Protein 2FF4 (pdb70)

Secondary structure (DSSP, 8-state):
---EEEE-SSS-EEEETTEE----SHHHHHHHHHHHHTTTSEEEHHHHHHHHHTT---TTHHHHHHHHHHHHHHHHGGGTS-HHHHEEE-SSEEEE---GGGBHHHHHHHHHHHHHHHHHTT-HHHHHHHHHHHHTT--SSTTGGGTTSTTHHHHHHHHHHHHHHHHHHHHHHHHHTT-HHHHHHHHHHHHHHSTT-HHHHHHHHHHHHTTT-HHHHHHHHHHHHHHHHHHHS----HHHHHHHHHHHTT----HHHHHHHHHHHHHHHHHHHB-TTSSBPPPEEEETTT--EEE--SSEEEEESSTTSSEE---TTS-TT-EEEEE-SS-EEEEE-S-SS--EETTEE-SSEEEEPTT-EEEETTEEEEEE-SPP---/---EEEE-SSS-EEEETTEE----SHHHHHHHHHHHHTTTS-EEHHHHHHHHHTT---TTHHHHHHHHHHHHHHHHGGGTS-HHHHEEEETTEEEE---GGGBHHHHHHHHHHHHHHHHHTT-HHHHHHHHHHHHHT--SSTTGGGTTSTTHHHHHHHHHHHHHHHHHHHHHHHHHTT-HHHHHHHHHHHHHHSTT-HHHHHHHHHHHHHTT-HHHHHHHHHHHHHHHHHHHS-PPPHHHHHHHHHHHTT----HHHHHHHHHHHHHHHHHHHB-TTSSBPPPEEEETTT--EEE--SSEEEEESSTTSSEE---TTS-SS-EEEEE-SS-EEEEE-S-SS--EETTEE-SS-EE--TT-EEEETTEEEEEE-/-------/-----

Solvent-accessible surface area: 33836 Å² total

Sequence (764 aa):
EKRLDFGLLGPLQMTIDGTPVPSGTPKQRAVLAMLVINRNRPVGVDALITALWEEWPPSGARASIHSYVSNLRKLLGGAGIDPRVVLAAAPPGYRLSIPDNTCDLGRFVAEKTAGVHAAAAGRFEQASRHLSAALREWRGPVLDDLRDFQFVEPFATALVEDKVLAHTAKAEAEIACGRASAVIAELEALTFEHPYREPLWTQLITAYYLSDRQSDALGAYRRVKTTLADDLGIDPGPTLRALNERILRQQPLDAKKSAKTTAAGTVTVLDQRTMASGQQAVAYLHDIASGRGYPLQAAATRIGRLHDNDIVLDSANVSRHHAVIVDTGTNYVINDLRSSNGVHVQHERIRSAVTLNDGDHIRICDHEFTFQISAGTHGEKRLDFGLLGPLQMTIDGTPVPSGTPKQRAVLAMLVINRNRPVGVDALITALWEEWPPSGARASIHSYVSNLRKLLGGAGIDPRVVLAAAPPGYRLSIPDNTCDLGRFVAEKTAGVHAAAAGRFEQASRHLSAALREWRGPVLDDLRDFQFVEPFATALVEDKVLAHTAKAEAEIACGRASAVIAELEALTFEHPYREPLWTQLITAYYLSDRQSDALGAYRRVKTTLADDLGIDPGPTLRALNERILRQQPLDAKKSAKTTAAGTVTVLDQRTMASGQQAVAYLHDIASGRGYPLQAAATRIGRLHDNDIVLDSANVSRHHAVIVDTGTNYVINDLRSSNGVHVQHERIRSAVTLNDGDHIRICDHEFTFQISLEVEADEVEAD

Organism: Mycobacterium tuberculosis (strain ATCC 25618 / H37Rv) (NCBI:txid83332)

B-factor: mean 22.32, std 4.48, range [10.58, 51.9]

Structure (mmCIF, N/CA/C/O backbone):
data_2FF4
#
_entry.id   2FF4
#
_cell.length_a   162.390
_cell.length_b   82.040
_cell.length_c   81.080
_cell.angle_alpha   90.00
_cell.angle_beta   115.37
_cell.angle_gamma   90.00
#
_symmetry.space_group_name_H-M   'C 1 2 1'
#
loop_
_entity.id
_entity.type
_entity.pdbx_description
1 polymer 'Probable regulatory protein embR'
2 polymer 'DNA repair protein RAD9'
3 water water
#
loop_
_atom_site.group_PDB
_atom_site.id
_atom_site.type_symbol
_atom_site.label_atom_id
_atom_site.label_alt_id
_atom_site.label_comp_id
_atom_site.label_asym_id
_atom_site.label_entity_id
_atom_site.label_seq_id
_atom_site.pdbx_PDB_ins_code
_atom_site.Cartn_x
_atom_site.Cartn_y
_atom_site.Cartn_z
_atom_site.occupancy
_atom_site.B_iso_or_equiv
_atom_site.auth_seq_id
_atom_site.auth_comp_id
_atom_site.auth_asym_id
_atom_site.auth_atom_id
_atom_site.pdbx_PDB_model_num
ATOM 1 N N . GLU A 1 8 ? -17.944 -13.108 22.566 1.00 32.30 8 GLU A N 1
ATOM 2 C CA . GLU A 1 8 ? -16.561 -13.520 22.950 1.00 32.44 8 GLU A CA 1
ATOM 3 C C . GLU A 1 8 ? -15.481 -12.775 22.153 1.00 31.66 8 GLU A C 1
ATOM 4 O O . GLU A 1 8 ? -14.442 -12.405 22.706 1.00 31.76 8 GLU A O 1
ATOM 10 N N . LYS A 1 9 ? -15.730 -12.563 20.861 1.00 30.83 9 LYS A N 1
ATOM 11 C CA . LYS A 1 9 ? -14.799 -11.846 19.982 1.00 29.82 9 LYS A CA 1
ATOM 12 C C . LYS A 1 9 ? -15.516 -10.713 19.236 1.00 29.09 9 LYS A C 1
ATOM 13 O O . LYS A 1 9 ? -16.710 -10.804 18.954 1.00 28.73 9 LYS A O 1
ATOM 19 N N . ARG A 1 10 ? -14.783 -9.645 18.928 1.00 28.17 10 ARG A N 1
ATOM 20 C CA . ARG A 1 10 ? -15.358 -8.465 18.295 1.00 27.35 10 ARG A CA 1
ATOM 21 C C . ARG A 1 10 ? -15.850 -8.805 16.893 1.00 26.32 10 ARG A C 1
ATOM 22 O O . ARG A 1 10 ? -15.105 -9.364 16.092 1.00 26.27 10 ARG A O 1
ATOM 30 N N . LEU A 1 11 ? -17.112 -8.482 16.619 1.00 25.20 11 LEU A N 1
ATOM 31 C CA . LEU A 1 11 ? -17.689 -8.636 15.287 1.00 24.16 11 LEU A CA 1
ATOM 32 C C . LEU A 1 11 ? -17.868 -7.252 14.674 1.00 23.28 11 LEU A C 1
ATOM 33 O O . LEU A 1 11 ? -18.463 -6.371 15.296 1.00 22.98 11 LEU A O 1
ATOM 38 N N . ASP A 1 12 ? -17.364 -7.076 13.455 1.00 22.28 12 ASP A N 1
ATOM 39 C CA . ASP A 1 12 ? -17.413 -5.789 12.760 1.00 21.93 12 ASP A CA 1
ATOM 40 C C . ASP A 1 12 ? -17.695 -5.980 11.264 1.00 21.09 12 ASP A C 1
ATOM 41 O O . ASP A 1 12 ? -17.320 -6.996 10.682 1.00 20.77 12 ASP A O 1
ATOM 46 N N . PHE A 1 13 ? -18.358 -4.997 10.658 1.00 20.44 13 PHE A N 1
ATOM 47 C CA . PHE A 1 13 ? -18.749 -5.057 9.241 1.00 20.08 13 PHE A CA 1
ATOM 48 C C . PHE A 1 13 ? -18.424 -3.756 8.509 1.00 20.13 13 PHE A C 1
ATOM 49 O O . PHE A 1 13 ? -18.456 -2.670 9.105 1.00 19.76 13 PHE A O 1
ATOM 57 N N . GLY A 1 14 ? -18.122 -3.871 7.214 1.00 19.94 14 GLY A N 1
ATOM 58 C CA . GLY A 1 14 ? -17.746 -2.718 6.406 1.00 19.45 14 GLY A CA 1
ATOM 59 C C . GLY A 1 14 ? -18.439 -2.656 5.055 1.00 19.36 14 GLY A C 1
ATOM 60 O O . GLY A 1 14 ? -18.422 -3.629 4.301 1.00 19.25 14 GLY A O 1
ATOM 61 N N . LEU A 1 15 ? -19.039 -1.501 4.762 1.00 19.04 15 LEU A N 1
ATOM 62 C CA . LEU A 1 15 ? -19.749 -1.244 3.494 1.00 18.81 15 LEU A CA 1
ATOM 63 C C . LEU A 1 15 ? -19.066 -0.167 2.647 1.00 18.77 15 LEU A C 1
ATOM 64 O O . LEU A 1 15 ? -19.299 -0.082 1.435 1.00 17.98 15 LEU A O 1
ATOM 69 N N . LEU A 1 16 ? -18.250 0.667 3.299 1.00 18.50 16 LEU A N 1
ATOM 70 C CA . LEU A 1 16 ? -17.616 1.823 2.652 1.00 18.93 16 LEU A CA 1
ATOM 71 C C . LEU A 1 16 ? -16.286 1.415 2.034 1.00 19.04 16 LEU A C 1
ATOM 72 O O . LEU A 1 16 ? -15.215 1.870 2.440 1.00 19.56 16 LEU A O 1
ATOM 77 N N . GLY A 1 17 ? -16.386 0.547 1.034 1.00 19.22 17 GLY A N 1
ATOM 78 C CA . GLY A 1 17 ? -15.243 -0.088 0.410 1.00 19.35 17 GLY A CA 1
ATOM 79 C C . GLY A 1 17 ? -15.691 -1.500 0.095 1.00 19.52 17 GLY A C 1
ATOM 80 O O . GLY A 1 17 ? -16.891 -1.797 0.177 1.00 19.26 17 GLY A O 1
ATOM 81 N N . PRO A 1 18 ? -14.742 -2.385 -0.258 1.00 19.54 18 PRO A N 1
ATOM 82 C CA . PRO A 1 18 ? -15.131 -3.784 -0.457 1.00 19.89 18 PRO A CA 1
ATOM 83 C C . PRO A 1 18 ? -15.806 -4.324 0.801 1.00 19.86 18 PRO A C 1
ATOM 84 O O . PRO A 1 18 ? -15.422 -3.951 1.920 1.00 20.24 18 PRO A O 1
ATOM 88 N N . LEU A 1 19 ? -16.808 -5.176 0.620 1.00 19.97 19 LEU A N 1
ATOM 89 C CA . LEU A 1 19 ? -17.533 -5.761 1.750 1.00 20.14 19 LEU A CA 1
ATOM 90 C C . LEU A 1 19 ? -16.561 -6.415 2.728 1.00 20.46 19 LEU A C 1
ATOM 91 O O . LEU A 1 19 ? -15.686 -7.171 2.321 1.00 20.15 19 LEU A O 1
ATOM 96 N N . GLN A 1 20 ? -16.714 -6.098 4.011 1.00 21.10 20 GLN A N 1
ATOM 97 C CA . GLN A 1 20 ? -15.852 -6.656 5.046 1.00 22.12 20 GLN A CA 1
ATOM 98 C C . GLN A 1 20 ? -16.646 -7.229 6.199 1.00 22.26 20 GLN A C 1
ATOM 99 O O . GLN A 1 20 ? -17.593 -6.612 6.685 1.00 22.22 20 GLN A O 1
ATOM 105 N N . MET A 1 21 ? -16.263 -8.438 6.595 1.00 22.70 21 MET A N 1
ATOM 106 C CA . MET A 1 21 ? -16.645 -9.023 7.865 1.00 23.59 21 MET A CA 1
ATOM 107 C C . MET A 1 21 ? -15.349 -9.325 8.604 1.00 23.30 21 MET A C 1
ATOM 108 O O . MET A 1 21 ? -14.496 -10.063 8.096 1.00 23.16 21 MET A O 1
ATOM 113 N N . THR A 1 22 ? -15.187 -8.744 9.788 1.00 23.30 22 THR A N 1
ATOM 114 C CA . THR A 1 22 ? -13.967 -8.961 10.568 1.00 23.42 22 THR A CA 1
ATOM 115 C C . THR A 1 22 ? -14.280 -9.485 11.970 1.00 23.26 22 THR A C 1
ATOM 116 O O . THR A 1 22 ? -15.256 -9.071 12.597 1.00 23.16 22 THR A O 1
ATOM 120 N N . ILE A 1 23 ? -13.459 -10.420 12.436 1.00 23.46 23 ILE A N 1
ATOM 121 C CA . ILE A 1 23 ? -13.591 -10.994 13.777 1.00 23.73 23 ILE A CA 1
ATOM 122 C C . ILE A 1 23 ? -12.270 -10.784 14.509 1.00 24.21 23 ILE A C 1
ATOM 123 O O . ILE A 1 23 ? -11.222 -11.255 14.055 1.00 24.01 23 ILE A O 1
ATOM 128 N N . ASP A 1 24 ? -12.329 -10.061 15.628 1.00 24.58 24 ASP A N 1
ATOM 129 C CA . ASP A 1 24 ? -11.130 -9.595 16.338 1.00 25.45 24 ASP A CA 1
ATOM 130 C C . ASP A 1 24 ? -10.130 -8.845 15.449 1.00 25.76 24 ASP A C 1
ATOM 131 O O . ASP A 1 24 ? -8.914 -8.952 15.636 1.00 26.25 24 ASP A O 1
ATOM 136 N N . GLY A 1 25 ? -10.655 -8.088 14.491 1.00 25.99 25 GLY A N 1
ATOM 137 C CA . GLY A 1 25 ? -9.838 -7.281 13.591 1.00 26.20 25 GLY A CA 1
ATOM 138 C C . GLY A 1 25 ? -9.294 -8.006 12.373 1.00 26.15 25 GLY A C 1
ATOM 139 O O . GLY A 1 25 ? -8.669 -7.386 11.506 1.00 26.85 25 GLY A O 1
ATOM 140 N N . THR A 1 26 ? -9.521 -9.314 12.304 1.00 25.63 26 THR A N 1
ATOM 141 C CA . THR A 1 26 ? -9.051 -10.118 11.180 1.00 25.18 26 THR A CA 1
ATOM 142 C C . THR A 1 26 ? -10.177 -10.322 10.165 1.00 24.83 26 THR A C 1
ATOM 143 O O . THR A 1 26 ? -11.245 -10.836 10.521 1.00 24.12 26 THR A O 1
ATOM 147 N N . PRO A 1 27 ? -9.956 -9.891 8.903 1.00 24.62 27 PRO A N 1
ATOM 148 C CA . PRO A 1 27 ? -10.951 -10.139 7.852 1.00 24.44 27 PRO A CA 1
ATOM 149 C C . PRO A 1 27 ? -11.273 -11.626 7.677 1.00 24.29 27 PRO A C 1
ATOM 150 O O . PRO A 1 27 ? -10.372 -12.476 7.694 1.00 24.28 27 PRO A O 1
ATOM 154 N N . VAL A 1 28 ? -12.562 -11.920 7.549 1.00 23.87 28 VAL A N 1
ATOM 155 C CA . VAL A 1 28 ? -13.060 -13.264 7.260 1.00 23.64 28 VAL A CA 1
ATOM 156 C C . VAL A 1 28 ? -13.709 -13.232 5.869 1.00 23.45 28 VAL A C 1
ATOM 157 O O . VAL A 1 28 ? -14.678 -12.492 5.658 1.00 23.41 28 VAL A O 1
ATOM 161 N N . PRO A 1 29 ? -13.160 -14.004 4.907 1.00 23.22 29 PRO A N 1
ATOM 162 C CA . PRO A 1 29 ? -13.790 -14.102 3.578 1.00 23.04 29 PRO A CA 1
ATOM 163 C C . PRO A 1 29 ? -15.232 -14.597 3.707 1.00 22.39 29 PRO A C 1
ATOM 164 O O . PRO A 1 29 ? -15.482 -15.612 4.364 1.00 22.26 29 PRO A O 1
ATOM 168 N N . SER A 1 30 ? -16.166 -13.873 3.099 1.00 21.88 30 SER A N 1
ATOM 169 C CA . SER A 1 30 ? -17.595 -14.107 3.338 1.00 21.22 30 SER A CA 1
ATOM 170 C C . SER A 1 30 ? -18.328 -14.920 2.256 1.00 20.72 30 SER A C 1
ATOM 171 O O . SER A 1 30 ? -19.551 -15.045 2.298 1.00 20.41 30 SER A O 1
ATOM 174 N N . GLY A 1 31 ? -17.589 -15.479 1.301 1.00 19.92 31 GLY A N 1
ATOM 175 C CA . GLY A 1 31 ? -18.176 -16.423 0.348 1.00 19.95 31 GLY A CA 1
ATOM 176 C C . GLY A 1 31 ? -18.118 -16.005 -1.108 1.00 19.62 31 GLY A C 1
ATOM 177 O O . GLY A 1 31 ? -17.375 -15.093 -1.470 1.00 19.72 31 GLY A O 1
ATOM 178 N N . THR A 1 32 ? -18.888 -16.706 -1.937 1.00 19.59 32 THR A N 1
ATOM 179 C CA . THR A 1 32 ? -19.054 -16.388 -3.360 1.00 19.61 32 THR A CA 1
ATOM 180 C C . THR A 1 32 ? -19.831 -15.074 -3.498 1.00 19.28 32 THR A C 1
ATOM 181 O O . THR A 1 32 ? -20.437 -14.623 -2.525 1.00 19.91 32 THR A O 1
ATOM 185 N N . PRO A 1 33 ? -19.801 -14.437 -4.691 1.00 18.93 33 PRO A N 1
ATOM 186 C CA . PRO A 1 33 ? -20.502 -13.152 -4.841 1.00 18.31 33 PRO A CA 1
ATOM 187 C C . PRO A 1 33 ? -21.969 -13.154 -4.413 1.00 18.02 33 PRO A C 1
ATOM 188 O O . PRO A 1 33 ? -22.402 -12.192 -3.789 1.00 17.96 33 PRO A O 1
ATOM 192 N N . LYS A 1 34 ? -22.720 -14.217 -4.713 1.00 17.68 34 LYS A N 1
ATOM 193 C CA . LYS A 1 34 ? -24.131 -14.255 -4.315 1.00 17.42 34 LYS A CA 1
ATOM 194 C C . LYS A 1 34 ? -24.273 -14.273 -2.796 1.00 17.15 34 LYS A C 1
ATOM 195 O O . LYS A 1 34 ? -25.134 -13.591 -2.251 1.00 16.91 34 LYS A O 1
ATOM 201 N N . GLN A 1 35 ? -23.424 -15.053 -2.124 1.00 16.86 35 GLN A N 1
ATOM 202 C CA . GLN A 1 35 ? -23.430 -15.105 -0.663 1.00 16.83 35 GLN A CA 1
ATOM 203 C C . GLN A 1 35 ? -23.042 -13.757 -0.044 1.00 16.70 35 GLN A C 1
ATOM 204 O O . GLN A 1 35 ? -23.652 -13.324 0.932 1.00 16.55 35 GLN A O 1
ATOM 210 N N . ARG A 1 36 ? -22.022 -13.109 -0.608 1.00 16.49 36 ARG A N 1
ATOM 211 C CA . ARG A 1 36 ? -21.611 -11.780 -0.159 1.00 16.83 36 ARG A CA 1
ATOM 212 C C . ARG A 1 36 ? -22.712 -10.732 -0.363 1.00 17.01 36 ARG A C 1
ATOM 213 O O . ARG A 1 36 ? -22.904 -9.853 0.483 1.00 17.18 36 ARG A O 1
ATOM 221 N N . ALA A 1 37 ? -23.434 -10.825 -1.480 1.00 16.87 37 ALA A N 1
ATOM 222 C CA . ALA A 1 37 ? -24.578 -9.943 -1.714 1.00 16.83 37 ALA A CA 1
ATOM 223 C C . ALA A 1 37 ? -25.665 -10.111 -0.635 1.00 16.56 37 ALA A C 1
ATOM 224 O O . ALA A 1 37 ? -26.273 -9.128 -0.210 1.00 16.77 37 ALA A O 1
ATOM 226 N N . VAL A 1 38 ? -25.884 -11.343 -0.172 1.00 16.42 38 VAL A N 1
ATOM 227 C CA . VAL A 1 38 ? -26.813 -11.591 0.945 1.00 16.13 38 VAL A CA 1
ATOM 228 C C . VAL A 1 38 ? -26.347 -10.835 2.184 1.00 15.97 38 VAL A C 1
ATOM 229 O O . VAL A 1 38 ? -27.130 -10.100 2.797 1.00 15.91 38 VAL A O 1
ATOM 233 N N . LEU A 1 39 ? -25.073 -11.004 2.534 1.00 15.69 39 LEU A N 1
ATOM 234 C CA . LEU A 1 39 ? -24.491 -10.308 3.680 1.00 16.09 39 LEU A CA 1
ATOM 235 C C . LEU A 1 39 ? -24.604 -8.789 3.548 1.00 16.36 39 LEU A C 1
ATOM 236 O O . LEU A 1 39 ? -25.040 -8.115 4.496 1.00 16.10 39 LEU A O 1
ATOM 241 N N . ALA A 1 40 ? -24.239 -8.259 2.375 1.00 16.37 40 ALA A N 1
ATOM 242 C CA . ALA A 1 40 ? -24.347 -6.821 2.115 1.00 16.32 40 ALA A CA 1
ATOM 243 C C . ALA A 1 40 ? -25.776 -6.319 2.349 1.00 16.40 40 ALA A C 1
ATOM 244 O O . ALA A 1 40 ? -25.975 -5.322 3.037 1.00 16.49 40 ALA A O 1
ATOM 246 N N . MET A 1 41 ? -26.763 -7.028 1.795 1.00 16.42 41 MET A N 1
ATOM 247 C CA . MET A 1 41 ? -28.173 -6.663 1.958 1.00 16.27 41 MET A CA 1
ATOM 248 C C . MET A 1 41 ? -28.591 -6.639 3.427 1.00 16.14 41 MET A C 1
ATOM 249 O O . MET A 1 41 ? -29.316 -5.744 3.861 1.00 16.00 41 MET A O 1
ATOM 254 N N . LEU A 1 42 ? -28.108 -7.616 4.189 1.00 16.10 42 LEU A N 1
ATOM 255 C CA . LEU A 1 42 ? -28.413 -7.706 5.615 1.00 16.28 42 LEU A CA 1
ATOM 256 C C . LEU A 1 42 ? -27.762 -6.602 6.438 1.00 16.46 42 LEU A C 1
ATOM 257 O O . LEU A 1 42 ? -28.375 -6.099 7.378 1.00 16.25 42 LEU A O 1
ATOM 262 N N . VAL A 1 43 ? -26.526 -6.239 6.088 1.00 16.39 43 VAL A N 1
ATOM 263 C CA . VAL A 1 43 ? -25.805 -5.151 6.765 1.00 16.26 43 VAL A CA 1
ATOM 264 C C . VAL A 1 43 ? -26.408 -3.780 6.414 1.00 16.50 43 VAL A C 1
ATOM 265 O O . VAL A 1 43 ? -26.560 -2.916 7.281 1.00 16.40 43 VAL A O 1
ATOM 269 N N . ILE A 1 44 ? -26.773 -3.603 5.146 1.00 16.54 44 ILE A N 1
ATOM 270 C CA . ILE A 1 44 ? -27.455 -2.390 4.682 1.00 17.15 44 ILE A CA 1
ATOM 271 C C . ILE A 1 44 ? -28.757 -2.170 5.469 1.00 17.29 44 ILE A C 1
ATOM 272 O O . ILE A 1 44 ? -29.098 -1.039 5.854 1.00 17.46 44 ILE A O 1
ATOM 277 N N . ASN A 1 45 ? -29.459 -3.270 5.724 1.00 17.18 45 ASN A N 1
ATOM 278 C CA . ASN A 1 45 ? -30.731 -3.259 6.422 1.00 17.52 45 ASN A CA 1
ATOM 279 C C . ASN A 1 45 ? -30.599 -3.748 7.861 1.00 17.43 45 ASN A C 1
ATOM 280 O O . ASN A 1 45 ? -31.539 -4.330 8.423 1.00 17.34 45 ASN A O 1
ATOM 285 N N . ARG A 1 46 ? -29.437 -3.494 8.459 1.00 17.22 46 ARG A N 1
ATOM 286 C CA . ARG A 1 46 ? -29.146 -3.963 9.814 1.00 17.56 46 ARG A CA 1
ATOM 287 C C . ARG A 1 46 ? -30.288 -3.631 10.780 1.00 17.92 46 ARG A C 1
ATOM 288 O O . ARG A 1 46 ? -30.878 -2.540 10.718 1.00 16.90 46 ARG A O 1
ATOM 296 N N . ASN A 1 47 ? -30.616 -4.611 11.623 1.00 18.43 47 ASN A N 1
ATOM 297 C CA . ASN A 1 47 ? -31.697 -4.516 12.616 1.00 19.43 47 ASN A CA 1
ATOM 298 C C . ASN A 1 47 ? -33.115 -4.430 12.024 1.00 19.94 47 ASN A C 1
ATOM 299 O O . ASN A 1 47 ? -34.081 -4.133 12.736 1.00 19.95 47 ASN A O 1
ATOM 304 N N . ARG A 1 48 ? -33.226 -4.710 10.726 1.00 20.49 48 ARG A N 1
ATOM 305 C CA . ARG A 1 48 ? -34.521 -4.838 10.051 1.00 21.34 48 ARG A CA 1
ATOM 306 C C . ARG A 1 48 ? -34.576 -6.152 9.281 1.00 20.88 48 ARG A C 1
ATOM 307 O O . ARG A 1 48 ? -33.546 -6.602 8.775 1.00 21.13 48 ARG A O 1
ATOM 315 N N . PRO A 1 49 ? -35.773 -6.777 9.194 1.00 20.87 49 PRO A N 1
ATOM 316 C CA . PRO A 1 49 ? -35.916 -7.984 8.380 1.00 20.52 49 PRO A CA 1
ATOM 317 C C . PRO A 1 49 ? -35.788 -7.676 6.891 1.00 20.33 49 PRO A C 1
ATOM 318 O O . PRO A 1 49 ? -36.268 -6.635 6.430 1.00 20.17 49 PRO A O 1
ATOM 322 N N . VAL A 1 50 ? -35.098 -8.560 6.171 1.00 19.96 50 VAL A N 1
ATOM 323 C CA . VAL A 1 50 ? -35.020 -8.518 4.714 1.00 19.74 50 VAL A CA 1
ATOM 324 C C . VAL A 1 50 ? -35.707 -9.776 4.195 1.00 19.63 50 VAL A C 1
ATOM 325 O O . VAL A 1 50 ? -35.303 -10.890 4.527 1.00 19.52 50 VAL A O 1
ATOM 329 N N . GLY A 1 51 ? -36.752 -9.588 3.394 1.00 19.96 51 GLY A N 1
ATOM 330 C CA . GLY A 1 51 ? -37.513 -10.700 2.839 1.00 19.80 51 GLY A CA 1
ATOM 331 C C . GLY A 1 51 ? -36.709 -11.541 1.867 1.00 19.66 51 GLY A C 1
ATOM 332 O O . GLY A 1 51 ? -35.803 -11.033 1.189 1.00 19.41 51 GLY A O 1
ATOM 333 N N . VAL A 1 52 ? -37.045 -12.829 1.801 1.00 19.66 52 VAL A N 1
ATOM 334 C CA . VAL A 1 52 ? -36.442 -13.749 0.827 1.00 19.67 52 VAL A CA 1
ATOM 335 C C . VAL A 1 52 ? -36.654 -13.272 -0.620 1.00 19.54 52 VAL A C 1
ATOM 336 O O . VAL A 1 52 ? -35.742 -13.369 -1.440 1.00 18.74 52 VAL A O 1
ATOM 340 N N . ASP A 1 53 ? -37.840 -12.744 -0.923 1.00 19.64 53 ASP A N 1
ATOM 341 C CA . ASP A 1 53 ? -38.112 -12.204 -2.259 1.00 20.22 53 ASP A CA 1
ATOM 342 C C . ASP A 1 53 ? -37.171 -11.040 -2.601 1.00 19.78 53 ASP A C 1
ATOM 343 O O . ASP A 1 53 ? -36.689 -10.945 -3.728 1.00 19.65 53 ASP A O 1
ATOM 348 N N . ALA A 1 54 ? -36.915 -10.167 -1.623 1.00 19.81 54 ALA A N 1
ATOM 349 C CA . ALA A 1 54 ? -35.976 -9.046 -1.787 1.00 19.44 54 ALA A CA 1
ATOM 350 C C . ALA A 1 54 ? -34.542 -9.520 -2.021 1.00 19.41 54 ALA A C 1
ATOM 351 O O . ALA A 1 54 ? -33.805 -8.929 -2.811 1.00 19.45 54 ALA A O 1
ATOM 353 N N . LEU A 1 55 ? -34.146 -10.582 -1.327 1.00 18.85 55 LEU A N 1
ATOM 354 C CA . LEU A 1 55 ? -32.811 -11.152 -1.507 1.00 18.81 55 LEU A CA 1
ATOM 355 C C . LEU A 1 55 ? -32.648 -11.735 -2.910 1.00 18.38 55 LEU A C 1
ATOM 356 O O . LEU A 1 55 ? -31.637 -11.495 -3.568 1.00 18.55 55 LEU A O 1
ATOM 361 N N . ILE A 1 56 ? -33.656 -12.473 -3.367 1.00 18.21 56 ILE A N 1
ATOM 362 C CA . ILE A 1 56 ? -33.644 -13.092 -4.699 1.00 18.11 56 ILE A CA 1
ATOM 363 C C . ILE A 1 56 ? -33.484 -12.035 -5.812 1.00 17.86 56 ILE A C 1
ATOM 364 O O . ILE A 1 56 ? -32.646 -12.186 -6.706 1.00 17.37 56 ILE A O 1
ATOM 369 N N . THR A 1 57 ? -34.276 -10.963 -5.729 1.00 17.64 57 THR A N 1
ATOM 370 C CA . THR A 1 57 ? -34.192 -9.844 -6.679 1.00 17.62 57 THR A CA 1
ATOM 371 C C . THR A 1 57 ? -32.806 -9.192 -6.677 1.00 17.61 57 THR A C 1
ATOM 372 O O . THR A 1 57 ? -32.237 -8.941 -7.742 1.00 17.97 57 THR A O 1
ATOM 376 N N . ALA A 1 58 ? -32.262 -8.935 -5.490 1.00 17.42 58 ALA A N 1
ATOM 377 C CA . ALA A 1 58 ? -30.928 -8.332 -5.367 1.00 17.39 58 ALA A CA 1
ATOM 378 C C . ALA A 1 58 ? -29.819 -9.205 -5.977 1.00 17.63 58 ALA A C 1
ATOM 379 O O . ALA A 1 58 ? -28.915 -8.686 -6.637 1.00 17.23 58 ALA A O 1
ATOM 381 N N . LEU A 1 59 ? -29.897 -10.524 -5.769 1.00 17.88 59 LEU A N 1
ATOM 382 C CA . LEU A 1 59 ? -28.853 -11.437 -6.248 1.00 18.53 59 LEU A CA 1
ATOM 383 C C . LEU A 1 59 ? -28.947 -11.763 -7.735 1.00 19.13 59 LEU A C 1
ATOM 384 O O . LEU A 1 59 ? -27.929 -11.837 -8.421 1.00 19.04 59 LEU A O 1
ATOM 389 N N . TRP A 1 60 ? -30.162 -12.001 -8.221 1.00 20.11 60 TRP A N 1
ATOM 390 C CA . TRP A 1 60 ? -30.338 -12.528 -9.575 1.00 21.39 60 TRP A CA 1
ATOM 391 C C . TRP A 1 60 ? -31.175 -11.627 -10.481 1.00 22.96 60 TRP A C 1
ATOM 392 O O . TRP A 1 60 ? -31.499 -12.012 -11.613 1.00 23.10 60 TRP A O 1
ATOM 403 N N . GLU A 1 61 ? -31.490 -10.426 -9.991 1.00 24.89 61 GLU A N 1
ATOM 404 C CA . GLU A 1 61 ? -32.468 -9.535 -10.624 1.00 27.10 61 GLU A CA 1
ATOM 405 C C . GLU A 1 61 ? -33.443 -10.259 -11.546 1.00 27.84 61 GLU A C 1
ATOM 406 O O . GLU A 1 61 ? -34.456 -10.793 -11.086 1.00 27.76 61 GLU A O 1
ATOM 412 N N . GLU A 1 62 ? -33.093 -10.321 -12.829 1.00 28.87 62 GLU A N 1
ATOM 413 C CA . GLU A 1 62 ? -34.006 -10.772 -13.873 1.00 29.96 62 GLU A CA 1
ATOM 414 C C . GLU A 1 62 ? -34.076 -12.300 -14.094 1.00 29.57 62 GLU A C 1
ATOM 415 O O . GLU A 1 62 ? -35.048 -12.795 -14.673 1.00 29.90 62 GLU A O 1
ATOM 421 N N . TRP A 1 63 ? -33.067 -13.038 -13.628 1.00 29.07 63 TRP A N 1
ATOM 422 C CA . TRP A 1 63 ? -32.951 -14.470 -13.938 1.00 28.37 63 TRP A CA 1
ATOM 423 C C . TRP A 1 63 ? -32.562 -15.368 -12.751 1.00 26.71 63 TRP A C 1
ATOM 424 O O . TRP A 1 63 ? -31.469 -15.940 -12.750 1.00 26.39 63 TRP A O 1
ATOM 435 N N . PRO A 1 64 ? -33.451 -15.520 -11.747 1.00 25.36 64 PRO A N 1
ATOM 436 C CA . PRO A 1 64 ? -33.084 -16.443 -10.667 1.00 24.17 64 PRO A CA 1
ATOM 437 C C . PRO A 1 64 ? -33.107 -17.905 -11.122 1.00 23.07 64 PRO A C 1
ATOM 438 O O . PRO A 1 64 ? -33.954 -18.273 -11.943 1.00 22.57 64 PRO A O 1
ATOM 442 N N . PRO A 1 65 ? -32.171 -18.734 -10.613 1.00 22.27 65 PRO A N 1
ATOM 443 C CA . PRO A 1 65 ? -32.218 -20.162 -10.945 1.00 21.67 65 PRO A CA 1
ATOM 444 C C . PRO A 1 65 ? -33.406 -20.813 -10.242 1.00 21.16 65 PRO A C 1
ATOM 445 O O . PRO A 1 65 ? -33.944 -20.242 -9.296 1.00 21.00 65 PRO A O 1
ATOM 449 N N . 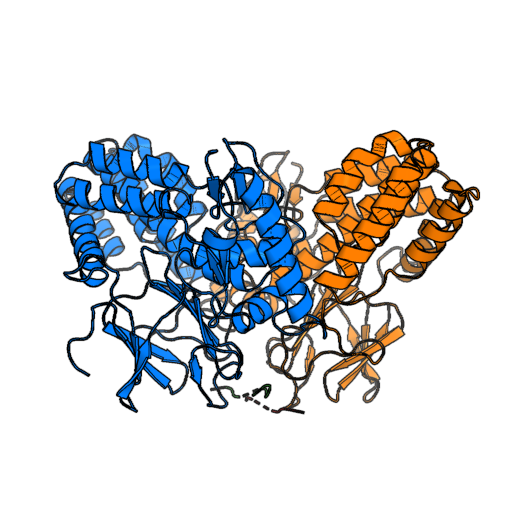SER A 1 66 ? -33.825 -21.983 -10.712 1.00 20.82 66 SER A N 1
ATOM 450 C CA . SER A 1 66 ? -35.005 -22.641 -10.161 1.00 20.48 66 SER A CA 1
ATOM 451 C C . SER A 1 66 ? -34.846 -23.045 -8.684 1.00 19.61 66 SER A C 1
ATOM 452 O O . SER A 1 66 ? -35.838 -23.140 -7.972 1.00 19.85 66 SER A O 1
ATOM 455 N N . GLY A 1 67 ? -33.605 -23.251 -8.233 1.00 18.84 67 GLY A N 1
ATOM 456 C CA . GLY A 1 67 ? -33.309 -23.522 -6.820 1.00 18.24 67 GLY A CA 1
ATOM 457 C C . GLY A 1 67 ? -32.814 -22.326 -6.013 1.00 17.89 67 GLY A C 1
ATOM 458 O O . GLY A 1 67 ? -32.061 -22.496 -5.052 1.00 18.02 67 GLY A O 1
ATOM 459 N N . ALA A 1 68 ? -33.245 -21.122 -6.391 1.00 17.35 68 ALA A N 1
ATOM 460 C CA . ALA A 1 68 ? -32.817 -19.876 -5.734 1.00 17.02 68 ALA A CA 1
ATOM 461 C C . ALA A 1 68 ? -33.050 -19.872 -4.217 1.00 16.79 68 ALA A C 1
ATOM 462 O O . ALA A 1 68 ? -32.189 -19.429 -3.456 1.00 16.50 68 ALA A O 1
ATOM 464 N N . ARG A 1 69 ? -34.211 -20.367 -3.790 1.00 16.86 69 ARG A N 1
ATOM 465 C CA . ARG A 1 69 ? -34.551 -20.411 -2.362 1.00 17.03 69 ARG A CA 1
ATOM 466 C C . ARG A 1 69 ? -33.685 -21.372 -1.555 1.00 16.79 69 ARG A C 1
ATOM 467 O O . ARG A 1 69 ? -33.275 -21.042 -0.437 1.00 16.68 69 ARG A O 1
ATOM 475 N N . ALA A 1 70 ? -33.397 -22.548 -2.116 1.00 16.37 70 ALA A N 1
ATOM 476 C CA . ALA A 1 70 ? -32.441 -23.477 -1.496 1.00 16.41 70 ALA A CA 1
ATOM 477 C C . ALA A 1 70 ? -31.056 -22.831 -1.350 1.00 16.40 70 ALA A C 1
ATOM 478 O O . ALA A 1 70 ? -30.396 -22.979 -0.321 1.00 16.00 70 ALA A O 1
ATOM 480 N N . SER A 1 71 ? -30.639 -22.093 -2.377 1.00 16.63 71 SER A N 1
ATOM 481 C CA . SER A 1 71 ? -29.378 -21.350 -2.340 1.00 16.43 71 SER A CA 1
ATOM 482 C C . SER A 1 71 ? -29.349 -20.309 -1.215 1.00 16.54 71 SER A C 1
ATOM 483 O O . SER A 1 71 ? -28.354 -20.217 -0.494 1.00 16.11 71 SER A O 1
ATOM 486 N N . ILE A 1 72 ? -30.441 -19.551 -1.056 1.00 16.41 72 ILE A N 1
ATOM 487 C CA . ILE A 1 72 ? -30.562 -18.565 0.029 1.00 16.90 72 ILE A CA 1
ATOM 488 C C . ILE A 1 72 ? -30.406 -19.236 1.398 1.00 16.60 72 ILE A C 1
ATOM 489 O O . ILE A 1 72 ? -29.637 -18.760 2.233 1.00 16.52 72 ILE A O 1
ATOM 494 N N . HIS A 1 73 ? -31.123 -20.345 1.614 1.00 16.98 73 HIS A N 1
ATOM 495 C CA . HIS A 1 73 ? -30.974 -21.141 2.846 1.00 17.13 73 HIS A CA 1
ATOM 496 C C . HIS A 1 73 ? -29.518 -21.574 3.094 1.00 17.31 73 HIS A C 1
ATOM 497 O O . HIS A 1 73 ? -29.036 -21.510 4.227 1.00 17.06 73 HIS A O 1
ATOM 504 N N . SER A 1 74 ? -28.833 -22.015 2.034 1.00 17.60 74 SER A N 1
ATOM 505 C CA . SER A 1 74 ? -27.415 -22.387 2.109 1.00 17.87 74 SER A CA 1
ATOM 506 C C . SER A 1 74 ? -26.516 -21.195 2.458 1.00 17.69 74 SER A C 1
ATOM 507 O O . SER A 1 74 ? -25.616 -21.320 3.287 1.00 17.52 74 SER A O 1
ATOM 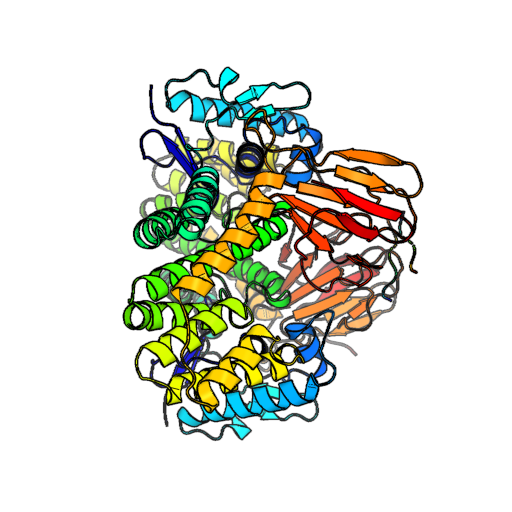510 N N . TYR A 1 75 ? -26.770 -20.045 1.828 1.00 17.49 75 TYR A N 1
ATOM 511 C CA . TYR A 1 75 ? -26.005 -18.822 2.115 1.00 16.83 75 TYR A CA 1
ATOM 512 C C . TYR A 1 75 ? -26.154 -18.384 3.571 1.00 16.59 75 TYR A C 1
ATOM 513 O O . TYR A 1 75 ? -25.173 -18.006 4.206 1.00 16.47 75 TYR A O 1
ATOM 522 N N . VAL A 1 76 ? -27.377 -18.454 4.095 1.00 16.52 76 VAL A N 1
ATOM 523 C CA . VAL A 1 76 ? -27.655 -18.125 5.500 1.00 16.27 76 VAL A CA 1
ATOM 524 C C . VAL A 1 76 ? -26.937 -19.069 6.465 1.00 16.35 76 VAL A C 1
ATOM 525 O O . VAL A 1 76 ? -26.340 -18.626 7.454 1.00 16.03 76 VAL A O 1
ATOM 529 N N . SER A 1 77 ? -27.005 -20.364 6.169 1.00 16.47 77 SER A N 1
ATOM 530 C CA . SER A 1 77 ? -26.304 -21.395 6.940 1.00 16.90 77 SER A CA 1
ATOM 531 C C . SER A 1 77 ? -24.790 -21.171 6.932 1.00 16.93 77 SER A C 1
ATOM 532 O O . SER A 1 77 ? -24.144 -21.232 7.985 1.00 16.99 77 SER A O 1
ATOM 535 N N . ASN A 1 78 ? -24.239 -20.906 5.747 1.00 17.00 78 ASN A N 1
ATOM 536 C CA . ASN A 1 78 ? -22.811 -20.599 5.589 1.00 17.17 78 ASN A CA 1
ATOM 537 C C . ASN A 1 78 ? -22.382 -19.367 6.385 1.00 17.13 78 ASN A C 1
ATOM 538 O O . ASN A 1 78 ? -21.364 -19.388 7.087 1.00 16.68 78 ASN A O 1
ATOM 543 N N . LEU A 1 79 ? -23.162 -18.297 6.259 1.00 17.01 79 LEU A N 1
ATOM 544 C CA . LEU A 1 79 ? -22.873 -17.041 6.940 1.00 17.24 79 LEU A CA 1
ATOM 545 C C . LEU A 1 79 ? -22.956 -17.193 8.460 1.00 17.54 79 LEU A C 1
ATOM 546 O O . LEU A 1 79 ? -22.163 -16.598 9.187 1.00 17.43 79 LEU A O 1
ATOM 551 N N . ARG A 1 80 ? -23.901 -18.011 8.923 1.00 17.99 80 ARG A N 1
ATOM 552 C CA . ARG A 1 80 ? -24.034 -18.322 10.345 1.00 18.28 80 ARG A CA 1
ATOM 553 C C . ARG A 1 80 ? -22.803 -19.049 10.899 1.00 18.81 80 ARG A C 1
ATOM 554 O O . ARG A 1 80 ? -22.361 -18.754 12.010 1.00 18.53 80 ARG A O 1
ATOM 562 N N . LYS A 1 81 ? -22.247 -19.975 10.116 1.00 19.75 81 LYS A N 1
ATOM 563 C CA . LYS A 1 81 ? -21.014 -20.685 10.495 1.00 20.75 81 LYS A CA 1
ATOM 564 C C . LYS A 1 81 ? -19.843 -19.717 10.671 1.00 20.85 81 LYS A C 1
ATOM 565 O O . LYS A 1 81 ? -19.047 -19.849 11.609 1.00 20.54 81 LYS A O 1
ATOM 571 N N . LEU A 1 82 ? -19.745 -18.756 9.755 1.00 21.20 82 LEU A N 1
ATOM 572 C CA . LEU A 1 82 ? -18.735 -17.708 9.823 1.00 21.29 82 LEU A CA 1
ATOM 573 C C . LEU A 1 82 ? -18.932 -16.829 11.053 1.00 21.61 82 LEU A C 1
ATOM 574 O O . LEU A 1 82 ? -17.975 -16.578 11.789 1.00 21.28 82 LEU A O 1
ATOM 579 N N . LEU A 1 83 ? -20.175 -16.398 11.291 1.00 21.94 83 LEU A N 1
ATOM 580 C CA . LEU A 1 83 ? -20.507 -15.575 12.462 1.00 22.33 83 LEU A CA 1
ATOM 581 C C . LEU A 1 83 ? -20.253 -16.296 13.784 1.00 22.84 83 LEU A C 1
ATOM 582 O O . LEU A 1 83 ? -19.887 -15.661 14.774 1.00 22.89 83 LEU A O 1
ATOM 587 N N . GLY A 1 84 ? -20.452 -17.616 13.789 1.00 22.75 84 GLY A N 1
ATOM 588 C CA . GLY A 1 84 ? -20.184 -18.456 14.956 1.00 23.62 84 GLY A CA 1
ATOM 589 C C . GLY A 1 84 ? -18.742 -18.415 15.439 1.00 23.73 84 GLY A C 1
ATOM 590 O O . GLY A 1 84 ? -18.459 -18.754 16.588 1.00 24.07 84 GLY A O 1
ATOM 591 N N . GLY A 1 85 ? -17.837 -17.992 14.559 1.00 23.97 85 GLY A N 1
ATOM 592 C CA . GLY A 1 85 ? -16.428 -17.797 14.899 1.00 23.92 85 GLY A CA 1
ATOM 593 C C . GLY A 1 85 ? -16.163 -16.677 15.893 1.00 24.13 85 GLY A C 1
ATOM 594 O O . GLY A 1 85 ? -15.102 -16.649 16.524 1.00 23.90 85 GLY A O 1
ATOM 595 N N . ALA A 1 86 ? -17.120 -15.760 16.037 1.00 24.09 86 ALA A N 1
ATOM 596 C CA . ALA A 1 86 ? -17.036 -14.681 17.028 1.00 24.40 86 ALA A CA 1
ATOM 597 C C . ALA A 1 86 ? -17.574 -15.097 18.407 1.00 24.51 86 ALA A C 1
ATOM 598 O O . ALA A 1 86 ? -17.661 -14.276 19.324 1.00 24.73 86 ALA A O 1
ATOM 600 N N . GLY A 1 87 ? -17.940 -16.371 18.542 1.00 24.70 87 GLY A N 1
ATOM 601 C CA . GLY A 1 87 ? -18.343 -16.944 19.825 1.00 24.98 87 GLY A CA 1
ATOM 602 C C . GLY A 1 87 ? -19.737 -16.586 20.309 1.00 25.24 87 GLY A C 1
ATOM 603 O O . GLY A 1 87 ? -20.049 -16.756 21.494 1.00 25.57 87 GLY A O 1
ATOM 604 N N . ILE A 1 88 ? -20.576 -16.098 19.398 1.00 25.14 88 ILE A N 1
ATOM 605 C CA . ILE A 1 88 ? -21.964 -15.744 19.714 1.00 25.14 88 ILE A CA 1
ATOM 606 C C . ILE A 1 88 ? -22.939 -16.798 19.166 1.00 25.01 88 ILE A C 1
ATOM 607 O O . ILE A 1 88 ? -22.511 -17.757 18.517 1.00 25.06 88 ILE A O 1
ATOM 612 N N . ASP A 1 89 ? -24.234 -16.637 19.448 1.00 24.70 89 ASP A N 1
ATOM 613 C CA . ASP A 1 89 ? -25.258 -17.513 18.875 1.00 24.54 89 ASP A CA 1
ATOM 614 C C . ASP A 1 89 ? -25.653 -16.953 17.509 1.00 23.98 89 ASP A C 1
ATOM 615 O O . ASP A 1 89 ? -26.311 -15.914 17.434 1.00 23.77 89 ASP A O 1
ATOM 620 N N . PRO A 1 90 ? -25.245 -17.643 16.425 1.00 23.59 90 PRO A N 1
ATOM 621 C CA . PRO A 1 90 ? -25.495 -17.204 15.050 1.00 23.54 90 PRO A CA 1
ATOM 622 C C . PRO A 1 90 ? -26.984 -17.115 14.709 1.00 23.09 90 PRO A C 1
ATOM 623 O O . PRO A 1 90 ? -27.373 -16.299 13.871 1.00 22.79 90 PRO A O 1
ATOM 627 N N . ARG A 1 91 ? -27.798 -17.954 15.353 1.00 22.97 91 ARG A N 1
ATOM 628 C CA . ARG A 1 91 ? -29.250 -17.940 15.163 1.00 22.96 91 ARG A CA 1
ATOM 629 C C . ARG A 1 91 ? -29.910 -16.721 15.822 1.00 22.70 91 ARG A C 1
ATOM 630 O O . ARG A 1 91 ? -31.012 -16.328 15.439 1.00 22.54 91 ARG A O 1
ATOM 638 N N . VAL A 1 92 ? -29.237 -16.137 16.815 1.00 22.02 92 VAL A N 1
ATOM 639 C CA . VAL A 1 92 ? -29.676 -14.874 17.411 1.00 21.67 92 VAL A CA 1
ATOM 640 C C . VAL A 1 92 ? -29.209 -13.674 16.573 1.00 21.17 92 VAL A C 1
ATOM 641 O O . VAL A 1 92 ? -30.005 -12.775 16.275 1.00 21.40 92 VAL A O 1
ATOM 645 N N . VAL A 1 93 ? -27.928 -13.675 16.196 1.00 20.58 93 VAL A N 1
ATOM 646 C CA . VAL A 1 93 ? -27.318 -12.578 15.436 1.00 20.25 93 VAL A CA 1
ATOM 647 C C . VAL A 1 93 ? -27.886 -12.456 14.016 1.00 20.24 93 VAL A C 1
ATOM 648 O O . VAL A 1 93 ? -28.182 -11.353 13.551 1.00 19.58 93 VAL A O 1
ATOM 652 N N . LEU A 1 94 ? -28.021 -13.591 13.336 1.00 20.27 94 LEU A N 1
ATOM 653 C CA . LEU A 1 94 ? -28.675 -13.640 12.032 1.00 20.42 94 LEU A CA 1
ATOM 654 C C . LEU A 1 94 ? -29.920 -14.511 12.204 1.00 20.68 94 LEU A C 1
ATOM 655 O O . LEU A 1 94 ? -29.887 -15.732 12.013 1.00 20.25 94 LEU A O 1
ATOM 660 N N . ALA A 1 95 ? -31.010 -13.861 12.603 1.00 20.97 95 ALA A N 1
ATOM 661 C CA . ALA A 1 95 ? -32.236 -14.558 12.979 1.00 21.85 95 ALA A CA 1
ATOM 662 C C . ALA A 1 95 ? -33.180 -14.705 11.802 1.00 22.60 95 ALA A C 1
ATOM 663 O O . ALA A 1 95 ? -33.241 -13.838 10.925 1.00 22.18 95 ALA A O 1
ATOM 665 N N . ALA A 1 96 ? -33.906 -15.819 11.799 1.00 23.69 96 ALA A N 1
ATOM 666 C CA . ALA A 1 96 ? -34.867 -16.110 10.761 1.00 25.48 96 ALA A CA 1
ATOM 667 C C . ALA A 1 96 ? -36.215 -15.563 11.183 1.00 26.86 96 ALA A C 1
ATOM 668 O O . ALA A 1 96 ? -36.828 -16.054 12.134 1.00 27.27 96 ALA A O 1
ATOM 670 N N . ALA A 1 97 ? -36.645 -14.513 10.492 1.00 28.27 97 ALA A N 1
ATOM 671 C CA . ALA A 1 97 ? -38.015 -14.046 10.585 1.00 29.49 97 ALA A CA 1
ATOM 672 C C . ALA A 1 97 ? -38.895 -14.868 9.622 1.00 30.21 97 ALA A C 1
ATOM 673 O O . ALA A 1 97 ? -38.446 -15.253 8.535 1.00 30.62 97 ALA A O 1
ATOM 675 N N . PRO A 1 98 ? -40.132 -15.195 10.038 1.00 30.58 98 PRO A N 1
ATOM 676 C CA . PRO A 1 98 ? -41.147 -15.488 9.022 1.00 30.88 98 PRO A CA 1
ATOM 677 C C . PRO A 1 98 ? -41.217 -14.434 7.880 1.00 30.95 98 PRO A C 1
ATOM 678 O O . PRO A 1 98 ? -41.370 -14.830 6.718 1.00 31.35 98 PRO A O 1
ATOM 682 N N . PRO A 1 99 ? -41.119 -13.111 8.195 1.00 30.83 99 PRO A N 1
ATOM 683 C CA . PRO A 1 99 ? -40.829 -12.101 7.156 1.00 30.42 99 PRO A CA 1
ATOM 684 C C . PRO A 1 99 ? -39.609 -12.396 6.255 1.00 29.97 99 PRO A C 1
ATOM 685 O O . PRO A 1 99 ? -39.745 -12.433 5.027 1.00 30.61 99 PRO A O 1
ATOM 689 N N . GLY A 1 100 ? -38.435 -12.591 6.851 1.00 28.60 100 GLY A N 1
ATOM 690 C CA . GLY A 1 100 ? -37.228 -12.913 6.089 1.00 26.63 100 GLY A CA 1
ATOM 691 C C . GLY A 1 100 ? -36.075 -13.215 7.018 1.00 25.32 100 GLY A C 1
ATOM 692 O O . GLY A 1 100 ? -36.165 -14.112 7.855 1.00 25.53 100 GLY A O 1
ATOM 693 N N . TYR A 1 101 ? -34.988 -12.466 6.873 1.00 23.78 101 TYR A N 1
ATOM 694 C CA . TYR A 1 101 ? -33.849 -12.602 7.772 1.00 22.56 101 TYR A CA 1
ATOM 695 C C . TYR A 1 101 ? -33.410 -11.247 8.318 1.00 21.94 101 TYR A C 1
ATOM 696 O O . TYR A 1 101 ? -33.526 -10.236 7.634 1.00 21.57 101 TYR A O 1
ATOM 705 N N . ARG A 1 102 ? -32.917 -11.235 9.554 1.00 21.70 102 ARG A N 1
ATOM 706 C CA . ARG A 1 102 ? -32.508 -9.990 10.212 1.00 21.51 102 ARG A CA 1
ATOM 707 C C . ARG A 1 102 ? -31.147 -10.131 10.880 1.00 20.89 102 ARG A C 1
ATOM 708 O O . ARG A 1 102 ? -30.945 -11.009 11.726 1.00 20.00 102 ARG A O 1
ATOM 716 N N . LEU A 1 103 ? -30.219 -9.261 10.488 1.00 20.85 103 LEU A N 1
ATOM 717 C CA . LEU A 1 103 ? -28.931 -9.180 11.143 1.00 20.87 103 LEU A CA 1
ATOM 718 C C . LEU A 1 103 ? -29.023 -8.165 12.278 1.00 21.16 103 LEU A C 1
ATOM 719 O O . LEU A 1 103 ? -29.228 -6.978 12.035 1.00 20.98 103 LEU A O 1
ATOM 724 N N . SER A 1 104 ? -28.911 -8.649 13.512 1.00 21.57 104 SER A N 1
ATOM 725 C CA . SER A 1 104 ? -28.963 -7.785 14.693 1.00 22.17 104 SER A CA 1
ATOM 726 C C . SER A 1 104 ? -27.556 -7.456 15.172 1.00 22.14 104 SER A C 1
ATOM 727 O O . SER A 1 104 ? -26.890 -8.280 15.819 1.00 21.87 104 SER A O 1
ATOM 730 N N . ILE A 1 105 ? -27.115 -6.246 14.825 1.00 22.05 105 ILE A N 1
ATOM 731 C CA . ILE A 1 105 ? -25.803 -5.724 15.209 1.00 21.83 105 ILE A CA 1
ATOM 732 C C . ILE A 1 105 ? -25.934 -4.256 15.657 1.00 22.00 105 ILE A C 1
ATOM 733 O O . ILE A 1 105 ? -26.728 -3.498 15.090 1.00 21.90 105 ILE A O 1
ATOM 738 N N . PRO A 1 106 ? -25.166 -3.849 16.685 1.00 22.01 106 PRO A N 1
ATOM 739 C CA . PRO A 1 106 ? -25.129 -2.421 17.021 1.00 22.06 106 PRO A CA 1
ATOM 740 C C . PRO A 1 106 ? -24.657 -1.580 15.830 1.00 22.23 106 PRO A C 1
ATOM 741 O O . PRO A 1 106 ? -23.804 -2.024 15.063 1.00 21.90 106 PRO A O 1
ATOM 745 N N . ASP A 1 107 ? -25.230 -0.387 15.677 1.00 22.63 107 ASP A N 1
ATOM 746 C CA . ASP A 1 107 ? -24.857 0.539 14.597 1.00 23.34 107 ASP A CA 1
ATOM 747 C C . ASP A 1 107 ? -23.368 0.846 14.523 1.00 22.70 107 ASP A C 1
ATOM 748 O O . ASP A 1 107 ? -22.791 0.877 13.436 1.00 22.77 107 ASP A O 1
ATOM 753 N N . ASN A 1 108 ? -22.748 1.045 15.681 1.00 22.29 108 ASN A N 1
ATOM 754 C CA . ASN A 1 108 ? -21.335 1.414 15.739 1.00 21.86 108 ASN A CA 1
ATOM 755 C C . ASN A 1 108 ? -20.374 0.265 15.408 1.00 21.15 108 ASN A C 1
ATOM 756 O O . ASN A 1 108 ? -19.152 0.445 15.448 1.00 20.81 108 ASN A O 1
ATOM 761 N N . THR A 1 109 ? -20.923 -0.914 15.103 1.00 20.35 109 THR A N 1
ATOM 762 C CA . THR A 1 109 ? -20.102 -2.053 14.658 1.00 20.18 109 THR A CA 1
ATOM 763 C C . THR A 1 109 ? -20.100 -2.181 13.125 1.00 20.44 109 THR A C 1
ATOM 764 O O . THR A 1 109 ? -19.658 -3.192 12.569 1.00 20.20 109 THR A O 1
ATOM 768 N N . CYS A 1 110 ? -20.583 -1.126 12.465 1.00 21.15 110 CYS A N 1
ATOM 769 C CA . CYS A 1 110 ? -20.637 -1.008 11.009 1.00 21.04 110 CYS A CA 1
ATOM 770 C C . CYS A 1 110 ? -19.893 0.281 10.633 1.00 19.97 110 CYS A C 1
ATOM 771 O O . CYS A 1 110 ? -20.074 1.299 11.297 1.00 19.90 110 CYS A O 1
ATOM 774 N N . ASP A 1 111 ? -19.049 0.255 9.600 1.00 19.36 111 ASP A N 1
ATOM 775 C CA . ASP A 1 111 ? -18.341 1.491 9.217 1.00 18.60 111 ASP A CA 1
ATOM 776 C C . ASP A 1 111 ? -19.288 2.643 8.850 1.00 18.38 111 ASP A C 1
ATOM 777 O O . ASP A 1 111 ? -19.053 3.785 9.251 1.00 18.45 111 ASP A O 1
ATOM 782 N N . LEU A 1 112 ? -20.365 2.336 8.125 1.00 17.69 112 LEU A N 1
ATOM 783 C CA . LEU A 1 112 ? -21.393 3.342 7.812 1.00 17.58 112 LEU A CA 1
ATOM 784 C C . LEU A 1 112 ? -22.084 3.887 9.066 1.00 17.23 112 LEU A C 1
ATOM 785 O O . LEU A 1 112 ? -22.334 5.093 9.164 1.00 16.97 112 LEU A O 1
ATOM 790 N N . GLY A 1 113 ? -22.390 2.997 10.011 1.00 17.15 113 GLY A N 1
ATOM 791 C CA . GLY A 1 113 ? -22.948 3.393 11.311 1.00 16.86 113 GLY A CA 1
ATOM 792 C C . GLY A 1 113 ? -22.079 4.392 12.061 1.00 16.67 113 GLY A C 1
ATOM 793 O O . GLY A 1 113 ? -22.590 5.355 12.642 1.00 16.64 113 GLY A O 1
ATOM 794 N N . ARG A 1 114 ? -20.767 4.160 12.051 1.00 16.12 114 ARG A N 1
ATOM 795 C CA . ARG A 1 114 ? -19.806 5.103 12.636 1.00 16.43 114 ARG A CA 1
ATOM 796 C C . ARG A 1 114 ? -19.729 6.425 11.848 1.00 16.37 114 ARG A C 1
ATOM 797 O O . ARG A 1 114 ? -19.635 7.501 12.448 1.00 15.86 114 ARG A O 1
ATOM 805 N N . PHE A 1 115 ? -19.765 6.336 10.516 1.00 16.82 115 PHE A N 1
ATOM 806 C CA . PHE A 1 115 ? -19.801 7.529 9.662 1.00 17.56 115 PHE A CA 1
ATOM 807 C C . PHE A 1 115 ? -21.001 8.405 10.027 1.00 17.56 115 PHE A C 1
ATOM 808 O O . PHE A 1 115 ? -20.861 9.609 10.232 1.00 17.88 115 PHE A O 1
ATOM 816 N N . VAL A 1 116 ? -22.174 7.783 10.117 1.00 17.65 116 VAL A N 1
ATOM 817 C CA . VAL A 1 116 ? -23.409 8.482 10.479 1.00 17.61 116 VAL A CA 1
ATOM 818 C C . VAL A 1 116 ? -23.278 9.161 11.853 1.00 17.82 116 VAL A C 1
ATOM 819 O O . VAL A 1 116 ? -23.607 10.345 11.996 1.00 18.16 116 VAL A O 1
ATOM 823 N N . ALA A 1 117 ? -22.772 8.423 12.841 1.00 17.66 117 ALA A N 1
ATOM 824 C CA . ALA A 1 117 ? -22.661 8.930 14.218 1.00 17.73 117 ALA A CA 1
ATOM 825 C C . ALA A 1 117 ? -21.714 10.123 14.341 1.00 17.88 117 ALA A C 1
ATOM 826 O O . ALA A 1 117 ? -22.018 11.095 15.037 1.00 17.44 117 ALA A O 1
ATOM 828 N N . GLU A 1 118 ? -20.569 10.037 13.667 1.00 17.98 118 GLU A N 1
ATOM 829 C CA . GLU A 1 118 ? -19.566 11.100 13.700 1.00 18.44 118 GLU A CA 1
ATOM 830 C C . GLU A 1 118 ? -20.025 12.354 12.955 1.00 18.22 118 GLU A C 1
ATOM 831 O O . GLU A 1 118 ? -19.872 13.459 13.456 1.00 18.32 118 GLU A O 1
ATOM 837 N N . LYS A 1 119 ? -20.598 12.176 11.765 1.00 18.47 119 LYS A N 1
ATOM 838 C CA . LYS A 1 119 ? -21.175 13.293 11.018 1.00 18.69 119 LYS A CA 1
ATOM 839 C C . LYS A 1 119 ? -22.197 14.054 11.869 1.00 18.40 119 LYS A C 1
ATOM 840 O O . LYS A 1 119 ? -22.153 15.273 11.950 1.00 18.11 119 LYS A O 1
ATOM 846 N N . THR A 1 120 ? -23.111 13.312 12.488 1.00 18.43 120 THR A N 1
ATOM 847 C CA . THR A 1 120 ? -24.144 13.864 13.376 1.00 18.86 120 THR A CA 1
ATOM 848 C C . THR A 1 120 ? -23.555 14.658 14.553 1.00 18.61 120 THR A C 1
ATOM 849 O O . THR A 1 120 ? -23.979 15.786 14.818 1.00 18.34 120 THR A O 1
ATOM 853 N N . ALA A 1 121 ? -22.572 14.072 15.237 1.00 18.58 121 ALA A N 1
ATOM 854 C CA . ALA A 1 121 ? -21.853 14.761 16.312 1.00 18.33 121 ALA A CA 1
ATOM 855 C C . ALA A 1 121 ? -21.194 16.056 15.820 1.00 18.24 121 ALA A C 1
ATOM 856 O O . ALA A 1 121 ? -21.222 17.077 16.512 1.00 18.20 121 ALA A O 1
ATOM 858 N N . GLY A 1 122 ? -20.627 16.015 14.612 1.00 18.56 122 GLY A N 1
ATOM 859 C CA . GLY A 1 122 ? -20.043 17.197 13.980 1.00 18.22 122 GLY A CA 1
ATOM 860 C C . GLY A 1 122 ? -21.054 18.294 13.693 1.00 18.55 122 GLY A C 1
ATOM 861 O O . GLY A 1 122 ? -20.738 19.477 13.820 1.00 18.30 122 GLY A O 1
ATOM 862 N N . VAL A 1 123 ? -22.268 17.900 13.304 1.00 18.79 123 VAL A N 1
ATOM 863 C CA . VAL A 1 123 ? -23.378 18.848 13.103 1.00 19.31 123 VAL A CA 1
ATOM 864 C C . VAL A 1 123 ? -23.741 19.613 14.385 1.00 19.15 123 VAL A C 1
ATOM 865 O O . VAL A 1 123 ? -23.795 20.848 14.378 1.00 19.22 123 VAL A O 1
ATOM 869 N N . HIS A 1 124 ? -23.973 18.886 15.479 1.00 19.22 124 HIS A N 1
ATOM 870 C CA . HIS A 1 124 ? -24.337 19.509 16.759 1.00 19.50 124 HIS A CA 1
ATOM 871 C C . HIS A 1 124 ? -23.238 20.418 17.304 1.00 19.39 124 HIS A C 1
ATOM 872 O O . HIS A 1 124 ? -23.527 21.477 17.855 1.00 19.50 124 HIS A O 1
ATOM 879 N N . ALA A 1 125 ? -21.985 20.009 17.117 1.00 19.48 125 ALA A N 1
ATOM 880 C CA . ALA A 1 125 ? -20.832 20.808 17.527 1.00 19.45 125 ALA A CA 1
ATOM 881 C C . ALA A 1 125 ? -20.754 22.140 16.774 1.00 19.34 125 ALA A C 1
ATOM 882 O O . ALA A 1 125 ? -20.596 23.193 17.395 1.00 19.45 125 ALA A O 1
ATOM 884 N N . ALA A 1 126 ? -20.883 22.093 15.448 1.00 19.21 126 ALA A N 1
ATOM 885 C CA . ALA A 1 126 ? -20.842 23.300 14.614 1.00 19.22 126 ALA A CA 1
ATOM 886 C C . ALA A 1 126 ? -22.011 24.250 14.925 1.00 19.28 126 ALA A C 1
ATOM 887 O O . ALA A 1 126 ? -21.840 25.472 14.978 1.00 18.96 126 ALA A O 1
ATOM 889 N N . ALA A 1 127 ? -23.193 23.674 15.138 1.00 19.41 127 ALA A N 1
ATOM 890 C CA . ALA A 1 127 ? -24.383 24.442 15.511 1.00 19.71 127 ALA A CA 1
ATOM 891 C C . ALA A 1 127 ? -24.181 25.217 16.814 1.00 19.77 127 ALA A C 1
ATOM 892 O O . ALA A 1 127 ? -24.799 26.264 17.024 1.00 19.98 127 ALA A O 1
ATOM 894 N N . ALA A 1 128 ? -23.305 24.703 17.677 1.00 19.69 128 ALA A N 1
ATOM 895 C CA . ALA A 1 128 ? -22.988 25.339 18.955 1.00 19.84 128 ALA A CA 1
ATOM 896 C C . ALA A 1 128 ? -21.756 26.249 18.891 1.00 19.92 128 ALA A C 1
ATOM 897 O O . ALA A 1 128 ? -21.346 26.813 19.908 1.00 20.02 128 ALA A O 1
ATOM 899 N N . GLY A 1 129 ? -21.178 26.394 17.698 1.00 19.73 129 GLY A N 1
ATOM 900 C CA . GLY A 1 129 ? -19.988 27.228 17.502 1.00 19.66 129 GLY A CA 1
ATOM 901 C C . GLY A 1 129 ? -18.702 26.540 17.924 1.00 19.77 129 GLY A C 1
ATOM 902 O O . GLY A 1 129 ? -17.661 27.188 18.068 1.00 19.62 129 GLY A O 1
ATOM 903 N N . ARG A 1 130 ? -18.776 25.225 18.132 1.00 19.90 130 ARG A N 1
ATOM 904 C CA . ARG A 1 130 ? -17.613 24.429 18.531 1.00 20.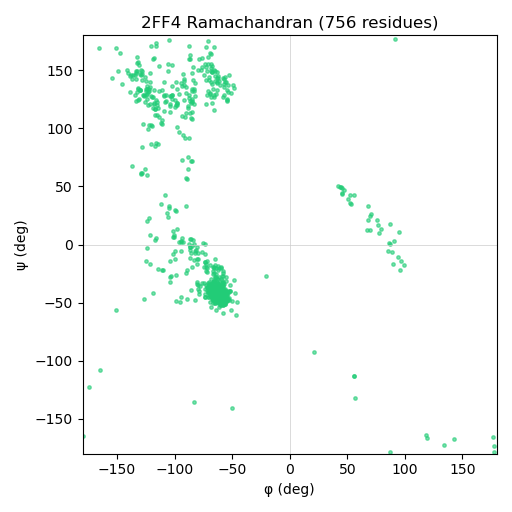56 130 ARG A CA 1
ATOM 905 C C . ARG A 1 130 ? -16.942 23.845 17.288 1.00 20.35 130 ARG A C 1
ATOM 906 O O . ARG A 1 130 ? -17.023 22.638 17.023 1.00 20.03 130 ARG A O 1
ATOM 914 N N . PHE A 1 131 ? -16.276 24.718 16.532 1.00 20.24 131 PHE A N 1
ATOM 915 C CA . PHE A 1 131 ? -15.768 24.367 15.200 1.00 20.07 131 PHE A CA 1
ATOM 916 C C . PHE A 1 131 ? -14.568 23.426 15.214 1.00 20.14 131 PHE A C 1
ATOM 917 O O . PHE A 1 131 ? -14.439 22.587 14.325 1.00 20.14 131 PHE A O 1
ATOM 925 N N . GLU A 1 132 ? -13.692 23.570 16.209 1.00 19.95 132 GLU A N 1
ATOM 926 C CA . GLU A 1 132 ? -12.554 22.662 16.353 1.00 20.02 132 GLU A CA 1
ATOM 927 C C . GLU A 1 132 ? -13.029 21.225 16.556 1.00 19.84 132 GLU A C 1
ATOM 928 O O . GLU A 1 132 ? -12.504 20.298 15.938 1.00 19.57 132 GLU A O 1
ATOM 934 N N . GLN A 1 133 ? -14.032 21.056 17.415 1.00 19.70 133 GLN A N 1
ATOM 935 C CA . GLN A 1 133 ? -14.610 19.743 17.684 1.00 19.86 133 GLN A CA 1
ATOM 936 C C . GLN A 1 133 ? -15.400 19.190 16.488 1.00 19.16 133 GLN A C 1
ATOM 937 O O . GLN A 1 133 ? -15.297 18.006 16.172 1.00 18.62 133 GLN A O 1
ATOM 943 N N . ALA A 1 134 ? -16.173 20.056 15.831 1.00 19.09 134 ALA A N 1
ATOM 944 C CA . ALA A 1 134 ? -16.883 19.701 14.594 1.00 18.68 134 ALA A CA 1
ATOM 945 C C . ALA A 1 134 ? -15.918 19.136 13.551 1.00 18.51 134 ALA A C 1
ATOM 946 O O . ALA A 1 134 ? -16.189 18.100 12.937 1.00 18.34 134 ALA A O 1
ATOM 948 N N . SER A 1 135 ? -14.785 19.814 13.369 1.00 18.51 135 SER A N 1
ATOM 949 C CA . SER A 1 135 ? -13.762 19.369 12.419 1.00 18.37 135 SER A CA 1
ATOM 950 C C . SER A 1 135 ? -13.178 18.007 12.791 1.00 18.24 135 SER A C 1
ATOM 951 O O . SER A 1 135 ? -12.942 17.177 11.915 1.00 17.86 135 SER A O 1
ATOM 954 N N . ARG A 1 136 ? -12.954 17.785 14.088 1.00 18.37 136 ARG A N 1
ATOM 955 C CA . ARG A 1 136 ? -12.476 16.489 14.595 1.00 18.68 136 ARG A CA 1
ATOM 956 C C . ARG A 1 136 ? -13.460 15.335 14.335 1.00 18.13 136 ARG A C 1
ATOM 957 O O . ARG A 1 136 ? -13.047 14.253 13.916 1.00 18.13 136 ARG A O 1
ATOM 965 N N . HIS A 1 137 ? -14.753 15.567 14.575 1.00 17.88 137 HIS A N 1
ATOM 966 C CA . HIS A 1 137 ? -15.780 14.557 14.305 1.00 17.63 137 HIS A CA 1
ATOM 967 C C . HIS A 1 137 ? -15.853 14.233 12.810 1.00 17.77 137 HIS A C 1
ATOM 968 O O . HIS A 1 137 ? -16.025 13.073 12.422 1.00 18.06 137 HIS A O 1
ATOM 975 N N . LEU A 1 138 ? -15.730 15.264 11.983 1.00 17.73 138 LEU A N 1
ATOM 976 C CA . LEU A 1 138 ? -15.795 15.111 10.524 1.00 17.92 138 LEU A CA 1
ATOM 977 C C . LEU A 1 138 ? -14.583 14.367 9.950 1.00 17.81 138 LEU A C 1
ATOM 978 O O . LEU A 1 138 ? -14.731 13.566 9.029 1.00 17.70 138 LEU A O 1
ATOM 983 N N . SER A 1 139 ? -13.399 14.623 10.505 1.00 17.87 139 SER A N 1
ATOM 984 C CA . SER A 1 139 ? -12.212 13.827 10.188 1.00 18.15 139 SER A CA 1
ATOM 985 C C . SER A 1 139 ? -12.429 12.342 10.503 1.00 18.28 139 SER A C 1
ATOM 986 O O . SER A 1 139 ? -12.053 11.472 9.713 1.00 18.23 139 SER A O 1
ATOM 989 N N . ALA A 1 140 ? -13.051 12.074 11.651 1.00 18.39 140 ALA A N 1
ATOM 990 C CA . ALA A 1 140 ? -13.351 10.718 12.105 1.00 18.36 140 ALA A CA 1
ATOM 991 C C . ALA A 1 140 ? -14.321 10.017 11.165 1.00 18.37 140 ALA A C 1
ATOM 992 O O . ALA A 1 140 ? -14.124 8.846 10.832 1.00 18.77 140 ALA A O 1
ATOM 994 N N . ALA A 1 141 ? -15.367 10.733 10.746 1.00 18.38 141 ALA A N 1
ATOM 995 C CA . ALA A 1 141 ? -16.329 10.227 9.760 1.00 18.25 141 ALA A CA 1
ATOM 996 C C . ALA A 1 141 ? -15.658 9.827 8.442 1.00 18.28 141 ALA A C 1
ATOM 997 O O . ALA A 1 141 ? -15.848 8.718 7.951 1.00 18.05 141 ALA A O 1
ATOM 999 N N . LEU A 1 142 ? -14.861 10.735 7.886 1.00 18.47 142 LEU A N 1
ATOM 1000 C CA . LEU A 1 142 ? -14.212 10.514 6.594 1.00 18.65 142 LEU A CA 1
ATOM 1001 C C . LEU A 1 142 ? -13.190 9.372 6.625 1.00 18.94 142 LEU A C 1
ATOM 1002 O O . LEU A 1 142 ? -12.960 8.714 5.608 1.00 18.53 142 LEU A O 1
ATOM 1007 N N . ARG A 1 143 ? -12.603 9.132 7.799 1.00 19.25 143 ARG A N 1
ATOM 1008 C CA . ARG A 1 143 ? -11.681 8.008 8.015 1.00 20.09 143 ARG A CA 1
ATOM 1009 C C . ARG A 1 143 ? -12.334 6.631 7.859 1.00 19.75 143 ARG A C 1
ATOM 1010 O O . ARG A 1 143 ? -11.638 5.636 7.637 1.00 19.55 143 ARG A O 1
ATOM 1018 N N . GLU A 1 144 ? -13.662 6.573 7.974 1.00 19.69 144 GLU A N 1
ATOM 1019 C CA . GLU A 1 144 ? -14.392 5.308 7.848 1.00 19.77 144 GLU A CA 1
ATOM 1020 C C . GLU A 1 144 ? -14.474 4.797 6.403 1.00 20.09 144 GLU A C 1
ATOM 1021 O O . GLU A 1 144 ? -14.813 3.631 6.167 1.00 20.23 144 GLU A O 1
ATOM 1027 N N . TRP A 1 145 ? -14.172 5.672 5.445 1.00 20.50 145 TRP A N 1
ATOM 1028 C CA . TRP A 1 145 ? -14.195 5.327 4.025 1.00 20.91 145 TRP A CA 1
ATOM 1029 C C . TRP A 1 145 ? -12.887 4.680 3.574 1.00 21.28 145 TRP A C 1
ATOM 1030 O O . TRP A 1 145 ? -11.813 5.266 3.715 1.00 22.09 145 TRP A O 1
ATOM 1041 N N . ARG A 1 146 ? -12.988 3.474 3.027 1.00 21.40 146 ARG A N 1
ATOM 1042 C CA . ARG A 1 146 ? -11.822 2.693 2.610 1.00 21.87 146 ARG A CA 1
ATOM 1043 C C . ARG A 1 146 ? -11.626 2.702 1.092 1.00 22.17 146 ARG A C 1
ATOM 1044 O O . ARG A 1 146 ? -10.499 2.630 0.585 1.00 22.61 146 ARG A O 1
ATOM 1052 N N . GLY A 1 147 ? -12.735 2.777 0.372 1.00 22.15 147 GLY A N 1
ATOM 1053 C CA . GLY A 1 147 ? -12.724 2.697 -1.082 1.00 21.96 147 GLY A CA 1
ATOM 1054 C C . GLY A 1 147 ? -14.134 2.814 -1.609 1.00 21.50 147 GLY A C 1
ATOM 1055 O O . GLY A 1 147 ? -15.032 3.237 -0.872 1.00 21.77 147 GLY A O 1
ATOM 1056 N N . PRO A 1 148 ? -14.346 2.443 -2.890 1.00 21.18 148 PRO A N 1
ATOM 1057 C CA . PRO A 1 148 ? -15.686 2.504 -3.476 1.00 20.59 148 PRO A CA 1
ATOM 1058 C C . PRO A 1 148 ? -16.671 1.614 -2.722 1.00 19.98 148 PRO A C 1
ATOM 1059 O O . PRO A 1 148 ? -16.329 0.489 -2.361 1.00 19.36 148 PRO A O 1
ATOM 1063 N N . VAL A 1 149 ? -17.876 2.130 -2.487 1.00 19.54 149 VAL A N 1
ATOM 1064 C CA . VAL A 1 149 ? -18.916 1.401 -1.758 1.00 19.33 149 VAL A CA 1
ATOM 1065 C C . VAL A 1 149 ? -19.178 0.031 -2.395 1.00 19.10 149 VAL A C 1
ATOM 1066 O O . VAL A 1 149 ? -19.445 -0.057 -3.600 1.00 19.13 149 VAL A O 1
ATOM 1070 N N . LEU A 1 150 ? -19.075 -1.020 -1.579 1.00 18.91 150 LEU A N 1
ATOM 1071 C CA . LEU A 1 150 ? -19.260 -2.415 -2.015 1.00 19.01 150 LEU A CA 1
ATOM 1072 C C . LEU A 1 150 ? -18.529 -2.700 -3.337 1.00 19.31 150 LEU A C 1
ATOM 1073 O O . LEU A 1 150 ? -19.091 -3.258 -4.282 1.00 18.42 150 LEU A O 1
ATOM 1078 N N . ASP A 1 151 ? -17.259 -2.301 -3.368 1.00 19.87 151 ASP A N 1
ATOM 1079 C CA . ASP A 1 151 ? -16.408 -2.374 -4.558 1.00 20.88 151 ASP A CA 1
ATOM 1080 C C . ASP A 1 151 ? -16.393 -3.767 -5.196 1.00 20.65 151 ASP A C 1
ATOM 1081 O O . ASP A 1 151 ? -16.436 -3.889 -6.419 1.00 20.82 151 ASP A O 1
ATOM 1086 N N . ASP A 1 152 ? -16.366 -4.805 -4.363 1.00 20.13 152 ASP A N 1
ATOM 1087 C CA . ASP A 1 152 ? -16.290 -6.195 -4.831 1.00 20.12 152 ASP A CA 1
ATOM 1088 C C . ASP A 1 152 ? -17.621 -6.734 -5.380 1.00 19.70 152 ASP A C 1
ATOM 1089 O O . ASP A 1 152 ? -17.675 -7.839 -5.923 1.00 19.86 152 ASP A O 1
ATOM 1094 N N . LEU A 1 153 ? -18.685 -5.947 -5.246 1.00 19.23 153 LEU A N 1
ATOM 1095 C CA . LEU A 1 153 ? -20.007 -6.353 -5.711 1.00 18.81 153 LEU A CA 1
ATOM 1096 C C . LEU A 1 153 ? -20.571 -5.358 -6.733 1.00 18.97 153 LEU A C 1
ATOM 1097 O O . LEU A 1 153 ? -21.778 -5.286 -6.930 1.00 18.73 153 LEU A O 1
ATOM 1102 N N . ARG A 1 154 ? -19.684 -4.605 -7.386 1.00 19.23 154 ARG A N 1
ATOM 1103 C CA . ARG A 1 154 ? -20.084 -3.553 -8.333 1.00 19.97 154 ARG A CA 1
ATOM 1104 C C . ARG A 1 154 ? -20.913 -4.063 -9.520 1.00 19.87 154 ARG A C 1
ATOM 1105 O O . ARG A 1 154 ? -21.629 -3.291 -10.166 1.00 20.41 154 ARG A O 1
ATOM 1113 N N . ASP A 1 155 ? -20.835 -5.365 -9.784 1.00 20.14 155 ASP A N 1
ATOM 1114 C CA . ASP A 1 155 ? -21.610 -5.976 -10.862 1.00 20.27 155 ASP A CA 1
ATOM 1115 C C . ASP A 1 155 ? -23.056 -6.318 -10.460 1.00 19.51 155 ASP A C 1
ATOM 1116 O O . ASP A 1 155 ? -23.818 -6.832 -11.277 1.00 19.29 155 ASP A O 1
ATOM 1121 N N . PHE A 1 156 ? -23.424 -6.025 -9.211 1.00 18.88 156 PHE A N 1
ATOM 1122 C CA . PHE A 1 156 ? -24.809 -6.181 -8.743 1.00 18.35 156 PHE A CA 1
ATOM 1123 C C . PHE A 1 156 ? -25.511 -4.833 -8.848 1.00 18.40 156 PHE A C 1
ATOM 1124 O O . PHE A 1 156 ? -24.990 -3.819 -8.361 1.00 18.31 156 PHE A O 1
ATOM 1132 N N . GLN A 1 157 ? -26.689 -4.822 -9.468 1.00 18.09 157 GLN A N 1
ATOM 1133 C CA . GLN A 1 157 ? -27.414 -3.568 -9.715 1.00 18.48 157 GLN A CA 1
ATOM 1134 C C . GLN A 1 157 ? -27.769 -2.808 -8.425 1.00 18.31 157 GLN A C 1
ATOM 1135 O O . GLN A 1 157 ? -27.699 -1.572 -8.402 1.00 17.91 157 GLN A O 1
ATOM 1141 N N . PHE A 1 158 ? -28.148 -3.529 -7.367 1.00 18.16 158 PHE A N 1
ATOM 1142 C CA . PHE A 1 158 ? -28.563 -2.877 -6.105 1.00 18.46 158 PHE A CA 1
ATOM 1143 C C . PHE A 1 158 ? -27.469 -1.979 -5.516 1.00 18.43 158 PHE A C 1
ATOM 1144 O O . PHE A 1 158 ? -27.765 -1.010 -4.815 1.00 18.45 158 PHE A O 1
ATOM 1152 N N . VAL A 1 159 ? -26.211 -2.297 -5.823 1.00 17.95 159 VAL A N 1
ATOM 1153 C CA . VAL A 1 159 ? -25.063 -1.521 -5.329 1.00 18.16 159 VAL A CA 1
ATOM 1154 C C . VAL A 1 159 ? -25.065 -0.093 -5.885 1.00 18.62 159 VAL A C 1
ATOM 1155 O O . VAL A 1 159 ? -24.722 0.848 -5.177 1.00 18.71 159 VAL A O 1
ATOM 1159 N N . GLU A 1 160 ? -25.491 0.059 -7.136 1.00 19.20 160 GLU A N 1
ATOM 1160 C CA . GLU A 1 160 ? -25.408 1.342 -7.850 1.00 20.38 160 GLU A CA 1
ATOM 1161 C C . GLU A 1 160 ? -26.131 2.529 -7.183 1.00 19.79 160 GLU A C 1
ATOM 1162 O O . GLU A 1 160 ? -25.482 3.538 -6.888 1.00 19.95 160 GLU A O 1
ATOM 1168 N N . PRO A 1 161 ? -27.461 2.425 -6.952 1.00 19.88 161 PRO A N 1
ATOM 1169 C CA . PRO A 1 161 ? -28.136 3.560 -6.306 1.00 19.98 161 PRO A CA 1
ATOM 1170 C C . PRO A 1 161 ? -27.685 3.801 -4.860 1.00 19.97 161 PRO A C 1
ATOM 1171 O O . PRO A 1 161 ? -27.664 4.951 -4.416 1.00 20.07 161 PRO A O 1
ATOM 1175 N N . PHE A 1 162 ? -27.318 2.733 -4.153 1.00 19.24 162 PHE A N 1
ATOM 1176 C CA . PHE A 1 162 ? -26.829 2.826 -2.778 1.00 19.22 162 PHE A CA 1
ATOM 1177 C C . PHE A 1 162 ? -25.494 3.566 -2.729 1.00 18.93 162 PHE A C 1
ATOM 1178 O O . PHE A 1 162 ? -25.331 4.494 -1.938 1.00 18.68 162 PHE A O 1
ATOM 1186 N N . ALA A 1 163 ? -24.557 3.169 -3.595 1.00 18.96 163 ALA A N 1
ATOM 1187 C CA . ALA A 1 163 ? -23.245 3.819 -3.681 1.00 19.00 163 ALA A CA 1
ATOM 1188 C C . ALA A 1 163 ? -23.376 5.291 -4.078 1.00 19.52 163 ALA A C 1
ATOM 1189 O O . ALA A 1 163 ? -22.705 6.154 -3.504 1.00 19.18 163 ALA A O 1
ATOM 1191 N N . THR A 1 164 ? -24.244 5.558 -5.055 1.00 19.42 164 THR A N 1
ATOM 1192 C CA . THR A 1 164 ? -24.526 6.913 -5.540 1.00 20.29 164 THR A CA 1
ATOM 1193 C C . THR A 1 164 ? -25.124 7.804 -4.444 1.00 20.81 164 THR A C 1
ATOM 1194 O O . THR A 1 164 ? -24.709 8.958 -4.283 1.00 20.97 164 THR A O 1
ATOM 1198 N N . ALA A 1 165 ? -26.068 7.257 -3.676 1.00 21.36 165 ALA A N 1
ATOM 1199 C CA . ALA A 1 165 ? -26.659 7.960 -2.536 1.00 22.02 165 ALA A CA 1
ATOM 1200 C C . ALA A 1 165 ? -25.620 8.333 -1.486 1.00 22.67 165 ALA A C 1
ATOM 1201 O O . ALA A 1 165 ? -25.642 9.443 -0.963 1.00 23.38 165 ALA A O 1
ATOM 1203 N N . LEU A 1 166 ? -24.712 7.407 -1.181 1.00 23.02 166 LEU A N 1
ATOM 1204 C CA . LEU A 1 166 ? -23.674 7.641 -0.174 1.00 23.59 166 LEU A CA 1
ATOM 1205 C C . LEU A 1 166 ? -22.646 8.712 -0.555 1.00 24.21 166 LEU A C 1
ATOM 1206 O O . LEU A 1 166 ? -22.018 9.300 0.329 1.00 24.25 166 LEU A O 1
ATOM 1211 N N . VAL A 1 167 ? -22.491 8.984 -1.855 1.00 24.99 167 VAL A N 1
ATOM 1212 C CA . VAL A 1 167 ? -21.680 10.128 -2.312 1.00 25.61 167 VAL A CA 1
ATOM 1213 C C . VAL A 1 167 ? -22.306 11.471 -1.919 1.00 25.70 167 VAL A C 1
ATOM 1214 O O . VAL A 1 167 ? -21.578 12.423 -1.629 1.00 26.31 167 VAL A O 1
ATOM 1218 N N . GLU A 1 168 ? -23.639 11.564 -1.901 1.00 25.67 168 GLU A N 1
ATOM 1219 C CA . GLU A 1 168 ? -24.295 12.766 -1.374 1.00 25.52 168 GLU A CA 1
ATOM 1220 C C . GLU A 1 168 ? -23.764 13.049 0.028 1.00 25.31 168 GLU A C 1
ATOM 1221 O O . GLU A 1 168 ? -23.378 14.179 0.339 1.00 25.26 168 GLU A O 1
ATOM 1227 N N . ASP A 1 169 ? -23.735 12.003 0.852 1.00 24.41 169 ASP A N 1
ATOM 1228 C CA . ASP A 1 169 ? -23.302 12.099 2.238 1.00 23.87 169 ASP A CA 1
ATOM 1229 C C . ASP A 1 169 ? -21.816 12.419 2.382 1.00 23.11 169 ASP A C 1
ATOM 1230 O O . ASP A 1 169 ? -21.447 13.269 3.199 1.00 22.88 169 ASP A O 1
ATOM 1235 N N . LYS A 1 170 ? -20.971 11.763 1.590 1.00 22.23 170 LYS A N 1
ATOM 1236 C CA . LYS A 1 170 ? -19.529 12.021 1.659 1.00 22.12 170 LYS A CA 1
ATOM 1237 C C . LYS A 1 170 ? -19.203 13.467 1.272 1.00 22.17 170 LYS A C 1
ATOM 1238 O O . LYS A 1 170 ? -18.436 14.139 1.962 1.00 21.50 170 LYS A O 1
ATOM 1244 N N . VAL A 1 171 ? -19.803 13.937 0.180 1.00 22.35 171 VAL A N 1
ATOM 1245 C CA . VAL A 1 171 ? -19.639 15.323 -0.276 1.00 22.77 171 VAL A CA 1
ATOM 1246 C C . VAL A 1 171 ? -20.066 16.318 0.802 1.00 22.64 171 VAL A C 1
ATOM 1247 O O . VAL A 1 171 ? -19.343 17.278 1.069 1.00 22.91 171 VAL A O 1
ATOM 1251 N N . LEU A 1 172 ? -21.219 16.070 1.429 1.00 22.55 172 LEU A N 1
ATOM 1252 C CA . LEU A 1 172 ? -21.698 16.894 2.545 1.00 22.51 172 LEU A CA 1
ATOM 1253 C C . LEU A 1 172 ? -20.707 16.950 3.709 1.00 21.94 172 LEU A C 1
ATOM 1254 O O . LEU A 1 172 ? -20.535 18.000 4.326 1.00 21.73 172 LEU A O 1
ATOM 1259 N N . ALA A 1 173 ? -20.069 15.817 4.001 1.00 21.52 173 ALA A N 1
ATOM 1260 C CA . ALA A 1 173 ? -19.088 15.732 5.090 1.00 20.71 173 ALA A CA 1
ATOM 1261 C C . ALA A 1 173 ? -17.806 16.502 4.744 1.00 20.31 173 ALA A C 1
ATOM 1262 O O . ALA A 1 173 ? -17.269 17.219 5.585 1.00 19.39 173 ALA A O 1
ATOM 1264 N N . HIS A 1 174 ? -17.327 16.342 3.508 1.00 20.08 174 HIS A N 1
ATOM 1265 C CA . HIS A 1 174 ? -16.208 17.142 2.989 1.00 20.01 174 HIS A CA 1
ATOM 1266 C C . HIS A 1 174 ? -16.482 18.644 3.086 1.00 20.04 174 HIS A C 1
ATOM 1267 O O . HIS A 1 174 ? -15.606 19.421 3.485 1.00 20.06 174 HIS A O 1
ATOM 1274 N N . THR A 1 175 ? -17.695 19.046 2.704 1.00 19.89 175 THR A N 1
ATOM 1275 C CA . THR A 1 175 ? -18.097 20.456 2.723 1.00 20.08 175 THR A CA 1
ATOM 1276 C C . THR A 1 175 ? -18.170 21.011 4.154 1.00 19.83 175 THR A C 1
ATOM 1277 O O . THR A 1 175 ? -17.638 22.090 4.429 1.00 19.63 175 THR A O 1
ATOM 1281 N N . ALA A 1 176 ? -18.814 20.268 5.057 1.00 19.67 176 ALA A N 1
ATOM 1282 C CA . ALA A 1 176 ? -18.890 20.657 6.469 1.00 19.66 176 ALA A CA 1
ATOM 1283 C C . ALA A 1 176 ? -17.512 20.719 7.132 1.00 19.44 176 ALA A C 1
ATOM 1284 O O . ALA A 1 176 ? -17.286 21.545 8.010 1.00 19.08 176 ALA A O 1
ATOM 1286 N N . LYS A 1 177 ? -16.602 19.838 6.715 1.00 19.52 177 LYS A N 1
ATOM 1287 C CA . LYS A 1 177 ? -15.218 19.851 7.213 1.00 19.62 177 LYS A CA 1
ATOM 1288 C C . LYS A 1 177 ? -14.486 21.120 6.748 1.00 19.40 177 LYS A C 1
ATOM 1289 O O . LYS A 1 177 ? -13.815 21.779 7.548 1.00 19.17 177 LYS A O 1
ATOM 1295 N N . ALA A 1 178 ? -14.635 21.459 5.463 1.00 19.07 178 ALA A N 1
ATOM 1296 C CA . ALA A 1 178 ? -14.077 22.703 4.910 1.00 18.95 178 ALA A CA 1
ATOM 1297 C C . ALA A 1 178 ? -14.613 23.943 5.633 1.00 18.71 178 ALA A C 1
ATOM 1298 O O . ALA A 1 178 ? -13.845 24.831 5.997 1.00 18.80 178 ALA A O 1
ATOM 1300 N N . GLU A 1 179 ? -15.927 23.985 5.854 1.00 18.49 179 GLU A N 1
ATOM 1301 C CA . GLU A 1 179 ? -16.559 25.063 6.618 1.00 18.71 179 GLU A CA 1
ATOM 1302 C C . GLU A 1 179 ? -15.972 25.240 8.022 1.00 18.20 179 GLU A C 1
ATOM 1303 O O . GLU A 1 179 ? -15.716 26.367 8.454 1.00 17.95 179 GLU A O 1
ATOM 1309 N N . ALA A 1 180 ? -15.783 24.127 8.728 1.00 17.95 180 ALA A N 1
ATOM 1310 C CA . ALA A 1 180 ? -15.243 24.140 10.090 1.00 17.85 180 ALA A CA 1
ATOM 1311 C C . ALA A 1 180 ? -13.810 24.656 10.094 1.00 17.95 180 ALA A C 1
ATOM 1312 O O . ALA A 1 180 ? -13.465 25.537 10.877 1.00 17.90 180 ALA A O 1
ATOM 1314 N N . GLU A 1 181 ? -12.985 24.108 9.206 1.00 18.19 181 GLU A N 1
ATOM 1315 C CA . GLU A 1 181 ? -11.593 24.543 9.064 1.00 18.20 181 GLU A CA 1
ATOM 1316 C C . GLU A 1 181 ? -11.486 26.034 8.740 1.00 18.13 181 GLU A C 1
ATOM 1317 O O . GLU A 1 181 ? -10.692 26.749 9.357 1.00 18.20 181 GLU A O 1
ATOM 1323 N N . ILE A 1 182 ? -12.302 26.496 7.793 1.00 18.35 182 ILE A N 1
ATOM 1324 C CA . ILE A 1 182 ? -12.368 27.925 7.439 1.00 18.63 182 ILE A CA 1
ATOM 1325 C C . ILE A 1 182 ? -12.829 28.771 8.636 1.00 18.76 182 ILE A C 1
ATOM 1326 O O . ILE A 1 182 ? -12.241 29.827 8.921 1.00 18.79 182 ILE A O 1
ATOM 1331 N N . ALA A 1 183 ? -13.845 28.293 9.357 1.00 18.83 183 ALA A N 1
ATOM 1332 C CA . ALA A 1 183 ? -14.298 28.960 10.589 1.00 19.38 183 ALA A CA 1
ATOM 1333 C C . ALA A 1 183 ? -13.219 29.033 11.685 1.00 19.76 183 ALA A C 1
ATOM 1334 O O . ALA A 1 183 ? -13.235 29.951 12.511 1.00 20.04 183 ALA A O 1
ATOM 1336 N N . CYS A 1 184 ? -12.290 28.075 11.686 1.00 20.07 184 CYS A N 1
ATOM 1337 C CA . CYS A 1 184 ? -11.186 28.053 12.655 1.00 20.43 184 CYS A CA 1
ATOM 1338 C C . CYS A 1 184 ? -9.974 28.880 12.221 1.00 20.72 184 CYS A C 1
ATOM 1339 O O . CYS A 1 184 ? -8.984 28.955 12.947 1.00 20.70 184 CYS A O 1
ATOM 1342 N N . GLY A 1 185 ? -10.038 29.477 11.034 1.00 20.91 185 GLY A N 1
ATOM 1343 C CA . GLY A 1 185 ? -8.945 30.314 10.543 1.00 21.40 185 GLY A CA 1
ATOM 1344 C C . GLY A 1 185 ? -7.929 29.624 9.647 1.00 21.56 185 GLY A C 1
ATOM 1345 O O . GLY A 1 185 ? -6.888 30.203 9.337 1.00 21.67 185 GLY A O 1
ATOM 1346 N N . ARG A 1 186 ? -8.236 28.404 9.210 1.00 21.62 186 ARG A N 1
ATOM 1347 C CA . ARG A 1 186 ? -7.313 27.617 8.380 1.00 22.11 186 ARG A CA 1
ATOM 1348 C C . ARG A 1 186 ? -7.755 27.484 6.922 1.00 21.88 186 ARG A C 1
ATOM 1349 O O . ARG A 1 186 ? -7.661 26.402 6.341 1.00 21.88 186 ARG A O 1
ATOM 1357 N N . ALA A 1 187 ? -8.226 28.586 6.344 1.00 22.09 187 ALA A N 1
ATOM 1358 C CA . ALA A 1 187 ? -8.619 28.639 4.936 1.00 22.24 187 ALA A CA 1
ATOM 1359 C C . ALA A 1 187 ? -7.496 28.212 3.978 1.00 22.51 187 ALA A C 1
ATOM 1360 O O . ALA A 1 187 ? -7.743 27.466 3.029 1.00 22.45 187 ALA A O 1
ATOM 1362 N N . SER A 1 188 ? -6.272 28.671 4.240 1.00 22.90 188 SER A N 1
ATOM 1363 C CA . SER A 1 188 ? -5.121 28.392 3.369 1.00 23.20 188 SER A CA 1
ATOM 1364 C C . SER A 1 188 ? -4.745 26.913 3.337 1.00 23.24 188 SER A C 1
ATOM 1365 O O . SER A 1 188 ? -4.268 26.403 2.315 1.00 23.25 188 SER A O 1
ATOM 1368 N N . ALA A 1 189 ? -4.976 26.229 4.454 1.00 23.21 189 ALA A N 1
ATOM 1369 C CA . ALA A 1 189 ? -4.620 24.825 4.588 1.00 22.97 189 ALA A CA 1
ATOM 1370 C C . ALA A 1 189 ? -5.624 23.861 3.947 1.00 22.77 189 ALA A C 1
ATOM 1371 O O . ALA A 1 189 ? -5.313 22.681 3.786 1.00 22.92 189 ALA A O 1
ATOM 1373 N N . VAL A 1 190 ? -6.812 24.350 3.578 1.00 22.44 190 VAL A N 1
ATOM 1374 C CA . VAL A 1 190 ? -7.809 23.496 2.892 1.00 21.93 190 VAL A CA 1
ATOM 1375 C C . VAL A 1 190 ? -7.913 23.683 1.369 1.00 21.74 190 VAL A C 1
ATOM 1376 O O . VAL A 1 190 ? -8.600 22.910 0.695 1.00 21.42 190 VAL A O 1
ATOM 1380 N N . ILE A 1 191 ? -7.236 24.701 0.838 1.00 21.67 191 ILE A N 1
ATOM 1381 C CA . ILE A 1 191 ? -7.297 25.022 -0.596 1.00 21.53 191 ILE A CA 1
ATOM 1382 C C . ILE A 1 191 ? -6.929 23.820 -1.476 1.00 21.76 191 ILE A C 1
ATOM 1383 O O . ILE A 1 191 ? -7.654 23.493 -2.420 1.00 21.60 191 ILE A O 1
ATOM 1388 N N . ALA A 1 192 ? -5.823 23.154 -1.143 1.00 21.88 192 ALA A N 1
ATOM 1389 C CA . ALA A 1 192 ? -5.321 22.034 -1.941 1.00 21.96 192 ALA A CA 1
ATOM 1390 C C . ALA A 1 192 ? -6.314 20.873 -2.045 1.00 21.89 192 ALA A C 1
ATOM 1391 O O . ALA A 1 192 ? -6.556 20.370 -3.142 1.00 21.72 192 ALA A O 1
ATOM 1393 N N . GLU A 1 193 ? -6.896 20.470 -0.914 1.00 21.83 193 GLU A N 1
ATOM 1394 C CA . GLU A 1 193 ? -7.879 19.382 -0.881 1.00 22.05 193 GLU A CA 1
ATOM 1395 C C . GLU A 1 193 ? -9.173 19.735 -1.627 1.00 21.55 193 GLU A C 1
ATOM 1396 O O . GLU A 1 193 ? -9.761 18.885 -2.303 1.00 20.42 193 GLU A O 1
ATOM 1402 N N . LEU A 1 194 ? -9.600 20.987 -1.486 1.00 21.03 194 LEU A N 1
ATOM 1403 C CA . LEU A 1 194 ? -10.745 21.527 -2.213 1.00 21.66 194 LEU A CA 1
ATOM 1404 C C . LEU A 1 194 ? -10.488 21.556 -3.726 1.00 21.75 194 LEU A C 1
ATOM 1405 O O . LEU A 1 194 ? -11.375 21.229 -4.508 1.00 21.69 194 LEU A O 1
ATOM 1410 N N . GLU A 1 195 ? -9.276 21.942 -4.130 1.00 22.28 195 GLU A N 1
ATOM 1411 C CA . GLU A 1 195 ? -8.871 21.885 -5.538 1.00 22.95 195 GLU A CA 1
ATOM 1412 C C . GLU A 1 195 ? -8.974 20.452 -6.087 1.00 22.68 195 GLU A C 1
ATOM 1413 O O . GLU A 1 195 ? -9.514 20.238 -7.174 1.00 22.59 195 GLU A O 1
ATOM 1419 N N . ALA A 1 196 ? -8.474 19.482 -5.322 1.00 22.60 196 ALA A N 1
ATOM 1420 C CA . ALA A 1 196 ? -8.618 18.058 -5.661 1.00 22.45 196 ALA A CA 1
ATOM 1421 C C . ALA A 1 196 ? -10.082 17.625 -5.718 1.00 22.50 196 ALA A C 1
ATOM 1422 O O . ALA A 1 196 ? -10.490 16.924 -6.647 1.00 22.42 196 ALA A O 1
ATOM 1424 N N . LEU A 1 197 ? -10.866 18.053 -4.730 1.00 22.48 197 LEU A N 1
ATOM 1425 C CA . LEU A 1 197 ? -12.280 17.678 -4.639 1.00 22.78 197 LEU A CA 1
ATOM 1426 C C . LEU A 1 197 ? -13.165 18.269 -5.747 1.00 23.36 197 LEU A C 1
ATOM 1427 O O . LEU A 1 197 ? -14.084 17.596 -6.218 1.00 22.96 197 LEU A O 1
ATOM 1432 N N . THR A 1 198 ? -12.886 19.510 -6.160 1.00 23.76 198 THR A N 1
ATOM 1433 C CA . THR A 1 198 ? -13.656 20.161 -7.233 1.00 24.30 198 THR A CA 1
ATOM 1434 C C . THR A 1 198 ? -13.354 19.555 -8.607 1.00 24.76 198 THR A C 1
ATOM 1435 O O . THR A 1 198 ? -14.175 19.641 -9.519 1.00 24.74 198 THR A O 1
ATOM 1439 N N . PHE A 1 199 ? -12.182 18.942 -8.753 1.00 25.30 199 PHE A N 1
ATOM 1440 C CA . PHE A 1 199 ? -11.875 18.188 -9.965 1.00 25.84 199 PHE A CA 1
ATOM 1441 C C . PHE A 1 199 ? -12.639 16.860 -10.010 1.00 26.04 199 PHE A C 1
ATOM 1442 O O . PHE A 1 199 ? -13.196 16.492 -11.051 1.00 26.22 199 PHE A O 1
ATOM 1450 N N . GLU A 1 200 ? -12.655 16.150 -8.882 1.00 25.92 200 GLU A N 1
ATOM 1451 C CA . GLU A 1 200 ? -13.367 14.877 -8.742 1.00 26.16 200 GLU A CA 1
ATOM 1452 C C . GLU A 1 200 ? -14.892 15.065 -8.748 1.00 25.65 200 GLU A C 1
ATOM 1453 O O . GLU A 1 200 ? -15.631 14.212 -9.259 1.00 25.78 200 GLU A O 1
ATOM 1459 N N . HIS A 1 201 ? -15.346 16.189 -8.192 1.00 24.61 201 HIS A N 1
ATOM 1460 C CA . HIS A 1 201 ? -16.765 16.537 -8.123 1.00 24.08 201 HIS A CA 1
ATOM 1461 C C . HIS A 1 201 ? -17.049 17.928 -8.736 1.00 23.48 201 HIS A C 1
ATOM 1462 O O . HIS A 1 201 ? -17.486 18.838 -8.026 1.00 23.28 201 HIS A O 1
ATOM 1469 N N . PRO A 1 202 ? -16.831 18.091 -10.060 1.00 22.91 202 PRO A N 1
ATOM 1470 C CA . PRO A 1 202 ? -16.865 19.419 -10.702 1.00 22.69 202 PRO A CA 1
ATOM 1471 C C . PRO A 1 202 ? -18.218 20.137 -10.714 1.00 22.17 202 PRO A C 1
ATOM 1472 O O . PRO A 1 202 ? -18.256 21.357 -10.912 1.00 22.54 202 PRO A O 1
ATOM 1476 N N . TYR A 1 203 ? -19.306 19.395 -10.516 1.00 21.51 203 TYR A N 1
ATOM 1477 C CA . TYR A 1 203 ? -20.657 19.967 -10.580 1.00 21.36 203 TYR A CA 1
ATOM 1478 C C . TYR A 1 203 ? -21.262 20.231 -9.200 1.00 21.18 203 TYR A C 1
ATOM 1479 O O . TYR A 1 203 ? -22.431 20.623 -9.094 1.00 21.46 203 TYR A O 1
ATOM 1488 N N . ARG A 1 204 ? -20.458 20.040 -8.152 1.00 21.03 204 ARG A N 1
ATOM 1489 C CA . ARG A 1 204 ? -20.913 20.215 -6.779 1.00 20.80 204 ARG A CA 1
ATOM 1490 C C . ARG A 1 204 ? -20.674 21.648 -6.318 1.00 20.33 204 ARG A C 1
ATOM 1491 O O . ARG A 1 204 ? -19.615 21.974 -5.796 1.00 20.03 204 ARG A O 1
ATOM 1499 N N . GLU A 1 205 ? -21.683 22.493 -6.507 1.00 20.22 205 GLU A N 1
ATOM 1500 C CA . GLU A 1 205 ? -21.584 23.916 -6.173 1.00 20.47 205 GLU A CA 1
ATOM 1501 C C . GLU A 1 205 ? -21.164 24.213 -4.716 1.00 20.11 205 GLU A C 1
ATOM 1502 O O . GLU A 1 205 ? -20.363 25.116 -4.503 1.00 20.05 205 GLU A O 1
ATOM 1508 N N . PRO A 1 206 ? -21.695 23.461 -3.716 1.00 20.06 206 PRO A N 1
ATOM 1509 C CA . PRO A 1 206 ? -21.228 23.683 -2.333 1.00 19.79 206 PRO A CA 1
ATOM 1510 C C . PRO A 1 206 ? -19.720 23.500 -2.108 1.00 19.70 206 PRO A C 1
ATOM 1511 O O . PRO A 1 206 ? -19.149 24.176 -1.252 1.00 19.68 206 PRO A O 1
ATOM 1515 N N . LEU A 1 207 ? -19.087 22.601 -2.858 1.00 19.57 207 LEU A N 1
ATOM 1516 C CA . LEU A 1 207 ? -17.633 22.456 -2.801 1.00 19.61 207 LEU A CA 1
ATOM 1517 C C . LEU A 1 207 ? -16.926 23.679 -3.398 1.00 19.39 207 LEU A C 1
ATOM 1518 O O . LEU A 1 207 ? -15.960 24.183 -2.826 1.00 19.40 207 LEU A O 1
ATOM 1523 N N . TRP A 1 208 ? -17.427 24.160 -4.535 1.00 19.05 208 TRP A N 1
ATOM 1524 C CA . TRP A 1 208 ? -16.908 25.377 -5.155 1.00 18.73 208 TRP A CA 1
ATOM 1525 C C . TRP A 1 208 ? -17.076 26.591 -4.243 1.00 18.11 208 TRP A C 1
ATOM 1526 O O . TRP A 1 208 ? -16.183 27.424 -4.160 1.00 17.85 208 TRP A O 1
ATOM 1537 N N . THR A 1 209 ? -18.225 26.682 -3.572 1.00 17.33 209 THR A N 1
ATOM 1538 C CA . THR A 1 209 ? -18.490 27.748 -2.607 1.00 17.10 209 THR A CA 1
ATOM 1539 C C . THR A 1 209 ? -17.394 27.807 -1.534 1.00 16.97 209 THR A C 1
ATOM 1540 O O . THR A 1 209 ? -16.906 28.882 -1.196 1.00 16.79 209 THR A O 1
ATOM 1544 N N . GLN A 1 210 ? -16.996 26.645 -1.022 1.00 16.98 210 GLN A N 1
ATOM 1545 C CA . GLN A 1 210 ? -15.959 26.581 0.004 1.00 17.24 210 GLN A CA 1
ATOM 1546 C C . GLN A 1 210 ? -14.560 26.897 -0.532 1.00 17.15 210 GLN A C 1
ATOM 1547 O O . GLN A 1 210 ? -13.776 27.529 0.166 1.00 17.51 210 GLN A O 1
ATOM 1553 N N . LEU A 1 211 ? -14.254 26.468 -1.757 1.00 17.14 211 LEU A N 1
ATOM 1554 C CA . LEU A 1 211 ? -12.959 26.779 -2.382 1.00 17.21 211 LEU A CA 1
ATOM 1555 C C . LEU A 1 211 ? -12.810 28.279 -2.653 1.00 17.20 211 LEU A C 1
ATOM 1556 O O . LEU A 1 211 ? -11.793 28.878 -2.316 1.00 17.50 211 LEU A O 1
ATOM 1561 N N . ILE A 1 212 ? -13.836 28.874 -3.253 1.00 17.57 212 ILE A N 1
ATOM 1562 C CA . ILE A 1 212 ? -13.850 30.308 -3.533 1.00 18.03 212 ILE A CA 1
ATOM 1563 C C . ILE A 1 212 ? -13.693 31.110 -2.233 1.00 18.31 212 ILE A C 1
ATOM 1564 O O . ILE A 1 212 ? -12.896 32.061 -2.175 1.00 18.04 212 ILE A O 1
ATOM 1569 N N . THR A 1 213 ? -14.434 30.703 -1.198 1.00 18.47 213 THR A N 1
ATOM 1570 C CA . THR A 1 213 ? -14.325 31.294 0.143 1.00 18.97 213 THR A CA 1
ATOM 1571 C C . THR A 1 213 ? -12.900 31.199 0.702 1.00 19.10 213 THR A C 1
ATOM 1572 O O . THR A 1 213 ? -12.365 32.187 1.207 1.00 19.34 213 THR A O 1
ATOM 1576 N N . ALA A 1 214 ? -12.296 30.016 0.589 1.00 19.65 214 ALA A N 1
ATOM 1577 C CA . ALA A 1 214 ? -10.936 29.762 1.077 1.00 19.91 214 ALA A CA 1
ATOM 1578 C C . ALA A 1 214 ? -9.861 30.622 0.393 1.00 20.25 214 ALA A C 1
ATOM 1579 O O . ALA A 1 214 ? -8.949 31.118 1.062 1.00 20.24 214 ALA A O 1
ATOM 1581 N N . TYR A 1 215 ? -9.962 30.794 -0.928 1.00 20.58 215 TYR A N 1
ATOM 1582 C CA . TYR A 1 215 ? -9.064 31.704 -1.657 1.00 21.00 215 TYR A CA 1
ATOM 1583 C C . TYR A 1 215 ? -9.193 33.135 -1.138 1.00 21.22 215 TYR A C 1
ATOM 1584 O O . TYR A 1 215 ? -8.194 33.792 -0.845 1.00 21.46 215 TYR A O 1
ATOM 1593 N N . TYR A 1 216 ? -10.436 33.605 -1.046 1.00 21.53 216 TYR A N 1
ATOM 1594 C CA . TYR A 1 216 ? -10.746 34.976 -0.659 1.00 21.82 216 TYR A CA 1
ATOM 1595 C C . TYR A 1 216 ? -10.242 35.322 0.746 1.00 22.44 216 TYR A C 1
ATOM 1596 O O . TYR A 1 216 ? -9.724 36.429 0.975 1.00 22.19 216 TYR A O 1
ATOM 1605 N N . LEU A 1 217 ? -10.374 34.371 1.671 1.00 22.69 217 LEU A N 1
ATOM 1606 C CA . LEU A 1 217 ? -9.923 34.568 3.051 1.00 23.50 217 LEU A CA 1
ATOM 1607 C C . LEU A 1 217 ? -8.437 34.252 3.244 1.00 23.77 217 LEU A C 1
ATOM 1608 O O . LEU A 1 217 ? -7.899 34.402 4.344 1.00 24.11 217 LEU A O 1
ATOM 1613 N N . SER A 1 218 ? -7.780 33.821 2.170 1.00 24.01 218 SER A N 1
ATOM 1614 C CA . SER A 1 218 ? -6.333 33.614 2.171 1.00 24.26 218 SER A CA 1
ATOM 1615 C C . SER A 1 218 ? -5.612 34.702 1.369 1.00 24.56 218 SER A C 1
ATOM 1616 O O . SER A 1 218 ? -4.529 34.457 0.825 1.00 24.70 218 SER A O 1
ATOM 1619 N N . ASP A 1 219 ? -6.228 35.886 1.299 1.00 24.82 219 ASP A N 1
ATOM 1620 C CA . ASP A 1 219 ? -5.706 37.041 0.550 1.00 25.35 219 ASP A CA 1
ATOM 1621 C C . ASP A 1 219 ? -5.374 36.675 -0.907 1.00 25.14 219 ASP A C 1
ATOM 1622 O O . ASP A 1 219 ? -4.330 37.058 -1.445 1.00 25.36 219 ASP A O 1
ATOM 1627 N N . ARG A 1 220 ? -6.267 35.908 -1.531 1.00 24.71 220 ARG A N 1
ATOM 1628 C CA . ARG A 1 220 ? -6.115 35.523 -2.936 1.00 24.18 220 ARG A CA 1
ATOM 1629 C C . ARG A 1 220 ? -7.409 35.826 -3.693 1.00 23.74 220 ARG A C 1
ATOM 1630 O O . ARG A 1 220 ? -8.050 34.918 -4.238 1.00 23.31 220 ARG A O 1
ATOM 1638 N N . GLN A 1 221 ? -7.788 37.106 -3.710 1.00 22.95 221 GLN A N 1
ATOM 1639 C CA . GLN A 1 221 ? -9.046 37.550 -4.321 1.00 22.80 221 GLN A CA 1
ATOM 1640 C C . GLN A 1 221 ? -9.160 37.188 -5.800 1.00 22.31 221 GLN A C 1
ATOM 1641 O O . GLN A 1 221 ? -10.214 36.731 -6.252 1.00 22.13 221 GLN A O 1
ATOM 1647 N N . SER A 1 222 ? -8.085 37.412 -6.550 1.00 21.78 222 SER A N 1
ATOM 1648 C CA . SER A 1 222 ? -8.087 37.145 -7.984 1.00 21.70 222 SER A CA 1
ATOM 1649 C C . SER A 1 222 ? -8.291 35.660 -8.298 1.00 21.42 222 SER A C 1
ATOM 1650 O O . SER A 1 222 ? -8.957 35.316 -9.280 1.00 21.37 222 SER A O 1
ATOM 1653 N N . ASP A 1 223 ? -7.719 34.794 -7.461 1.00 20.97 223 ASP A N 1
ATOM 1654 C CA . ASP A 1 223 ? -7.923 33.345 -7.570 1.00 20.88 223 ASP A CA 1
ATOM 1655 C C . ASP A 1 223 ? -9.369 32.950 -7.263 1.00 20.32 223 ASP A C 1
ATOM 1656 O O . ASP A 1 223 ? -9.917 32.048 -7.903 1.00 20.72 223 ASP A O 1
ATOM 1661 N N . ALA A 1 224 ? -9.976 33.619 -6.282 1.00 19.43 224 ALA A N 1
ATOM 1662 C CA . ALA A 1 224 ? -11.374 33.380 -5.940 1.00 19.08 224 ALA A CA 1
ATOM 1663 C C . ALA A 1 224 ? -12.276 33.706 -7.129 1.00 18.77 224 ALA A C 1
ATOM 1664 O O . ALA A 1 224 ? -13.115 32.893 -7.511 1.00 18.34 224 ALA A O 1
ATOM 1666 N N . LEU A 1 225 ? -12.077 34.885 -7.715 1.00 18.33 225 LEU A N 1
ATOM 1667 C CA . LEU A 1 225 ? -12.832 35.315 -8.891 1.00 18.32 225 LEU A CA 1
ATOM 1668 C C . LEU A 1 225 ? -12.603 34.388 -10.082 1.00 18.38 225 LEU A C 1
ATOM 1669 O O . LEU A 1 225 ? -13.538 34.091 -10.827 1.00 18.50 225 LEU A O 1
ATOM 1674 N N . GLY A 1 226 ? -11.365 33.926 -10.241 1.00 18.26 226 GLY A N 1
ATOM 1675 C CA . GLY A 1 226 ? -11.006 32.991 -11.304 1.00 18.60 226 GLY A CA 1
ATOM 1676 C C . GLY A 1 226 ? -11.674 31.638 -11.132 1.00 18.84 226 GLY A C 1
ATOM 1677 O O . GLY A 1 226 ? -12.072 31.002 -12.109 1.00 18.98 226 GLY A O 1
ATOM 1678 N N . ALA A 1 227 ? -11.807 31.204 -9.883 1.00 18.94 227 ALA A N 1
ATOM 1679 C CA . ALA A 1 227 ? -12.488 29.952 -9.572 1.00 19.09 227 ALA A CA 1
ATOM 1680 C C . ALA A 1 227 ? -13.991 30.031 -9.872 1.00 19.18 227 ALA A C 1
ATOM 1681 O O . ALA A 1 227 ? -14.567 29.062 -10.380 1.00 18.95 227 ALA A O 1
ATOM 1683 N N . TYR A 1 228 ? -14.619 31.176 -9.575 1.00 18.99 228 TYR A N 1
ATOM 1684 C CA . TYR A 1 228 ? -16.031 31.380 -9.921 1.00 19.09 228 TYR A CA 1
ATOM 1685 C C . TYR A 1 228 ? -16.240 31.338 -11.441 1.00 19.55 228 TYR A C 1
ATOM 1686 O O . TYR A 1 228 ? -17.199 30.723 -11.918 1.00 19.15 228 TYR A O 1
ATOM 1695 N N . ARG A 1 229 ? -15.348 31.997 -12.185 1.00 19.83 229 ARG A N 1
ATOM 1696 C CA . ARG A 1 229 ? -15.392 31.993 -13.654 1.00 20.82 229 ARG A CA 1
ATOM 1697 C C . ARG A 1 229 ? -15.248 30.563 -14.199 1.00 20.67 229 ARG A C 1
ATOM 1698 O O . ARG A 1 229 ? -15.904 30.194 -15.178 1.00 20.45 229 ARG A O 1
ATOM 1706 N N . ARG A 1 230 ? -14.400 29.770 -13.547 1.00 20.92 230 ARG A N 1
ATOM 1707 C CA . ARG A 1 230 ? -14.182 28.371 -13.910 1.00 21.56 230 ARG A CA 1
ATOM 1708 C C . ARG A 1 230 ? -15.418 27.488 -13.727 1.00 21.30 230 ARG A C 1
ATOM 1709 O O . ARG A 1 230 ? -15.787 26.757 -14.649 1.00 21.47 230 ARG A O 1
ATOM 1717 N N . VAL A 1 231 ? -16.051 27.555 -12.555 1.00 20.75 231 VAL A N 1
ATOM 1718 C CA . VAL A 1 231 ? -17.287 26.799 -12.311 1.00 20.22 231 VAL A CA 1
ATOM 1719 C C . VAL A 1 231 ? -18.442 27.327 -13.189 1.00 20.18 231 VAL A C 1
ATOM 1720 O O . VAL A 1 231 ? -19.257 26.542 -13.677 1.00 19.62 231 VAL A O 1
ATOM 1724 N N . LYS A 1 232 ? -18.487 28.643 -13.412 1.00 19.49 232 LYS A N 1
ATOM 1725 C CA . LYS A 1 232 ? -19.474 29.220 -14.323 1.00 19.83 232 LYS A CA 1
ATOM 1726 C C . LYS A 1 232 ? -19.379 28.593 -15.725 1.00 19.60 232 LYS A C 1
ATOM 1727 O O . LYS A 1 232 ? -20.384 28.135 -16.273 1.00 19.82 232 LYS A O 1
ATOM 1733 N N . THR A 1 233 ? -18.172 28.561 -16.283 1.00 19.24 233 THR A N 1
ATOM 1734 C CA . THR A 1 233 ? -17.927 27.938 -17.586 1.00 19.11 233 THR A CA 1
ATOM 1735 C C . THR A 1 233 ? -18.285 26.439 -17.598 1.00 19.00 233 THR A C 1
ATOM 1736 O O . THR A 1 233 ? -18.943 25.964 -18.525 1.00 18.92 233 THR A O 1
ATOM 1740 N N . THR A 1 234 ? -17.870 25.719 -16.557 1.00 18.87 234 THR A N 1
ATOM 1741 C CA . THR A 1 234 ? -18.157 24.287 -16.408 1.00 19.10 234 THR A CA 1
ATOM 1742 C C . THR A 1 234 ? -19.662 24.000 -16.423 1.00 19.08 234 THR A C 1
ATOM 1743 O O . THR A 1 234 ? -20.134 23.163 -17.205 1.00 18.83 234 THR A O 1
ATOM 1747 N N . LEU A 1 235 ? -20.407 24.707 -15.575 1.00 18.63 235 LEU A N 1
ATOM 1748 C CA . LEU A 1 235 ? -21.856 24.519 -15.476 1.00 18.63 235 LEU A CA 1
ATOM 1749 C C . LEU A 1 235 ? -22.587 24.895 -16.766 1.00 18.65 235 LEU A C 1
ATOM 1750 O O . LEU A 1 235 ? -23.526 24.204 -17.171 1.00 18.46 235 LEU A O 1
ATOM 1755 N N . ALA A 1 236 ? -22.147 25.986 -17.401 1.00 18.63 236 ALA A N 1
ATOM 1756 C CA . ALA A 1 236 ? -22.701 26.437 -18.679 1.00 18.92 236 ALA A CA 1
ATOM 1757 C C . ALA A 1 236 ? -22.461 25.426 -19.799 1.00 19.09 236 ALA A C 1
ATOM 1758 O O . ALA A 1 236 ? -23.417 24.964 -20.433 1.00 19.09 236 ALA A O 1
ATOM 1760 N N . ASP A 1 237 ? -21.194 25.080 -20.034 1.00 18.89 237 ASP A N 1
ATOM 1761 C CA . ASP A 1 237 ? -20.826 24.166 -21.125 1.00 18.99 237 ASP A CA 1
ATOM 1762 C C . ASP A 1 237 ? -21.337 22.740 -20.914 1.00 18.74 237 ASP A C 1
ATOM 1763 O O . ASP A 1 237 ? -21.924 22.150 -21.825 1.00 18.27 237 ASP A O 1
ATOM 1768 N N . ASP A 1 238 ? -21.126 22.201 -19.711 1.00 18.54 238 ASP A N 1
ATOM 1769 C CA . ASP A 1 238 ? -21.392 20.785 -19.434 1.00 18.68 238 ASP A CA 1
ATOM 1770 C C . ASP A 1 238 ? -22.859 20.460 -19.159 1.00 18.90 238 ASP A C 1
ATOM 1771 O O . ASP A 1 238 ? -23.327 19.373 -19.508 1.00 18.42 238 ASP A O 1
ATOM 1776 N N . LEU A 1 239 ? -23.567 21.394 -18.525 1.00 19.13 239 LEU A N 1
ATOM 1777 C CA . LEU A 1 239 ? -24.927 21.139 -18.040 1.00 19.92 239 LEU A CA 1
ATOM 1778 C C . LEU A 1 239 ? -25.963 22.143 -18.550 1.00 20.30 239 LEU A C 1
ATOM 1779 O O . LEU A 1 239 ? -27.170 21.909 -18.444 1.00 20.48 239 LEU A O 1
ATOM 1784 N N . GLY A 1 240 ? -25.492 23.257 -19.101 1.00 20.80 240 GLY A N 1
ATOM 1785 C CA . GLY A 1 240 ? -26.369 24.299 -19.633 1.00 21.19 240 GLY A CA 1
ATOM 1786 C C . GLY A 1 240 ? -27.141 25.082 -18.583 1.00 21.54 240 GLY A C 1
ATOM 1787 O O . GLY A 1 240 ? -28.225 25.610 -18.870 1.00 21.54 240 GLY A O 1
ATOM 1788 N N . ILE A 1 241 ? -26.588 25.154 -17.371 1.00 21.40 241 ILE A N 1
ATOM 1789 C CA . ILE A 1 241 ? -27.199 25.908 -16.270 1.00 21.42 241 ILE A CA 1
ATOM 1790 C C . ILE A 1 241 ? -26.286 27.039 -15.785 1.00 21.56 241 ILE A C 1
ATOM 1791 O O . ILE A 1 241 ? -25.073 27.026 -16.041 1.00 21.17 241 ILE A O 1
ATOM 1796 N N . ASP A 1 242 ? -26.890 28.017 -15.109 1.00 21.74 242 ASP A N 1
ATOM 1797 C CA . ASP A 1 242 ? -26.160 29.083 -14.433 1.00 22.13 242 ASP A CA 1
ATOM 1798 C C . ASP A 1 242 ? -25.803 28.626 -13.022 1.00 21.88 242 ASP A C 1
ATOM 1799 O O . ASP A 1 242 ? -26.447 27.714 -12.487 1.00 22.00 242 ASP A O 1
ATOM 1804 N N . PRO A 1 243 ? -24.792 29.267 -12.401 1.00 21.63 243 PRO A N 1
ATOM 1805 C CA . PRO A 1 243 ? -24.529 28.991 -10.988 1.00 21.49 243 PRO A CA 1
ATOM 1806 C C . PRO A 1 243 ? -25.733 29.409 -10.143 1.00 21.48 243 PRO A C 1
ATOM 1807 O O . PRO A 1 243 ? -26.455 30.352 -10.509 1.00 21.25 243 PRO A O 1
ATOM 1811 N N . GLY A 1 244 ? -25.957 28.699 -9.039 1.00 21.15 244 GLY A N 1
ATOM 1812 C CA . GLY A 1 244 ? -27.061 28.993 -8.134 1.00 20.77 244 GLY A CA 1
ATOM 1813 C C . GLY A 1 244 ? -26.864 30.284 -7.353 1.00 20.58 244 GLY A C 1
ATOM 1814 O O . GLY A 1 244 ? -25.808 30.916 -7.454 1.00 19.88 244 GLY A O 1
ATOM 1815 N N . PRO A 1 245 ? -27.881 30.681 -6.562 1.00 20.41 245 PRO A N 1
ATOM 1816 C CA . PRO A 1 245 ? -27.847 31.950 -5.836 1.00 20.41 245 PRO A CA 1
ATOM 1817 C C . PRO A 1 245 ? -26.737 32.060 -4.788 1.00 19.94 245 PRO A C 1
ATOM 1818 O O . PRO A 1 245 ? -26.225 33.150 -4.565 1.00 19.90 245 PRO A O 1
ATOM 1822 N N . THR A 1 246 ? -26.367 30.947 -4.162 1.00 20.12 246 THR A N 1
ATOM 1823 C CA . THR A 1 246 ? -25.281 30.940 -3.174 1.00 19.90 246 THR A CA 1
ATOM 1824 C C . THR A 1 246 ? -23.950 31.358 -3.814 1.00 19.67 246 THR A C 1
ATOM 1825 O O . THR A 1 246 ? -23.259 32.246 -3.296 1.00 19.41 246 THR A O 1
ATOM 1829 N N . LEU A 1 247 ? -23.607 30.731 -4.940 1.00 19.49 247 LEU A N 1
ATOM 1830 C CA . LEU A 1 247 ? -22.401 31.097 -5.700 1.00 19.40 247 LEU A CA 1
ATOM 1831 C C . LEU A 1 247 ? -22.455 32.531 -6.232 1.00 19.51 247 LEU A C 1
ATOM 1832 O O . LEU A 1 247 ? -21.481 33.272 -6.117 1.00 19.16 247 LEU A O 1
ATOM 1837 N N . ARG A 1 248 ? -23.590 32.917 -6.813 1.00 19.92 248 ARG A N 1
ATOM 1838 C CA . ARG A 1 248 ? -23.740 34.267 -7.366 1.00 20.70 248 ARG A CA 1
ATOM 1839 C C . ARG A 1 248 ? -23.597 35.357 -6.297 1.00 20.29 248 ARG A C 1
ATOM 1840 O O . ARG A 1 248 ? -22.982 36.392 -6.547 1.00 20.43 248 ARG A O 1
ATOM 1848 N N . ALA A 1 249 ? -24.138 35.111 -5.105 1.00 19.91 249 ALA A N 1
ATOM 1849 C CA . ALA A 1 249 ? -24.063 36.086 -4.014 1.00 19.70 249 ALA A CA 1
ATOM 1850 C C . ALA A 1 249 ? -22.637 36.226 -3.483 1.00 19.65 249 ALA A C 1
ATOM 1851 O O . ALA A 1 249 ? -22.198 37.334 -3.140 1.00 19.57 249 ALA A O 1
ATOM 1853 N N . LEU A 1 250 ? -21.914 35.107 -3.445 1.00 19.25 250 LEU A N 1
ATOM 1854 C CA . LEU A 1 250 ? -20.514 35.082 -3.023 1.00 19.29 250 LEU A CA 1
ATOM 1855 C C . LEU A 1 250 ? -19.652 35.882 -3.998 1.00 19.01 250 LEU A C 1
ATOM 1856 O O . LEU A 1 250 ? -18.840 36.710 -3.586 1.00 18.91 250 LEU A O 1
ATOM 1861 N N . ASN A 1 251 ? -19.833 35.615 -5.291 1.00 18.56 251 ASN A N 1
ATOM 1862 C CA . ASN A 1 251 ? -19.156 36.358 -6.349 1.00 18.87 251 ASN A CA 1
ATOM 1863 C C . ASN A 1 251 ? -19.359 37.877 -6.210 1.00 18.93 251 ASN A C 1
ATOM 1864 O O . ASN A 1 251 ? -18.398 38.640 -6.305 1.00 18.61 251 ASN A O 1
ATOM 1869 N N . GLU A 1 252 ? -20.601 38.295 -5.955 1.00 19.29 252 GLU A N 1
ATOM 1870 C CA . GLU A 1 252 ? -20.935 39.720 -5.827 1.00 19.82 252 GLU A CA 1
ATOM 1871 C C . GLU A 1 252 ? -20.259 40.404 -4.634 1.00 19.46 252 GLU A C 1
ATOM 1872 O O . GLU A 1 252 ? -19.880 41.577 -4.732 1.00 19.54 252 GLU A O 1
ATOM 1878 N N . ARG A 1 253 ? -20.123 39.679 -3.521 1.00 19.29 253 ARG A N 1
ATOM 1879 C CA . ARG A 1 253 ? -19.394 40.166 -2.340 1.00 19.17 253 ARG A CA 1
ATOM 1880 C C . ARG A 1 253 ? -17.904 40.350 -2.628 1.00 19.14 253 ARG A C 1
ATOM 1881 O O . ARG A 1 253 ? -17.310 41.356 -2.246 1.00 18.91 253 ARG A O 1
ATOM 1889 N N . ILE A 1 254 ? -17.306 39.370 -3.300 1.00 19.29 254 ILE A N 1
ATOM 1890 C CA . ILE A 1 254 ? -15.880 39.419 -3.638 1.00 19.42 254 ILE A CA 1
ATOM 1891 C C . ILE A 1 254 ? -15.553 40.550 -4.621 1.00 19.68 254 ILE A C 1
ATOM 1892 O O . ILE A 1 254 ? -14.551 41.253 -4.447 1.00 19.31 254 ILE A O 1
ATOM 1897 N N . LEU A 1 255 ? -16.413 40.741 -5.623 1.00 19.90 255 LEU A N 1
ATOM 1898 C CA . LEU A 1 255 ? -16.268 41.851 -6.578 1.00 20.49 255 LEU A CA 1
ATOM 1899 C C . LEU A 1 255 ? -16.260 43.222 -5.891 1.00 21.08 255 LEU A C 1
ATOM 1900 O O . LEU A 1 255 ? -15.578 44.153 -6.345 1.00 20.97 255 LEU A O 1
ATOM 1905 N N . ARG A 1 256 ? -17.011 43.327 -4.794 1.00 21.83 256 ARG A N 1
ATOM 1906 C CA . ARG A 1 256 ? -17.114 44.560 -4.007 1.00 22.80 256 ARG A CA 1
ATOM 1907 C C . ARG A 1 256 ? -16.105 44.642 -2.847 1.00 22.56 256 ARG A C 1
ATOM 1908 O O . ARG A 1 256 ? -16.101 45.619 -2.088 1.00 22.68 256 ARG A O 1
ATOM 1916 N N . GLN A 1 257 ? -15.248 43.629 -2.724 1.00 22.64 257 GLN A N 1
ATOM 1917 C CA . GLN A 1 257 ? -14.301 43.498 -1.598 1.00 22.71 257 GLN A CA 1
ATOM 1918 C C . GLN A 1 257 ? -14.995 43.576 -0.226 1.00 22.68 257 GLN A C 1
ATOM 1919 O O . GLN A 1 257 ? -14.438 44.096 0.744 1.00 22.43 257 GLN A O 1
ATOM 1925 N N . GLN A 1 258 ? -16.216 43.046 -0.169 1.00 22.56 258 GLN A N 1
ATOM 1926 C CA . GLN A 1 258 ? -16.999 42.977 1.062 1.00 22.81 258 GLN A CA 1
ATOM 1927 C C . GLN A 1 258 ? -16.498 41.840 1.954 1.00 22.74 258 GLN A C 1
ATOM 1928 O O . GLN A 1 258 ? -15.970 40.845 1.449 1.00 22.83 258 GLN A O 1
ATOM 1934 N N . PRO A 1 259 ? -16.642 41.992 3.286 1.00 22.83 259 PRO A N 1
ATOM 1935 C CA . PRO A 1 259 ? -16.212 40.935 4.205 1.00 22.61 259 PRO A CA 1
ATOM 1936 C C . PRO A 1 259 ? -17.121 39.701 4.196 1.00 22.45 259 PRO A C 1
ATOM 1937 O O . PRO A 1 259 ? -18.305 39.797 3.878 1.00 22.28 259 PRO A O 1
ATOM 1941 N N . LEU A 1 260 ? -16.540 38.552 4.524 1.00 22.29 260 LEU A N 1
ATOM 1942 C CA . LEU A 1 260 ? -17.297 37.317 4.744 1.00 22.29 260 LEU A CA 1
ATOM 1943 C C . LEU A 1 260 ? -17.354 37.018 6.244 1.00 22.21 260 LEU A C 1
ATOM 1944 O O . LEU A 1 260 ? -16.496 37.477 7.004 1.00 22.49 260 LEU A O 1
ATOM 1949 N N . ASP A 1 261 ? -18.378 36.278 6.669 1.00 21.85 261 ASP A N 1
ATOM 1950 C CA . ASP A 1 261 ? -18.495 35.827 8.059 1.00 21.40 261 ASP A CA 1
ATOM 1951 C C . ASP A 1 261 ? -18.532 34.299 8.049 1.00 20.89 261 ASP A C 1
ATOM 1952 O O . ASP A 1 261 ? -19.604 33.688 8.016 1.00 20.76 261 ASP A O 1
ATOM 1957 N N . ALA A 1 262 ? -17.343 33.699 8.057 1.00 20.40 262 ALA A N 1
ATOM 1958 C CA . ALA A 1 262 ? -17.175 32.251 7.945 1.00 20.17 262 ALA A CA 1
ATOM 1959 C C . ALA A 1 262 ? -17.720 31.484 9.150 1.00 19.95 262 ALA A C 1
ATOM 1960 O O . ALA A 1 262 ? -18.191 30.353 9.005 1.00 19.44 262 ALA A O 1
ATOM 1962 N N . LYS A 1 263 ? -17.644 32.095 10.332 1.00 19.61 263 LYS A N 1
ATOM 1963 C CA . LYS A 1 263 ? -18.155 31.468 11.549 1.00 19.84 263 LYS A CA 1
ATOM 1964 C C . LYS A 1 263 ? -19.677 31.429 11.526 1.00 19.88 263 LYS A C 1
ATOM 1965 O O . LYS A 1 263 ? -20.278 30.399 11.832 1.00 19.77 263 LYS A O 1
ATOM 1971 N N . LYS A 1 264 ? -20.292 32.549 11.147 1.00 19.80 264 LYS A N 1
ATOM 1972 C CA . LYS A 1 264 ? -21.746 32.630 11.021 1.00 20.29 264 LYS A CA 1
ATOM 1973 C C . LYS A 1 264 ? -22.258 31.632 9.985 1.00 20.03 264 LYS A C 1
ATOM 1974 O O . LYS A 1 264 ? -23.254 30.956 10.223 1.00 20.04 264 LYS A O 1
ATOM 1980 N N . SER A 1 265 ? -21.565 31.558 8.845 1.00 19.81 265 SER A N 1
ATOM 1981 C CA . SER A 1 265 ? -21.890 30.630 7.758 1.00 19.80 265 SER A CA 1
ATOM 1982 C C . SER A 1 265 ? -21.902 29.171 8.220 1.00 19.58 265 SER A C 1
ATOM 1983 O O . SER A 1 265 ? -22.865 28.444 7.955 1.00 19.28 265 SER A O 1
ATOM 1986 N N . ALA A 1 266 ? -20.838 28.758 8.913 1.00 19.38 266 ALA A N 1
ATOM 1987 C CA . ALA A 1 266 ? -20.707 27.386 9.398 1.00 19.97 266 ALA A CA 1
ATOM 1988 C C . ALA A 1 266 ? -21.775 27.025 10.436 1.00 20.46 266 ALA A C 1
ATOM 1989 O O . ALA A 1 266 ? -22.286 25.907 10.425 1.00 20.50 266 ALA A O 1
ATOM 1991 N N . LYS A 1 267 ? -22.109 27.977 11.311 1.00 20.99 267 LYS A N 1
ATOM 1992 C CA . LYS A 1 267 ? -23.203 27.824 12.287 1.00 21.70 267 LYS A CA 1
ATOM 1993 C C . LYS A 1 267 ? -24.577 27.693 11.626 1.00 21.82 267 LYS A C 1
ATOM 1994 O O . LYS A 1 267 ? -25.390 26.853 12.025 1.00 22.00 267 LYS A O 1
ATOM 2000 N N . THR A 1 268 ? -24.827 28.541 10.627 1.00 21.71 268 THR A N 1
ATOM 2001 C CA . THR A 1 268 ? -26.087 28.559 9.886 1.00 21.71 268 THR A CA 1
ATOM 2002 C C . THR A 1 268 ? -26.328 27.256 9.119 1.00 21.60 268 THR A C 1
ATOM 2003 O O . THR A 1 268 ? -27.448 26.741 9.114 1.00 21.57 268 THR A O 1
ATOM 2007 N N . THR A 1 269 ? -25.282 26.729 8.479 1.00 20.98 269 THR A N 1
ATOM 2008 C CA . THR A 1 269 ? -25.378 25.455 7.760 1.00 21.09 269 THR A CA 1
ATOM 2009 C C . THR A 1 269 ? -25.744 24.315 8.710 1.00 20.83 269 THR A C 1
ATOM 2010 O O . THR A 1 269 ? -26.625 23.499 8.410 1.00 20.62 269 THR A O 1
ATOM 2014 N N . ALA A 1 270 ? -25.062 24.271 9.852 1.00 20.38 270 ALA A N 1
ATOM 2015 C CA . ALA A 1 270 ? -25.270 23.226 10.846 1.00 20.51 270 ALA A CA 1
ATOM 2016 C C . ALA A 1 270 ? -26.675 23.266 11.447 1.00 20.63 270 ALA A C 1
ATOM 2017 O O . ALA A 1 270 ? -27.291 22.219 11.648 1.00 20.15 270 ALA A O 1
ATOM 2019 N N . ALA A 1 271 ? -27.167 24.475 11.724 1.00 20.98 271 ALA A N 1
ATOM 2020 C CA . ALA A 1 271 ? -28.517 24.683 12.249 1.00 21.42 271 ALA A CA 1
ATOM 2021 C C . ALA A 1 271 ? -29.579 24.127 11.302 1.00 21.86 271 ALA A C 1
ATOM 2022 O O . ALA A 1 271 ? -30.559 23.524 11.741 1.00 22.12 271 ALA A O 1
ATOM 2024 N N . GLY A 1 272 ? -29.377 24.336 10.004 1.00 22.11 272 GLY A N 1
ATOM 2025 C CA . GLY A 1 272 ? -30.248 23.766 8.983 1.00 22.38 272 GLY A CA 1
ATOM 2026 C C . GLY A 1 272 ? -30.241 22.247 9.015 1.00 22.59 272 GLY A C 1
ATOM 2027 O O . GLY A 1 272 ? -31.293 21.618 8.910 1.00 22.78 272 GLY A O 1
ATOM 2028 N N . THR A 1 273 ? -29.057 21.660 9.173 1.00 22.67 273 THR A N 1
ATOM 2029 C CA . THR A 1 273 ? -28.922 20.199 9.228 1.00 22.76 273 THR A CA 1
ATOM 2030 C C . THR A 1 273 ? -29.544 19.606 10.502 1.00 22.93 273 THR A C 1
ATOM 2031 O O . THR A 1 273 ? -30.079 18.496 10.474 1.00 22.67 273 THR A O 1
ATOM 2035 N N . VAL A 1 274 ? -29.473 20.344 11.610 1.00 22.75 274 VAL A N 1
ATOM 2036 C CA . VAL A 1 274 ? -30.117 19.924 12.857 1.00 23.04 274 VAL A CA 1
ATOM 2037 C C . VAL A 1 274 ? -31.632 19.795 12.667 1.00 23.35 274 VAL A C 1
ATOM 2038 O O . VAL A 1 274 ? -32.254 18.881 13.211 1.00 22.75 274 VAL A O 1
ATOM 2042 N N . THR A 1 275 ? -32.210 20.701 11.879 1.00 23.83 275 THR A N 1
ATOM 2043 C CA . THR A 1 275 ? -33.638 20.647 11.553 1.00 24.89 275 THR A CA 1
ATOM 2044 C C . THR A 1 275 ? -34.003 19.334 10.832 1.00 25.23 275 THR A C 1
ATOM 2045 O O . THR A 1 275 ? -35.009 18.701 11.164 1.00 25.56 275 THR A O 1
ATOM 2049 N N . VAL A 1 276 ? -33.158 18.927 9.884 1.00 25.55 276 VAL A N 1
ATOM 2050 C CA . VAL A 1 276 ? -33.306 17.667 9.151 1.00 25.94 276 VAL A CA 1
ATOM 2051 C C . VAL A 1 276 ? -33.195 16.472 10.099 1.00 26.29 276 VAL A C 1
ATOM 2052 O O . VAL A 1 276 ? -33.997 15.531 10.021 1.00 26.27 276 VAL A O 1
ATOM 2056 N N . LEU A 1 277 ? -32.202 16.519 10.989 1.00 26.31 277 LEU A N 1
ATOM 2057 C CA . LEU A 1 277 ? -32.003 15.477 11.995 1.00 26.71 277 LEU A CA 1
ATOM 2058 C C . LEU A 1 277 ? -33.226 15.346 12.899 1.00 27.00 277 LEU A C 1
ATOM 2059 O O . LEU A 1 277 ? -33.629 14.235 13.251 1.00 26.87 277 LEU A O 1
ATOM 2064 N N . ASP A 1 278 ? -33.809 16.491 13.252 1.00 27.42 278 ASP A N 1
ATOM 2065 C CA . ASP A 1 278 ? -35.003 16.545 14.086 1.00 28.04 278 ASP A CA 1
ATOM 2066 C C . ASP A 1 278 ? -36.211 15.889 13.429 1.00 28.14 278 ASP A C 1
ATOM 2067 O O . ASP A 1 278 ? -36.917 15.124 14.078 1.00 28.11 278 ASP A O 1
ATOM 2072 N N . GLN A 1 279 ? -36.442 16.172 12.148 1.00 28.46 279 GLN A N 1
ATOM 2073 C CA . GLN A 1 279 ? -37.628 15.640 11.470 1.00 29.13 279 GLN A CA 1
ATOM 2074 C C . GLN A 1 279 ? -37.542 14.135 11.179 1.00 29.24 279 GLN A C 1
ATOM 2075 O O . GLN A 1 279 ? -38.569 13.482 10.986 1.00 29.04 279 GLN A O 1
ATOM 2081 N N . ARG A 1 280 ? -36.323 13.595 11.185 1.00 29.39 280 ARG A N 1
ATOM 2082 C CA . ARG A 1 280 ? -36.088 12.153 11.063 1.00 29.92 280 ARG A CA 1
ATOM 2083 C C . ARG A 1 280 ? -36.292 11.414 12.392 1.00 30.86 280 ARG A C 1
ATOM 2084 O O . ARG A 1 280 ? -36.435 10.190 12.411 1.00 30.59 280 ARG A O 1
ATOM 2092 N N . THR A 1 281 ? -36.295 12.157 13.497 1.00 32.02 281 THR A N 1
ATOM 2093 C CA . THR A 1 281 ? -36.361 11.555 14.832 1.00 33.45 281 THR A CA 1
ATOM 2094 C C . THR A 1 281 ? -37.682 11.827 15.547 1.00 34.01 281 THR A C 1
ATOM 2095 O O . THR A 1 281 ? -38.163 12.963 15.586 1.00 34.24 281 THR A O 1
ATOM 2099 N N . MET A 1 282 ? -38.254 10.774 16.121 1.00 34.83 282 MET A N 1
ATOM 2100 C CA . MET A 1 282 ? -39.476 10.892 16.913 1.00 35.84 282 MET A CA 1
ATOM 2101 C C . MET A 1 282 ? -39.159 11.215 18.376 1.00 35.85 282 MET A C 1
ATOM 2102 O O . MET A 1 282 ? -37.993 11.182 18.788 1.00 36.08 282 MET A O 1
ATOM 2107 N N . ALA A 1 283 ? -40.194 11.538 19.152 1.00 36.09 283 ALA A N 1
ATOM 2108 C CA . ALA A 1 283 ? -40.037 11.821 20.583 1.00 36.16 283 ALA A CA 1
ATOM 2109 C C . ALA A 1 283 ? -39.445 10.621 21.335 1.00 36.11 283 ALA A C 1
ATOM 2110 O O . ALA A 1 283 ? -38.734 10.790 22.333 1.00 36.10 283 ALA A O 1
ATOM 2112 N N . SER A 1 284 ? -39.737 9.420 20.831 1.00 36.01 284 SER A N 1
ATOM 2113 C CA . SER A 1 284 ? -39.208 8.169 21.376 1.00 35.87 284 SER A CA 1
ATOM 2114 C C . SER A 1 284 ? -37.714 7.953 21.102 1.00 35.57 284 SER A C 1
ATOM 2115 O O . SER A 1 284 ? -37.065 7.157 21.784 1.00 35.83 284 SER A O 1
ATOM 2118 N N . GLY A 1 285 ? -37.174 8.648 20.104 1.00 35.14 285 GLY A N 1
ATOM 2119 C CA . GLY A 1 285 ? -35.781 8.465 19.705 1.00 34.35 285 GLY A CA 1
ATOM 2120 C C . GLY A 1 285 ? -35.630 7.560 18.492 1.00 33.89 285 GLY A C 1
ATOM 2121 O O . GLY A 1 285 ? -34.578 7.549 17.843 1.00 34.02 285 GLY A O 1
ATOM 2122 N N . GLN A 1 286 ? -36.677 6.796 18.192 1.00 33.09 286 GLN A N 1
ATOM 2123 C CA . GLN A 1 286 ? -36.717 5.965 16.991 1.00 32.33 286 GLN A CA 1
ATOM 2124 C C . GLN A 1 286 ? -36.886 6.824 15.729 1.00 31.74 286 GLN A C 1
ATOM 2125 O O . GLN A 1 286 ? -37.491 7.903 15.782 1.00 31.67 286 GLN A O 1
ATOM 2127 N N . GLN A 1 287 ? -36.333 6.346 14.609 1.00 30.84 287 GLN A N 1
ATOM 2128 C CA . GLN A 1 287 ? -36.461 7.020 13.313 1.00 29.85 287 GLN A CA 1
ATOM 2129 C C . GLN A 1 287 ? -37.925 7.067 12.893 1.00 28.79 287 GLN A C 1
ATOM 2130 O O . GLN A 1 287 ? -38.638 6.064 12.992 1.00 28.83 287 GLN A O 1
ATOM 2136 N N . ALA A 1 288 ? -38.372 8.244 12.454 1.00 27.48 288 ALA A N 1
ATOM 2137 C CA . ALA A 1 288 ? -39.701 8.393 11.878 1.00 26.16 288 ALA A CA 1
ATOM 2138 C C . ALA A 1 288 ? -39.750 7.640 10.552 1.00 25.32 288 ALA A C 1
ATOM 2139 O O . ALA A 1 288 ? -38.736 7.512 9.856 1.00 25.20 288 ALA A O 1
ATOM 2141 N N . VAL A 1 289 ? -40.923 7.122 10.208 1.00 24.11 289 VAL A N 1
ATOM 2142 C CA . VAL A 1 289 ? -41.077 6.432 8.934 1.00 23.09 289 VAL A CA 1
ATOM 2143 C C . VAL A 1 289 ? -41.457 7.456 7.872 1.00 22.46 289 VAL A C 1
ATOM 2144 O O . VAL A 1 289 ? -42.497 8.117 7.970 1.00 22.46 289 VAL A O 1
ATOM 2148 N N . ALA A 1 290 ? -40.583 7.606 6.880 1.00 21.79 290 ALA A N 1
ATOM 2149 C CA . ALA A 1 290 ? -40.845 8.483 5.749 1.00 21.03 290 ALA A CA 1
ATOM 2150 C C . ALA A 1 290 ? -41.871 7.844 4.819 1.00 20.73 290 ALA A C 1
ATOM 2151 O O . ALA A 1 290 ? -41.904 6.623 4.662 1.00 20.59 290 ALA A O 1
ATOM 2153 N N . TYR A 1 291 ? -42.708 8.684 4.216 1.00 20.76 291 TYR A N 1
ATOM 2154 C CA . TYR A 1 291 ? -43.810 8.245 3.366 1.00 20.70 291 TYR A CA 1
ATOM 2155 C C . TYR A 1 291 ? -43.806 8.965 2.023 1.00 20.34 291 TYR A C 1
ATOM 2156 O O . TYR A 1 291 ? -43.431 10.135 1.941 1.00 20.44 291 TYR A O 1
ATOM 2165 N N . LEU A 1 292 ? -44.213 8.252 0.975 1.00 19.96 292 LEU A N 1
ATOM 2166 C CA . LEU A 1 292 ? -44.642 8.881 -0.268 1.00 19.42 292 LEU A CA 1
ATOM 2167 C C . LEU A 1 292 ? -46.160 8.899 -0.259 1.00 18.98 292 LEU A C 1
ATOM 2168 O O . LEU A 1 292 ? -46.793 7.847 -0.212 1.00 18.38 292 LEU A O 1
ATOM 2173 N N . HIS A 1 293 ? -46.743 10.091 -0.289 1.00 18.71 293 HIS A N 1
ATOM 2174 C CA . HIS A 1 293 ? -48.200 10.225 -0.320 1.00 18.69 293 HIS A CA 1
ATOM 2175 C C . HIS A 1 293 ? -48.648 10.585 -1.723 1.00 18.51 293 HIS A C 1
ATOM 2176 O O . HIS A 1 293 ? -48.232 11.606 -2.256 1.00 18.70 293 HIS A O 1
ATOM 2183 N N . ASP A 1 294 ? -49.493 9.746 -2.318 1.00 18.20 294 ASP A N 1
ATOM 2184 C CA . ASP A 1 294 ? -50.039 10.015 -3.645 1.00 18.06 294 ASP A CA 1
ATOM 2185 C C . ASP A 1 294 ? -51.064 11.142 -3.538 1.00 17.88 294 ASP A C 1
ATOM 2186 O O . ASP A 1 294 ? -52.042 11.016 -2.810 1.00 17.67 294 ASP A O 1
ATOM 2191 N N . ILE A 1 295 ? -50.830 12.234 -4.264 1.00 17.78 295 ILE A N 1
ATOM 2192 C CA . ILE A 1 295 ? -51.690 13.426 -4.199 1.00 17.94 295 ILE A CA 1
ATOM 2193 C C . ILE A 1 295 ? -53.090 13.154 -4.756 1.00 18.58 295 ILE A C 1
ATOM 2194 O O . ILE A 1 295 ? -54.088 13.631 -4.208 1.00 18.55 295 ILE A O 1
ATOM 2199 N N . ALA A 1 296 ? -53.160 12.371 -5.830 1.00 19.21 296 ALA A N 1
ATOM 2200 C CA . ALA A 1 296 ? -54.432 12.078 -6.488 1.00 20.07 296 ALA A CA 1
ATOM 2201 C C . ALA A 1 296 ? -55.338 11.135 -5.688 1.00 20.57 296 ALA A C 1
ATOM 2202 O O . ALA A 1 296 ? -56.552 11.337 -5.647 1.00 20.91 296 ALA A O 1
ATOM 2204 N N . SER A 1 297 ? -54.753 10.119 -5.054 1.00 21.28 297 SER A N 1
ATOM 2205 C CA . SER A 1 297 ? -55.537 9.082 -4.361 1.00 21.86 297 SER A CA 1
ATOM 2206 C C . SER A 1 297 ? -55.572 9.201 -2.831 1.00 22.12 297 SER A C 1
ATOM 2207 O O . SER A 1 297 ? -56.534 8.759 -2.189 1.00 22.45 297 SER A O 1
ATOM 2210 N N . GLY A 1 298 ? -54.530 9.798 -2.258 1.00 22.25 298 GLY A N 1
ATOM 2211 C CA . GLY A 1 298 ? -54.369 9.862 -0.808 1.00 22.25 298 GLY A CA 1
ATOM 2212 C C . GLY A 1 298 ? -53.667 8.646 -0.226 1.00 22.51 298 GLY A C 1
ATOM 2213 O O . GLY A 1 298 ? -53.475 8.563 0.987 1.00 22.50 298 GLY A O 1
ATOM 2214 N N . ARG A 1 299 ? -53.279 7.705 -1.087 1.00 22.47 299 ARG A N 1
ATOM 2215 C CA . ARG A 1 299 ? -52.583 6.494 -0.651 1.00 22.68 299 ARG A CA 1
ATOM 2216 C C . ARG A 1 299 ? -51.169 6.793 -0.150 1.00 22.48 299 ARG A C 1
ATOM 2217 O O . ARG A 1 299 ? -50.394 7.481 -0.820 1.00 22.43 299 ARG A O 1
ATOM 2225 N N . GLY A 1 300 ? -50.849 6.265 1.031 1.00 22.25 300 GLY A N 1
ATOM 2226 C CA . GLY A 1 300 ? -49.533 6.434 1.637 1.00 21.80 300 GLY A CA 1
ATOM 2227 C C . GLY A 1 300 ? -48.657 5.202 1.513 1.00 21.86 300 GLY A C 1
ATOM 2228 O O . GLY A 1 300 ? -49.067 4.095 1.863 1.00 21.78 300 GLY A O 1
ATOM 2229 N N . TYR A 1 301 ? -47.444 5.402 1.001 1.00 21.57 301 TYR A N 1
ATOM 2230 C CA . TYR A 1 301 ? -46.467 4.335 0.855 1.00 21.53 301 TYR A CA 1
ATOM 2231 C C . TYR A 1 301 ? -45.313 4.562 1.825 1.00 21.97 301 TYR A C 1
ATOM 2232 O O . TYR A 1 301 ? -44.496 5.457 1.604 1.00 22.01 301 TYR A O 1
ATOM 2241 N N . PRO A 1 302 ? -45.230 3.751 2.899 1.00 22.66 302 PRO A N 1
ATOM 2242 C CA . PRO A 1 302 ? -44.089 3.883 3.807 1.00 23.12 302 PRO A CA 1
ATOM 2243 C C . PRO A 1 302 ? -42.787 3.395 3.171 1.00 23.69 302 PRO A C 1
ATOM 2244 O O . PRO A 1 302 ? -42.793 2.407 2.430 1.00 23.97 302 PRO A O 1
ATOM 2248 N N . LEU A 1 303 ? -41.690 4.098 3.444 1.00 24.38 303 LEU A N 1
ATOM 2249 C CA . LEU A 1 303 ? -40.361 3.630 3.070 1.00 25.49 303 LEU A CA 1
ATOM 2250 C C . LEU A 1 303 ? -39.880 2.698 4.174 1.00 26.25 303 LEU A C 1
ATOM 2251 O O . LEU A 1 303 ? -39.657 3.128 5.309 1.00 26.78 303 LEU A O 1
ATOM 2256 N N . GLN A 1 304 ? -39.719 1.420 3.855 1.00 27.09 304 GLN A N 1
ATOM 2257 C CA . GLN A 1 304 ? -39.517 0.430 4.920 1.00 27.80 304 GLN A CA 1
ATOM 2258 C C . GLN A 1 304 ? -38.117 -0.184 4.976 1.00 27.92 304 GLN A C 1
ATOM 2259 O O . GLN A 1 304 ? -37.690 -0.681 6.023 1.00 28.59 304 GLN A O 1
ATOM 2265 N N . ALA A 1 305 ? -37.409 -0.133 3.856 1.00 27.33 305 ALA A N 1
ATOM 2266 C CA . ALA A 1 305 ? -36.049 -0.645 3.779 1.00 26.51 305 ALA A CA 1
ATOM 2267 C C . ALA A 1 305 ? -35.138 0.493 3.371 1.00 26.01 305 ALA A C 1
ATOM 2268 O O . ALA A 1 305 ? -35.614 1.570 2.985 1.00 26.33 305 ALA A O 1
ATOM 2270 N N . ALA A 1 306 ? -33.833 0.244 3.445 1.00 25.03 306 ALA A N 1
ATOM 2271 C CA . ALA A 1 306 ? -32.827 1.176 2.961 1.00 23.70 306 ALA A CA 1
ATOM 2272 C C . ALA A 1 306 ? -33.115 1.612 1.527 1.00 23.10 306 ALA A C 1
ATOM 2273 O O . ALA A 1 306 ? -32.932 2.775 1.188 1.00 23.02 306 ALA A O 1
ATOM 2275 N N . ALA A 1 307 ? -33.565 0.674 0.694 1.00 22.18 307 ALA A N 1
ATOM 2276 C CA . ALA A 1 307 ? -33.908 0.971 -0.697 1.00 21.37 307 ALA A CA 1
ATOM 2277 C C . ALA A 1 307 ? -35.371 0.689 -1.007 1.00 20.68 307 ALA A C 1
ATOM 2278 O O . ALA A 1 307 ? -35.884 -0.410 -0.736 1.00 20.60 307 ALA A O 1
ATOM 2280 N N . THR A 1 308 ? -36.044 1.692 -1.565 1.00 19.90 308 THR A N 1
ATOM 2281 C CA . THR A 1 308 ? -37.418 1.543 -2.008 1.00 19.40 308 THR A CA 1
ATOM 2282 C C . THR A 1 308 ? -37.466 1.656 -3.526 1.00 19.22 308 THR A C 1
ATOM 2283 O O . THR A 1 308 ? -37.264 2.732 -4.094 1.00 19.22 308 THR A O 1
ATOM 2287 N N . ARG A 1 309 ? -37.744 0.527 -4.163 1.00 18.60 309 ARG A N 1
ATOM 2288 C CA . ARG A 1 309 ? -37.730 0.419 -5.612 1.00 18.59 309 ARG A CA 1
ATOM 2289 C C . ARG A 1 309 ? -39.105 0.742 -6.184 1.00 18.14 309 ARG A C 1
ATOM 2290 O O . ARG A 1 309 ? -40.124 0.228 -5.710 1.00 18.51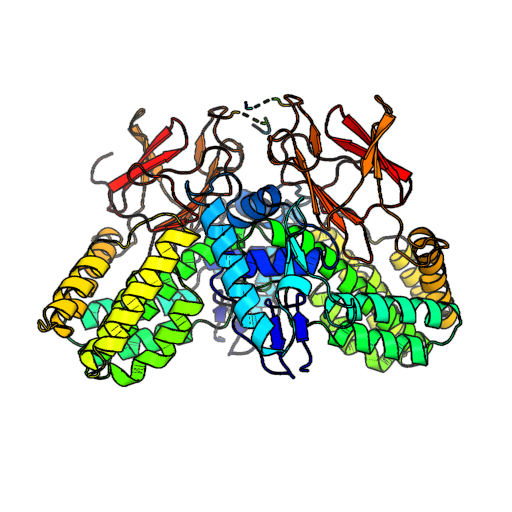 309 ARG A O 1
ATOM 2298 N N . ILE A 1 310 ? -39.126 1.621 -7.183 1.00 18.08 310 ILE A N 1
ATOM 2299 C CA . ILE A 1 310 ? -40.370 2.098 -7.790 1.00 17.91 310 ILE A CA 1
ATOM 2300 C C . ILE A 1 310 ? -40.375 1.828 -9.297 1.00 18.25 310 ILE A C 1
ATOM 2301 O O . ILE A 1 310 ? -39.416 2.152 -9.997 1.00 17.99 310 ILE A O 1
ATOM 2306 N N . GLY A 1 311 ? -41.461 1.251 -9.795 1.00 18.87 311 GLY A N 1
ATOM 2307 C CA . GLY A 1 311 ? -41.599 1.013 -11.233 1.00 20.03 311 GLY A CA 1
ATOM 2308 C C . GLY A 1 311 ? -42.874 0.294 -11.612 1.00 20.48 311 GLY A C 1
ATOM 2309 O O . GLY A 1 311 ? -43.741 0.067 -10.767 1.00 20.74 311 GLY A O 1
ATOM 2310 N N . ARG A 1 312 ? -42.982 -0.075 -12.887 1.00 21.30 312 ARG A N 1
ATOM 2311 C CA . ARG A 1 312 ? -44.163 -0.773 -13.393 1.00 21.85 312 ARG A CA 1
ATOM 2312 C C . ARG A 1 312 ? -44.183 -2.274 -13.075 1.00 22.40 312 ARG A C 1
ATOM 2313 O O . ARG A 1 312 ? -45.257 -2.835 -12.833 1.00 22.74 312 ARG A O 1
ATOM 2321 N N . LEU A 1 313 ? -43.014 -2.917 -13.072 1.00 22.89 313 LEU A N 1
ATOM 2322 C CA . LEU A 1 313 ? -42.921 -4.354 -12.767 1.00 23.52 313 LEU A CA 1
ATOM 2323 C C . LEU A 1 313 ? -43.382 -4.721 -11.349 1.00 23.77 313 LEU A C 1
ATOM 2324 O O . LEU A 1 313 ? -43.155 -3.977 -10.388 1.00 23.15 313 LEU A O 1
ATOM 2329 N N . HIS A 1 314 ? -44.026 -5.883 -11.247 1.00 24.23 314 HIS A N 1
ATOM 2330 C CA . HIS A 1 314 ? -44.613 -6.402 -10.006 1.00 24.56 314 HIS A CA 1
ATOM 2331 C C . HIS A 1 314 ? -43.622 -6.565 -8.840 1.00 24.35 314 HIS A C 1
ATOM 2332 O O . HIS A 1 314 ? -44.031 -6.566 -7.679 1.00 24.15 314 HIS A O 1
ATOM 2339 N N . ASP A 1 315 ? -42.335 -6.726 -9.150 1.00 24.17 315 ASP A N 1
ATOM 2340 C CA . ASP A 1 315 ? -41.316 -6.977 -8.123 1.00 24.46 315 ASP A CA 1
ATOM 2341 C C . ASP A 1 315 ? -40.873 -5.704 -7.395 1.00 24.20 315 ASP A C 1
ATOM 2342 O O . ASP A 1 315 ? -40.108 -5.772 -6.430 1.00 24.52 315 ASP A O 1
ATOM 2347 N N . ASN A 1 316 ? -41.341 -4.550 -7.868 1.00 23.73 316 ASN A N 1
ATOM 2348 C CA . ASN A 1 316 ? -41.074 -3.275 -7.209 1.00 23.17 316 ASN A CA 1
ATOM 2349 C C . ASN A 1 316 ? -41.792 -3.167 -5.862 1.00 23.31 316 ASN A C 1
ATOM 2350 O O . ASN A 1 316 ? -42.854 -3.769 -5.654 1.00 23.32 316 ASN A O 1
ATOM 2355 N N . ASP A 1 317 ? -41.208 -2.391 -4.952 1.00 23.41 317 ASP A N 1
ATOM 2356 C CA . ASP A 1 317 ? -41.832 -2.069 -3.670 1.00 23.21 317 ASP A CA 1
ATOM 2357 C C . ASP A 1 317 ? -43.052 -1.169 -3.865 1.00 22.90 317 ASP A C 1
ATOM 2358 O O . ASP A 1 317 ? -44.095 -1.356 -3.224 1.00 23.07 317 ASP A O 1
ATOM 2363 N N . ILE A 1 318 ? -42.915 -0.189 -4.751 1.00 22.20 318 ILE A N 1
ATOM 2364 C CA . ILE A 1 318 ? -44.030 0.671 -5.121 1.00 21.81 318 ILE A CA 1
ATOM 2365 C C . ILE A 1 318 ? -44.309 0.455 -6.602 1.00 21.78 318 ILE A C 1
ATOM 2366 O O . ILE A 1 318 ? -43.499 0.817 -7.456 1.00 21.71 318 ILE A O 1
ATOM 2371 N N . VAL A 1 319 ? -45.452 -0.160 -6.896 1.00 21.83 319 VAL A N 1
ATOM 2372 C CA . VAL A 1 319 ? -45.798 -0.504 -8.271 1.00 22.17 319 VAL A CA 1
ATOM 2373 C C . VAL A 1 319 ? -46.739 0.542 -8.867 1.00 22.34 319 VAL A C 1
ATOM 2374 O O . VAL A 1 319 ? -47.818 0.798 -8.329 1.00 22.57 319 VAL A O 1
ATOM 2378 N N . LEU A 1 320 ? -46.309 1.143 -9.976 1.00 22.76 320 LEU A N 1
ATOM 2379 C CA . LEU A 1 320 ? -47.106 2.118 -10.718 1.00 23.12 320 LEU A CA 1
ATOM 2380 C C . LEU A 1 320 ? -47.445 1.564 -12.112 1.00 23.67 320 LEU A C 1
ATOM 2381 O O . LEU A 1 320 ? -46.565 1.409 -12.959 1.00 23.63 320 LEU A O 1
ATOM 2386 N N . ASP A 1 321 ? -48.730 1.276 -12.329 1.00 24.64 321 ASP A N 1
ATOM 2387 C CA . ASP A 1 321 ? -49.230 0.487 -13.473 1.00 25.42 321 ASP A CA 1
ATOM 2388 C C . ASP A 1 321 ? -49.153 1.126 -14.862 1.00 25.57 321 ASP A C 1
ATOM 2389 O O . ASP A 1 321 ? -49.259 0.425 -15.879 1.00 26.02 321 ASP A O 1
ATOM 2394 N N . SER A 1 322 ? -48.994 2.443 -14.904 1.00 25.39 322 SER A N 1
ATOM 2395 C CA . SER A 1 322 ? -49.051 3.201 -16.148 1.00 25.28 322 SER A CA 1
ATOM 2396 C C . SER A 1 322 ? -48.049 2.724 -17.198 1.00 24.79 322 SER A C 1
ATOM 2397 O O . SER A 1 322 ? -46.916 2.361 -16.872 1.00 24.42 322 SER A O 1
ATOM 2400 N N . ALA A 1 323 ? -48.489 2.738 -18.456 1.00 24.29 323 ALA A N 1
ATOM 2401 C CA . ALA A 1 323 ? -47.689 2.263 -19.588 1.00 23.78 323 ALA A CA 1
ATOM 2402 C C . ALA A 1 323 ? -46.388 3.045 -19.776 1.00 23.33 323 ALA A C 1
ATOM 2403 O O . ALA A 1 323 ? -45.373 2.477 -20.192 1.00 23.47 323 ALA A O 1
ATOM 2405 N N . ASN A 1 324 ? -46.417 4.336 -19.448 1.00 22.69 324 ASN A N 1
ATOM 2406 C CA . ASN A 1 324 ? -45.259 5.215 -19.633 1.00 22.20 324 ASN A CA 1
ATOM 2407 C C . ASN A 1 324 ? -44.210 5.149 -18.517 1.00 21.63 324 ASN A C 1
ATOM 2408 O O . ASN A 1 324 ? -43.129 5.731 -18.639 1.00 21.46 324 ASN A O 1
ATOM 2413 N N . VAL A 1 325 ? -44.529 4.434 -17.442 1.00 21.30 325 VAL A N 1
ATOM 2414 C CA . VAL A 1 325 ? -43.581 4.222 -16.341 1.00 20.99 325 VAL A CA 1
ATOM 2415 C C . VAL A 1 325 ? -42.654 3.054 -16.701 1.00 21.01 325 VAL A C 1
ATOM 2416 O O . VAL A 1 325 ? -43.117 2.013 -17.172 1.00 20.97 325 VAL A O 1
ATOM 2420 N N . SER A 1 326 ? -41.349 3.234 -16.491 1.00 21.16 326 SER A N 1
ATOM 2421 C CA . SER A 1 326 ? -40.369 2.191 -16.791 1.00 21.11 326 SER A CA 1
ATOM 2422 C C . SER A 1 326 ? -40.520 0.990 -15.855 1.00 21.15 326 SER A C 1
ATOM 2423 O O . SER A 1 326 ? -40.926 1.147 -14.699 1.00 20.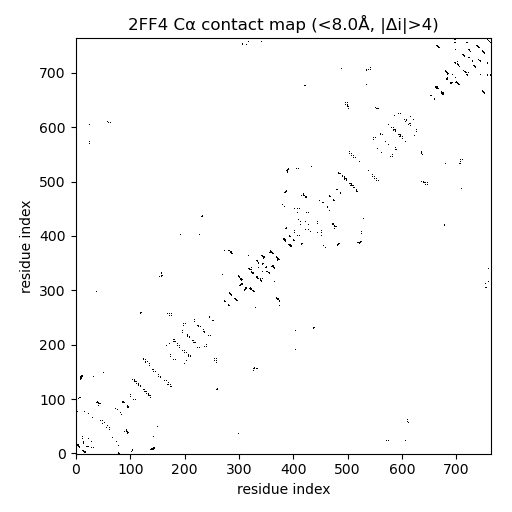84 326 SER A O 1
ATOM 2426 N N . ARG A 1 327 ? -40.204 -0.203 -16.367 1.00 21.16 327 ARG A N 1
ATOM 2427 C CA . ARG A 1 327 ? -40.250 -1.446 -15.581 1.00 21.45 327 ARG A CA 1
ATOM 2428 C C . ARG A 1 327 ? -39.608 -1.288 -14.203 1.00 20.84 327 ARG A C 1
ATOM 2429 O O . ARG A 1 327 ? -40.188 -1.680 -13.189 1.00 20.76 327 ARG A O 1
ATOM 2437 N N . HIS A 1 328 ? -38.403 -0.725 -14.189 1.00 20.60 328 HIS A N 1
ATOM 2438 C CA . HIS A 1 328 ? -37.748 -0.273 -12.972 1.00 20.26 328 HIS A CA 1
ATOM 2439 C C . HIS A 1 328 ? -37.338 1.172 -13.214 1.00 20.08 328 HIS A C 1
ATOM 2440 O O . HIS A 1 328 ? -36.378 1.451 -13.938 1.00 19.64 328 HIS A O 1
ATOM 2447 N N . HIS A 1 329 ? -38.104 2.085 -12.624 1.00 19.66 329 HIS A N 1
ATOM 2448 C CA . HIS A 1 329 ? -38.022 3.510 -12.937 1.00 19.05 329 HIS A CA 1
ATOM 2449 C C . HIS A 1 329 ? -37.112 4.288 -11.983 1.00 18.84 329 HIS A C 1
ATOM 2450 O O . HIS A 1 329 ? -36.244 5.054 -12.424 1.00 18.95 329 HIS A O 1
ATOM 2457 N N . ALA A 1 330 ? -37.308 4.104 -10.679 1.00 18.42 330 ALA A N 1
ATOM 2458 C CA . ALA A 1 330 ? -36.559 4.866 -9.684 1.00 18.18 330 ALA A CA 1
ATOM 2459 C C . ALA A 1 330 ? -36.287 4.077 -8.399 1.00 18.23 330 ALA A C 1
ATOM 2460 O O . ALA A 1 330 ? -36.880 3.023 -8.177 1.00 18.22 330 ALA A O 1
ATOM 2462 N N . VAL A 1 331 ? -35.356 4.579 -7.584 1.00 18.34 331 VAL A N 1
ATOM 2463 C CA . VAL A 1 331 ? -35.092 4.039 -6.244 1.00 18.49 331 VAL A CA 1
ATOM 2464 C C . VAL A 1 331 ? -34.864 5.198 -5.279 1.00 18.32 331 VAL A C 1
ATOM 2465 O O . VAL A 1 331 ? -34.083 6.111 -5.568 1.00 18.27 331 VAL A O 1
ATOM 2469 N N . ILE A 1 332 ? -35.551 5.161 -4.138 1.00 18.38 332 ILE A N 1
ATOM 2470 C CA . ILE A 1 332 ? -35.235 6.063 -3.034 1.00 18.00 332 ILE A CA 1
ATOM 2471 C C . ILE A 1 332 ? -34.397 5.307 -2.003 1.00 18.21 332 ILE A C 1
ATOM 2472 O O . ILE A 1 332 ? -34.799 4.243 -1.519 1.00 18.40 332 ILE A O 1
ATOM 2477 N N . VAL A 1 333 ? -33.226 5.859 -1.694 1.00 18.36 333 VAL A N 1
ATOM 2478 C CA . VAL A 1 333 ? -32.291 5.260 -0.738 1.00 18.43 333 VAL A CA 1
ATOM 2479 C C . VAL A 1 333 ? -32.228 6.084 0.547 1.00 18.88 333 VAL A C 1
ATOM 2480 O O . VAL A 1 333 ? -32.025 7.300 0.507 1.00 18.63 333 VAL A O 1
ATOM 2484 N N . ASP A 1 334 ? -32.417 5.399 1.672 1.00 19.34 334 ASP A N 1
ATOM 2485 C CA . ASP A 1 334 ? -32.177 5.947 3.007 1.00 19.62 334 ASP A CA 1
ATOM 2486 C C . ASP A 1 334 ? -30.740 5.582 3.418 1.00 19.74 334 ASP A C 1
ATOM 2487 O O . ASP A 1 334 ? -30.418 4.409 3.654 1.00 19.37 334 ASP A O 1
ATOM 2492 N N . THR A 1 335 ? -29.881 6.598 3.482 1.00 19.82 335 THR A N 1
ATOM 2493 C CA . THR A 1 335 ? -28.460 6.408 3.784 1.00 20.40 335 THR A CA 1
ATOM 2494 C C . THR A 1 335 ? -28.190 6.368 5.283 1.00 20.86 335 THR A C 1
ATOM 2495 O O . THR A 1 335 ? -27.064 6.084 5.710 1.00 21.23 335 THR A O 1
ATOM 2499 N N . GLY A 1 336 ? -29.223 6.654 6.072 1.00 20.83 336 GLY A N 1
ATOM 2500 C CA . GLY A 1 336 ? -29.079 6.843 7.519 1.00 21.57 336 GLY A CA 1
ATOM 2501 C C . GLY A 1 336 ? -28.904 8.313 7.869 1.00 21.74 336 GLY A C 1
ATOM 2502 O O . GLY A 1 336 ? -28.962 8.686 9.045 1.00 22.06 336 GLY A O 1
ATOM 2503 N N . THR A 1 337 ? -28.693 9.137 6.840 1.00 21.99 337 THR A N 1
ATOM 2504 C CA . THR A 1 337 ? -28.495 10.586 6.974 1.00 22.45 337 THR A CA 1
ATOM 2505 C C . THR A 1 337 ? -29.474 11.358 6.081 1.00 22.10 337 THR A C 1
ATOM 2506 O O . THR A 1 337 ? -30.106 12.318 6.526 1.00 22.45 337 THR A O 1
ATOM 2510 N N . ASN A 1 338 ? -29.589 10.930 4.826 1.00 21.74 338 ASN A N 1
ATOM 2511 C CA . ASN A 1 338 ? -30.503 11.538 3.861 1.00 21.49 338 ASN A CA 1
ATOM 2512 C C . ASN A 1 338 ? -31.317 10.499 3.117 1.00 21.13 338 ASN A C 1
ATOM 2513 O O . ASN A 1 338 ? -30.964 9.313 3.089 1.00 20.73 338 ASN A O 1
ATOM 2518 N N . TYR A 1 339 ? -32.410 10.954 2.518 1.00 20.46 339 TYR A N 1
ATOM 2519 C CA . TYR A 1 339 ? -33.107 10.177 1.513 1.00 20.27 339 TYR A CA 1
ATOM 2520 C C . TYR A 1 339 ? -32.740 10.741 0.151 1.00 19.98 339 TYR A C 1
ATOM 2521 O O . TYR A 1 339 ? -32.876 11.943 -0.099 1.00 19.74 339 TYR A O 1
ATOM 2530 N N . VAL A 1 340 ? -32.248 9.883 -0.728 1.00 19.47 340 VAL A N 1
ATOM 2531 C CA . VAL A 1 340 ? -31.920 10.346 -2.068 1.00 19.38 340 VAL A CA 1
ATOM 2532 C C . VAL A 1 340 ? -32.612 9.533 -3.151 1.00 19.45 340 VAL A C 1
ATOM 2533 O O . VAL A 1 340 ? -32.615 8.299 -3.115 1.00 18.95 340 VAL A O 1
ATOM 2537 N N . ILE A 1 341 ? -33.224 10.237 -4.097 1.00 19.48 341 ILE A N 1
ATOM 2538 C CA . ILE A 1 341 ? -33.911 9.574 -5.195 1.00 20.09 341 ILE A CA 1
ATOM 2539 C C . ILE A 1 341 ? -32.997 9.412 -6.402 1.00 20.62 341 ILE A C 1
ATOM 2540 O O . ILE A 1 341 ? -32.273 10.344 -6.773 1.00 20.64 341 ILE A O 1
ATOM 2545 N N . ASN A 1 342 ? -33.045 8.222 -6.998 1.00 21.10 342 ASN A N 1
ATOM 2546 C CA . ASN A 1 342 ? -32.214 7.863 -8.140 1.00 21.83 342 ASN A CA 1
ATOM 2547 C C . ASN A 1 342 ? -33.063 7.494 -9.340 1.00 21.32 342 ASN A C 1
ATOM 2548 O O . ASN A 1 342 ? -33.966 6.667 -9.242 1.00 20.83 342 ASN A O 1
ATOM 2553 N N . ASP A 1 343 ? -32.773 8.136 -10.466 1.00 21.17 343 ASP A N 1
ATOM 2554 C CA . ASP A 1 343 ? -33.416 7.823 -11.732 1.00 21.48 343 ASP A CA 1
ATOM 2555 C C . ASP A 1 343 ? -32.648 6.674 -12.384 1.00 21.57 343 ASP A C 1
ATOM 2556 O O . ASP A 1 343 ? -31.437 6.777 -12.613 1.00 21.74 343 ASP A O 1
ATOM 2561 N N . LEU A 1 344 ? -33.342 5.574 -12.660 1.00 21.57 344 LEU A N 1
ATOM 2562 C CA . LEU A 1 344 ? -32.686 4.389 -13.227 1.00 21.90 344 LEU A CA 1
ATOM 2563 C C . LEU A 1 344 ? -32.672 4.436 -14.758 1.00 22.06 344 LEU A C 1
ATOM 2564 O O . LEU A 1 344 ? -33.149 3.513 -15.417 1.00 21.93 344 LEU A O 1
ATOM 2569 N N . ARG A 1 345 ? -32.109 5.516 -15.306 1.00 22.85 345 ARG A N 1
ATOM 2570 C CA . ARG A 1 345 ? -32.094 5.783 -16.758 1.00 23.88 345 ARG A CA 1
ATOM 2571 C C . ARG A 1 345 ? -33.451 5.490 -17.395 1.00 23.99 345 ARG A C 1
ATOM 2572 O O . ARG A 1 345 ? -33.540 4.788 -18.409 1.00 24.22 345 ARG A O 1
ATOM 2580 N N . SER A 1 346 ? -34.507 6.027 -16.790 1.00 24.26 346 SER A N 1
ATOM 2581 C CA . SER A 1 346 ? -35.863 5.787 -17.261 1.00 24.25 346 SER A CA 1
ATOM 2582 C C . SER A 1 346 ? -36.129 6.563 -18.549 1.00 24.52 346 SER A C 1
ATOM 2583 O O . SER A 1 346 ? -35.479 7.579 -18.831 1.00 24.46 346 SER A O 1
ATOM 2586 N N . SER A 1 347 ? -37.085 6.066 -19.323 1.00 24.77 347 SER A N 1
ATOM 2587 C CA . SER A 1 347 ? -37.483 6.693 -20.575 1.00 25.11 347 SER A CA 1
ATOM 2588 C C . SER A 1 347 ? -37.948 8.133 -20.362 1.00 25.44 347 SER A C 1
ATOM 2589 O O . SER A 1 347 ? -37.547 9.042 -21.097 1.00 25.59 347 SER A O 1
ATOM 2592 N N . ASN A 1 348 ? -38.768 8.343 -19.335 1.00 25.32 348 ASN A N 1
ATOM 2593 C CA . ASN A 1 348 ? -39.424 9.637 -19.154 1.00 25.20 348 ASN A CA 1
ATOM 2594 C C . ASN A 1 348 ? -38.836 10.525 -18.064 1.00 24.53 348 ASN A C 1
ATOM 2595 O O . ASN A 1 348 ? -39.115 11.727 -18.021 1.00 24.69 348 ASN A O 1
ATOM 2600 N N . GLY A 1 349 ? -38.005 9.939 -17.207 1.00 23.62 349 GLY A N 1
ATOM 2601 C CA . GLY A 1 349 ? -37.283 10.698 -16.193 1.00 22.59 349 GLY A CA 1
ATOM 2602 C C . GLY A 1 349 ? -38.009 10.798 -14.863 1.00 21.84 349 GLY A C 1
ATOM 2603 O O . GLY A 1 349 ? -39.125 10.304 -14.705 1.00 21.43 349 GLY A O 1
ATOM 2604 N N . VAL A 1 350 ? -37.350 11.430 -13.902 1.00 21.52 350 VAL A N 1
ATOM 2605 C CA . VAL A 1 350 ? -37.927 11.671 -12.581 1.00 21.09 350 VAL A CA 1
ATOM 2606 C C . VAL A 1 350 ? -37.870 13.170 -12.305 1.00 20.79 350 VAL A C 1
ATOM 2607 O O . VAL A 1 350 ? -36.840 13.812 -12.536 1.00 20.58 350 VAL A O 1
ATOM 2611 N N . HIS A 1 351 ? -38.979 13.719 -11.816 1.00 20.35 351 HIS A N 1
ATOM 2612 C CA . HIS A 1 351 ? -39.087 15.159 -11.585 1.00 20.23 351 HIS A CA 1
ATOM 2613 C C . HIS A 1 351 ? -39.298 15.491 -10.112 1.00 19.74 351 HIS A C 1
ATOM 2614 O O . HIS A 1 351 ? -40.302 15.098 -9.514 1.00 19.65 351 HIS A O 1
ATOM 2621 N N . VAL A 1 352 ? -38.331 16.199 -9.538 1.00 19.20 352 VAL A N 1
ATOM 2622 C CA . VAL A 1 352 ? -38.400 16.630 -8.145 1.00 18.97 352 VAL A CA 1
ATOM 2623 C C . VAL A 1 352 ? -38.503 18.156 -8.089 1.00 19.16 352 VAL A C 1
ATOM 2624 O O . VAL A 1 352 ? -37.753 18.870 -8.770 1.00 18.72 352 VAL A O 1
ATOM 2628 N N . GLN A 1 353 ? -39.455 18.643 -7.294 1.00 19.26 353 GLN A N 1
ATOM 2629 C CA . GLN A 1 353 ? -39.742 20.076 -7.190 1.00 19.91 353 GLN A CA 1
ATOM 2630 C C . GLN A 1 353 ? -39.930 20.715 -8.571 1.00 20.45 353 GLN A C 1
ATOM 2631 O O . GLN A 1 353 ? -39.471 21.839 -8.826 1.00 20.33 353 GLN A O 1
ATOM 2637 N N . HIS A 1 354 ? -40.604 19.964 -9.448 1.00 20.99 354 HIS A N 1
ATOM 2638 C CA . HIS A 1 354 ? -41.035 20.408 -10.779 1.00 22.01 354 HIS A CA 1
ATOM 2639 C C . HIS A 1 354 ? -39.898 20.610 -11.786 1.00 23.02 354 HIS A C 1
ATOM 2640 O O . HIS A 1 354 ? -40.037 21.373 -12.741 1.00 23.02 354 HIS A O 1
ATOM 2647 N N . GLU A 1 355 ? -38.777 19.931 -11.566 1.00 24.06 355 GLU A N 1
ATOM 2648 C CA . GLU A 1 355 ? -37.721 19.884 -12.576 1.00 25.73 355 GLU A CA 1
ATOM 2649 C C . GLU A 1 355 ? -37.072 18.505 -12.690 1.00 25.43 355 GLU A C 1
ATOM 2650 O O . GLU A 1 355 ? -36.983 17.767 -11.706 1.00 25.18 355 GLU A O 1
ATOM 2656 N N . ARG A 1 356 ? -36.657 18.172 -13.913 1.00 25.68 356 ARG A N 1
ATOM 2657 C CA . ARG A 1 356 ? -36.035 16.894 -14.247 1.00 26.01 356 ARG A CA 1
ATOM 2658 C C . ARG A 1 356 ? -34.697 16.777 -13.541 1.00 26.12 356 ARG A C 1
ATOM 2659 O O . ARG A 1 356 ? -33.863 17.683 -13.621 1.00 25.86 356 ARG A O 1
ATOM 2667 N N . ILE A 1 357 ? -34.501 15.664 -12.837 1.00 26.16 357 ILE A N 1
ATOM 2668 C CA . ILE A 1 357 ? -33.254 15.430 -12.110 1.00 26.21 357 ILE A CA 1
ATOM 2669 C C . ILE A 1 357 ? -32.213 14.836 -13.055 1.00 27.04 357 ILE A C 1
ATOM 2670 O O . ILE A 1 357 ? -32.561 14.107 -13.985 1.00 26.42 357 ILE A O 1
ATOM 2675 N N . ARG A 1 358 ? -30.944 15.165 -12.824 1.00 28.42 358 ARG A N 1
ATOM 2676 C CA . ARG A 1 358 ? -29.867 14.723 -13.718 1.00 30.08 358 ARG A CA 1
ATOM 2677 C C . ARG A 1 358 ? -29.415 13.285 -13.482 1.00 30.29 358 ARG A C 1
ATOM 2678 O O . ARG A 1 358 ? -29.115 12.558 -14.437 1.00 31.23 358 ARG A O 1
ATOM 2686 N N . SER A 1 359 ? -29.356 12.878 -12.220 1.00 30.39 359 SER A N 1
ATOM 2687 C CA . SER A 1 359 ? -28.997 11.503 -11.865 1.00 30.36 359 SER A CA 1
ATOM 2688 C C . SER A 1 359 ? -29.664 11.098 -10.559 1.00 29.38 359 SER A C 1
ATOM 2689 O O . SER A 1 359 ? -30.377 10.083 -10.475 1.00 29.06 359 SER A O 1
ATOM 2692 N N . ALA A 1 360 ? -29.394 11.908 -9.541 1.00 28.07 360 ALA A N 1
ATOM 2693 C CA . ALA A 1 360 ? -29.829 11.663 -8.180 1.00 26.87 360 ALA A CA 1
ATOM 2694 C C . ALA A 1 360 ? -29.926 13.003 -7.475 1.00 26.20 360 ALA A C 1
ATOM 2695 O O . ALA A 1 360 ? -29.115 13.906 -7.721 1.00 25.89 360 ALA A O 1
ATOM 2697 N N . VAL A 1 361 ? -30.923 13.144 -6.609 1.00 24.92 361 VAL A N 1
ATOM 2698 C CA . VAL A 1 361 ? -31.002 14.324 -5.758 1.00 23.73 361 VAL A CA 1
ATOM 2699 C C . VAL A 1 361 ? -31.410 13.942 -4.347 1.00 23.00 361 VAL A C 1
ATOM 2700 O O . VAL A 1 361 ? -32.177 12.994 -4.138 1.00 22.55 361 VAL A O 1
ATOM 2704 N N . THR A 1 362 ? -30.865 14.673 -3.384 1.00 21.89 362 THR A N 1
ATOM 2705 C CA . THR A 1 362 ? -31.263 14.525 -1.998 1.00 21.55 362 THR A CA 1
ATOM 2706 C C . THR A 1 362 ? -32.670 15.101 -1.826 1.00 20.72 362 THR A C 1
ATOM 2707 O O . THR A 1 362 ? -32.965 16.205 -2.309 1.00 20.66 362 THR A O 1
ATOM 2711 N N . LEU A 1 363 ? -33.539 14.332 -1.172 1.00 19.79 363 LEU A N 1
ATOM 2712 C CA . LEU A 1 363 ? -34.924 14.744 -0.971 1.00 19.22 363 LEU A CA 1
ATOM 2713 C C . LEU A 1 363 ? -35.077 15.525 0.328 1.00 19.08 363 LEU A C 1
ATOM 2714 O O . LEU A 1 363 ? -34.521 15.144 1.365 1.00 18.50 363 LEU A O 1
ATOM 2719 N N . ASN A 1 364 ? -35.820 16.627 0.252 1.00 18.81 364 ASN A N 1
ATOM 2720 C CA . ASN A 1 364 ? -36.174 17.413 1.423 1.00 19.00 364 ASN A CA 1
ATOM 2721 C C . ASN A 1 364 ? -37.615 17.131 1.842 1.00 18.47 364 ASN A C 1
ATOM 2722 O O . ASN A 1 364 ? -38.434 16.710 1.020 1.00 18.46 364 ASN A O 1
ATOM 2727 N N . ASP A 1 365 ? -37.908 17.336 3.126 1.00 17.81 365 ASP A N 1
ATOM 2728 C CA . ASP A 1 365 ? -39.255 17.143 3.675 1.00 17.41 365 ASP A CA 1
ATOM 2729 C C . ASP A 1 365 ? -40.286 17.965 2.900 1.00 16.98 365 ASP A C 1
ATOM 2730 O O . ASP A 1 365 ? -40.140 19.182 2.764 1.00 16.63 365 ASP A O 1
ATOM 2735 N N . GLY A 1 366 ? -41.309 17.289 2.377 1.00 16.46 366 GLY A N 1
ATOM 2736 C CA . GLY A 1 366 ? -42.404 17.948 1.665 1.00 16.17 366 GLY A CA 1
ATOM 2737 C C . GLY A 1 366 ? -42.214 18.096 0.161 1.00 16.09 366 GLY A C 1
ATOM 2738 O O . GLY A 1 366 ? -43.060 18.684 -0.519 1.00 15.35 366 GLY A O 1
ATOM 2739 N N . ASP A 1 367 ? -41.104 17.566 -0.355 1.00 16.01 367 ASP A N 1
ATOM 2740 C CA . ASP A 1 367 ? -40.798 17.625 -1.792 1.00 16.05 367 ASP A CA 1
ATOM 2741 C C . ASP A 1 367 ? -41.879 16.997 -2.665 1.00 15.79 367 ASP A C 1
ATOM 2742 O O . ASP A 1 367 ? -42.409 15.921 -2.355 1.00 15.67 367 ASP A O 1
ATOM 2747 N N . HIS A 1 368 ? -42.170 17.670 -3.771 1.00 15.47 368 HIS A N 1
ATOM 2748 C CA . HIS A 1 368 ? -43.068 17.166 -4.797 1.00 15.97 368 HIS A CA 1
ATOM 2749 C C . HIS A 1 368 ? -42.272 16.231 -5.690 1.00 16.11 368 HIS A C 1
ATOM 2750 O O . HIS A 1 368 ? -41.180 16.581 -6.158 1.00 16.64 368 HIS A O 1
ATOM 2757 N N . ILE A 1 369 ? -42.796 15.026 -5.887 1.00 16.48 369 ILE A N 1
ATOM 2758 C CA . ILE A 1 369 ? -42.143 14.032 -6.729 1.00 16.59 369 ILE A CA 1
ATOM 2759 C C . ILE A 1 369 ? -43.111 13.577 -7.808 1.00 16.88 369 ILE A C 1
ATOM 2760 O O . ILE A 1 369 ? -44.259 13.206 -7.522 1.00 16.53 369 ILE A O 1
ATOM 2765 N N . ARG A 1 370 ? -42.643 13.617 -9.053 1.00 16.99 370 ARG A N 1
ATOM 2766 C CA . ARG A 1 370 ? -43.458 13.208 -10.182 1.00 17.47 370 ARG A CA 1
ATOM 2767 C C . ARG A 1 370 ? -42.769 12.110 -10.991 1.00 17.67 370 ARG A C 1
ATOM 2768 O O . ARG A 1 370 ? -41.621 12.261 -11.419 1.00 16.87 370 ARG A O 1
ATOM 2776 N N . ILE A 1 371 ? -43.487 11.005 -11.168 1.00 18.06 371 ILE A N 1
ATOM 2777 C CA . ILE A 1 371 ? -43.083 9.933 -12.067 1.00 19.11 371 ILE A CA 1
ATOM 2778 C C . ILE A 1 371 ? -44.189 9.788 -13.112 1.00 19.70 371 ILE A C 1
ATOM 2779 O O . ILE A 1 371 ? -45.259 9.219 -12.843 1.00 19.32 371 ILE A O 1
ATOM 2784 N N . CYS A 1 372 ? -43.914 10.342 -14.294 1.00 20.29 372 CYS A N 1
ATOM 2785 C CA . CYS A 1 372 ? -44.885 10.452 -15.383 1.00 21.55 372 CYS A CA 1
ATOM 2786 C C . CYS A 1 372 ? -46.136 11.190 -14.906 1.00 21.78 372 CYS A C 1
ATOM 2787 O O . CYS A 1 372 ? -46.061 12.375 -14.571 1.00 21.95 372 CYS A O 1
ATOM 2790 N N . ASP A 1 373 ? -47.269 10.497 -14.844 1.00 22.13 373 ASP A N 1
ATOM 2791 C CA . ASP A 1 373 ? -48.517 11.128 -14.406 1.00 22.42 373 ASP A CA 1
ATOM 2792 C C . ASP A 1 373 ? -48.785 10.942 -12.904 1.00 22.09 373 ASP A C 1
ATOM 2793 O O . ASP A 1 373 ? -49.737 11.509 -12.363 1.00 22.39 373 ASP A O 1
ATOM 2798 N N . HIS A 1 374 ? -47.940 10.153 -12.245 1.00 21.27 374 HIS A N 1
ATOM 2799 C CA . HIS A 1 374 ? -48.039 9.919 -10.800 1.00 20.87 374 HIS A CA 1
ATOM 2800 C C . HIS A 1 374 ? -47.326 11.019 -10.013 1.00 20.09 374 HIS A C 1
ATOM 2801 O O . HIS A 1 374 ? -46.137 11.269 -10.220 1.00 19.65 374 HIS A O 1
ATOM 2808 N N . GLU A 1 375 ? -48.062 11.677 -9.121 1.00 19.46 375 GLU A N 1
ATOM 2809 C CA . GLU A 1 375 ? -47.511 12.774 -8.313 1.00 19.06 375 GLU A CA 1
ATOM 2810 C C . GLU A 1 375 ? -47.647 12.499 -6.813 1.00 18.25 375 GLU A C 1
ATOM 2811 O O . GLU A 1 375 ? -48.711 12.084 -6.341 1.00 18.21 375 GLU A O 1
ATOM 2817 N N . PHE A 1 376 ? -46.565 12.741 -6.077 1.00 17.67 376 PHE A N 1
ATOM 2818 C CA . PHE A 1 376 ? -46.475 12.411 -4.651 1.00 17.09 376 PHE A CA 1
ATOM 2819 C C . PHE A 1 376 ? -45.932 13.579 -3.824 1.00 16.79 376 PHE A C 1
ATOM 2820 O O . PHE A 1 376 ? -45.228 14.444 -4.349 1.00 16.44 376 PHE A O 1
ATOM 2828 N N . THR A 1 377 ? -46.248 13.578 -2.528 1.00 16.46 377 THR A N 1
ATOM 2829 C CA . THR A 1 377 ? -45.504 14.372 -1.551 1.00 16.31 377 THR A CA 1
ATOM 2830 C C . THR A 1 377 ? -44.607 13.418 -0.782 1.00 16.31 377 THR A C 1
ATOM 2831 O O . THR A 1 377 ? -45.072 12.405 -0.260 1.00 15.77 377 THR A O 1
ATOM 2835 N N . PHE A 1 378 ? -43.321 13.741 -0.723 1.00 16.80 378 PHE A N 1
ATOM 2836 C CA . PHE A 1 378 ? -42.397 13.007 0.118 1.00 17.59 378 PHE A CA 1
ATOM 2837 C C . PHE A 1 378 ? -42.390 13.636 1.504 1.00 18.14 378 PHE A C 1
ATOM 2838 O O . PHE A 1 378 ? -42.065 14.815 1.656 1.00 18.30 378 PHE A O 1
ATOM 2846 N N . GLN A 1 379 ? -42.761 12.860 2.516 1.00 18.77 379 GLN A N 1
ATOM 2847 C CA . GLN A 1 379 ? -42.771 13.380 3.873 1.00 19.61 379 GLN A CA 1
ATOM 2848 C C . GLN A 1 379 ? -41.771 12.643 4.742 1.00 20.32 379 GLN A C 1
ATOM 2849 O O . GLN A 1 379 ? -41.809 11.420 4.842 1.00 20.31 379 GLN A O 1
ATOM 2855 N N . ILE A 1 380 ? -40.868 13.405 5.351 1.00 21.12 380 ILE A N 1
ATOM 2856 C CA . ILE A 1 380 ? -39.853 12.851 6.235 1.00 22.20 380 ILE A CA 1
ATOM 2857 C C . ILE A 1 380 ? -40.399 12.801 7.657 1.00 22.70 380 ILE A C 1
ATOM 2858 O O . ILE A 1 380 ? -40.281 11.778 8.331 1.00 22.94 380 ILE A O 1
ATOM 2863 N N . SER A 1 381 ? -41.004 13.906 8.097 1.00 23.25 381 SER A N 1
ATOM 2864 C CA . SER A 1 381 ? -41.535 14.026 9.457 1.00 23.98 381 SER A CA 1
ATOM 2865 C C . SER A 1 381 ? -42.680 13.051 9.702 1.00 24.06 381 SER A C 1
ATOM 2866 O O . SER A 1 381 ? -43.511 12.826 8.821 1.00 24.10 381 SER A O 1
ATOM 2869 N N . ALA A 1 382 ? -42.705 12.475 10.902 1.00 24.10 382 ALA A N 1
ATOM 2870 C CA . ALA A 1 382 ? -43.726 11.501 11.298 1.00 24.29 382 ALA A CA 1
ATOM 2871 C C . ALA A 1 382 ? -45.147 12.031 11.093 1.00 24.31 382 ALA A C 1
ATOM 2872 O O . ALA A 1 382 ? -45.436 13.191 11.402 1.00 24.47 382 ALA A O 1
ATOM 2874 N N . GLY A 1 383 ? -46.020 11.178 10.558 1.00 24.31 383 GLY A N 1
ATOM 2875 C CA . GLY A 1 383 ? -47.435 11.519 10.373 1.00 24.51 383 GLY A CA 1
ATOM 2876 C C . GLY A 1 383 ? -48.156 11.741 11.695 1.00 24.54 383 GLY A C 1
ATOM 2877 O O . GLY A 1 383 ? -47.796 11.138 12.711 1.00 24.61 383 GLY A O 1
ATOM 2878 N N . THR A 1 384 ? -49.166 12.611 11.685 1.00 24.60 384 THR A N 1
ATOM 2879 C CA . THR A 1 384 ? -49.946 12.920 12.895 1.00 24.69 384 THR A CA 1
ATOM 2880 C C . THR A 1 384 ? -51.429 12.526 12.792 1.00 24.96 384 THR A C 1
ATOM 2881 O O . THR A 1 384 ? -52.223 12.798 13.702 1.00 24.68 384 THR A O 1
ATOM 2885 N N . HIS A 1 385 ? -51.800 11.887 11.685 1.00 25.01 385 HIS A N 1
ATOM 2886 C CA . HIS A 1 385 ? -53.176 11.429 11.485 1.00 25.08 385 HIS A CA 1
ATOM 2887 C C . HIS A 1 385 ? -53.203 10.163 10.627 1.00 25.44 385 HIS A C 1
ATOM 2888 O O . HIS A 1 385 ? -52.333 9.971 9.773 1.00 25.25 385 HIS A O 1
ATOM 2895 N N . GLY A 1 386 ? -54.202 9.314 10.873 1.00 25.92 386 GLY A N 1
ATOM 2896 C CA . GLY A 1 386 ? -54.389 8.042 10.164 1.00 26.54 386 GLY A CA 1
ATOM 2897 C C . GLY A 1 386 ? -55.669 7.351 10.632 1.00 26.95 386 GLY A C 1
ATOM 2898 O O . GLY A 1 386 ? -56.768 7.644 10.148 1.00 27.44 386 GLY A O 1
ATOM 2899 N N . GLU B 1 8 ? 7.730 15.862 -31.361 1.00 33.30 8 GLU B N 1
ATOM 2900 C CA . GLU B 1 8 ? 8.787 16.332 -30.416 1.00 33.36 8 GLU B CA 1
ATOM 2901 C C . GLU B 1 8 ? 8.765 15.534 -29.112 1.00 32.53 8 GLU B C 1
ATOM 2902 O O . GLU B 1 8 ? 9.808 15.066 -28.646 1.00 32.70 8 GLU B O 1
ATOM 2908 N N . LYS B 1 9 ? 7.579 15.387 -28.527 1.00 31.67 9 LYS B N 1
ATOM 2909 C CA . LYS B 1 9 ? 7.426 14.665 -27.266 1.00 30.72 9 LYS B CA 1
ATOM 2910 C C . LYS B 1 9 ? 6.464 13.489 -27.422 1.00 29.98 9 LYS B C 1
ATOM 2911 O O . LYS B 1 9 ? 5.523 13.549 -28.217 1.00 29.85 9 LYS B O 1
ATOM 2917 N N . ARG B 1 10 ? 6.719 12.426 -26.664 1.00 28.87 10 ARG B N 1
ATOM 2918 C CA . ARG B 1 10 ? 5.906 11.213 -26.697 1.00 28.41 10 ARG B CA 1
ATOM 2919 C C . ARG B 1 10 ? 4.507 11.461 -26.120 1.00 27.23 10 ARG B C 1
ATOM 2920 O O . ARG B 1 10 ? 4.354 11.989 -25.019 1.00 27.04 10 ARG B O 1
ATOM 2928 N N . LEU B 1 11 ? 3.498 11.094 -26.902 1.00 26.15 11 LEU B N 1
ATOM 2929 C CA . LEU B 1 11 ? 2.103 11.223 -26.520 1.00 25.00 11 LEU B CA 1
ATOM 2930 C C . LEU B 1 11 ? 1.600 9.809 -26.271 1.00 24.18 11 LEU B C 1
ATOM 2931 O O . LEU B 1 11 ? 1.784 8.936 -27.119 1.00 24.24 11 LEU B O 1
ATOM 2936 N N . ASP B 1 12 ? 0.984 9.580 -25.115 1.00 23.17 12 ASP B N 1
ATOM 2937 C CA . ASP B 1 12 ? 0.422 8.266 -24.780 1.00 22.29 12 ASP B CA 1
ATOM 2938 C C . ASP B 1 12 ? -0.983 8.423 -24.198 1.00 21.61 12 ASP B C 1
ATOM 2939 O O . ASP B 1 12 ? -1.274 9.408 -23.507 1.00 20.76 12 ASP B O 1
ATOM 2944 N N . PHE B 1 13 ? -1.842 7.445 -24.488 1.00 20.88 13 PHE B N 1
ATOM 2945 C CA . PHE B 1 13 ? -3.235 7.445 -24.033 1.00 20.71 13 PHE B CA 1
ATOM 2946 C C . PHE B 1 13 ? -3.591 6.138 -23.340 1.00 20.87 13 PHE B C 1
ATOM 2947 O O . PHE B 1 13 ? -3.150 5.065 -23.766 1.00 21.36 13 PHE B O 1
ATOM 2955 N N . GLY B 1 14 ? -4.392 6.225 -22.278 1.00 20.73 14 GLY B N 1
ATOM 2956 C CA . GLY B 1 14 ? -4.726 5.056 -21.470 1.00 20.64 14 GLY B CA 1
ATOM 2957 C C . GLY B 1 14 ? -6.206 4.885 -21.195 1.00 20.50 14 GLY B C 1
ATOM 2958 O O . GLY B 1 14 ? -6.860 5.799 -20.683 1.00 20.70 14 GLY B O 1
ATOM 2959 N N . LEU B 1 15 ? -6.724 3.706 -21.535 1.00 20.31 15 LEU B N 1
ATOM 2960 C CA . LEU B 1 15 ? -8.124 3.342 -21.289 1.00 20.39 15 LEU B CA 1
ATOM 2961 C C . LEU B 1 15 ? -8.302 2.271 -20.198 1.00 20.08 15 LEU B C 1
ATOM 2962 O O . LEU B 1 15 ? -9.385 2.146 -19.616 1.00 19.52 15 LEU B O 1
ATOM 2967 N N . LEU B 1 16 ? -7.252 1.492 -19.942 1.00 19.71 16 LEU B N 1
ATOM 2968 C CA . LEU B 1 16 ? -7.342 0.358 -19.013 1.00 19.55 16 LEU B CA 1
ATOM 2969 C C . LEU B 1 16 ? -7.120 0.808 -17.570 1.00 19.79 16 LEU B C 1
ATOM 2970 O O . LEU B 1 16 ? -6.099 0.510 -16.960 1.00 19.77 16 LEU B O 1
ATOM 2975 N N . GLY B 1 17 ? -8.119 1.506 -17.035 1.00 19.68 17 GLY B N 1
ATOM 2976 C CA . GLY B 1 17 ? -7.988 2.258 -15.793 1.00 19.82 17 GLY B CA 1
ATOM 2977 C C . GLY B 1 17 ? -8.620 3.618 -16.035 1.00 20.15 17 GLY B C 1
ATOM 2978 O O . GLY B 1 17 ? -9.243 3.826 -17.087 1.00 20.06 17 GLY B O 1
ATOM 2979 N N . PRO B 1 18 ? -8.480 4.551 -15.074 1.00 20.36 18 PRO B N 1
ATOM 2980 C CA . PRO B 1 18 ? -8.947 5.916 -15.331 1.00 20.48 18 PRO B CA 1
ATOM 2981 C C . PRO B 1 18 ? -8.346 6.453 -16.626 1.00 20.67 18 PRO B C 1
ATOM 2982 O O . PRO B 1 18 ? -7.207 6.114 -16.967 1.00 20.61 18 PRO B O 1
ATOM 2986 N N . LEU B 1 19 ? -9.113 7.264 -17.351 1.00 20.55 19 LEU B N 1
ATOM 2987 C CA . LEU B 1 19 ? -8.616 7.850 -18.588 1.00 20.63 19 LEU B CA 1
ATOM 2988 C C . LEU B 1 19 ? -7.301 8.594 -18.329 1.00 20.93 19 LEU B C 1
ATOM 2989 O O . LEU B 1 19 ? -7.177 9.362 -17.366 1.00 19.86 19 LEU B O 1
ATOM 2994 N N . GLN B 1 20 ? -6.322 8.334 -19.186 1.00 21.46 20 GLN B N 1
ATOM 2995 C CA . GLN B 1 20 ? -5.005 8.936 -19.058 1.00 22.46 20 GLN B CA 1
ATOM 2996 C C . GLN B 1 20 ? -4.523 9.519 -20.368 1.00 22.49 20 GLN B C 1
ATOM 2997 O O . GLN B 1 20 ? -4.667 8.906 -21.424 1.00 22.50 20 GLN B O 1
ATOM 3003 N N . MET B 1 21 ? -3.980 10.726 -20.287 1.00 22.69 21 MET B N 1
ATOM 3004 C CA . MET B 1 21 ? -3.176 11.292 -21.356 1.00 23.30 21 MET B CA 1
ATOM 3005 C C . MET B 1 21 ? -1.845 11.694 -20.739 1.00 22.44 21 MET B C 1
ATOM 3006 O O . MET B 1 21 ? -1.811 12.462 -19.779 1.00 22.02 21 MET B O 1
ATOM 3011 N N . THR B 1 22 ? -0.752 11.161 -21.273 1.00 22.37 22 THR B N 1
ATOM 3012 C CA . THR B 1 22 ? 0.575 11.519 -20.770 1.00 22.30 22 THR B CA 1
ATOM 3013 C C . THR B 1 22 ? 1.448 12.112 -21.867 1.00 22.19 22 THR B C 1
ATOM 3014 O O . THR B 1 22 ? 1.427 11.655 -23.013 1.00 21.82 22 THR B O 1
ATOM 3018 N N . ILE B 1 23 ? 2.203 13.145 -21.507 1.00 22.09 23 ILE B N 1
ATOM 3019 C CA . ILE B 1 23 ? 3.169 13.746 -22.419 1.00 22.54 23 ILE B CA 1
ATOM 3020 C C . ILE B 1 23 ? 4.552 13.574 -21.813 1.00 22.70 23 ILE B C 1
ATOM 3021 O O . ILE B 1 23 ? 4.804 14.029 -20.695 1.00 22.43 23 ILE B O 1
ATOM 3026 N N . ASP B 1 24 ? 5.429 12.907 -22.562 1.00 23.31 24 ASP B N 1
ATOM 3027 C CA . ASP B 1 24 ? 6.743 12.467 -22.079 1.00 23.90 24 ASP B CA 1
ATOM 3028 C C . ASP B 1 24 ? 6.706 11.806 -20.695 1.00 23.89 24 ASP B C 1
ATOM 3029 O O . ASP B 1 24 ? 7.555 12.078 -19.840 1.00 24.10 24 ASP B O 1
ATOM 3034 N N . GLY B 1 25 ? 5.718 10.940 -20.492 1.00 23.60 25 GLY B N 1
ATOM 3035 C CA . GLY B 1 25 ? 5.566 10.207 -19.235 1.00 23.50 25 GLY B CA 1
ATOM 3036 C C . GLY B 1 25 ? 4.730 10.889 -18.167 1.00 23.01 25 GLY B C 1
ATOM 3037 O O . GLY B 1 25 ? 4.299 10.236 -17.221 1.00 23.55 25 GLY B O 1
ATOM 3038 N N . THR B 1 26 ? 4.501 12.194 -18.314 1.00 22.62 26 THR B N 1
ATOM 3039 C CA . THR B 1 26 ? 3.774 12.988 -17.315 1.00 22.00 26 THR B CA 1
ATOM 3040 C C . THR B 1 26 ? 2.266 13.056 -17.604 1.00 21.96 26 THR B C 1
ATOM 3041 O O . THR B 1 26 ? 1.871 13.484 -18.694 1.00 21.46 26 THR B O 1
ATOM 3045 N N . PRO B 1 27 ? 1.422 12.659 -16.626 1.00 21.80 27 PRO B N 1
ATOM 3046 C CA . PRO B 1 27 ? -0.034 12.767 -16.825 1.00 21.88 27 PRO B CA 1
ATOM 3047 C C . PRO B 1 27 ? -0.504 14.216 -17.001 1.00 21.81 27 PRO B C 1
ATOM 3048 O O . PRO B 1 27 ? -0.002 15.128 -16.338 1.00 21.30 27 PRO B O 1
ATOM 3052 N N . VAL B 1 28 ? -1.450 14.411 -17.914 1.00 21.81 28 VAL B N 1
ATOM 3053 C CA . VAL B 1 28 ? -2.026 15.721 -18.188 1.00 21.87 28 VAL B CA 1
ATOM 3054 C C . VAL B 1 28 ? -3.518 15.618 -17.870 1.00 21.96 28 VAL B C 1
ATOM 3055 O O . VAL B 1 28 ? -4.210 14.806 -18.479 1.00 22.14 28 VAL B O 1
ATOM 3059 N N . PRO B 1 29 ? -4.010 16.402 -16.887 1.00 21.78 29 PRO B N 1
ATOM 3060 C CA . PRO B 1 29 ? -5.454 16.431 -16.618 1.00 21.70 29 PRO B CA 1
ATOM 3061 C C . PRO B 1 29 ? -6.224 16.855 -17.874 1.00 21.28 29 PRO B C 1
ATOM 3062 O O . PRO B 1 29 ? -5.908 17.883 -18.472 1.00 21.10 29 PRO B O 1
ATOM 3066 N N . SER B 1 30 ? -7.206 16.050 -18.272 1.00 21.01 30 SER B N 1
ATOM 3067 C CA . SER B 1 30 ? -7.822 16.184 -19.597 1.00 20.53 30 SER B CA 1
ATOM 3068 C C . SER B 1 30 ? -9.176 16.917 -19.615 1.00 20.15 30 SER B C 1
ATOM 3069 O O . SER B 1 30 ? -9.844 16.979 -20.657 1.00 19.95 30 SER B O 1
ATOM 3072 N N . GLY B 1 31 ? -9.572 17.465 -18.467 1.00 19.54 31 GLY B N 1
ATOM 3073 C CA . GLY B 1 31 ? -10.738 18.349 -18.394 1.00 19.15 31 GLY B CA 1
ATOM 3074 C C . GLY B 1 31 ? -11.855 17.849 -17.501 1.00 18.91 31 GLY B C 1
ATOM 3075 O O . GLY B 1 31 ? -11.656 16.956 -16.674 1.00 18.76 31 GLY B O 1
ATOM 3076 N N . THR B 1 32 ? -13.038 18.434 -17.673 1.00 18.65 32 THR B N 1
ATOM 3077 C CA . THR B 1 32 ? -14.231 18.004 -16.939 1.00 18.85 32 THR B CA 1
ATOM 3078 C C . THR B 1 32 ? -14.709 16.651 -17.492 1.00 18.43 32 THR B C 1
ATOM 3079 O O . THR B 1 32 ? -14.210 16.198 -18.523 1.00 18.76 32 THR B O 1
ATOM 3083 N N . PRO B 1 33 ? -15.665 15.989 -16.806 1.00 18.43 33 PRO B N 1
ATOM 3084 C CA . PRO B 1 33 ? -16.149 14.692 -17.283 1.00 17.77 33 PRO B CA 1
ATOM 3085 C C . PRO B 1 33 ? -16.653 14.660 -18.736 1.00 17.82 33 PRO B C 1
ATOM 3086 O O . PRO B 1 33 ? -16.385 13.683 -19.445 1.00 17.32 33 PRO B O 1
ATOM 3090 N N . LYS B 1 34 ? -17.366 15.700 -19.174 1.00 17.32 34 LYS B N 1
ATOM 3091 C CA . LYS B 1 34 ? -17.875 15.734 -20.547 1.00 17.11 34 LYS B CA 1
ATOM 3092 C C . LYS B 1 34 ? -16.726 15.801 -21.557 1.00 17.12 34 LYS B C 1
ATOM 3093 O O . LYS B 1 34 ? -16.777 15.143 -22.593 1.00 16.84 34 LYS B O 1
ATOM 3099 N N . GLN B 1 35 ? -15.691 16.576 -21.234 1.00 17.01 35 GLN B N 1
ATOM 3100 C CA . GLN B 1 35 ? -14.519 16.725 -22.106 1.00 17.03 35 GLN B CA 1
ATOM 3101 C C . GLN B 1 35 ? -13.673 15.446 -22.120 1.00 17.29 35 GLN B C 1
ATOM 3102 O O . GLN B 1 35 ? -13.178 15.033 -23.177 1.00 17.44 35 GLN B O 1
ATOM 3108 N N . ARG B 1 36 ? -13.515 14.830 -20.947 1.00 17.55 36 ARG B N 1
ATOM 3109 C CA . ARG B 1 36 ? -12.869 13.526 -20.831 1.00 18.22 36 ARG B CA 1
ATOM 3110 C C . ARG B 1 36 ? -13.597 12.446 -21.628 1.00 17.80 36 ARG B C 1
ATOM 3111 O O . ARG B 1 36 ? -12.956 11.605 -22.252 1.00 17.86 36 ARG B O 1
ATOM 3119 N N . ALA B 1 37 ? -14.933 12.478 -21.616 1.00 17.96 37 ALA B N 1
ATOM 3120 C CA . ALA B 1 37 ? -15.728 11.509 -22.374 1.00 17.71 37 ALA B CA 1
ATOM 3121 C C . ALA B 1 37 ? -15.526 11.656 -23.885 1.00 17.59 37 ALA B C 1
ATOM 3122 O O . ALA B 1 37 ? -15.491 10.655 -24.609 1.00 17.63 37 ALA B O 1
ATOM 3124 N N . VAL B 1 38 ? -15.370 12.898 -24.355 1.00 17.26 38 VAL B N 1
ATOM 3125 C CA . VAL B 1 38 ? -15.004 13.156 -25.756 1.00 16.96 38 VAL B CA 1
ATOM 3126 C C . VAL B 1 38 ? -13.651 12.513 -26.087 1.00 17.01 38 VAL B C 1
ATOM 3127 O O . VAL B 1 38 ? -13.526 11.788 -27.087 1.00 16.05 38 VAL B O 1
ATOM 3131 N N . LEU B 1 39 ? -12.649 12.766 -25.246 1.00 16.89 39 LEU B N 1
ATOM 3132 C CA . LEU B 1 39 ? -11.331 12.171 -25.454 1.00 17.54 39 LEU B CA 1
ATOM 3133 C C . LEU B 1 39 ? -11.417 10.639 -25.433 1.00 17.48 39 LEU B C 1
ATOM 3134 O O . LEU B 1 39 ? -10.854 9.981 -26.310 1.00 17.52 39 LEU B O 1
ATOM 3139 N N . ALA B 1 40 ? -12.131 10.091 -24.448 1.00 17.59 40 ALA B N 1
ATOM 3140 C CA . ALA B 1 40 ? -12.332 8.639 -24.343 1.00 17.33 40 ALA B CA 1
ATOM 3141 C C . ALA B 1 40 ? -12.934 8.066 -25.626 1.00 17.15 40 ALA B C 1
ATOM 3142 O O . ALA B 1 40 ? -12.432 7.076 -26.150 1.00 17.03 40 ALA B O 1
ATOM 3144 N N . MET B 1 41 ? -13.998 8.698 -26.128 1.00 17.12 41 MET B N 1
ATOM 3145 C CA . MET B 1 41 ? -14.637 8.276 -27.382 1.00 17.40 41 MET B CA 1
ATOM 3146 C C . MET B 1 41 ? -13.671 8.273 -28.566 1.00 17.02 41 MET B C 1
ATOM 3147 O O . MET B 1 41 ? -13.689 7.350 -29.377 1.00 17.17 41 MET B O 1
ATOM 3152 N N . LEU B 1 42 ? -12.834 9.304 -28.659 1.00 17.26 42 LEU B N 1
ATOM 3153 C CA . LEU B 1 42 ? -11.845 9.400 -29.747 1.00 17.10 42 LEU B CA 1
ATOM 3154 C C . LEU B 1 42 ? -10.708 8.378 -29.635 1.00 16.95 42 LEU B C 1
ATOM 3155 O O . LEU B 1 42 ? -10.210 7.903 -30.659 1.00 17.05 42 LEU B O 1
ATOM 3160 N N . VAL B 1 43 ? -10.292 8.050 -28.410 1.00 17.07 43 VAL B N 1
ATOM 3161 C CA . VAL B 1 43 ? -9.213 7.057 -28.196 1.00 17.23 43 VAL B CA 1
ATOM 3162 C C . VAL B 1 43 ? -9.715 5.634 -28.471 1.00 17.52 43 VAL B C 1
ATOM 3163 O O . VAL B 1 43 ? -9.018 4.832 -29.098 1.00 17.40 43 VAL B O 1
ATOM 3167 N N . ILE B 1 44 ? -10.926 5.345 -27.996 1.00 17.76 44 ILE B N 1
ATOM 3168 C CA . ILE B 1 44 ? -11.647 4.090 -28.276 1.00 18.22 44 ILE B CA 1
ATOM 3169 C C . ILE B 1 44 ? -11.787 3.843 -29.785 1.00 18.30 44 ILE B C 1
ATOM 3170 O O . ILE B 1 44 ? -11.632 2.711 -30.268 1.00 18.19 44 ILE B O 1
ATOM 3175 N N . ASN B 1 45 ? -12.076 4.918 -30.510 1.00 18.07 45 ASN B N 1
ATOM 3176 C CA . ASN B 1 45 ? -12.248 4.879 -31.952 1.00 18.64 45 ASN B CA 1
ATOM 3177 C C . ASN B 1 45 ? -11.049 5.469 -32.691 1.00 18.57 45 ASN B C 1
ATOM 3178 O O . ASN B 1 45 ? -11.202 6.058 -33.766 1.00 19.11 45 ASN B O 1
ATOM 3183 N N . ARG B 1 46 ? -9.860 5.296 -32.114 1.00 18.41 46 ARG B N 1
ATOM 3184 C CA . ARG B 1 46 ? -8.616 5.832 -32.693 1.00 18.42 46 ARG B CA 1
ATOM 3185 C C . ARG B 1 46 ? -8.481 5.505 -34.185 1.00 18.67 46 ARG B C 1
ATOM 3186 O O . ARG B 1 46 ? -8.765 4.380 -34.613 1.00 18.49 46 ARG B O 1
ATOM 3194 N N . ASN B 1 47 ? -8.089 6.515 -34.964 1.00 18.90 47 ASN B N 1
ATOM 3195 C CA . ASN B 1 47 ? -7.903 6.394 -36.423 1.00 19.44 47 ASN B CA 1
ATOM 3196 C C . ASN B 1 47 ? -9.195 6.209 -37.226 1.00 20.04 47 ASN B C 1
ATOM 3197 O O . ASN B 1 47 ? -9.155 5.858 -38.410 1.00 20.35 47 ASN B O 1
ATOM 3202 N N . ARG B 1 48 ? -10.334 6.438 -36.574 1.00 20.61 48 ARG B N 1
ATOM 3203 C CA . ARG B 1 48 ? -11.642 6.471 -37.237 1.00 21.41 48 ARG B CA 1
ATOM 3204 C C . ARG B 1 48 ? -12.390 7.747 -36.842 1.00 20.75 48 ARG B C 1
ATOM 3205 O O . ARG B 1 48 ? -12.192 8.259 -35.734 1.00 20.72 48 ARG B O 1
ATOM 3213 N N . PRO B 1 49 ? -13.250 8.264 -37.744 1.00 20.41 49 PRO B N 1
ATOM 3214 C CA . PRO B 1 49 ? -14.057 9.434 -37.398 1.00 20.30 49 PRO B CA 1
ATOM 3215 C C . PRO B 1 49 ? -15.172 9.076 -36.418 1.00 19.98 49 PRO B C 1
ATOM 3216 O O . PRO B 1 49 ? -15.747 7.981 -36.494 1.00 20.05 49 PRO B O 1
ATOM 3220 N N . VAL B 1 50 ? -15.417 9.979 -35.473 1.00 19.84 50 VAL B N 1
ATOM 3221 C CA . VAL B 1 50 ? -16.555 9.897 -34.561 1.00 19.00 50 VAL B CA 1
ATOM 3222 C C . VAL B 1 50 ? -17.400 11.136 -34.837 1.00 18.80 50 VAL B C 1
ATOM 3223 O O . VAL B 1 50 ? -16.915 12.260 -34.716 1.00 18.57 50 VAL B O 1
ATOM 3227 N N . GLY B 1 51 ? -18.657 10.930 -35.223 1.00 19.02 51 GLY B N 1
ATOM 3228 C CA . GLY B 1 51 ? -19.547 12.042 -35.543 1.00 18.76 51 GLY B CA 1
ATOM 3229 C C . GLY B 1 51 ? -19.923 12.891 -34.338 1.00 18.92 51 GLY B C 1
ATOM 3230 O O . GLY B 1 51 ? -19.887 12.421 -33.197 1.00 18.34 51 GLY B O 1
ATOM 3231 N N . VAL B 1 52 ? -20.278 14.147 -34.595 1.00 18.94 52 VAL B N 1
ATOM 3232 C CA . VAL B 1 52 ? -20.754 15.046 -33.542 1.00 19.44 52 VAL B CA 1
ATOM 3233 C C . VAL B 1 52 ? -21.976 14.454 -32.830 1.00 19.56 52 VAL B C 1
ATOM 3234 O O . VAL B 1 52 ? -22.066 14.498 -31.603 1.00 19.04 52 VAL B O 1
ATOM 3238 N N . ASP B 1 53 ? -22.899 13.880 -33.600 1.00 19.82 53 ASP B N 1
ATOM 3239 C CA . ASP B 1 53 ? -24.108 13.297 -33.021 1.00 20.32 53 ASP B CA 1
ATOM 3240 C C . ASP B 1 53 ? -23.814 12.126 -32.080 1.00 19.84 53 ASP B C 1
ATOM 3241 O O . ASP B 1 53 ? -24.463 11.994 -31.041 1.00 19.60 53 ASP B O 1
ATOM 3246 N N . ALA B 1 54 ? -22.828 11.297 -32.435 1.00 19.61 54 ALA B N 1
ATOM 3247 C CA . ALA B 1 54 ? -22.393 10.197 -31.570 1.00 19.21 54 ALA B CA 1
ATOM 3248 C C . ALA B 1 54 ? -21.766 10.728 -30.279 1.00 19.03 54 ALA B C 1
ATOM 3249 O O . ALA B 1 54 ? -22.029 10.200 -29.195 1.00 18.99 54 ALA B O 1
ATOM 3251 N N . LEU B 1 55 ? -20.958 11.782 -30.398 1.00 18.75 55 LEU B N 1
ATOM 3252 C CA . LEU B 1 55 ? -20.375 12.445 -29.227 1.00 18.40 55 LEU B CA 1
ATOM 3253 C C . LEU B 1 55 ? -21.449 13.040 -28.318 1.00 18.28 55 LEU B C 1
ATOM 3254 O O . LEU B 1 55 ? -21.361 12.924 -27.095 1.00 18.26 55 LEU B O 1
ATOM 3259 N N . ILE B 1 56 ? -22.459 13.667 -28.914 1.00 18.01 56 ILE B N 1
ATOM 3260 C CA . ILE B 1 56 ? -23.559 14.245 -28.144 1.00 18.24 56 ILE B CA 1
ATOM 3261 C C . ILE B 1 56 ? -24.303 13.158 -27.365 1.00 18.13 56 ILE B C 1
ATOM 3262 O O . ILE B 1 56 ? -24.605 13.335 -26.179 1.00 18.06 56 ILE B O 1
ATOM 3267 N N . THR B 1 57 ? -24.578 12.036 -28.033 1.00 18.00 57 THR B N 1
ATOM 3268 C CA . THR B 1 57 ? -25.221 10.882 -27.394 1.00 17.87 57 THR B CA 1
ATOM 3269 C C . THR B 1 57 ? -24.379 10.309 -26.250 1.00 17.76 57 THR B C 1
ATOM 3270 O O . THR B 1 57 ? -24.899 10.054 -25.161 1.00 17.45 57 THR B O 1
ATOM 3274 N N . ALA B 1 58 ? -23.084 10.109 -26.501 1.00 17.53 58 ALA B N 1
ATOM 3275 C CA . ALA B 1 58 ? -22.167 9.584 -25.485 1.00 17.84 58 ALA B CA 1
ATOM 3276 C C . ALA B 1 58 ? -22.119 10.448 -24.220 1.00 17.93 58 ALA B C 1
ATOM 3277 O O . ALA B 1 58 ? -22.035 9.924 -23.111 1.00 18.23 58 ALA B O 1
ATOM 3279 N N . LEU B 1 59 ? -22.197 11.766 -24.389 1.00 17.98 59 LEU B N 1
ATOM 3280 C CA . LEU B 1 59 ? -22.030 12.696 -23.260 1.00 18.45 59 LEU B CA 1
ATOM 3281 C C . LEU B 1 59 ? -23.312 12.958 -22.484 1.00 18.66 59 LEU B C 1
ATOM 3282 O O . LEU B 1 59 ? -23.285 13.060 -21.261 1.00 18.32 59 LEU B O 1
ATOM 3287 N N . TRP B 1 60 ? -24.433 13.070 -23.196 1.00 19.43 60 TRP B N 1
ATOM 3288 C CA . TRP B 1 60 ? -25.679 13.514 -22.571 1.00 19.84 60 TRP B CA 1
ATOM 3289 C C . TRP B 1 60 ? -26.853 12.564 -22.733 1.00 20.85 60 TRP B C 1
ATOM 3290 O O . TRP B 1 60 ? -27.937 12.820 -22.199 1.00 20.73 60 TRP B O 1
ATOM 3301 N N . GLU B 1 61 ? -26.635 11.476 -23.465 1.00 21.92 61 GLU B N 1
ATOM 3302 C CA . GLU B 1 61 ? -27.693 10.499 -23.733 1.00 23.61 61 GLU B CA 1
ATOM 3303 C C . GLU B 1 61 ? -28.895 11.234 -24.415 1.00 23.86 61 GLU B C 1
ATOM 3304 O O . GLU B 1 61 ? -28.654 12.006 -25.353 1.00 23.85 61 GLU B O 1
ATOM 3310 N N . GLU B 1 62 ? -30.147 11.058 -23.992 1.00 24.56 62 GLU B N 1
ATOM 3311 C CA . GLU B 1 62 ? -31.243 11.746 -24.719 1.00 25.36 62 GLU B CA 1
ATOM 3312 C C . GLU B 1 62 ? -31.523 13.182 -24.263 1.00 25.40 62 GLU B C 1
ATOM 3313 O O . GLU B 1 62 ? -32.455 13.818 -24.762 1.00 25.52 62 GLU B O 1
ATOM 3319 N N . TRP B 1 63 ? -30.707 13.695 -23.345 1.00 25.29 63 TRP B N 1
ATOM 3320 C CA . TRP B 1 63 ? -30.955 15.000 -22.726 1.00 25.22 63 TRP B CA 1
ATOM 3321 C C . TRP B 1 63 ? -29.798 15.998 -22.867 1.00 24.37 63 TRP B C 1
ATOM 3322 O O . TRP B 1 63 ? -29.267 16.469 -21.855 1.00 24.35 63 TRP B O 1
ATOM 3333 N N . PRO B 1 64 ? -29.402 16.338 -24.111 1.00 23.65 64 PRO B N 1
ATOM 3334 C CA . PRO B 1 64 ? -28.330 17.327 -24.203 1.00 22.89 64 PRO B CA 1
ATOM 3335 C C . PRO B 1 64 ? -28.857 18.727 -23.910 1.00 22.40 64 PRO B C 1
ATOM 3336 O O . PRO B 1 64 ? -30.043 18.983 -24.126 1.00 22.37 64 PRO B O 1
ATOM 3340 N N . PRO B 1 65 ? -27.991 19.629 -23.413 1.00 22.00 65 PRO B N 1
ATOM 3341 C CA . PRO B 1 65 ? -28.386 21.033 -23.304 1.00 21.84 65 PRO B CA 1
ATOM 3342 C C . PRO B 1 65 ? -28.524 21.668 -24.694 1.00 21.61 65 PRO B C 1
ATOM 3343 O O . PRO B 1 65 ? -28.062 21.095 -25.687 1.00 21.56 65 PRO B O 1
ATOM 3347 N N . SER B 1 66 ? -29.164 22.832 -24.769 1.00 21.36 66 SER B N 1
ATOM 3348 C CA . SER B 1 66 ? -29.408 23.479 -26.064 1.00 21.11 66 SER B CA 1
ATOM 3349 C C . SER B 1 66 ? -28.128 23.904 -26.794 1.00 20.63 66 SER B C 1
ATOM 3350 O O . SER B 1 66 ? -28.105 23.959 -28.028 1.00 20.72 66 SER B O 1
ATOM 3353 N N . GLY B 1 67 ? -27.070 24.195 -26.038 1.00 20.00 67 GLY B N 1
ATOM 3354 C CA . GLY B 1 67 ? -25.786 24.587 -26.627 1.00 19.10 67 GLY B CA 1
ATOM 3355 C C . GLY B 1 67 ? -24.753 23.473 -26.721 1.00 18.38 67 GLY B C 1
ATOM 3356 O O . GLY B 1 67 ? -23.551 23.738 -26.698 1.00 18.65 67 GLY B O 1
ATOM 3357 N N . ALA B 1 68 ? -25.223 22.231 -26.840 1.00 17.70 68 ALA B N 1
ATOM 3358 C CA . ALA B 1 68 ? -24.355 21.054 -26.882 1.00 17.07 68 ALA B CA 1
ATOM 3359 C C . ALA B 1 68 ? -23.325 21.067 -28.018 1.00 16.64 68 ALA B C 1
ATOM 3360 O O . ALA B 1 68 ? -22.185 20.671 -27.816 1.00 16.20 68 ALA B O 1
ATOM 3362 N N . ARG B 1 69 ? -23.722 21.521 -29.206 1.00 16.76 69 ARG B N 1
ATOM 3363 C CA . ARG B 1 69 ? -22.788 21.582 -30.338 1.00 16.64 69 ARG B CA 1
ATOM 3364 C C . ARG B 1 69 ? -21.638 22.562 -30.106 1.00 16.39 69 ARG B C 1
ATOM 3365 O O . ARG B 1 69 ? -20.492 22.267 -30.459 1.00 16.32 69 ARG B O 1
ATOM 3373 N N . ALA B 1 70 ? -21.945 23.710 -29.500 1.00 15.98 70 ALA B N 1
ATOM 3374 C CA . ALA B 1 70 ? -20.930 24.686 -29.100 1.00 15.97 70 ALA B CA 1
ATOM 3375 C C . ALA B 1 70 ? -20.010 24.118 -28.024 1.00 16.03 70 ALA B C 1
ATOM 3376 O O . ALA B 1 70 ? -18.808 24.395 -28.021 1.00 15.94 70 ALA B O 1
ATOM 3378 N N . SER B 1 71 ? -20.585 23.326 -27.120 1.00 16.00 71 SER B N 1
ATOM 3379 C CA . SER B 1 71 ? -19.824 22.652 -26.067 1.00 16.15 71 SER B CA 1
ATOM 3380 C C . SER B 1 71 ? -18.801 21.682 -26.661 1.00 16.14 71 SER B C 1
ATOM 3381 O O . SER B 1 71 ? -17.640 21.688 -26.257 1.00 16.35 71 SER B O 1
ATOM 3384 N N . ILE B 1 72 ? -19.228 20.881 -27.640 1.00 16.14 72 ILE B N 1
ATOM 3385 C CA . ILE B 1 72 ? -18.326 19.954 -28.345 1.00 16.11 72 ILE B CA 1
ATOM 3386 C C . ILE B 1 72 ? -17.142 20.705 -28.959 1.00 16.07 72 ILE B C 1
ATOM 3387 O O . ILE B 1 72 ? -15.994 20.294 -28.790 1.00 15.12 72 ILE B O 1
ATOM 3392 N N . HIS B 1 73 ? -17.430 21.811 -29.653 1.00 16.17 73 HIS B N 1
ATOM 3393 C CA . HIS B 1 73 ? -16.387 22.650 -30.245 1.00 16.38 73 HIS B CA 1
ATOM 3394 C C . HIS B 1 73 ? -15.369 23.118 -29.188 1.00 16.65 73 HIS B C 1
ATOM 3395 O O . HIS B 1 73 ? -14.160 23.099 -29.442 1.00 16.60 73 HIS B O 1
ATOM 3402 N N . SER B 1 74 ? -15.861 23.517 -28.011 1.00 16.80 74 SER B N 1
ATOM 3403 C CA . SER B 1 74 ? -14.995 23.924 -26.886 1.00 17.31 74 SER B CA 1
ATOM 3404 C C . SER B 1 74 ? -14.124 22.778 -26.377 1.00 17.25 74 SER B C 1
ATOM 3405 O O . SER B 1 74 ? -12.942 22.977 -26.089 1.00 17.04 74 SER B O 1
ATOM 3408 N N . TYR B 1 75 ? -14.716 21.589 -26.255 1.00 16.92 75 TYR B N 1
ATOM 3409 C CA . TYR B 1 75 ? -13.975 20.403 -25.808 1.00 17.08 75 TYR B CA 1
ATOM 3410 C C . TYR B 1 75 ? -12.841 20.062 -26.769 1.00 17.15 75 TYR B C 1
ATOM 3411 O O . TYR B 1 75 ? -11.722 19.784 -26.344 1.00 16.80 75 TYR B O 1
ATOM 3420 N N . VAL B 1 76 ? -13.136 20.097 -28.064 1.00 17.01 76 VAL B N 1
ATOM 3421 C CA . VAL B 1 76 ? -12.120 19.838 -29.086 1.00 17.25 76 VAL B CA 1
ATOM 3422 C C . VAL B 1 76 ? -11.000 20.889 -29.043 1.00 17.09 76 VAL B C 1
ATOM 3423 O O . VAL B 1 76 ? -9.816 20.540 -29.096 1.00 17.20 76 VAL B O 1
ATOM 3427 N N . SER B 1 77 ? -11.376 22.164 -28.921 1.00 17.01 77 SER B N 1
ATOM 3428 C CA . SER B 1 77 ? -10.407 23.257 -28.815 1.00 16.90 77 SER B CA 1
ATOM 3429 C C . SER B 1 77 ? -9.506 23.087 -27.584 1.00 16.98 77 SER B C 1
ATOM 3430 O O . SER B 1 77 ? -8.290 23.259 -27.677 1.00 16.14 77 SER B O 1
ATOM 3433 N N . ASN B 1 78 ? -10.115 22.744 -26.445 1.00 16.98 78 ASN B N 1
ATOM 3434 C CA . ASN B 1 78 ? -9.378 22.517 -25.198 1.00 17.10 78 ASN B CA 1
ATOM 3435 C C . ASN B 1 78 ? -8.431 21.326 -25.306 1.00 17.04 78 ASN B C 1
ATOM 3436 O O . ASN B 1 78 ? -7.263 21.416 -24.923 1.00 16.62 78 ASN B O 1
ATOM 3441 N N . LEU B 1 79 ? -8.950 20.213 -25.827 1.00 17.20 79 LEU B N 1
ATOM 3442 C CA . LEU B 1 79 ? -8.150 19.000 -26.041 1.00 17.24 79 LEU B CA 1
ATOM 3443 C C . LEU B 1 79 ? -6.969 19.252 -26.981 1.00 17.51 79 LEU B C 1
ATOM 3444 O O . LEU B 1 79 ? -5.867 18.781 -26.727 1.00 17.94 79 LEU B O 1
ATOM 3449 N N . ARG B 1 80 ? -7.191 20.013 -28.049 1.00 17.79 80 ARG B N 1
ATOM 3450 C CA . ARG B 1 80 ? -6.093 20.399 -28.942 1.00 18.12 80 ARG B CA 1
ATOM 3451 C C . ARG B 1 80 ? -4.988 21.196 -28.236 1.00 18.69 80 ARG B C 1
ATOM 3452 O O . ARG B 1 80 ? -3.804 20.995 -28.510 1.00 18.48 80 ARG B O 1
ATOM 3460 N N . LYS B 1 81 ? -5.372 22.085 -27.321 1.00 19.18 81 LYS B N 1
ATOM 3461 C CA . LYS B 1 81 ? -4.390 22.890 -26.586 1.00 19.89 81 LYS B CA 1
ATOM 3462 C C . LYS B 1 81 ? -3.497 22.022 -25.695 1.00 19.97 81 LYS B C 1
ATOM 3463 O O . LYS B 1 81 ? -2.296 22.283 -25.555 1.00 19.31 81 LYS B O 1
ATOM 3469 N N . LEU B 1 82 ? -4.090 20.990 -25.099 1.00 19.89 82 LEU B N 1
ATOM 3470 C CA . LEU B 1 82 ? -3.336 20.018 -24.318 1.00 20.26 82 LEU B CA 1
ATOM 3471 C C . LEU B 1 82 ? -2.398 19.202 -25.211 1.00 20.66 82 LEU B C 1
ATOM 3472 O O . LEU B 1 82 ? -1.228 19.006 -24.867 1.00 20.66 82 LEU B O 1
ATOM 3477 N N . LEU B 1 83 ? -2.899 18.760 -26.366 1.00 20.99 83 LEU B N 1
ATOM 3478 C CA . LEU B 1 83 ? -2.090 17.985 -27.317 1.00 21.38 83 LEU B CA 1
ATOM 3479 C C . LEU B 1 83 ? -0.918 18.781 -27.884 1.00 21.88 83 LEU B C 1
ATOM 3480 O O . LEU B 1 83 ? 0.142 18.214 -28.171 1.00 21.89 83 LEU B O 1
ATOM 3485 N N . GLY B 1 84 ? -1.111 20.093 -28.041 1.00 22.27 84 GLY B N 1
ATOM 3486 C CA . GLY B 1 84 ? -0.051 21.003 -28.475 1.00 22.79 84 GLY B CA 1
ATOM 3487 C C . GLY B 1 84 ? 1.196 20.959 -27.611 1.00 23.31 84 GLY B C 1
ATOM 3488 O O . GLY B 1 84 ? 2.301 21.230 -28.092 1.00 23.22 84 GLY B O 1
ATOM 3489 N N . GLY B 1 85 ? 1.020 20.610 -26.337 1.00 23.46 85 GLY B N 1
ATOM 3490 C CA . GLY B 1 85 ? 2.131 20.453 -25.398 1.00 24.08 85 GLY B CA 1
ATOM 3491 C C . GLY B 1 85 ? 3.152 19.379 -25.757 1.00 24.47 85 GLY B C 1
ATOM 3492 O O . GLY B 1 85 ? 4.281 19.404 -25.257 1.00 24.42 85 GLY B O 1
ATOM 3493 N N . ALA B 1 86 ? 2.757 18.437 -26.617 1.00 24.46 86 ALA B N 1
ATOM 3494 C CA . ALA B 1 86 ? 3.657 17.392 -27.121 1.00 24.72 86 ALA B CA 1
ATOM 3495 C C . ALA B 1 86 ? 4.493 17.844 -28.329 1.00 24.87 86 ALA B C 1
ATOM 3496 O O . ALA B 1 86 ? 5.239 17.051 -28.906 1.00 25.31 86 ALA B O 1
ATOM 3498 N N . GLY B 1 87 ? 4.362 19.114 -28.706 1.00 25.24 87 GLY B N 1
ATOM 3499 C CA . GLY B 1 87 ? 5.108 19.680 -29.827 1.00 25.23 87 GLY B CA 1
ATOM 3500 C C . GLY B 1 87 ? 4.702 19.134 -31.186 1.00 25.37 87 GLY B C 1
ATOM 3501 O O . GLY B 1 87 ? 5.537 19.002 -32.084 1.00 25.32 87 GLY B O 1
ATOM 3502 N N . ILE B 1 88 ? 3.419 18.809 -31.329 1.00 25.13 88 ILE B N 1
ATOM 3503 C CA . ILE B 1 88 ? 2.853 18.357 -32.602 1.00 25.11 88 ILE B CA 1
ATOM 3504 C C . ILE B 1 88 ? 1.803 19.347 -33.104 1.00 24.82 88 ILE B C 1
ATOM 3505 O O . ILE B 1 88 ? 1.460 20.297 -32.395 1.00 24.87 88 ILE B O 1
ATOM 3510 N N . ASP B 1 89 ? 1.306 19.127 -34.323 1.00 24.36 89 ASP B N 1
ATOM 3511 C CA . ASP B 1 89 ? 0.188 19.898 -34.860 1.00 23.91 89 ASP B CA 1
ATOM 3512 C C . ASP B 1 89 ? -1.113 19.254 -34.378 1.00 23.53 89 ASP B C 1
ATOM 3513 O O . ASP B 1 89 ? -1.477 18.175 -34.847 1.00 23.44 89 ASP B O 1
ATOM 3518 N N . PRO B 1 90 ? -1.821 19.918 -33.443 1.00 23.15 90 PRO B N 1
ATOM 3519 C CA . PRO B 1 90 ? -3.039 19.343 -32.876 1.00 23.06 90 PRO B CA 1
ATOM 3520 C C . PRO B 1 90 ? -4.170 19.203 -33.899 1.00 22.93 90 PRO B C 1
ATOM 3521 O O . PRO B 1 90 ? -5.045 18.356 -33.726 1.00 22.94 90 PRO B O 1
ATOM 3525 N N . ARG B 1 91 ? -4.139 20.017 -34.954 1.00 22.89 91 ARG B N 1
ATOM 3526 C CA . ARG B 1 91 ? -5.137 19.960 -36.026 1.00 23.23 91 ARG B CA 1
ATOM 3527 C C . ARG B 1 91 ? -4.962 18.724 -36.916 1.00 22.71 91 ARG B C 1
ATOM 3528 O O . ARG B 1 91 ? -5.863 18.362 -37.673 1.00 22.70 91 ARG B O 1
ATOM 3536 N N . VAL B 1 92 ? -3.788 18.101 -36.827 1.00 22.54 92 VAL B N 1
ATOM 3537 C CA . VAL B 1 92 ? -3.477 16.855 -37.530 1.00 22.09 92 VAL B CA 1
ATOM 3538 C C . VAL B 1 92 ? -3.745 15.650 -36.611 1.00 21.60 92 VAL B C 1
ATOM 3539 O O . VAL B 1 92 ? -4.352 14.664 -37.031 1.00 21.34 92 VAL B O 1
ATOM 3543 N N . VAL B 1 93 ? -3.301 15.748 -35.358 1.00 21.24 93 VAL B N 1
ATOM 3544 C CA . VAL B 1 93 ? -3.487 14.683 -34.369 1.00 20.80 93 VAL B CA 1
ATOM 3545 C C . VAL B 1 93 ? -4.968 14.532 -33.982 1.00 20.75 93 VAL B C 1
ATOM 3546 O O . VAL B 1 93 ? -5.484 13.415 -33.902 1.00 20.44 93 VAL B O 1
ATOM 3550 N N . LEU B 1 94 ? -5.642 15.656 -33.753 1.00 20.81 94 LEU B N 1
ATOM 3551 C CA . LEU B 1 94 ? -7.092 15.657 -33.549 1.00 20.70 94 LEU B CA 1
ATOM 3552 C C . LEU B 1 94 ? -7.732 16.418 -34.713 1.00 20.96 94 LEU B C 1
ATOM 3553 O O . LEU B 1 94 ? -7.955 17.637 -34.651 1.00 20.13 94 LEU B O 1
ATOM 3558 N N . ALA B 1 95 ? -7.994 15.678 -35.785 1.00 21.08 95 ALA B N 1
ATOM 3559 C CA . ALA B 1 95 ? -8.405 16.277 -37.041 1.00 22.11 95 ALA B CA 1
ATOM 3560 C C . ALA B 1 95 ? -9.909 16.368 -37.154 1.00 22.74 95 ALA B C 1
ATOM 3561 O O . ALA B 1 95 ? -10.633 15.472 -36.717 1.00 22.70 95 ALA B O 1
ATOM 3563 N N . ALA B 1 96 ? -10.373 17.466 -37.740 1.00 23.95 96 ALA B N 1
ATOM 3564 C CA . ALA B 1 96 ? -11.747 17.548 -38.184 1.00 25.22 96 ALA B CA 1
ATOM 3565 C C . ALA B 1 96 ? -11.877 16.559 -39.332 1.00 26.26 96 ALA B C 1
ATOM 3566 O O . ALA B 1 96 ? -11.128 16.619 -40.315 1.00 26.52 96 ALA B O 1
ATOM 3568 N N . ALA B 1 97 ? -12.794 15.616 -39.176 1.00 27.33 97 ALA B N 1
ATOM 3569 C CA . ALA B 1 97 ? -13.095 14.660 -40.222 1.00 28.46 97 ALA B CA 1
ATOM 3570 C C . ALA B 1 97 ? -14.602 14.697 -40.402 1.00 28.99 97 ALA B C 1
ATOM 3571 O O . ALA B 1 97 ? -15.291 13.882 -39.786 1.00 29.28 97 ALA B O 1
ATOM 3573 N N . PRO B 1 98 ? -15.105 15.666 -41.220 1.00 29.49 98 PRO B N 1
ATOM 3574 C CA . PRO B 1 98 ? -16.482 16.085 -41.535 1.00 29.53 98 PRO B CA 1
ATOM 3575 C C . PRO B 1 98 ? -17.652 15.116 -41.290 1.00 29.65 98 PRO B C 1
ATOM 3576 O O . PRO B 1 98 ? -18.781 15.584 -41.133 1.00 30.20 98 PRO B O 1
ATOM 3580 N N . PRO B 1 99 ? -17.420 13.788 -41.321 1.00 29.36 99 PRO B N 1
ATOM 3581 C CA . PRO B 1 99 ? -18.224 12.976 -40.399 1.00 28.95 99 PRO B CA 1
ATOM 3582 C C . PRO B 1 99 ? -18.249 13.588 -38.976 1.00 28.45 99 PRO B C 1
ATOM 3583 O O . PRO B 1 99 ? -19.317 13.953 -38.467 1.00 29.02 99 PRO B O 1
ATOM 3587 N N . GLY B 1 100 ? -17.074 13.719 -38.361 1.00 27.31 100 GLY B N 1
ATOM 3588 C CA . GLY B 1 100 ? -16.928 14.378 -37.063 1.00 25.55 100 GLY B CA 1
ATOM 3589 C C . GLY B 1 100 ? -15.472 14.710 -36.790 1.00 24.38 100 GLY B C 1
ATOM 3590 O O . GLY B 1 100 ? -14.907 15.613 -37.420 1.00 24.07 100 GLY B O 1
ATOM 3591 N N . TYR B 1 101 ? -14.870 13.970 -35.858 1.00 22.91 101 TYR B N 1
ATOM 3592 C CA . TYR B 1 101 ? -13.467 14.154 -35.472 1.00 21.87 101 TYR B CA 1
ATOM 3593 C C . TYR B 1 101 ? -12.721 12.826 -35.404 1.00 21.56 101 TYR B C 1
ATOM 3594 O O . TYR B 1 101 ? -13.301 11.798 -35.060 1.00 21.25 101 TYR B O 1
ATOM 3603 N N . ARG B 1 102 ? -11.431 12.866 -35.723 1.00 21.39 102 ARG B N 1
ATOM 3604 C CA . ARG B 1 102 ? -10.597 11.667 -35.718 1.00 21.40 102 ARG B CA 1
ATOM 3605 C C . ARG B 1 102 ? -9.294 11.919 -34.976 1.00 20.69 102 ARG B C 1
ATOM 3606 O O . ARG B 1 102 ? -8.548 12.845 -35.309 1.00 20.63 102 ARG B O 1
ATOM 3614 N N . LEU B 1 103 ? -9.028 11.088 -33.976 1.00 20.21 103 LEU B N 1
ATOM 3615 C CA . LEU B 1 103 ? -7.735 11.078 -33.312 1.00 19.78 103 LEU B CA 1
ATOM 3616 C C . LEU B 1 103 ? -6.794 10.143 -34.081 1.00 20.18 103 LEU B C 1
ATOM 3617 O O . LEU B 1 103 ? -7.017 8.931 -34.137 1.00 20.26 103 LEU B O 1
ATOM 3622 N N . SER B 1 104 ? -5.765 10.723 -34.698 1.00 20.49 104 SER B N 1
ATOM 3623 C CA . SER B 1 104 ? -4.795 9.961 -35.493 1.00 21.01 104 SER B CA 1
ATOM 3624 C C . SER B 1 104 ? -3.561 9.629 -34.672 1.00 20.91 104 SER B C 1
ATOM 3625 O O . SER B 1 104 ? -2.659 10.453 -34.536 1.00 20.99 104 SER B O 1
ATOM 3628 N N . ILE B 1 105 ? -3.541 8.423 -34.108 1.00 21.07 105 ILE B N 1
ATOM 3629 C CA . ILE B 1 105 ? -2.428 7.970 -33.275 1.00 20.93 105 ILE B CA 1
ATOM 3630 C C . ILE B 1 105 ? -2.037 6.528 -33.623 1.00 21.06 105 ILE B C 1
ATOM 3631 O O . ILE B 1 105 ? -2.903 5.728 -33.987 1.00 21.51 105 ILE B O 1
ATOM 3636 N N . PRO B 1 106 ? -0.732 6.192 -33.527 1.00 20.87 106 PRO B N 1
ATOM 3637 C CA . PRO B 1 106 ? -0.335 4.783 -33.683 1.00 20.88 106 PRO B CA 1
ATOM 3638 C C . PRO B 1 106 ? -0.954 3.925 -32.580 1.00 20.81 106 PRO B C 1
ATOM 3639 O O . PRO B 1 106 ? -1.083 4.394 -31.441 1.00 20.49 106 PRO B O 1
ATOM 3643 N N . ASP B 1 107 ? -1.348 2.690 -32.906 1.00 20.75 107 ASP B N 1
ATOM 3644 C CA . ASP B 1 107 ? -1.971 1.804 -31.906 1.00 21.19 107 ASP B CA 1
ATOM 3645 C C . ASP B 1 107 ? -1.082 1.580 -30.687 1.00 21.00 107 ASP B C 1
ATOM 3646 O O . ASP B 1 107 ? -1.584 1.439 -29.566 1.00 21.03 107 ASP B O 1
ATOM 3651 N N . ASN B 1 108 ? 0.232 1.549 -30.908 1.00 20.88 108 ASN B N 1
ATOM 3652 C CA . ASN B 1 108 ? 1.174 1.281 -29.822 1.00 21.07 108 ASN B CA 1
ATOM 3653 C C . ASN B 1 108 ? 1.385 2.456 -28.859 1.00 20.73 108 ASN B C 1
ATOM 3654 O O . ASN B 1 108 ? 2.178 2.358 -27.921 1.00 20.95 108 ASN B O 1
ATOM 3659 N N . THR B 1 109 ? 0.672 3.558 -29.099 1.00 20.21 109 THR B N 1
ATOM 3660 C CA . THR B 1 109 ? 0.661 4.708 -28.184 1.00 20.10 109 THR B CA 1
ATOM 3661 C C . THR B 1 109 ? -0.608 4.718 -27.320 1.00 20.37 109 THR B C 1
ATOM 3662 O O . THR B 1 109 ? -0.914 5.706 -26.652 1.00 20.48 109 THR B O 1
ATOM 3666 N N . CYS B 1 110 ? -1.336 3.604 -27.349 1.00 20.88 110 CYS B N 1
ATOM 3667 C CA . CYS B 1 110 ? -2.545 3.404 -26.563 1.00 20.46 110 CYS B CA 1
ATOM 3668 C C . CYS B 1 110 ? -2.334 2.126 -25.744 1.00 19.81 110 CYS B C 1
ATOM 3669 O O . CYS B 1 110 ? -1.866 1.120 -26.289 1.00 19.58 110 CYS B O 1
ATOM 3672 N N . ASP B 1 111 ? -2.652 2.157 -24.446 1.00 19.05 111 ASP B N 1
ATOM 3673 C CA . ASP B 1 111 ? -2.471 0.958 -23.614 1.00 18.48 111 ASP B CA 1
ATOM 3674 C C . ASP B 1 111 ? -3.271 -0.238 -24.139 1.00 17.99 111 ASP B C 1
ATOM 3675 O O . ASP B 1 111 ? -2.761 -1.355 -24.163 1.00 17.66 111 ASP B O 1
ATOM 3680 N N . LEU B 1 112 ? -4.505 0.007 -24.583 1.00 17.92 112 LEU B N 1
ATOM 3681 C CA . LEU B 1 112 ? -5.326 -1.041 -25.200 1.00 18.09 112 LEU B CA 1
ATOM 3682 C C . LEU B 1 112 ? -4.697 -1.595 -26.488 1.00 18.11 112 LEU B C 1
ATOM 3683 O O . LEU B 1 112 ? -4.696 -2.809 -26.716 1.00 18.26 112 LEU B O 1
ATOM 3688 N N . GLY B 1 113 ? -4.178 -0.701 -27.326 1.00 18.34 113 GLY B N 1
ATOM 3689 C CA . GLY B 1 113 ? -3.446 -1.092 -28.528 1.00 17.98 113 GLY B CA 1
ATOM 3690 C C . GLY B 1 113 ? -2.264 -2.011 -28.245 1.00 18.00 113 GLY B C 1
ATOM 3691 O O . GLY B 1 113 ? -2.015 -2.964 -28.992 1.00 17.46 113 GLY B O 1
ATOM 3692 N N . ARG B 1 114 ? -1.530 -1.726 -27.168 1.00 17.79 114 ARG B N 1
ATOM 3693 C CA . ARG B 1 114 ? -0.417 -2.582 -26.755 1.00 17.70 114 ARG B CA 1
ATOM 3694 C C . ARG B 1 114 ? -0.896 -3.919 -26.181 1.00 17.75 114 ARG B C 1
ATOM 3695 O O . ARG B 1 114 ? -0.274 -4.957 -26.425 1.00 17.55 114 ARG B O 1
ATOM 3703 N N . PHE B 1 115 ? -2.004 -3.892 -25.437 1.00 17.49 115 PHE B N 1
ATOM 3704 C CA . PHE B 1 115 ? -2.618 -5.116 -24.907 1.00 17.70 115 PHE B CA 1
ATOM 3705 C C . PHE B 1 115 ? -3.010 -6.077 -26.034 1.00 17.43 115 PHE B C 1
ATOM 3706 O O . PHE B 1 115 ? -2.674 -7.263 -25.990 1.00 16.96 115 PHE B O 1
ATOM 3714 N N . VAL B 1 116 ? -3.702 -5.553 -27.046 1.00 17.40 116 VAL B N 1
ATOM 3715 C CA . VAL B 1 116 ? -4.129 -6.356 -28.199 1.00 17.47 116 VAL B CA 1
ATOM 3716 C C . VAL B 1 116 ? -2.925 -6.937 -28.956 1.00 18.11 116 VAL B C 1
ATOM 3717 O O . VAL B 1 116 ? -2.890 -8.136 -29.252 1.00 18.16 116 VAL B O 1
ATOM 3721 N N . ALA B 1 117 ? -1.938 -6.091 -29.238 1.00 18.36 117 ALA B N 1
ATOM 3722 C CA . ALA B 1 117 ? -0.730 -6.510 -29.959 1.00 18.74 117 ALA B CA 1
ATOM 3723 C C . ALA B 1 117 ? 0.050 -7.592 -29.217 1.00 19.02 117 ALA B C 1
ATOM 3724 O O . ALA B 1 117 ? 0.467 -8.588 -29.821 1.00 19.30 117 ALA B O 1
ATOM 3726 N N . GLU B 1 118 ? 0.241 -7.404 -27.912 1.00 19.21 118 GLU B N 1
ATOM 3727 C CA . GLU B 1 118 ? 0.999 -8.365 -27.107 1.00 19.28 118 GLU B CA 1
ATOM 3728 C C . GLU B 1 118 ? 0.253 -9.696 -26.929 1.00 19.27 118 GLU B C 1
ATOM 3729 O O . GLU B 1 118 ? 0.855 -10.762 -27.045 1.00 19.07 118 GLU B O 1
ATOM 3735 N N . LYS B 1 119 ? -1.052 -9.624 -26.665 1.00 19.23 119 LYS B N 1
ATOM 3736 C CA . LYS B 1 119 ? -1.895 -10.815 -26.586 1.00 19.16 119 LYS B CA 1
ATOM 3737 C C . LYS B 1 119 ? -1.871 -11.603 -27.900 1.00 18.91 119 LYS B C 1
ATOM 3738 O O . LYS B 1 119 ? -1.774 -12.832 -27.888 1.00 18.97 119 LYS B O 1
ATOM 3744 N N . THR B 1 120 ? -1.958 -10.887 -29.020 1.00 18.51 120 THR B N 1
ATOM 3745 C CA . THR B 1 120 ? -1.869 -11.484 -30.358 1.00 18.71 120 THR B CA 1
ATOM 3746 C C . THR B 1 120 ? -0.533 -12.199 -30.603 1.00 18.62 120 THR B C 1
ATOM 3747 O O . THR B 1 120 ? -0.519 -13.363 -31.022 1.00 19.13 120 THR B O 1
ATOM 3751 N N . ALA B 1 121 ? 0.578 -11.514 -30.323 1.00 18.39 121 ALA B N 1
ATOM 3752 C CA . ALA B 1 121 ? 1.914 -12.114 -30.447 1.00 18.19 121 ALA B CA 1
ATOM 3753 C C . ALA B 1 121 ? 2.075 -13.356 -29.558 1.00 18.13 121 ALA B C 1
ATOM 3754 O O . ALA B 1 121 ? 2.724 -14.323 -29.955 1.00 17.93 121 ALA B O 1
ATOM 3756 N N . GLY B 1 122 ? 1.485 -13.312 -28.362 1.00 17.88 122 GLY B N 1
ATOM 3757 C CA . GLY B 1 122 ? 1.464 -14.451 -27.438 1.00 17.93 122 GLY B CA 1
ATOM 3758 C C . GLY B 1 122 ? 0.720 -15.659 -27.991 1.00 18.18 122 GLY B C 1
ATOM 3759 O O . GLY B 1 122 ? 1.130 -16.801 -27.760 1.00 17.97 122 GLY B O 1
ATOM 3760 N N . VAL B 1 123 ? -0.377 -15.408 -28.711 1.00 18.28 123 VAL B N 1
ATOM 3761 C CA . VAL B 1 123 ? -1.148 -16.476 -29.365 1.00 18.96 123 VAL B CA 1
ATOM 3762 C C . VAL B 1 123 ? -0.282 -17.204 -30.402 1.00 19.05 123 VAL B C 1
ATOM 3763 O O . VAL B 1 123 ? -0.143 -18.430 -30.353 1.00 19.31 123 VAL B O 1
ATOM 3767 N N . HIS B 1 124 ? 0.311 -16.440 -31.317 1.00 19.31 124 HIS B N 1
ATOM 3768 C CA . HIS B 1 124 ? 1.166 -16.998 -32.364 1.00 19.51 124 HIS B CA 1
ATOM 3769 C C . HIS B 1 124 ? 2.380 -17.760 -31.823 1.00 19.29 124 HIS B C 1
ATOM 3770 O O . HIS B 1 124 ? 2.781 -18.767 -32.402 1.00 19.13 124 HIS B O 1
ATOM 3777 N N . ALA B 1 125 ? 2.947 -17.281 -30.715 1.00 19.26 125 ALA B N 1
ATOM 3778 C CA . ALA B 1 125 ? 4.085 -17.937 -30.067 1.00 19.04 125 ALA B CA 1
ATOM 3779 C C . ALA B 1 125 ? 3.689 -19.283 -29.461 1.00 19.05 125 ALA B C 1
ATOM 3780 O O . ALA B 1 125 ? 4.375 -20.281 -29.669 1.00 18.89 125 ALA B O 1
ATOM 3782 N N . ALA B 1 126 ? 2.574 -19.302 -28.728 1.00 18.95 126 ALA B N 1
ATOM 3783 C CA . ALA B 1 126 ? 2.068 -20.523 -28.089 1.00 19.21 126 ALA B CA 1
ATOM 3784 C C . ALA B 1 126 ? 1.655 -21.591 -29.108 1.00 19.38 126 ALA B C 1
ATOM 3785 O O . ALA B 1 126 ? 1.839 -22.788 -28.872 1.00 19.45 126 ALA B O 1
ATOM 3787 N N . ALA B 1 127 ? 1.099 -21.148 -30.235 1.00 19.53 127 ALA B N 1
ATOM 3788 C CA . ALA B 1 127 ? 0.731 -22.039 -31.340 1.00 19.81 127 ALA B CA 1
ATOM 3789 C C . ALA B 1 127 ? 1.954 -22.676 -32.009 1.00 19.94 127 ALA B C 1
ATOM 3790 O O . ALA B 1 127 ? 1.851 -23.748 -32.600 1.00 20.02 127 ALA B O 1
ATOM 3792 N N . ALA B 1 128 ? 3.104 -22.009 -31.914 1.00 20.01 128 ALA B N 1
ATOM 3793 C CA . ALA B 1 128 ? 4.354 -22.530 -32.459 1.00 19.94 128 ALA B CA 1
ATOM 3794 C C . ALA B 1 128 ? 5.170 -23.303 -31.417 1.00 20.10 128 ALA B C 1
ATOM 3795 O O . ALA B 1 128 ? 6.296 -23.731 -31.690 1.00 20.34 128 ALA B O 1
ATOM 3797 N N . GLY B 1 129 ? 4.598 -23.483 -30.229 1.00 20.26 129 GLY B N 1
ATOM 3798 C CA . GLY B 1 129 ? 5.260 -24.193 -29.133 1.00 20.33 129 GLY B CA 1
ATOM 3799 C C . GLY B 1 129 ? 6.309 -23.364 -28.411 1.00 20.65 129 GLY B C 1
ATOM 3800 O O . GLY B 1 129 ? 7.080 -23.891 -27.602 1.00 20.41 129 GLY B O 1
ATOM 3801 N N . ARG B 1 130 ? 6.346 -22.067 -28.713 1.00 20.63 130 ARG B N 1
ATOM 3802 C CA . ARG B 1 130 ? 7.267 -21.143 -28.065 1.00 21.29 130 ARG B CA 1
ATOM 3803 C C . ARG B 1 130 ? 6.597 -20.591 -26.804 1.00 20.71 130 ARG B C 1
ATOM 3804 O O . ARG B 1 130 ? 6.129 -19.450 -26.780 1.00 20.51 130 ARG B O 1
ATOM 3812 N N . PHE B 1 131 ? 6.543 -21.420 -25.761 1.00 20.49 131 PHE B N 1
ATOM 3813 C CA . PHE B 1 131 ? 5.785 -21.088 -24.551 1.00 20.20 131 PHE B CA 1
ATOM 3814 C C . PHE B 1 131 ? 6.439 -20.038 -23.665 1.00 20.21 131 PHE B C 1
ATOM 3815 O O . PHE B 1 131 ? 5.732 -19.244 -23.035 1.00 19.73 131 PHE B O 1
ATOM 3823 N N . GLU B 1 132 ? 7.774 -20.028 -23.627 1.00 20.06 132 GLU B N 1
ATOM 3824 C CA . GLU B 1 132 ? 8.523 -19.001 -22.894 1.00 20.51 132 GLU B CA 1
ATOM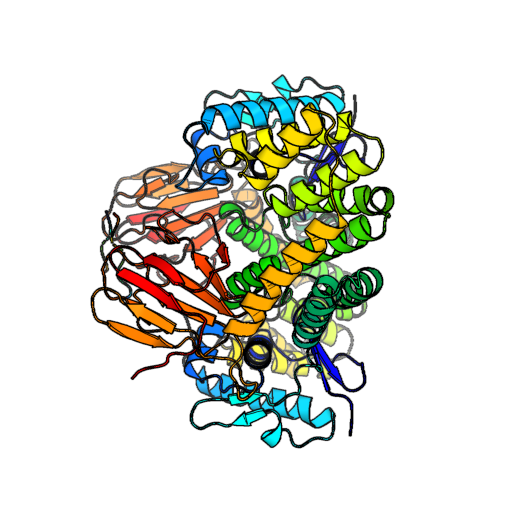 3825 C C . GLU B 1 132 ? 8.218 -17.603 -23.430 1.00 20.61 132 GLU B C 1
ATOM 3826 O O . GLU B 1 132 ? 7.849 -16.712 -22.663 1.00 20.95 132 GLU B O 1
ATOM 3832 N N . GLN B 1 133 ? 8.346 -17.405 -24.739 1.00 20.46 133 GLN B N 1
ATOM 3833 C CA . GLN B 1 133 ? 8.046 -16.083 -25.299 1.00 21.02 133 GLN B CA 1
ATOM 3834 C C . GLN B 1 133 ? 6.556 -15.739 -25.262 1.00 20.13 133 GLN B C 1
ATOM 3835 O O . GLN B 1 133 ? 6.203 -14.572 -25.103 1.00 20.06 133 GLN B O 1
ATOM 3841 N N . ALA B 1 134 ? 5.696 -16.752 -25.392 1.00 19.46 134 ALA B N 1
ATOM 3842 C CA . ALA B 1 134 ? 4.253 -16.561 -25.229 1.00 19.12 134 ALA B CA 1
ATOM 3843 C C . ALA B 1 134 ? 3.947 -15.973 -23.849 1.00 19.29 134 ALA B C 1
ATOM 3844 O O . ALA B 1 134 ? 3.170 -15.018 -23.720 1.00 19.17 134 ALA B O 1
ATOM 3846 N N . SER B 1 135 ? 4.561 -16.555 -22.822 1.00 19.29 135 SER B N 1
ATOM 3847 C CA . SER B 1 135 ? 4.390 -16.091 -21.454 1.00 19.58 135 SER B CA 1
ATOM 3848 C C . SER B 1 135 ? 4.896 -14.660 -21.280 1.00 19.47 135 SER B C 1
ATOM 3849 O O . SER B 1 135 ? 4.272 -13.863 -20.582 1.00 19.66 135 SER B O 1
ATOM 3852 N N . ARG B 1 136 ? 6.015 -14.338 -21.928 1.00 19.41 136 ARG B N 1
ATOM 3853 C CA . ARG B 1 136 ? 6.585 -12.990 -21.875 1.00 19.65 136 ARG B CA 1
ATOM 3854 C C . ARG B 1 136 ? 5.684 -11.943 -22.544 1.00 18.82 136 ARG B C 1
ATOM 3855 O O . ARG B 1 136 ? 5.530 -10.841 -22.018 1.00 18.74 136 ARG B O 1
ATOM 3863 N N . HIS B 1 137 ? 5.107 -12.283 -23.699 1.00 18.38 137 HIS B N 1
ATOM 3864 C CA . HIS B 1 137 ? 4.134 -11.410 -24.370 1.00 18.25 137 HIS B CA 1
ATOM 3865 C C . HIS B 1 137 ? 2.904 -11.198 -23.481 1.00 18.48 137 HIS B C 1
ATOM 3866 O O . HIS B 1 137 ? 2.391 -10.086 -23.361 1.00 18.48 137 HIS B O 1
ATOM 3873 N N . LEU B 1 138 ? 2.442 -12.272 -22.851 1.00 18.37 138 LEU B N 1
ATOM 3874 C CA . LEU B 1 138 ? 1.257 -12.207 -21.994 1.00 18.98 138 LEU B CA 1
ATOM 3875 C C . LEU B 1 138 ? 1.478 -11.403 -20.711 1.00 19.05 138 LEU B C 1
ATOM 3876 O O . LEU B 1 138 ? 0.586 -10.668 -20.285 1.00 19.64 138 LEU B O 1
ATOM 3881 N N . SER B 1 139 ? 2.666 -11.514 -20.117 1.00 19.28 139 SER B N 1
ATOM 3882 C CA . SER B 1 139 ? 3.048 -10.624 -19.016 1.00 19.54 139 SER B CA 1
ATOM 3883 C C . SER B 1 139 ? 3.008 -9.152 -19.443 1.00 19.03 139 SER B C 1
ATOM 3884 O O . SER B 1 139 ? 2.485 -8.312 -18.717 1.00 19.26 139 SER B O 1
ATOM 3887 N N . ALA B 1 140 ? 3.538 -8.859 -20.630 1.00 18.88 140 ALA B N 1
ATOM 3888 C CA . ALA B 1 140 ? 3.512 -7.511 -21.196 1.00 18.36 140 ALA B CA 1
ATOM 3889 C C . ALA B 1 140 ? 2.088 -6.990 -21.435 1.00 18.51 140 ALA B C 1
ATOM 3890 O O . ALA B 1 140 ? 1.801 -5.834 -21.127 1.00 18.37 140 ALA B O 1
ATOM 3892 N N . ALA B 1 141 ? 1.210 -7.838 -21.979 1.00 18.10 141 ALA B N 1
ATOM 3893 C CA . ALA B 1 141 ? -0.193 -7.473 -22.189 1.00 18.33 141 ALA B CA 1
ATOM 3894 C C . ALA B 1 141 ? -0.849 -7.106 -20.856 1.00 18.41 141 ALA B C 1
ATOM 3895 O O . ALA B 1 141 ? -1.447 -6.039 -20.723 1.00 18.36 141 ALA B O 1
ATOM 3897 N N . LEU B 1 142 ? -0.690 -7.978 -19.865 1.00 18.29 142 LEU B N 1
ATOM 3898 C CA . LEU B 1 142 ? -1.340 -7.804 -18.567 1.00 18.53 142 LEU B CA 1
ATOM 3899 C C . LEU B 1 142 ? -0.831 -6.597 -17.777 1.00 18.53 142 LEU B C 1
ATOM 3900 O O . LEU B 1 142 ? -1.599 -5.972 -17.046 1.00 18.17 142 LEU B O 1
ATOM 3905 N N . ARG B 1 143 ? 0.452 -6.269 -17.940 1.00 18.81 143 ARG B N 1
ATOM 3906 C CA . ARG B 1 143 ? 1.065 -5.094 -17.309 1.00 19.36 143 ARG B CA 1
ATOM 3907 C C . ARG B 1 143 ? 0.444 -3.776 -17.761 1.00 19.31 143 ARG B C 1
ATOM 3908 O O . ARG B 1 143 ? 0.600 -2.759 -17.084 1.00 19.20 143 ARG B O 1
ATOM 3916 N N . GLU B 1 144 ? -0.262 -3.803 -18.893 1.00 19.39 144 GLU B N 1
ATOM 3917 C CA . GLU B 1 144 ? -0.948 -2.618 -19.420 1.00 19.80 144 GLU B CA 1
ATOM 3918 C C . GLU B 1 144 ? -2.189 -2.209 -18.623 1.00 20.09 144 GLU B C 1
ATOM 3919 O O . GLU B 1 144 ? -2.695 -1.101 -18.798 1.00 20.19 144 GLU B O 1
ATOM 3925 N N . TRP B 1 145 ? -2.669 -3.098 -17.753 1.00 20.33 145 TRP B N 1
ATOM 3926 C CA . TRP B 1 145 ? -3.862 -2.832 -16.942 1.00 20.71 145 TRP B CA 1
ATOM 3927 C C . TRP B 1 145 ? -3.547 -2.089 -15.634 1.00 21.16 145 TRP B C 1
ATOM 3928 O O . TRP B 1 145 ? -2.745 -2.558 -14.825 1.00 21.59 145 TRP B O 1
ATOM 3939 N N . ARG B 1 146 ? -4.183 -0.934 -15.433 1.00 21.17 146 ARG B N 1
ATOM 3940 C CA . ARG B 1 146 ? -4.022 -0.146 -14.200 1.00 21.33 146 ARG B CA 1
ATOM 3941 C C . ARG B 1 146 ? -5.219 -0.267 -13.256 1.00 21.53 146 ARG B C 1
ATOM 3942 O O . ARG B 1 146 ? -5.085 -0.113 -12.040 1.00 22.01 146 ARG B O 1
ATOM 3950 N N . GLY B 1 147 ? -6.393 -0.515 -13.822 1.00 21.37 147 GLY B N 1
ATOM 3951 C CA . GLY B 1 147 ? -7.621 -0.571 -13.043 1.00 21.39 147 GLY B CA 1
ATOM 3952 C C . GLY B 1 147 ? -8.819 -0.787 -13.942 1.00 20.99 147 GLY B C 1
ATOM 3953 O O . GLY B 1 147 ? -8.648 -1.140 -15.109 1.00 21.30 147 GLY B O 1
ATOM 3954 N N . PRO B 1 148 ? -10.040 -0.565 -13.407 1.00 20.67 148 PRO B N 1
ATOM 3955 C CA . PRO B 1 148 ? -11.263 -0.757 -14.178 1.00 20.31 148 PRO B CA 1
ATOM 3956 C C . PRO B 1 148 ? -11.288 0.223 -15.341 1.00 19.91 148 PRO B C 1
ATOM 3957 O O . PRO B 1 148 ? -10.875 1.379 -15.183 1.00 19.45 148 PRO B O 1
ATOM 3961 N N . VAL B 1 149 ? -11.734 -0.255 -16.499 1.00 19.60 149 VAL B N 1
ATOM 3962 C CA . VAL B 1 149 ? -11.772 0.537 -17.728 1.00 19.59 149 VAL B CA 1
ATOM 3963 C C . VAL B 1 149 ? -12.542 1.849 -17.539 1.00 19.43 149 VAL B C 1
ATOM 3964 O O . VAL B 1 149 ? -13.700 1.855 -17.101 1.00 19.43 149 VAL B O 1
ATOM 3968 N N . LEU B 1 150 ? -11.870 2.956 -17.845 1.00 18.99 150 LEU B N 1
ATOM 3969 C CA . LEU B 1 150 ? -12.446 4.301 -17.734 1.00 18.99 150 LEU B CA 1
ATOM 3970 C C . LEU B 1 150 ? -13.199 4.510 -16.420 1.00 19.19 150 LEU B C 1
ATOM 3971 O O . LEU B 1 150 ? -14.333 5.000 -16.414 1.00 19.23 150 LEU B O 1
ATOM 3976 N N . ASP B 1 151 ? -12.552 4.138 -15.314 1.00 19.58 151 ASP B N 1
ATOM 3977 C CA . ASP B 1 151 ? -13.173 4.133 -13.980 1.00 19.81 151 ASP B CA 1
ATOM 3978 C C . ASP B 1 151 ? -13.714 5.506 -13.575 1.00 20.00 151 ASP B C 1
ATOM 3979 O O . ASP B 1 151 ? -14.752 5.603 -12.906 1.00 19.75 151 ASP B O 1
ATOM 3984 N N . ASP B 1 152 ? -13.008 6.552 -14.000 1.00 19.79 152 ASP B N 1
ATOM 3985 C CA . ASP B 1 152 ? -13.374 7.947 -13.724 1.00 20.05 152 ASP B CA 1
ATOM 3986 C C . ASP B 1 152 ? -14.579 8.451 -14.531 1.00 20.01 152 ASP B C 1
ATOM 3987 O O . ASP B 1 152 ? -15.068 9.558 -14.290 1.00 20.11 152 ASP B O 1
ATOM 3992 N N . LEU B 1 153 ? -15.039 7.640 -15.485 1.00 19.98 153 LEU B N 1
ATOM 3993 C CA . LEU B 1 153 ? -16.191 7.968 -16.328 1.00 19.98 153 LEU B CA 1
ATOM 3994 C C . LEU B 1 153 ? -17.265 6.884 -16.253 1.00 19.88 153 LEU B C 1
ATOM 3995 O O . LEU B 1 153 ? -18.125 6.787 -17.129 1.00 19.46 153 LEU B O 1
ATOM 4000 N N . ARG B 1 154 ? -17.217 6.081 -15.194 1.00 20.12 154 ARG B N 1
ATOM 4001 C CA . ARG B 1 154 ? -18.099 4.918 -15.050 1.00 20.35 154 ARG B CA 1
ATOM 4002 C C . ARG B 1 154 ? -19.593 5.264 -14.922 1.00 20.53 154 ARG B C 1
ATOM 4003 O O . ARG B 1 154 ? -20.445 4.385 -15.025 1.00 20.09 154 ARG B O 1
ATOM 4011 N N . ASP B 1 155 ? -19.907 6.538 -14.700 1.00 20.82 155 ASP B N 1
ATOM 4012 C CA . ASP B 1 155 ? -21.305 6.969 -14.673 1.00 21.94 155 ASP B CA 1
ATOM 4013 C C . ASP B 1 155 ? -21.884 7.322 -16.059 1.00 21.51 155 ASP B C 1
ATOM 4014 O O . ASP B 1 155 ? -23.078 7.607 -16.167 1.00 21.52 155 ASP B O 1
ATOM 4019 N N . PHE B 1 156 ? -21.047 7.303 -17.098 1.00 21.26 156 PHE B N 1
ATOM 4020 C CA . PHE B 1 156 ? -21.509 7.422 -18.494 1.00 20.96 156 PHE B CA 1
ATOM 4021 C C . PHE B 1 156 ? -21.963 6.053 -19.011 1.00 21.02 156 PHE B C 1
ATOM 4022 O O . PHE B 1 156 ? -21.251 5.066 -18.846 1.00 20.92 156 PHE B O 1
ATOM 4030 N N . GLN B 1 157 ? -23.139 5.998 -19.641 1.00 21.38 157 GLN B N 1
ATOM 4031 C CA . GLN B 1 157 ? -23.719 4.724 -20.111 1.00 21.89 157 GLN B CA 1
ATOM 4032 C C . GLN B 1 157 ? -22.802 3.922 -21.053 1.00 21.74 157 GLN B C 1
ATOM 4033 O O . GLN B 1 157 ? -22.745 2.689 -20.963 1.00 21.72 157 GLN B O 1
ATOM 4039 N N . PHE B 1 158 ? -22.091 4.612 -21.947 1.00 21.32 158 PHE B N 1
ATOM 4040 C CA . PHE B 1 158 ? -21.242 3.925 -22.930 1.00 21.00 158 PHE B CA 1
ATOM 4041 C C . PHE B 1 158 ? -20.103 3.087 -22.323 1.00 20.87 158 PHE B C 1
ATOM 4042 O O . PHE B 1 158 ? -19.602 2.159 -22.965 1.00 20.63 158 PHE B O 1
ATOM 4050 N N . VAL B 1 159 ? -19.711 3.403 -21.092 1.00 20.27 159 VAL B N 1
ATOM 4051 C CA . VAL B 1 159 ? -18.554 2.751 -20.480 1.00 20.21 159 VAL B CA 1
ATOM 4052 C C . VAL B 1 159 ? -18.787 1.270 -20.149 1.00 20.34 159 VAL B C 1
ATOM 4053 O O . VAL B 1 159 ? -17.967 0.446 -20.527 1.00 20.46 159 VAL B O 1
ATOM 4057 N N . GLU B 1 160 ? -19.893 0.931 -19.479 1.00 20.85 160 GLU B N 1
ATOM 4058 C CA . GLU B 1 160 ? -20.064 -0.434 -18.924 1.00 20.84 160 GLU B CA 1
ATOM 4059 C C . GLU B 1 160 ? -19.952 -1.587 -19.933 1.00 20.35 160 GLU B C 1
ATOM 4060 O O . GLU B 1 160 ? -19.212 -2.534 -19.676 1.00 20.54 160 GLU B O 1
ATOM 4066 N N . PRO B 1 161 ? -20.683 -1.527 -21.070 1.00 20.36 161 PRO B N 1
ATOM 4067 C CA . PRO B 1 161 ? -20.586 -2.689 -21.974 1.00 20.17 161 PRO B CA 1
ATOM 4068 C C . PRO B 1 161 ? -19.175 -2.866 -22.544 1.00 19.77 161 PRO B C 1
ATOM 4069 O O . PRO B 1 161 ? -18.721 -3.991 -22.711 1.00 19.84 161 PRO B O 1
ATOM 4073 N N . PHE B 1 162 ? -18.495 -1.753 -22.818 1.00 19.63 162 PHE B N 1
ATOM 4074 C CA . PHE B 1 162 ? -17.112 -1.750 -23.296 1.00 19.34 162 PHE B CA 1
ATOM 4075 C C . PHE B 1 162 ? -16.164 -2.306 -22.226 1.00 19.18 162 PHE B C 1
ATOM 4076 O O . PHE B 1 162 ? -15.360 -3.207 -22.497 1.00 19.16 162 PHE B O 1
ATOM 4084 N N . ALA B 1 163 ? -16.282 -1.769 -21.011 1.00 19.27 163 ALA B N 1
ATOM 4085 C CA . ALA B 1 163 ? -15.480 -2.186 -19.856 1.00 19.53 163 ALA B CA 1
ATOM 4086 C C . ALA B 1 163 ? -15.623 -3.676 -19.526 1.00 19.48 163 ALA B C 1
ATOM 4087 O O . ALA B 1 163 ? -14.629 -4.369 -19.305 1.00 19.43 163 ALA B O 1
ATOM 4089 N N . THR B 1 164 ? -16.862 -4.155 -19.475 1.00 19.85 164 THR B N 1
ATOM 4090 C CA . THR B 1 164 ? -17.141 -5.555 -19.153 1.00 20.00 164 THR B CA 1
ATOM 4091 C C . THR B 1 164 ? -16.555 -6.499 -20.218 1.00 19.69 164 THR B C 1
ATOM 4092 O O . THR B 1 164 ? -15.909 -7.493 -19.883 1.00 19.44 164 THR B O 1
ATOM 4096 N N . ALA B 1 165 ? -16.736 -6.155 -21.489 1.00 19.59 165 ALA B N 1
ATOM 4097 C CA . ALA B 1 165 ? -16.151 -6.918 -22.597 1.00 19.27 165 ALA B CA 1
ATOM 4098 C C . ALA B 1 165 ? -14.618 -7.006 -22.509 1.00 19.27 165 ALA B C 1
ATOM 4099 O O . ALA B 1 165 ? -14.032 -8.061 -22.761 1.00 18.89 165 ALA B O 1
ATOM 4101 N N . LEU B 1 166 ? -13.977 -5.902 -22.132 1.00 19.11 166 LEU B N 1
ATOM 4102 C CA . LEU B 1 166 ? -12.526 -5.875 -21.962 1.00 19.25 166 LEU B CA 1
ATOM 4103 C C . LEU B 1 166 ? -12.052 -6.714 -20.778 1.00 19.64 166 LEU B C 1
ATOM 4104 O O . LEU B 1 166 ? -10.980 -7.318 -20.835 1.00 19.59 166 LEU B O 1
ATOM 4109 N N . VAL B 1 167 ? -12.851 -6.758 -19.710 1.00 19.57 167 VAL B N 1
ATOM 4110 C CA . VAL B 1 167 ? -12.546 -7.626 -18.575 1.00 19.98 167 VAL B CA 1
ATOM 4111 C C . VAL B 1 167 ? -12.543 -9.095 -19.009 1.00 19.89 167 VAL B C 1
ATOM 4112 O O . VAL B 1 167 ? -11.698 -9.873 -18.563 1.00 20.21 167 VAL B O 1
ATOM 4116 N N . GLU B 1 168 ? -13.472 -9.468 -19.888 1.00 20.26 168 GLU B N 1
ATOM 4117 C CA . GLU B 1 168 ? -13.494 -10.834 -20.427 1.00 20.53 168 GLU B CA 1
ATOM 4118 C C . GLU B 1 168 ? -12.210 -11.145 -21.195 1.00 20.03 168 GLU B C 1
ATOM 4119 O O . GLU B 1 168 ? -11.680 -12.251 -21.080 1.00 19.84 168 GLU B O 1
ATOM 4125 N N . ASP B 1 169 ? -11.713 -10.165 -21.956 1.00 19.78 169 ASP B N 1
ATOM 4126 C CA . ASP B 1 169 ? -10.420 -10.285 -22.651 1.00 19.77 169 ASP B CA 1
ATOM 4127 C C . ASP B 1 169 ? -9.241 -10.425 -21.675 1.00 19.68 169 ASP B C 1
ATOM 4128 O O . ASP B 1 169 ? -8.298 -11.182 -21.936 1.00 19.29 169 ASP B O 1
ATOM 4133 N N . LYS B 1 170 ? -9.295 -9.683 -20.568 1.00 19.30 170 LYS B N 1
ATOM 4134 C CA . LYS B 1 170 ? -8.281 -9.778 -19.514 1.00 19.06 170 LYS B CA 1
ATOM 4135 C C . LYS B 1 170 ? -8.248 -11.194 -18.931 1.00 18.77 170 LYS B C 1
ATOM 4136 O O . LYS B 1 170 ? -7.180 -11.768 -18.750 1.00 18.64 170 LYS B O 1
ATOM 4142 N N . VAL B 1 171 ? -9.426 -11.744 -18.646 1.00 18.39 171 VAL B N 1
ATOM 4143 C CA . VAL B 1 171 ? -9.548 -13.114 -18.145 1.00 18.19 171 VAL B CA 1
ATOM 4144 C C . VAL B 1 171 ? -8.947 -14.117 -19.135 1.00 17.99 171 VAL B C 1
ATOM 4145 O O . VAL B 1 171 ? -8.206 -15.016 -18.728 1.00 17.88 171 VAL B O 1
ATOM 4149 N N . LEU B 1 172 ? -9.264 -13.960 -20.422 1.00 18.03 172 LEU B N 1
ATOM 4150 C CA . LEU B 1 172 ? -8.694 -14.815 -21.464 1.00 18.28 172 LEU B CA 1
ATOM 4151 C C . LEU B 1 172 ? -7.161 -14.763 -21.441 1.00 18.14 172 LEU B C 1
ATOM 4152 O O . LEU B 1 172 ? -6.499 -15.797 -21.560 1.00 17.97 172 LEU B O 1
ATOM 4157 N N . ALA B 1 173 ? -6.615 -13.565 -21.245 1.00 18.44 173 ALA B N 1
ATOM 4158 C CA . ALA B 1 173 ? -5.163 -13.375 -21.186 1.00 18.53 173 ALA B CA 1
ATOM 4159 C C . ALA B 1 173 ? -4.532 -14.041 -19.952 1.00 18.57 173 ALA B C 1
ATOM 4160 O O . ALA B 1 173 ? -3.482 -14.678 -20.060 1.00 18.56 173 ALA B O 1
ATOM 4162 N N . HIS B 1 174 ? -5.170 -13.892 -18.790 1.00 18.79 174 HIS B N 1
ATOM 4163 C CA . HIS B 1 174 ? -4.723 -14.562 -17.566 1.00 18.61 174 HIS B CA 1
ATOM 4164 C C . HIS B 1 174 ? -4.670 -16.074 -17.771 1.00 18.38 174 HIS B C 1
ATOM 4165 O O . HIS B 1 174 ? -3.735 -16.743 -17.326 1.00 18.07 174 HIS B O 1
ATOM 4172 N N . THR B 1 175 ? -5.697 -16.606 -18.430 1.00 18.42 175 THR B N 1
ATOM 4173 C CA . THR B 1 175 ? -5.837 -18.047 -18.626 1.00 18.16 175 THR B CA 1
ATOM 4174 C C . THR B 1 175 ? -4.717 -18.544 -19.534 1.00 18.08 175 THR B C 1
ATOM 4175 O O . THR B 1 175 ? -4.079 -19.553 -19.244 1.00 17.94 175 THR B O 1
ATOM 4179 N N . ALA B 1 176 ? -4.478 -17.819 -20.625 1.00 18.43 176 ALA B N 1
ATOM 4180 C CA . ALA B 1 176 ? -3.400 -18.159 -21.567 1.00 18.70 176 ALA B CA 1
ATOM 4181 C C . ALA B 1 176 ? -2.009 -18.030 -20.934 1.00 18.99 176 ALA B C 1
ATOM 4182 O O . ALA B 1 176 ? -1.093 -18.796 -21.259 1.00 19.01 176 ALA B O 1
ATOM 4184 N N . LYS B 1 177 ? -1.855 -17.060 -20.035 1.00 19.24 177 LYS B N 1
ATOM 4185 C CA . LYS B 1 177 ? -0.604 -16.882 -19.287 1.00 19.51 177 LYS B CA 1
ATOM 4186 C C . LYS B 1 177 ? -0.325 -18.106 -18.408 1.00 19.38 177 LYS B C 1
ATOM 4187 O O . LYS B 1 177 ? 0.791 -18.635 -18.416 1.00 19.10 177 LYS B O 1
ATOM 4193 N N . ALA B 1 178 ? -1.348 -18.543 -17.665 1.00 19.25 178 ALA B N 1
ATOM 4194 C CA . ALA B 1 178 ? -1.278 -19.760 -16.854 1.00 19.18 178 ALA B CA 1
ATOM 4195 C C . ALA B 1 178 ? -0.990 -20.995 -17.705 1.00 19.13 178 ALA B C 1
ATOM 4196 O O . ALA B 1 178 ? -0.148 -21.806 -17.344 1.00 18.98 178 ALA B O 1
ATOM 4198 N N . GLU B 1 179 ? -1.681 -21.122 -18.837 1.00 19.29 179 GLU B N 1
ATOM 4199 C CA . GLU B 1 179 ? -1.431 -22.212 -19.781 1.00 19.71 179 GLU B CA 1
ATOM 4200 C C . GLU B 1 179 ? 0.030 -22.277 -20.210 1.00 19.40 179 GLU B C 1
ATOM 4201 O O . GLU B 1 179 ? 0.621 -23.356 -20.241 1.00 19.43 179 GLU B O 1
ATOM 4207 N N . ALA B 1 180 ? 0.598 -21.117 -20.543 1.00 19.19 180 ALA B N 1
ATOM 4208 C CA . ALA B 1 180 ? 1.986 -21.025 -20.986 1.00 19.14 180 ALA B CA 1
ATOM 4209 C C . ALA B 1 180 ? 2.960 -21.363 -19.857 1.00 19.13 180 ALA B C 1
ATOM 4210 O O . ALA B 1 180 ? 3.948 -22.069 -20.076 1.00 19.27 180 ALA B O 1
ATOM 4212 N N . GLU B 1 181 ? 2.670 -20.860 -18.654 1.00 19.12 181 GLU B N 1
ATOM 4213 C CA . GLU B 1 181 ? 3.507 -21.105 -17.475 1.00 19.10 181 GLU B CA 1
ATOM 4214 C C . GLU B 1 181 ? 3.532 -22.574 -17.058 1.00 18.84 181 GLU B C 1
ATOM 4215 O O . GLU B 1 181 ? 4.583 -23.099 -16.682 1.00 18.70 181 GLU B O 1
ATOM 4221 N N . ILE B 1 182 ? 2.374 -23.223 -17.138 1.00 18.73 182 ILE B N 1
ATOM 4222 C CA . ILE B 1 182 ? 2.242 -24.657 -16.869 1.00 19.08 182 ILE B CA 1
ATOM 4223 C C . ILE B 1 182 ? 3.014 -25.474 -17.915 1.00 19.35 182 ILE B C 1
ATOM 4224 O O . ILE B 1 182 ? 3.707 -26.435 -17.567 1.00 19.45 182 ILE B O 1
ATOM 4229 N N . ALA B 1 183 ? 2.909 -25.073 -19.184 1.00 19.51 183 ALA B N 1
ATOM 4230 C CA . ALA B 1 183 ? 3.646 -25.724 -20.278 1.00 20.02 183 ALA B CA 1
ATOM 4231 C C . ALA B 1 183 ? 5.164 -25.592 -20.111 1.00 20.19 183 ALA B C 1
ATOM 4232 O O . ALA B 1 183 ? 5.915 -26.464 -20.540 1.00 20.59 183 ALA B O 1
ATOM 4234 N N . CYS B 1 184 ? 5.599 -24.509 -19.468 1.00 20.26 184 CYS B N 1
ATOM 4235 C CA . CYS B 1 184 ? 7.017 -24.281 -19.175 1.00 20.87 184 CYS B CA 1
ATOM 4236 C C . CYS B 1 184 ? 7.507 -25.058 -17.941 1.00 20.79 184 CYS B C 1
ATOM 4237 O O . CYS B 1 184 ? 8.687 -24.993 -17.582 1.00 20.66 184 CYS B O 1
ATOM 4240 N N . GLY B 1 185 ? 6.598 -25.785 -17.296 1.00 20.84 185 GLY B N 1
ATOM 4241 C CA . GLY B 1 185 ? 6.921 -26.553 -16.096 1.00 20.94 185 GLY B CA 1
ATOM 4242 C C . GLY B 1 185 ? 6.811 -25.780 -14.790 1.00 21.07 185 GLY B C 1
ATOM 4243 O O . GLY B 1 185 ? 7.355 -26.215 -13.767 1.00 21.23 185 GLY B O 1
ATOM 4244 N N . ARG B 1 186 ? 6.101 -24.651 -14.812 1.00 20.90 186 ARG B N 1
ATOM 4245 C CA . ARG B 1 186 ? 5.995 -23.771 -13.639 1.00 21.09 186 ARG B CA 1
ATOM 4246 C C . ARG B 1 186 ? 4.604 -23.716 -12.995 1.00 20.91 186 ARG B C 1
ATOM 4247 O O . ARG B 1 186 ? 4.195 -22.671 -12.484 1.00 20.69 186 ARG B O 1
ATOM 4255 N N . ALA B 1 187 ? 3.899 -24.847 -13.007 1.00 21.10 187 ALA B N 1
ATOM 4256 C CA . ALA B 1 187 ? 2.596 -24.987 -12.344 1.00 21.23 187 ALA B CA 1
ATOM 4257 C C . ALA B 1 187 ? 2.579 -24.503 -10.883 1.00 21.53 187 ALA B C 1
ATOM 4258 O O . ALA B 1 187 ? 1.690 -23.743 -10.489 1.00 21.36 187 ALA B O 1
ATOM 4260 N N . SER B 1 188 ? 3.561 -24.935 -10.090 1.00 21.75 188 SER B N 1
ATOM 4261 C CA . SER B 1 188 ? 3.621 -24.577 -8.667 1.00 22.28 188 SER B CA 1
ATOM 4262 C C . SER B 1 188 ? 3.685 -23.068 -8.429 1.00 22.52 188 SER B C 1
ATOM 4263 O O . SER B 1 188 ? 3.178 -22.573 -7.418 1.00 22.93 188 SER B O 1
ATOM 4266 N N . ALA B 1 189 ? 4.287 -22.343 -9.372 1.00 22.56 189 ALA B N 1
ATOM 4267 C CA . ALA B 1 189 ? 4.471 -20.897 -9.256 1.00 22.59 189 ALA B CA 1
ATOM 4268 C C . ALA B 1 189 ? 3.263 -20.045 -9.687 1.00 22.54 189 ALA B C 1
ATOM 4269 O O . ALA B 1 189 ? 3.227 -18.845 -9.396 1.00 22.36 189 ALA B O 1
ATOM 4271 N N . VAL B 1 190 ? 2.292 -20.649 -10.374 1.00 22.45 190 VAL B N 1
ATOM 4272 C CA . VAL B 1 190 ? 1.051 -19.933 -10.747 1.00 22.60 190 VAL B CA 1
ATOM 4273 C C . VAL B 1 190 ? -0.151 -20.213 -9.830 1.00 22.75 190 VAL B C 1
ATOM 4274 O O . VAL B 1 190 ? -1.203 -19.588 -9.987 1.00 22.75 190 VAL B O 1
ATOM 4278 N N . ILE B 1 191 ? 0.005 -21.145 -8.887 1.00 23.03 191 ILE B N 1
ATOM 4279 C CA . ILE B 1 191 ? -1.098 -21.580 -8.014 1.00 23.10 191 ILE B CA 1
ATOM 4280 C C . ILE B 1 191 ? -1.700 -20.421 -7.211 1.00 23.31 191 ILE B C 1
ATOM 4281 O O . ILE B 1 191 ? -2.910 -20.202 -7.256 1.00 23.33 191 ILE B O 1
ATOM 4286 N N . ALA B 1 192 ? -0.849 -19.670 -6.510 1.00 23.49 192 ALA B N 1
ATOM 4287 C CA . ALA B 1 192 ? -1.299 -18.555 -5.681 1.00 23.73 192 ALA B CA 1
ATOM 4288 C C . ALA B 1 192 ? -2.078 -17.502 -6.473 1.00 23.97 192 ALA B C 1
ATOM 4289 O O . ALA B 1 192 ? -3.116 -17.023 -6.015 1.00 23.70 192 ALA B O 1
ATOM 4291 N N . GLU B 1 193 ? -1.582 -17.155 -7.661 1.00 24.21 193 GLU B N 1
ATOM 4292 C CA . GLU B 1 193 ? -2.247 -16.176 -8.518 1.00 24.61 193 GLU B CA 1
ATOM 4293 C C . GLU B 1 193 ? -3.582 -16.709 -9.042 1.00 24.09 193 GLU B C 1
ATOM 4294 O O . GLU B 1 193 ? -4.570 -15.973 -9.102 1.00 23.81 193 GLU B O 1
ATOM 4300 N N . LEU B 1 194 ? -3.596 -17.988 -9.411 1.00 23.52 194 LEU B N 1
ATOM 4301 C CA . LEU B 1 194 ? -4.814 -18.667 -9.856 1.00 23.17 194 LEU B CA 1
ATOM 4302 C C . LEU B 1 194 ? -5.867 -18.750 -8.753 1.00 22.64 194 LEU B C 1
ATOM 4303 O O . LEU B 1 194 ? -7.057 -18.587 -9.018 1.00 22.26 194 LEU B O 1
ATOM 4308 N N . GLU B 1 195 ? -5.423 -19.004 -7.523 1.00 22.27 195 GLU B N 1
ATOM 4309 C CA . GLU B 1 195 ? -6.304 -18.974 -6.359 1.00 21.92 195 GLU B CA 1
ATOM 4310 C C . GLU B 1 195 ? -6.971 -17.608 -6.190 1.00 21.37 195 GLU B C 1
ATOM 4311 O O . GLU B 1 195 ? -8.176 -17.530 -5.944 1.00 21.19 195 GLU B O 1
ATOM 4317 N N . ALA B 1 196 ? -6.188 -16.539 -6.343 1.00 20.87 196 ALA B N 1
ATOM 4318 C CA . ALA B 1 196 ? -6.713 -15.176 -6.257 1.00 20.54 196 ALA B CA 1
ATOM 4319 C C . ALA B 1 196 ? -7.683 -14.865 -7.396 1.00 20.20 196 ALA B C 1
ATOM 4320 O O . ALA B 1 196 ? -8.711 -14.210 -7.181 1.00 20.22 196 ALA B O 1
ATOM 4322 N N . LEU B 1 197 ? -7.348 -15.336 -8.598 1.00 19.77 197 LEU B N 1
ATOM 4323 C CA . LEU B 1 197 ? -8.158 -15.100 -9.795 1.00 19.54 197 LEU B CA 1
ATOM 4324 C C . LEU B 1 197 ? -9.500 -15.837 -9.768 1.00 19.45 197 LEU B C 1
ATOM 4325 O O . LEU B 1 197 ? -10.497 -15.322 -10.274 1.00 19.29 197 LEU B O 1
ATOM 4330 N N . THR B 1 198 ? -9.525 -17.031 -9.177 1.00 19.71 198 THR B N 1
ATOM 4331 C CA . THR B 1 198 ? -10.784 -17.782 -9.028 1.00 19.71 198 THR B CA 1
ATOM 4332 C C . THR B 1 198 ? -11.692 -17.206 -7.939 1.00 20.13 198 THR B C 1
ATOM 4333 O O . THR B 1 198 ? -12.893 -17.478 -7.926 1.00 20.08 198 THR B O 1
ATOM 4337 N N . PHE B 1 199 ? -11.131 -16.412 -7.027 1.00 20.59 199 PHE B N 1
ATOM 4338 C CA . PHE B 1 199 ? -11.960 -15.638 -6.106 1.00 21.05 199 PHE B CA 1
ATOM 4339 C C . PHE B 1 199 ? -12.525 -14.383 -6.775 1.00 20.92 199 PHE B C 1
ATOM 4340 O O . PHE B 1 199 ? -13.675 -14.016 -6.532 1.00 20.86 199 PHE B O 1
ATOM 4348 N N . GLU B 1 200 ? -11.708 -13.727 -7.597 1.00 20.83 200 GLU B N 1
ATOM 4349 C CA . GLU B 1 200 ? -12.123 -12.522 -8.324 1.00 21.00 200 GLU B CA 1
ATOM 4350 C C . GLU B 1 200 ? -13.115 -12.841 -9.450 1.00 20.29 200 GLU B C 1
ATOM 4351 O O . GLU B 1 200 ? -14.045 -12.068 -9.710 1.00 19.51 200 GLU B O 1
ATOM 4357 N N . HIS B 1 201 ? -12.912 -13.987 -10.104 1.00 19.85 201 HIS B N 1
ATOM 4358 C CA . HIS B 1 201 ? -13.719 -14.401 -11.251 1.00 19.57 201 HIS B CA 1
ATOM 4359 C C . HIS B 1 201 ? -14.256 -15.830 -11.064 1.00 19.41 201 HIS B C 1
ATOM 4360 O O . HIS B 1 201 ? -13.956 -16.714 -11.870 1.00 19.31 201 HIS B O 1
ATOM 4367 N N . PRO B 1 202 ? -15.081 -16.056 -10.020 1.00 19.46 202 PRO B N 1
ATOM 4368 C CA . PRO B 1 202 ? -15.427 -17.425 -9.612 1.00 19.48 202 PRO B CA 1
ATOM 4369 C C . PRO B 1 202 ? -16.247 -18.241 -10.618 1.00 19.35 202 PRO B C 1
ATOM 4370 O O . PRO B 1 202 ? -16.258 -19.474 -10.542 1.00 19.29 202 PRO B O 1
ATOM 4374 N N . TYR B 1 203 ? -16.910 -17.562 -11.551 1.00 19.33 203 TYR B N 1
ATOM 4375 C CA . TYR B 1 203 ? -17.765 -18.229 -12.537 1.00 19.68 203 TYR B CA 1
ATOM 4376 C C . TYR B 1 203 ? -17.082 -18.506 -13.879 1.00 19.75 203 TYR B C 1
ATOM 4377 O O . TYR B 1 203 ? -17.713 -19.031 -14.802 1.00 20.12 203 TYR B O 1
ATOM 4386 N N . ARG B 1 204 ? -15.800 -18.163 -13.986 1.00 19.33 204 ARG B N 1
ATOM 4387 C CA . ARG B 1 204 ? -15.054 -18.379 -15.218 1.00 19.21 204 ARG B CA 1
ATOM 4388 C C . ARG B 1 204 ? -14.329 -19.717 -15.189 1.00 18.72 204 ARG B C 1
ATOM 4389 O O . ARG B 1 204 ? -13.211 -19.826 -14.686 1.00 18.61 204 ARG B O 1
ATOM 4397 N N . GLU B 1 205 ? -14.989 -20.726 -15.750 1.00 18.39 205 GLU B N 1
ATOM 4398 C CA . GLU B 1 205 ? -14.514 -22.114 -15.708 1.00 18.55 205 GLU B CA 1
ATOM 4399 C C . GLU B 1 205 ? -13.095 -22.336 -16.267 1.00 18.47 205 GLU B C 1
ATOM 4400 O O . GLU B 1 205 ? -12.358 -23.146 -15.714 1.00 18.60 205 GLU B O 1
ATOM 4406 N N . PRO B 1 206 ? -12.706 -21.633 -17.359 1.00 18.52 206 PRO B N 1
ATOM 4407 C CA . PRO B 1 206 ? -11.309 -21.766 -17.813 1.00 18.24 206 PRO B CA 1
ATOM 4408 C C . PRO B 1 206 ? -10.223 -21.452 -16.776 1.00 17.98 206 PRO B C 1
ATOM 4409 O O . PRO B 1 206 ? -9.150 -22.058 -16.832 1.00 17.99 206 PRO B O 1
ATOM 4413 N N . LEU B 1 207 ? -10.496 -20.536 -15.843 1.00 17.72 207 LEU B N 1
ATOM 4414 C CA . LEU B 1 207 ? -9.567 -20.251 -14.735 1.00 17.77 207 LEU B CA 1
ATOM 4415 C C . LEU B 1 207 ? -9.482 -21.393 -13.725 1.00 17.63 207 LEU B C 1
ATOM 4416 O O . LEU B 1 207 ? -8.396 -21.718 -13.244 1.00 17.46 207 LEU B O 1
ATOM 4421 N N . TRP B 1 208 ? -10.626 -21.992 -13.403 1.00 17.33 208 TRP B N 1
ATOM 4422 C CA . TRP B 1 208 ? -10.655 -23.186 -12.558 1.00 17.28 208 TRP B CA 1
ATOM 4423 C C . TRP B 1 208 ? -9.906 -24.351 -13.202 1.00 17.05 208 TRP B C 1
ATOM 4424 O O . TRP B 1 208 ? -9.180 -25.072 -12.516 1.00 17.21 208 TRP B O 1
ATOM 4435 N N . THR B 1 209 ? -10.082 -24.520 -14.518 1.00 17.10 209 THR B N 1
ATOM 4436 C CA . THR B 1 209 ? -9.400 -25.576 -15.279 1.00 17.03 209 THR B CA 1
ATOM 4437 C C . THR B 1 209 ? -7.883 -25.501 -15.085 1.00 17.09 209 THR B C 1
ATOM 4438 O O . THR B 1 209 ? -7.233 -26.510 -14.800 1.00 16.82 209 THR B O 1
ATOM 4442 N N . GLN B 1 210 ? -7.334 -24.299 -15.216 1.00 16.99 210 GLN B N 1
ATOM 4443 C CA . GLN B 1 210 ? -5.899 -24.087 -15.053 1.00 17.37 210 GLN B CA 1
ATOM 4444 C C . GLN B 1 210 ? -5.439 -24.317 -13.612 1.00 17.28 210 GLN B C 1
ATOM 4445 O O . GLN B 1 210 ? -4.371 -24.888 -13.394 1.00 17.19 210 GLN B O 1
ATOM 4451 N N . LEU B 1 211 ? -6.250 -23.885 -12.643 1.00 17.28 211 LEU B N 1
ATOM 4452 C CA . LEU B 1 211 ? -5.927 -24.054 -11.219 1.00 17.72 211 LEU B CA 1
ATOM 4453 C C . LEU B 1 211 ? -5.846 -25.529 -10.809 1.00 17.91 211 LEU B C 1
ATOM 4454 O O . LEU B 1 211 ? -4.889 -25.956 -10.144 1.00 17.67 211 LEU B O 1
ATOM 4459 N N . ILE B 1 212 ? -6.854 -26.296 -11.215 1.00 17.91 212 ILE B N 1
ATOM 4460 C CA . ILE B 1 212 ? -6.929 -27.724 -10.920 1.00 18.24 212 ILE B CA 1
ATOM 4461 C C . ILE B 1 212 ? -5.766 -28.474 -11.577 1.00 18.51 212 ILE B C 1
ATOM 4462 O O . ILE B 1 212 ? -5.202 -29.399 -10.985 1.00 18.43 212 ILE B O 1
ATOM 4467 N N . THR B 1 213 ? -5.419 -28.052 -12.793 1.00 18.79 213 THR B N 1
ATOM 4468 C CA . THR B 1 213 ? -4.252 -28.557 -13.522 1.00 19.03 213 THR B CA 1
ATOM 4469 C C . THR B 1 213 ? -2.955 -28.258 -12.764 1.00 19.12 213 THR B C 1
ATOM 4470 O O . THR B 1 213 ? -2.123 -29.150 -12.572 1.00 19.08 213 THR B O 1
ATOM 4474 N N . ALA B 1 214 ? -2.795 -27.006 -12.330 1.00 19.30 214 ALA B N 1
ATOM 4475 C CA . ALA B 1 214 ? -1.619 -26.587 -11.561 1.00 19.44 214 ALA B CA 1
ATOM 4476 C C . ALA B 1 214 ? -1.435 -27.390 -10.265 1.00 19.67 214 ALA B C 1
ATOM 4477 O O . ALA B 1 214 ? -0.324 -27.836 -9.969 1.00 19.51 214 ALA B O 1
ATOM 4479 N N . TYR B 1 215 ? -2.521 -27.579 -9.511 1.00 20.04 215 TYR B N 1
ATOM 4480 C CA . TYR B 1 215 ? -2.511 -28.429 -8.313 1.00 20.35 215 TYR B CA 1
ATOM 4481 C C . TYR B 1 215 ? -2.030 -29.846 -8.629 1.00 20.62 215 TYR B C 1
ATOM 4482 O O . TYR B 1 215 ? -1.146 -30.381 -7.953 1.00 20.64 215 TYR B O 1
ATOM 4491 N N . TYR B 1 216 ? -2.634 -30.450 -9.649 1.00 20.81 216 TYR B N 1
ATOM 4492 C CA . TYR B 1 216 ? -2.366 -31.842 -10.020 1.00 21.17 216 TYR B CA 1
ATOM 4493 C C . TYR B 1 216 ? -0.927 -32.054 -10.495 1.00 21.38 216 TYR B C 1
ATOM 4494 O O . TYR B 1 216 ? -0.290 -33.066 -10.172 1.00 21.27 216 TYR B O 1
ATOM 4503 N N . LEU B 1 217 ? -0.419 -31.096 -11.263 1.00 21.74 217 LEU B N 1
ATOM 4504 C CA . LEU B 1 217 ? 0.946 -31.174 -11.774 1.00 22.15 217 LEU B CA 1
ATOM 4505 C C . LEU B 1 217 ? 1.980 -30.714 -10.743 1.00 22.49 217 LEU B C 1
ATOM 4506 O O . LEU B 1 217 ? 3.182 -30.796 -10.991 1.00 22.77 217 LEU B O 1
ATOM 4511 N N . SER B 1 218 ? 1.504 -30.233 -9.592 1.00 22.71 218 SER B N 1
ATOM 4512 C CA . SER B 1 218 ? 2.375 -29.873 -8.474 1.00 22.95 218 SER B CA 1
ATOM 4513 C C . SER B 1 218 ? 2.288 -30.910 -7.350 1.00 23.20 218 SER B C 1
ATOM 4514 O O . SER B 1 218 ? 2.579 -30.609 -6.190 1.00 23.17 218 SER B O 1
ATOM 4517 N N . ASP B 1 219 ? 1.885 -32.127 -7.720 1.00 23.48 219 ASP B N 1
ATOM 4518 C CA . ASP B 1 219 ? 1.743 -33.264 -6.802 1.00 24.13 219 ASP B CA 1
ATOM 4519 C C . ASP B 1 219 ? 0.802 -32.953 -5.627 1.00 24.12 219 ASP B C 1
ATOM 4520 O O . ASP B 1 219 ? 1.078 -33.291 -4.468 1.00 24.09 219 ASP B O 1
ATOM 4525 N N . ARG B 1 220 ? -0.307 -32.290 -5.950 1.00 24.04 220 ARG B N 1
ATOM 4526 C CA . ARG B 1 220 ? -1.330 -31.936 -4.972 1.00 24.24 220 ARG B CA 1
ATOM 4527 C C . ARG B 1 220 ? -2.701 -32.378 -5.486 1.00 24.06 220 ARG B C 1
ATOM 4528 O O . ARG B 1 220 ? -3.594 -31.553 -5.693 1.00 23.94 220 ARG B O 1
ATOM 4536 N N . GLN B 1 221 ? -2.854 -33.689 -5.678 1.00 24.05 221 GLN B N 1
ATOM 4537 C CA . GLN B 1 221 ? -4.074 -34.279 -6.241 1.00 24.07 221 GLN B CA 1
ATOM 4538 C C . GLN B 1 221 ? -5.309 -34.031 -5.369 1.00 24.04 221 GLN B C 1
ATOM 4539 O O . GLN B 1 221 ? -6.400 -33.785 -5.890 1.00 23.80 221 GLN B O 1
ATOM 4545 N N . SER B 1 222 ? -5.125 -34.118 -4.052 1.00 23.96 222 SER B N 1
ATOM 4546 C CA . SER B 1 222 ? -6.186 -33.869 -3.074 1.00 24.11 222 SER B CA 1
ATOM 4547 C C . SER B 1 222 ? -6.773 -32.468 -3.245 1.00 23.72 222 SER B C 1
ATOM 4548 O O . SER B 1 222 ? -7.995 -32.297 -3.315 1.00 23.60 222 SER B O 1
ATOM 4551 N N . ASP B 1 223 ? -5.890 -31.476 -3.315 1.00 23.28 223 ASP B N 1
ATOM 4552 C 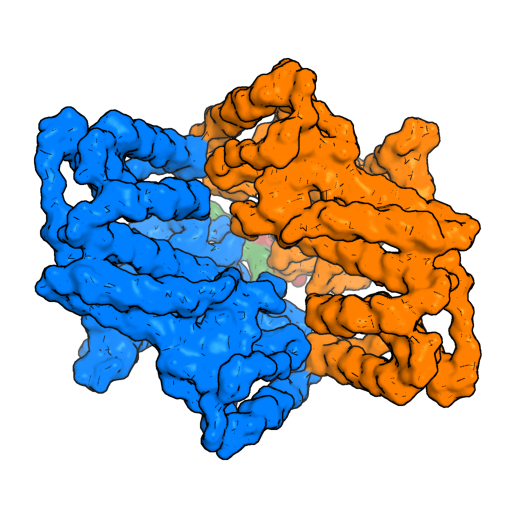CA . ASP B 1 223 ? -6.285 -30.095 -3.553 1.00 23.09 223 ASP B CA 1
ATOM 4553 C C . ASP B 1 223 ? -6.962 -29.927 -4.915 1.00 22.63 223 ASP B C 1
ATOM 4554 O O . ASP B 1 223 ? -7.894 -29.133 -5.049 1.00 22.40 223 ASP B O 1
ATOM 4559 N N . ALA B 1 224 ? -6.496 -30.684 -5.910 1.00 22.03 224 ALA B N 1
ATOM 4560 C CA . ALA B 1 224 ? -7.067 -30.652 -7.259 1.00 21.66 224 ALA B CA 1
ATOM 4561 C C . ALA B 1 224 ? -8.508 -31.158 -7.276 1.00 21.27 224 ALA B C 1
ATOM 4562 O O . ALA B 1 224 ? -9.379 -30.546 -7.900 1.00 21.11 224 ALA B O 1
ATOM 4564 N N . LEU B 1 225 ? -8.750 -32.268 -6.578 1.00 20.75 225 LEU B N 1
ATOM 4565 C CA . LEU B 1 225 ? -10.083 -32.853 -6.480 1.00 20.20 225 LEU B CA 1
ATOM 4566 C C . LEU B 1 225 ? -11.013 -31.981 -5.638 1.00 20.04 225 LEU B C 1
ATOM 4567 O O . LEU B 1 225 ? -12.184 -31.811 -5.977 1.00 19.77 225 LEU B O 1
ATOM 4572 N N . GLY B 1 226 ? -10.475 -31.428 -4.552 1.00 19.81 226 GLY B N 1
ATOM 4573 C CA . GLY B 1 226 ? -11.212 -30.515 -3.682 1.00 19.87 226 GLY B CA 1
ATOM 4574 C C . GLY B 1 226 ? -11.632 -29.237 -4.383 1.00 19.51 226 GLY B C 1
ATOM 4575 O O . GLY B 1 226 ? -12.733 -28.733 -4.155 1.00 19.49 226 GLY B O 1
ATOM 4576 N N . ALA B 1 227 ? -10.751 -28.716 -5.235 1.00 19.49 227 ALA B N 1
ATOM 4577 C CA . ALA B 1 227 ? -11.047 -27.530 -6.040 1.00 19.36 227 ALA B CA 1
ATOM 4578 C C . ALA B 1 227 ? -12.199 -27.769 -7.019 1.00 19.45 227 ALA B C 1
ATOM 4579 O O . ALA B 1 227 ? -13.011 -26.866 -7.245 1.00 19.43 227 ALA B O 1
ATOM 4581 N N . TYR B 1 228 ? -12.278 -28.975 -7.583 1.00 19.38 228 TYR B N 1
ATOM 4582 C CA . TYR B 1 228 ? -13.390 -29.320 -8.476 1.00 19.52 228 TYR B CA 1
ATOM 4583 C C . TYR B 1 228 ? -14.716 -29.324 -7.719 1.00 19.71 228 TYR B C 1
ATOM 4584 O O . TYR B 1 228 ? -15.716 -28.791 -8.211 1.00 19.39 228 TYR B O 1
ATOM 4593 N N . ARG B 1 229 ? -14.718 -29.918 -6.527 1.00 19.65 229 ARG B N 1
ATOM 4594 C CA . ARG B 1 229 ? -15.909 -29.924 -5.680 1.00 19.96 229 ARG B CA 1
ATOM 4595 C C . ARG B 1 229 ? -16.347 -28.513 -5.291 1.00 19.96 229 ARG B C 1
ATOM 4596 O O . ARG B 1 229 ? -17.546 -28.244 -5.182 1.00 19.30 229 ARG B O 1
ATOM 4604 N N . ARG B 1 230 ? -15.372 -27.621 -5.100 1.00 20.38 230 ARG B N 1
ATOM 4605 C CA . ARG B 1 230 ? -15.642 -26.218 -4.757 1.00 20.90 230 ARG B CA 1
ATOM 4606 C C . ARG B 1 230 ? -16.314 -25.447 -5.896 1.00 20.66 230 ARG B C 1
ATOM 4607 O O . ARG B 1 230 ? -17.287 -24.717 -5.664 1.00 20.41 230 ARG B O 1
ATOM 4615 N N . VAL B 1 231 ? -15.807 -25.601 -7.121 1.00 20.48 231 VAL B N 1
ATOM 4616 C CA . VAL B 1 231 ? -16.426 -24.930 -8.269 1.00 20.23 231 VAL B CA 1
ATOM 4617 C C . VAL B 1 231 ? -17.782 -25.560 -8.632 1.00 20.11 231 VAL B C 1
ATOM 4618 O O . VAL B 1 231 ? -18.700 -24.853 -9.048 1.00 19.78 231 VAL B O 1
ATOM 4622 N N . LYS B 1 232 ? -17.911 -26.873 -8.435 1.00 19.70 232 LYS B N 1
ATOM 4623 C CA . LYS B 1 232 ? -19.186 -27.566 -8.632 1.00 19.87 232 LYS B CA 1
ATOM 4624 C C . LYS B 1 232 ? -20.267 -26.980 -7.718 1.00 19.45 232 LYS B C 1
ATOM 4625 O O . LYS B 1 232 ? -21.378 -26.697 -8.168 1.00 19.49 232 LYS B O 1
ATOM 4631 N N . THR B 1 233 ? -19.920 -26.789 -6.446 1.00 19.02 233 THR B N 1
ATOM 4632 C CA . THR B 1 233 ? -20.828 -26.213 -5.450 1.00 18.77 233 THR B CA 1
ATOM 4633 C C . THR B 1 233 ? -21.163 -24.759 -5.792 1.00 18.26 233 THR B C 1
ATOM 4634 O O . THR B 1 233 ? -22.322 -24.337 -5.708 1.00 17.96 233 THR B O 1
ATOM 4638 N N . THR B 1 234 ? -20.137 -24.007 -6.180 1.00 17.74 234 THR B N 1
ATOM 4639 C CA . THR B 1 234 ? -20.281 -22.606 -6.574 1.00 17.53 234 THR B CA 1
ATOM 4640 C C . THR B 1 234 ? -21.202 -22.434 -7.786 1.00 17.28 234 THR B C 1
ATOM 4641 O O . THR B 1 234 ? -22.105 -21.596 -7.761 1.00 16.81 234 THR B O 1
ATOM 4645 N N . LEU B 1 235 ? -20.974 -23.229 -8.831 1.00 17.14 235 LEU B N 1
ATOM 4646 C CA . LEU B 1 235 ? -21.777 -23.141 -10.058 1.00 17.56 235 LEU B CA 1
ATOM 4647 C C . LEU B 1 235 ? -23.224 -23.561 -9.832 1.00 17.67 235 LEU B C 1
ATOM 4648 O O . LEU B 1 235 ? -24.135 -22.970 -10.404 1.00 17.98 235 LEU B O 1
ATOM 4653 N N . ALA B 1 236 ? -23.420 -24.572 -8.988 1.00 17.59 236 ALA B N 1
ATOM 4654 C CA . ALA B 1 236 ? -24.752 -25.069 -8.646 1.00 17.99 236 ALA B CA 1
ATOM 4655 C C . ALA B 1 236 ? -25.577 -24.069 -7.827 1.00 17.87 236 ALA B C 1
ATOM 4656 O O . ALA B 1 236 ? -26.702 -23.740 -8.205 1.00 17.84 236 ALA B O 1
ATOM 4658 N N . ASP B 1 237 ? -25.021 -23.599 -6.711 1.00 17.92 237 ASP B N 1
ATOM 4659 C CA . ASP B 1 237 ? -25.721 -22.656 -5.834 1.00 18.23 237 ASP B CA 1
ATOM 4660 C C . ASP B 1 237 ? -25.944 -21.297 -6.500 1.00 17.79 237 ASP B C 1
ATOM 4661 O O . ASP B 1 237 ? -27.061 -20.784 -6.501 1.00 17.73 237 ASP B O 1
ATOM 4666 N N . ASP B 1 238 ? -24.884 -20.727 -7.069 1.00 17.46 238 ASP B N 1
ATOM 4667 C CA . ASP B 1 238 ? -24.933 -19.365 -7.597 1.00 17.63 238 ASP B CA 1
ATOM 4668 C C . ASP B 1 238 ? -25.624 -19.237 -8.958 1.00 17.48 238 ASP B C 1
ATOM 4669 O O . ASP B 1 238 ? -26.289 -18.235 -9.224 1.00 17.16 238 ASP B O 1
ATOM 4674 N N . LEU B 1 239 ? -25.453 -20.245 -9.813 1.00 17.66 239 LEU B N 1
ATOM 4675 C CA . LEU B 1 239 ? -25.910 -20.169 -11.206 1.00 17.96 239 LEU B CA 1
ATOM 4676 C C . LEU B 1 239 ? -26.908 -21.256 -11.614 1.00 18.28 239 LEU B C 1
ATOM 4677 O O . LEU B 1 239 ? -27.575 -21.128 -12.641 1.00 18.30 239 LEU B O 1
ATOM 4682 N N . GLY B 1 240 ? -26.995 -22.324 -10.827 1.00 18.65 240 GLY B N 1
ATOM 4683 C CA . GLY B 1 240 ? -27.924 -23.424 -11.104 1.00 18.99 240 GLY B CA 1
ATOM 4684 C C . GLY B 1 240 ? -27.490 -24.353 -12.226 1.00 19.58 240 GLY B C 1
ATOM 4685 O O . GLY B 1 240 ? -28.312 -25.062 -12.809 1.00 19.56 240 GLY B O 1
ATOM 4686 N N . ILE B 1 241 ? -26.194 -24.350 -12.527 1.00 19.84 241 ILE B N 1
ATOM 4687 C CA . ILE B 1 241 ? -25.647 -25.155 -13.616 1.00 20.08 241 ILE B CA 1
ATOM 4688 C C . ILE B 1 241 ? -24.633 -26.177 -13.102 1.00 20.22 241 ILE B C 1
ATOM 4689 O O . ILE B 1 241 ? -24.110 -26.043 -11.991 1.00 19.79 241 ILE B O 1
ATOM 4694 N N . ASP B 1 242 ? -24.385 -27.203 -13.917 1.00 20.51 242 ASP B N 1
ATOM 4695 C CA . ASP B 1 242 ? -23.302 -28.152 -13.690 1.00 20.99 242 ASP B CA 1
ATOM 4696 C C . ASP B 1 242 ? -22.027 -27.592 -14.326 1.00 20.99 242 ASP B C 1
ATOM 4697 O O . ASP B 1 242 ? -22.103 -26.671 -15.150 1.00 21.15 242 ASP B O 1
ATOM 4702 N N . PRO B 1 243 ? -20.849 -28.134 -13.942 1.00 21.02 243 PRO B N 1
ATOM 4703 C CA . PRO B 1 243 ? -19.603 -27.776 -14.615 1.00 21.11 243 PRO B CA 1
ATOM 4704 C C . PRO B 1 243 ? -19.615 -28.238 -16.066 1.00 21.12 243 PRO B C 1
ATOM 4705 O O . PRO B 1 243 ? -20.189 -29.289 -16.377 1.00 21.02 243 PRO B O 1
ATOM 4709 N N . GLY B 1 244 ? -18.991 -27.448 -16.936 1.00 21.27 244 GLY B N 1
ATOM 4710 C CA . GLY B 1 244 ? -18.895 -27.761 -18.359 1.00 21.32 244 GLY B CA 1
ATOM 4711 C C . GLY B 1 244 ? -18.053 -28.997 -18.638 1.00 21.45 244 GLY B C 1
ATOM 4712 O O . GLY B 1 244 ? -17.393 -29.515 -17.735 1.00 21.43 244 GLY B O 1
ATOM 4713 N N . PRO B 1 245 ? -18.076 -29.481 -19.894 1.00 21.51 245 PRO B N 1
ATOM 4714 C CA . PRO B 1 245 ? -17.367 -30.709 -20.286 1.00 21.52 245 PRO B CA 1
ATOM 4715 C C . PRO B 1 245 ? -15.850 -30.693 -20.061 1.00 21.44 245 PRO B C 1
ATOM 4716 O O . PRO B 1 245 ? -15.276 -31.736 -19.752 1.00 21.33 245 PRO B O 1
ATOM 4720 N N . THR B 1 246 ? -15.210 -29.533 -20.204 1.00 21.27 246 THR B N 1
ATOM 4721 C CA . THR B 1 246 ? -13.758 -29.420 -19.982 1.00 21.24 246 THR B CA 1
ATOM 4722 C C . THR B 1 246 ? -13.375 -29.742 -18.533 1.00 21.26 246 THR B C 1
ATOM 4723 O O . THR B 1 246 ? -12.473 -30.548 -18.291 1.00 21.07 246 THR B O 1
ATOM 4727 N N . LEU B 1 247 ? -14.070 -29.118 -17.583 1.00 21.06 247 LEU B N 1
ATOM 4728 C CA . LEU B 1 247 ? -13.839 -29.363 -16.162 1.00 21.11 247 LEU B CA 1
ATOM 4729 C C . LEU B 1 247 ? -14.151 -30.804 -15.762 1.00 21.15 247 LEU B C 1
ATOM 4730 O O . LEU B 1 247 ? -13.389 -31.416 -15.013 1.00 21.05 247 LEU B O 1
ATOM 4735 N N . ARG B 1 248 ? -15.263 -31.336 -16.269 1.00 21.39 248 ARG B N 1
ATOM 4736 C CA . ARG B 1 248 ? -15.688 -32.707 -15.952 1.00 22.00 248 ARG B CA 1
ATOM 4737 C C . ARG B 1 248 ? -14.669 -33.752 -16.435 1.00 21.70 248 ARG B C 1
ATOM 4738 O O . ARG B 1 248 ? -14.336 -34.682 -15.699 1.00 21.76 248 ARG B O 1
ATOM 4746 N N . ALA B 1 249 ? -14.166 -33.574 -17.657 1.00 21.80 249 ALA B N 1
ATOM 4747 C CA . ALA B 1 249 ? -13.138 -34.455 -18.225 1.00 21.69 249 ALA B CA 1
ATOM 4748 C C . ALA B 1 249 ? -11.820 -34.382 -17.451 1.00 21.61 249 ALA B C 1
ATOM 4749 O O . ALA B 1 249 ? -11.159 -35.405 -17.250 1.00 21.52 249 ALA B O 1
ATOM 4751 N N . LEU B 1 250 ? -11.449 -33.177 -17.020 1.00 21.24 250 LEU B N 1
ATOM 4752 C CA . LEU B 1 250 ? -10.238 -32.970 -16.221 1.00 21.30 250 LEU B CA 1
ATOM 4753 C C . LEU B 1 250 ? -10.327 -33.729 -14.898 1.00 21.34 250 LEU B C 1
ATOM 4754 O O . LEU B 1 250 ? -9.390 -34.443 -14.522 1.00 21.08 250 LEU B O 1
ATOM 4759 N N . ASN B 1 251 ? -11.455 -33.564 -14.203 1.00 21.40 251 ASN B N 1
ATOM 4760 C CA . ASN B 1 251 ? -11.721 -34.261 -12.942 1.00 21.50 251 ASN B CA 1
ATOM 4761 C C . ASN B 1 251 ? -11.633 -35.784 -13.081 1.00 22.03 251 ASN B C 1
ATOM 4762 O O . ASN B 1 251 ? -11.052 -36.454 -12.226 1.00 22.04 251 ASN B O 1
ATOM 4767 N N . GLU B 1 252 ? -12.207 -36.316 -14.159 1.00 22.69 252 GLU B N 1
ATOM 4768 C CA . GLU B 1 252 ? -12.141 -37.750 -14.460 1.00 23.60 252 GLU B CA 1
ATOM 4769 C C . GLU B 1 252 ? -10.703 -38.254 -14.597 1.00 23.49 252 GLU B C 1
ATOM 4770 O O . GLU B 1 252 ? -10.342 -39.269 -13.994 1.00 23.58 252 GLU B O 1
ATOM 4776 N N . ARG B 1 253 ? -9.895 -37.548 -15.388 1.00 23.55 253 ARG B N 1
ATOM 4777 C CA . ARG B 1 253 ? -8.480 -37.891 -15.556 1.00 23.69 253 ARG B CA 1
ATOM 4778 C C . ARG B 1 253 ? -7.761 -37.919 -14.205 1.00 23.70 253 ARG B C 1
ATOM 4779 O O . ARG B 1 253 ? -7.004 -38.847 -13.921 1.00 23.65 253 ARG B O 1
ATOM 4787 N N . ILE B 1 254 ? -8.042 -36.920 -13.369 1.00 23.73 254 ILE B N 1
ATOM 4788 C CA . ILE B 1 254 ? -7.434 -36.796 -12.040 1.00 23.78 254 ILE B CA 1
ATOM 4789 C C . ILE B 1 254 ? -7.849 -37.913 -11.067 1.00 24.24 254 ILE B C 1
ATOM 4790 O O . ILE B 1 254 ? -6.993 -38.483 -10.378 1.00 24.34 254 ILE B O 1
ATOM 4795 N N . LEU B 1 255 ? -9.143 -38.243 -11.032 1.00 24.39 255 LEU B N 1
ATOM 4796 C CA . LEU B 1 255 ? -9.639 -39.374 -10.228 1.00 24.60 255 LEU B CA 1
ATOM 4797 C C . LEU B 1 255 ? -8.974 -40.704 -10.606 1.00 24.83 255 LEU B C 1
ATOM 4798 O O . LEU B 1 255 ? -8.730 -41.552 -9.736 1.00 24.98 255 LEU B O 1
ATOM 4803 N N . ARG B 1 256 ? -8.685 -40.868 -11.900 1.00 25.04 256 ARG B N 1
ATOM 4804 C CA . ARG B 1 256 ? -8.033 -42.065 -12.446 1.00 25.32 256 ARG B CA 1
ATOM 4805 C C . ARG B 1 256 ? -6.505 -42.001 -12.395 1.00 25.01 256 ARG B C 1
ATOM 4806 O O . ARG B 1 256 ? -5.831 -42.962 -12.771 1.00 25.08 256 ARG B O 1
ATOM 4814 N N . GLN B 1 257 ? -5.977 -40.877 -11.914 1.00 24.87 257 GLN B N 1
ATOM 4815 C CA . GLN B 1 257 ? -4.553 -40.508 -12.028 1.00 24.76 257 GLN B CA 1
ATOM 4816 C C . GLN B 1 257 ? -3.891 -40.784 -13.387 1.00 24.36 257 GLN B C 1
ATOM 4817 O O . GLN B 1 257 ? -2.808 -41.378 -13.473 1.00 24.10 257 GLN B O 1
ATOM 4823 N N . GLN B 1 258 ? -4.564 -40.321 -14.436 1.00 23.97 258 GLN B N 1
ATOM 4824 C CA . GLN B 1 258 ? -4.037 -40.338 -15.788 1.00 23.60 258 GLN B CA 1
ATOM 4825 C C . GLN B 1 258 ? -3.152 -39.117 -16.026 1.00 23.56 258 GLN B C 1
ATOM 4826 O O . GLN B 1 258 ? -3.350 -38.073 -15.390 1.00 23.44 258 GLN B O 1
ATOM 4832 N N . PRO B 1 259 ? -2.172 -39.242 -16.943 1.00 23.32 259 PRO B N 1
ATOM 4833 C CA . PRO B 1 259 ? -1.291 -38.116 -17.258 1.00 23.09 259 PRO B CA 1
ATOM 4834 C C . PRO B 1 259 ? -2.011 -36.979 -17.988 1.00 22.80 259 PRO B C 1
ATOM 4835 O O . PRO B 1 259 ? -2.968 -37.216 -18.732 1.00 22.55 259 PRO B O 1
ATOM 4839 N N . LEU B 1 260 ? -1.543 -35.757 -17.753 1.00 22.60 260 LEU B N 1
ATOM 4840 C CA . LEU B 1 260 ? -1.988 -34.576 -18.486 1.00 22.59 260 LEU B CA 1
ATOM 4841 C C . LEU B 1 260 ? -0.885 -34.155 -19.461 1.00 22.64 260 LEU B C 1
ATOM 4842 O O . LEU B 1 260 ? 0.303 -34.366 -19.191 1.00 22.94 260 LEU B O 1
ATOM 4847 N N . ASP B 1 261 ? -1.275 -33.575 -20.594 1.00 22.33 261 ASP B N 1
ATOM 4848 C CA . ASP B 1 261 ? -0.312 -33.051 -21.563 1.00 21.81 261 ASP B CA 1
ATOM 4849 C C . ASP B 1 261 ? -0.492 -31.544 -21.708 1.00 21.51 261 ASP B C 1
ATOM 4850 O O . ASP B 1 261 ? -1.188 -31.075 -22.609 1.00 21.24 261 ASP B O 1
ATOM 4855 N N . ALA B 1 262 ? 0.148 -30.802 -20.806 1.00 21.14 262 ALA B N 1
ATOM 4856 C CA . ALA B 1 262 ? -0.020 -29.353 -20.693 1.00 21.02 262 ALA B CA 1
ATOM 4857 C C . ALA B 1 262 ? 0.544 -28.566 -21.875 1.00 20.82 262 ALA B C 1
ATOM 4858 O O . ALA B 1 262 ? 0.047 -27.478 -22.185 1.00 20.44 262 ALA B O 1
ATOM 4860 N N . LYS B 1 263 ? 1.587 -29.106 -22.511 1.00 20.66 263 LYS B N 1
ATOM 4861 C CA . LYS B 1 263 ? 2.163 -28.508 -23.716 1.00 20.94 263 LYS B CA 1
ATOM 4862 C C . LYS B 1 263 ? 1.204 -28.601 -24.901 1.00 21.06 263 LYS B C 1
ATOM 4863 O O . LYS B 1 263 ? 1.030 -27.628 -25.632 1.00 20.85 263 LYS B O 1
ATOM 4869 N N . LYS B 1 264 ? 0.580 -29.767 -25.075 1.00 21.31 264 LYS B N 1
ATOM 4870 C CA . LYS B 1 264 ? -0.409 -29.972 -26.137 1.00 21.88 264 LYS B CA 1
ATOM 4871 C C . LYS B 1 264 ? -1.643 -29.086 -25.947 1.00 21.89 264 LYS B C 1
ATOM 4872 O O . LYS B 1 264 ? -2.121 -28.474 -26.904 1.00 22.02 264 LYS B O 1
ATOM 4878 N N . SER B 1 265 ? -2.145 -29.023 -24.713 1.00 21.81 265 SER B N 1
ATOM 4879 C CA . SER B 1 265 ? -3.288 -28.172 -24.366 1.00 21.93 265 SER B CA 1
ATOM 4880 C C . SER B 1 265 ? -3.054 -26.713 -24.746 1.00 21.72 265 SER B C 1
ATOM 4881 O O . SER B 1 265 ? -3.923 -26.079 -25.350 1.00 21.57 265 SER B O 1
ATOM 4884 N N . ALA B 1 266 ? -1.881 -26.193 -24.384 1.00 21.81 266 ALA B N 1
ATOM 4885 C CA . ALA B 1 266 ? -1.515 -24.803 -24.651 1.00 21.86 266 ALA B CA 1
ATOM 4886 C C . ALA B 1 266 ? -1.427 -24.515 -26.151 1.00 22.09 266 ALA B C 1
ATOM 4887 O O . ALA B 1 266 ? -1.901 -23.472 -26.610 1.00 21.88 266 ALA B O 1
ATOM 4889 N N . LYS B 1 267 ? -0.827 -25.441 -26.903 1.00 22.27 267 LYS B N 1
ATOM 4890 C CA . LYS B 1 267 ? -0.759 -25.344 -28.364 1.00 22.63 267 LYS B CA 1
ATOM 4891 C C . LYS B 1 267 ? -2.149 -25.404 -28.989 1.00 22.37 267 LYS B C 1
ATOM 4892 O O . LYS B 1 267 ? -2.456 -24.628 -29.898 1.00 22.58 267 LYS B O 1
ATOM 4898 N N . THR B 1 268 ? -2.978 -26.326 -28.496 1.00 22.17 268 THR B N 1
ATOM 4899 C CA . THR B 1 268 ? -4.345 -26.521 -28.995 1.00 22.19 268 THR B CA 1
ATOM 4900 C C . THR B 1 268 ? -5.227 -25.285 -28.786 1.00 22.47 268 THR B C 1
ATOM 4901 O O . THR B 1 268 ? -5.948 -24.877 -29.703 1.00 22.34 268 THR B O 1
ATOM 4905 N N . THR B 1 269 ? -5.163 -24.698 -27.588 1.00 22.27 269 THR B N 1
ATOM 4906 C CA . THR B 1 269 ? -5.906 -23.474 -27.274 1.00 22.62 269 THR B CA 1
ATOM 4907 C C . THR B 1 269 ? -5.492 -22.341 -28.217 1.00 22.94 269 THR B C 1
ATOM 4908 O O . THR B 1 269 ? -6.346 -21.636 -28.763 1.00 22.84 269 THR B O 1
ATOM 4912 N N . ALA B 1 270 ? -4.182 -22.192 -28.413 1.00 23.20 270 ALA B N 1
ATOM 4913 C CA . ALA B 1 270 ? -3.623 -21.128 -29.247 1.00 23.56 270 ALA B CA 1
ATOM 4914 C C . ALA B 1 270 ? -3.974 -21.295 -30.723 1.00 23.96 270 ALA B C 1
ATOM 4915 O O . ALA B 1 270 ? -4.293 -20.319 -31.401 1.00 23.81 270 ALA B O 1
ATOM 4917 N N . ALA B 1 271 ? -3.925 -22.538 -31.203 1.00 24.71 271 ALA B N 1
ATOM 4918 C CA . ALA B 1 271 ? -4.228 -22.865 -32.597 1.00 25.29 271 ALA B CA 1
ATOM 4919 C C . ALA B 1 271 ? -5.665 -22.492 -32.973 1.00 25.76 271 ALA B C 1
ATOM 4920 O O . ALA B 1 271 ? -5.914 -21.998 -34.076 1.00 26.05 271 ALA B O 1
ATOM 4922 N N . GLY B 1 272 ? -6.598 -22.727 -32.053 1.00 26.20 272 GLY B N 1
ATOM 4923 C CA . GLY B 1 272 ? -7.994 -22.326 -32.230 1.00 26.94 272 GLY B CA 1
ATOM 4924 C C . GLY B 1 272 ? -8.167 -20.821 -32.359 1.00 27.44 272 GLY B C 1
ATOM 4925 O O . GLY B 1 272 ? -9.029 -20.348 -33.103 1.00 27.87 272 GLY B O 1
ATOM 4926 N N . THR B 1 273 ? -7.340 -20.070 -31.634 1.00 27.62 273 THR B N 1
ATOM 4927 C CA . THR B 1 273 ? -7.388 -18.609 -31.641 1.00 27.79 273 THR B CA 1
ATOM 4928 C C . THR B 1 273 ? -6.776 -18.019 -32.917 1.00 27.96 273 THR B C 1
ATOM 4929 O O . THR B 1 273 ? -7.219 -16.968 -33.393 1.00 27.82 273 THR B O 1
ATOM 4933 N N . VAL B 1 274 ? -5.759 -18.697 -33.455 1.00 28.19 274 VAL B N 1
ATOM 4934 C CA . VAL B 1 274 ? -5.103 -18.301 -34.709 1.00 28.75 274 VAL B CA 1
ATOM 4935 C C . VAL B 1 274 ? -6.117 -18.262 -35.860 1.00 29.25 274 VAL B C 1
ATOM 4936 O O . VAL B 1 274 ? -6.104 -17.341 -36.685 1.00 28.94 274 VAL B O 1
ATOM 4940 N N . THR B 1 275 ? -6.996 -19.265 -35.886 1.00 30.04 275 THR B N 1
ATOM 4941 C CA . THR B 1 275 ? -8.064 -19.384 -36.879 1.00 30.68 275 THR B CA 1
ATOM 4942 C C . THR B 1 275 ? -8.938 -18.132 -36.888 1.00 30.95 275 THR B C 1
ATOM 4943 O O . THR B 1 275 ? -9.211 -17.567 -37.948 1.00 31.13 275 THR B O 1
ATOM 4947 N N . VAL B 1 276 ? -9.347 -17.697 -35.697 1.00 31.39 276 VAL B N 1
ATOM 4948 C CA . VAL B 1 276 ? -10.162 -16.495 -35.528 1.00 31.65 276 VAL B CA 1
ATOM 4949 C C . VAL B 1 276 ? -9.368 -15.220 -35.876 1.00 31.87 276 VAL B C 1
ATOM 4950 O O . VAL B 1 276 ? -9.913 -14.290 -36.480 1.00 31.76 276 VAL B O 1
ATOM 4954 N N . LEU B 1 277 ? -8.084 -15.191 -35.511 1.00 31.88 277 LEU B N 1
ATOM 4955 C CA . LEU B 1 277 ? -7.210 -14.049 -35.811 1.00 32.07 277 LEU B CA 1
ATOM 4956 C C . LEU B 1 277 ? -7.007 -13.849 -37.310 1.00 32.74 277 LEU B C 1
ATOM 4957 O O . LEU B 1 277 ? -7.125 -12.728 -37.812 1.00 32.85 277 LEU B O 1
ATOM 4962 N N . ASP B 1 278 ? -6.709 -14.937 -38.016 1.00 33.51 278 ASP B N 1
ATOM 4963 C CA . ASP B 1 278 ? -6.529 -14.908 -39.472 1.00 34.44 278 ASP B CA 1
ATOM 4964 C C . ASP B 1 278 ? -7.829 -14.542 -40.204 1.00 35.06 278 ASP B C 1
ATOM 4965 O O . ASP B 1 278 ? -7.803 -14.134 -41.367 1.00 35.13 278 ASP B O 1
ATOM 4970 N N . GLN B 1 279 ? -8.952 -14.667 -39.496 1.00 35.91 279 GLN B N 1
ATOM 4971 C CA . GLN B 1 279 ? -10.281 -14.349 -40.020 1.00 36.67 279 GLN B CA 1
ATOM 4972 C C . GLN B 1 279 ? -10.681 -12.878 -39.772 1.00 37.21 279 GLN B C 1
ATOM 4973 O O . GLN B 1 279 ? -11.502 -12.317 -40.505 1.00 37.38 279 GLN B O 1
ATOM 4979 N N . ARG B 1 280 ? -10.088 -12.253 -38.755 1.00 37.66 280 ARG B N 1
ATOM 4980 C CA . ARG B 1 280 ? -10.203 -10.804 -38.579 1.00 38.28 280 ARG B CA 1
ATOM 4981 C C . ARG B 1 280 ? -9.242 -10.056 -39.510 1.00 38.68 280 ARG B C 1
ATOM 4982 O O . ARG B 1 280 ? -9.365 -8.843 -39.684 1.00 38.70 280 ARG B O 1
ATOM 4990 N N . THR B 1 281 ? -8.303 -10.785 -40.116 1.00 39.15 281 THR B N 1
ATOM 4991 C CA . THR B 1 281 ? -7.159 -10.167 -40.801 1.00 39.71 281 THR B CA 1
ATOM 4992 C C . THR B 1 281 ? -7.239 -10.249 -42.324 1.00 40.04 281 THR B C 1
ATOM 4993 O O . THR B 1 281 ? -7.355 -11.337 -42.902 1.00 40.04 281 THR B O 1
ATOM 4997 N N . MET B 1 282 ? -7.169 -9.083 -42.962 1.00 40.48 282 MET B N 1
ATOM 4998 C CA . MET B 1 282 ? -7.208 -8.993 -44.418 1.00 40.93 282 MET B CA 1
ATOM 4999 C C . MET B 1 282 ? -5.815 -9.155 -45.018 1.00 40.75 282 MET B C 1
ATOM 5000 O O . MET B 1 282 ? -4.807 -8.966 -44.327 1.00 40.73 282 MET B O 1
ATOM 5005 N N . ALA B 1 283 ? -5.775 -9.510 -46.305 1.00 40.72 283 ALA B N 1
ATOM 5006 C CA . ALA B 1 283 ? -4.525 -9.601 -47.067 1.00 40.53 283 ALA B CA 1
ATOM 5007 C C . ALA B 1 283 ? -3.765 -8.269 -47.068 1.00 40.37 283 ALA B C 1
ATOM 5008 O O . ALA B 1 283 ? -2.548 -8.239 -47.278 1.00 40.51 283 ALA B O 1
ATOM 5010 N N . SER B 1 284 ? -4.499 -7.180 -46.829 1.00 39.97 284 SER B N 1
ATOM 5011 C CA . SER B 1 284 ? -3.929 -5.843 -46.660 1.00 39.54 284 SER B CA 1
ATOM 5012 C C . SER B 1 284 ? -3.212 -5.672 -45.314 1.00 39.27 284 SER B C 1
ATOM 5013 O O . SER B 1 284 ? -2.456 -4.712 -45.124 1.00 39.36 284 SER B O 1
ATOM 5015 N N . GLY B 1 285 ? -3.458 -6.597 -44.384 1.00 38.74 285 GLY B N 1
ATOM 5016 C CA . GLY B 1 285 ? -2.852 -6.554 -43.049 1.00 37.93 285 GLY B CA 1
ATOM 5017 C C . GLY B 1 285 ? -3.748 -5.897 -42.014 1.00 37.37 285 GLY B C 1
ATOM 5018 O O . GLY B 1 285 ? -3.588 -6.117 -40.808 1.00 37.38 285 GLY B O 1
ATOM 5019 N N . GLN B 1 286 ? -4.688 -5.083 -42.492 1.00 36.64 286 GLN B N 1
ATOM 5020 C CA . GLN B 1 286 ? -5.628 -4.383 -41.625 1.00 35.81 286 GLN B CA 1
ATOM 5021 C C . GLN B 1 286 ? -6.751 -5.309 -41.170 1.00 35.19 286 GLN B C 1
ATOM 5022 O O . GLN B 1 286 ? -7.001 -6.350 -41.787 1.00 35.33 286 GLN B O 1
ATOM 5024 N N . GLN B 1 287 ? -7.413 -4.928 -40.080 1.00 34.34 287 GLN B N 1
ATOM 5025 C CA . GLN B 1 287 ? -8.589 -5.639 -39.597 1.00 33.31 287 GLN B CA 1
ATOM 5026 C C . GLN B 1 287 ? -9.749 -5.492 -40.583 1.00 32.68 287 GLN B C 1
ATOM 5027 O O . GLN B 1 287 ? -10.016 -4.393 -41.089 1.00 32.74 287 GLN B O 1
ATOM 5029 N N . ALA B 1 288 ? -10.411 -6.612 -40.871 1.00 31.52 288 ALA B N 1
ATOM 5030 C CA . ALA B 1 288 ? -11.621 -6.623 -41.692 1.00 30.55 288 ALA B CA 1
ATOM 5031 C C . ALA B 1 288 ? -12.769 -5.929 -40.957 1.00 29.78 288 ALA B C 1
ATOM 5032 O O . ALA B 1 288 ? -12.788 -5.882 -39.723 1.00 29.81 288 ALA B O 1
ATOM 5034 N N . VAL B 1 289 ? -13.714 -5.383 -41.719 1.00 28.81 289 VAL B N 1
ATOM 5035 C CA . VAL B 1 289 ? -14.886 -4.721 -41.148 1.00 27.67 289 VAL B CA 1
ATOM 5036 C C . VAL B 1 289 ? -15.981 -5.766 -40.915 1.00 26.78 289 VAL B C 1
ATOM 5037 O O . VAL B 1 289 ? -16.337 -6.511 -41.833 1.00 26.42 289 VAL B O 1
ATOM 5041 N N . ALA B 1 290 ? -16.494 -5.828 -39.687 1.00 25.42 290 ALA B N 1
ATOM 5042 C CA . ALA B 1 290 ? -17.602 -6.725 -39.362 1.00 24.56 290 ALA B CA 1
ATOM 5043 C C . ALA B 1 290 ? -18.931 -6.136 -39.820 1.00 24.08 290 ALA B C 1
ATOM 5044 O O . ALA B 1 290 ? -19.097 -4.912 -39.865 1.00 23.73 290 ALA B O 1
ATOM 5046 N N . TYR B 1 291 ? -19.871 -7.019 -40.153 1.00 23.37 291 TYR B N 1
ATOM 5047 C CA . TYR B 1 291 ? -21.181 -6.621 -40.665 1.00 23.10 291 TYR B CA 1
ATOM 5048 C C . TYR B 1 291 ? -22.326 -7.351 -39.973 1.00 22.32 291 TYR B C 1
ATOM 5049 O O . TYR B 1 291 ? -22.174 -8.494 -39.539 1.00 21.78 291 TYR B O 1
ATOM 5058 N N . LEU B 1 292 ? -23.465 -6.670 -39.870 1.00 21.79 292 LEU B N 1
ATOM 5059 C CA . LEU B 1 292 ? -24.751 -7.315 -39.615 1.00 21.33 292 LEU B CA 1
ATOM 5060 C C . LEU B 1 292 ? -25.541 -7.353 -40.917 1.00 21.25 292 LEU B C 1
ATOM 5061 O O . LEU B 1 292 ? -25.848 -6.304 -41.487 1.00 20.89 292 LEU B O 1
ATOM 5066 N N . HIS B 1 293 ? -25.865 -8.553 -41.386 1.00 20.83 293 HIS B N 1
ATOM 5067 C CA . HIS B 1 293 ? -26.634 -8.702 -42.619 1.00 21.18 293 HIS B CA 1
ATOM 5068 C C . HIS B 1 293 ? -28.082 -9.065 -42.318 1.00 20.69 293 HIS B C 1
ATOM 5069 O O . HIS B 1 293 ? -28.363 -10.147 -41.795 1.00 20.55 293 HIS B O 1
ATOM 5076 N N . ASP B 1 294 ? -28.993 -8.151 -42.645 1.00 20.22 294 ASP B N 1
ATOM 5077 C CA . ASP B 1 294 ? -30.420 -8.387 -42.468 1.00 20.22 294 ASP B CA 1
ATOM 5078 C C . ASP B 1 294 ? -30.844 -9.511 -43.407 1.00 19.98 294 ASP B C 1
ATOM 5079 O O . ASP B 1 294 ? -30.758 -9.370 -44.626 1.00 19.93 294 ASP B O 1
ATOM 5084 N N . ILE B 1 295 ? -31.279 -10.628 -42.824 1.00 19.81 295 ILE B N 1
ATOM 5085 C CA . ILE B 1 295 ? -31.652 -11.829 -43.582 1.00 19.77 295 ILE B CA 1
ATOM 5086 C C . ILE B 1 295 ? -32.846 -11.567 -44.504 1.00 20.36 295 ILE B C 1
ATOM 5087 O O . ILE B 1 295 ? -32.889 -12.065 -45.638 1.00 20.38 295 ILE B O 1
ATOM 5092 N N . ALA B 1 296 ? -33.804 -10.778 -44.021 1.00 20.78 296 ALA B N 1
ATOM 5093 C CA . ALA B 1 296 ? -35.019 -10.488 -44.785 1.00 21.37 296 ALA B CA 1
ATOM 5094 C C . ALA B 1 296 ? -34.787 -9.519 -45.950 1.00 21.68 296 ALA B C 1
ATOM 5095 O O . ALA B 1 296 ? -35.274 -9.755 -47.062 1.00 22.06 296 ALA B O 1
ATOM 5097 N N . SER B 1 297 ? -34.044 -8.440 -45.694 1.00 22.03 297 SER B N 1
ATOM 5098 C CA . SER B 1 297 ? -33.880 -7.358 -46.675 1.00 22.21 297 SER B CA 1
ATOM 5099 C C . SER B 1 297 ? -32.575 -7.416 -47.475 1.00 22.36 297 SER B C 1
ATOM 5100 O O . SER B 1 297 ? -32.508 -6.899 -48.592 1.00 22.48 297 SER B O 1
ATOM 5103 N N . GLY B 1 298 ? -31.545 -8.027 -46.896 1.00 22.41 298 GLY B N 1
ATOM 5104 C CA . GLY B 1 298 ? -30.235 -8.112 -47.537 1.00 22.48 298 GLY B CA 1
ATOM 5105 C C . GLY B 1 298 ? -29.324 -6.937 -47.231 1.00 22.61 298 GLY B C 1
ATOM 5106 O O . GLY B 1 298 ? -28.152 -6.946 -47.607 1.00 22.52 298 GLY B O 1
ATOM 5107 N N . ARG B 1 299 ? -29.859 -5.925 -46.549 1.00 22.83 299 ARG B N 1
ATOM 5108 C CA . ARG B 1 299 ? -29.076 -4.751 -46.161 1.00 23.20 299 ARG B CA 1
ATOM 5109 C C . ARG B 1 299 ? -27.959 -5.121 -45.184 1.00 23.03 299 ARG B C 1
ATOM 5110 O O . ARG B 1 299 ? -28.193 -5.804 -44.182 1.00 22.90 299 ARG B O 1
ATOM 5118 N N . GLY B 1 300 ? -26.745 -4.672 -45.497 1.00 22.95 300 GLY B N 1
ATOM 5119 C CA . GLY B 1 300 ? -25.595 -4.858 -44.619 1.00 22.75 300 GLY B CA 1
ATOM 5120 C C . GLY B 1 300 ? -25.345 -3.624 -43.781 1.00 22.62 300 GLY B C 1
ATOM 5121 O O . GLY B 1 300 ? -25.377 -2.499 -44.289 1.00 22.37 300 GLY B O 1
ATOM 5122 N N . TYR B 1 301 ? -25.114 -3.840 -42.489 1.00 22.56 301 TYR B N 1
ATOM 5123 C CA . TYR B 1 301 ? -24.781 -2.762 -41.564 1.00 22.80 301 TYR B CA 1
ATOM 5124 C C . TYR B 1 301 ? -23.333 -2.912 -41.095 1.00 23.16 301 TYR B C 1
ATOM 5125 O O . TYR B 1 301 ? -23.035 -3.782 -40.265 1.00 22.97 301 TYR B O 1
ATOM 5134 N N . PRO B 1 302 ? -22.421 -2.076 -41.628 1.00 23.69 302 PRO B N 1
ATOM 5135 C CA . PRO B 1 302 ? -21.032 -2.168 -41.179 1.00 24.07 302 PRO B CA 1
ATOM 5136 C C . PRO B 1 302 ? -20.875 -1.728 -39.723 1.00 24.43 302 PRO B C 1
ATOM 5137 O O . PRO B 1 302 ? -21.492 -0.749 -39.297 1.00 23.89 302 PRO B O 1
ATOM 5141 N N . LEU B 1 303 ? -20.073 -2.467 -38.964 1.00 24.96 303 LEU B N 1
ATOM 5142 C CA . LEU B 1 303 ? -19.783 -2.080 -37.596 1.00 25.86 303 LEU B CA 1
ATOM 5143 C C . LEU B 1 303 ? -18.586 -1.140 -37.641 1.00 26.48 303 LEU B C 1
ATOM 5144 O O . LEU B 1 303 ? -17.434 -1.570 -37.603 1.00 26.76 303 LEU B O 1
ATOM 5149 N N . GLN B 1 304 ? -18.875 0.152 -37.738 1.00 27.24 304 GLN B N 1
ATOM 5150 C CA . GLN B 1 304 ? -17.847 1.150 -38.025 1.00 27.87 304 GLN B CA 1
ATOM 5151 C C . GLN B 1 304 ? -17.167 1.728 -36.783 1.00 27.59 304 GLN B C 1
ATOM 5152 O O . GLN B 1 304 ? -16.053 2.248 -36.873 1.00 28.34 304 GLN B O 1
ATOM 5158 N N . ALA B 1 305 ? -17.830 1.635 -35.635 1.00 26.84 305 ALA B N 1
ATOM 5159 C CA . ALA B 1 305 ? -17.280 2.148 -34.382 1.00 26.01 305 ALA B CA 1
ATOM 5160 C C . ALA B 1 305 ? -17.044 1.011 -33.397 1.00 25.39 305 ALA B C 1
ATOM 5161 O O . ALA B 1 305 ? -17.477 -0.125 -33.629 1.00 25.67 305 ALA B O 1
ATOM 5163 N N . ALA B 1 306 ? -16.368 1.321 -32.294 1.00 24.49 306 ALA B N 1
ATOM 5164 C CA . ALA B 1 306 ? -16.139 0.343 -31.236 1.00 23.82 306 ALA B CA 1
ATOM 5165 C C . ALA B 1 306 ? -17.444 -0.094 -30.573 1.00 23.54 306 ALA B C 1
ATOM 5166 O O . ALA B 1 306 ? -17.534 -1.212 -30.073 1.00 23.68 306 ALA B O 1
ATOM 5168 N N . ALA B 1 307 ? -18.442 0.791 -30.570 1.00 22.67 307 ALA B N 1
ATOM 5169 C CA . ALA B 1 307 ? -19.797 0.442 -30.136 1.00 22.06 307 ALA B CA 1
ATOM 5170 C C . ALA B 1 307 ? -20.826 0.695 -31.236 1.00 21.44 307 ALA B C 1
ATOM 5171 O O . ALA B 1 307 ? -20.829 1.749 -31.873 1.00 21.36 307 ALA B O 1
ATOM 5173 N N . THR B 1 308 ? -21.686 -0.290 -31.466 1.00 21.07 308 THR B N 1
ATOM 5174 C CA . THR B 1 308 ? -22.783 -0.148 -32.416 1.00 21.02 308 THR B CA 1
ATOM 5175 C C . THR B 1 308 ? -24.103 -0.352 -31.667 1.00 21.03 308 THR B C 1
ATOM 5176 O O . THR B 1 308 ? -24.490 -1.477 -31.336 1.00 20.81 308 THR B O 1
ATOM 5180 N N . ARG B 1 309 ? -24.765 0.766 -31.387 1.00 21.03 309 ARG B N 1
ATOM 5181 C CA . ARG B 1 309 ? -25.998 0.787 -30.607 1.00 21.29 309 ARG B CA 1
ATOM 5182 C C . ARG B 1 309 ? -27.205 0.521 -31.495 1.00 21.45 309 ARG B C 1
ATOM 5183 O O . ARG B 1 309 ? -27.324 1.094 -32.575 1.00 21.39 309 ARG B O 1
ATOM 5191 N N . ILE B 1 310 ? -28.091 -0.357 -31.028 1.00 21.36 310 ILE B N 1
ATOM 5192 C CA . ILE B 1 310 ? -29.236 -0.822 -31.815 1.00 21.75 310 ILE B CA 1
ATOM 5193 C C . ILE B 1 310 ? -30.524 -0.608 -31.022 1.00 22.01 310 ILE B C 1
ATOM 5194 O O . ILE B 1 310 ? -30.616 -1.015 -29.870 1.00 22.44 310 ILE B O 1
ATOM 5199 N N . GLY B 1 311 ? -31.510 0.037 -31.636 1.00 22.67 311 GLY B N 1
ATOM 5200 C CA . GLY B 1 311 ? -32.794 0.285 -30.974 1.00 23.46 311 GLY B CA 1
ATOM 5201 C C . GLY B 1 311 ? -33.743 1.080 -31.840 1.00 24.08 311 GLY B C 1
ATOM 5202 O O . GLY B 1 311 ? -33.413 1.420 -32.977 1.00 24.09 311 GLY B O 1
ATOM 5203 N N . ARG B 1 312 ? -34.928 1.374 -31.306 1.00 24.64 312 ARG B N 1
ATOM 5204 C CA . ARG B 1 312 ? -35.936 2.111 -32.060 1.00 25.51 312 ARG B CA 1
ATOM 5205 C C . ARG B 1 312 ? -35.679 3.615 -32.054 1.00 25.67 312 ARG B C 1
ATOM 5206 O O . ARG B 1 312 ? -36.002 4.306 -33.029 1.00 25.69 312 ARG B O 1
ATOM 5214 N N . LEU B 1 313 ? -35.100 4.114 -30.961 1.00 26.15 313 LEU B N 1
ATOM 5215 C CA . LEU B 1 313 ? -34.785 5.540 -30.848 1.00 26.51 313 LEU B CA 1
ATOM 5216 C C . LEU B 1 313 ? -33.902 6.059 -31.973 1.00 26.68 313 LEU B C 1
ATOM 5217 O O . LEU B 1 313 ? -32.954 5.394 -32.405 1.00 26.54 313 LEU B O 1
ATOM 5222 N N . HIS B 1 314 ? -34.246 7.264 -32.425 1.00 26.89 314 HIS B N 1
ATOM 5223 C CA . HIS B 1 314 ? -33.555 7.981 -33.493 1.00 27.07 314 HIS B CA 1
ATOM 5224 C C . HIS B 1 314 ? -32.029 8.037 -33.342 1.00 26.48 314 HIS B C 1
ATOM 5225 O O . HIS B 1 314 ? -31.307 8.081 -34.345 1.00 26.30 314 HIS B O 1
ATOM 5232 N N . ASP B 1 315 ? -31.546 8.040 -32.098 1.00 25.97 315 ASP B N 1
ATOM 5233 C CA . ASP B 1 315 ? -30.117 8.247 -31.829 1.00 25.49 315 ASP B CA 1
ATOM 5234 C C . ASP B 1 315 ? -29.248 6.974 -31.842 1.00 25.00 315 ASP B C 1
ATOM 5235 O O . ASP B 1 315 ? -28.033 7.042 -31.633 1.00 24.77 315 ASP B O 1
ATOM 5240 N N . ASN B 1 316 ? -29.871 5.825 -32.105 1.00 24.48 316 ASN B N 1
ATOM 5241 C CA . ASN B 1 316 ? -29.134 4.565 -32.249 1.00 23.77 316 ASN B CA 1
ATOM 5242 C C . ASN B 1 316 ? -28.321 4.528 -33.538 1.00 23.75 316 ASN B C 1
ATOM 5243 O O . ASN B 1 316 ? -28.650 5.214 -34.506 1.00 23.77 316 ASN B O 1
ATOM 5248 N N . ASP B 1 317 ? -27.260 3.722 -33.544 1.00 23.56 317 ASP B N 1
ATOM 5249 C CA . ASP B 1 317 ? -26.413 3.562 -34.732 1.00 23.67 317 ASP B CA 1
ATOM 5250 C C . ASP B 1 317 ? -27.109 2.722 -35.799 1.00 23.33 317 ASP B C 1
ATOM 5251 O O . ASP B 1 317 ? -26.996 2.998 -36.995 1.00 23.17 317 ASP B O 1
ATOM 5256 N N . ILE B 1 318 ? -27.829 1.694 -35.355 1.00 23.14 318 ILE B N 1
ATOM 5257 C CA . ILE B 1 318 ? -28.736 0.952 -36.221 1.00 22.82 318 ILE B CA 1
ATOM 5258 C C . ILE B 1 318 ? -30.145 1.140 -35.665 1.00 23.10 318 ILE B C 1
ATOM 5259 O O . ILE B 1 318 ? -30.434 0.745 -34.529 1.00 22.99 318 ILE B O 1
ATOM 5264 N N . VAL B 1 319 ? -31.003 1.772 -36.462 1.00 23.47 319 VAL B N 1
ATOM 5265 C CA . VAL B 1 319 ? -32.377 2.057 -36.056 1.00 23.82 319 VAL B CA 1
ATOM 5266 C C . VAL B 1 319 ? -33.322 1.001 -36.620 1.00 24.27 319 VAL B C 1
ATOM 5267 O O . VAL B 1 319 ? -33.414 0.810 -37.836 1.00 24.22 319 VAL B O 1
ATOM 5271 N N . LEU B 1 320 ? -34.003 0.303 -35.717 1.00 24.89 320 LEU B N 1
ATOM 5272 C CA . LEU B 1 320 ? -35.031 -0.654 -36.088 1.00 25.55 320 LEU B CA 1
ATOM 5273 C C . LEU B 1 320 ? -36.361 -0.076 -35.641 1.00 26.18 320 LEU B C 1
ATOM 5274 O O . LEU B 1 320 ? -36.673 -0.079 -34.448 1.00 26.42 320 LEU B O 1
ATOM 5279 N N . ASP B 1 321 ? -37.128 0.439 -36.598 1.00 27.08 321 ASP B N 1
ATOM 5280 C CA . ASP B 1 321 ? -38.383 1.129 -36.295 1.00 27.88 321 ASP B CA 1
ATOM 5281 C C . ASP B 1 321 ? -39.564 0.167 -36.173 1.00 27.93 321 ASP B C 1
ATOM 5282 O O . ASP B 1 321 ? -40.445 0.112 -37.037 1.00 28.31 321 ASP B O 1
ATOM 5287 N N . SER B 1 322 ? -39.565 -0.592 -35.084 1.00 28.12 322 SER B N 1
ATOM 5288 C CA . SER B 1 322 ? -40.624 -1.546 -34.801 1.00 28.10 322 SER B CA 1
ATOM 5289 C C . SER B 1 322 ? -41.124 -1.342 -33.382 1.00 27.92 322 SER B C 1
ATOM 5290 O O . SER B 1 322 ? -40.334 -1.229 -32.446 1.00 27.87 322 SER B O 1
ATOM 5293 N N . ALA B 1 323 ? -42.445 -1.303 -33.237 1.00 27.74 323 ALA B N 1
ATOM 5294 C CA . ALA B 1 323 ? -43.089 -1.027 -31.957 1.00 27.50 323 ALA B CA 1
ATOM 5295 C C . ALA B 1 323 ? -42.608 -1.913 -30.810 1.00 27.31 323 ALA B C 1
ATOM 5296 O O . ALA B 1 323 ? -42.509 -1.449 -29.679 1.00 27.55 323 ALA B O 1
ATOM 5298 N N . ASN B 1 324 ? -42.289 -3.174 -31.101 1.00 26.95 324 ASN B N 1
ATOM 5299 C CA . ASN B 1 324 ? -41.822 -4.107 -30.069 1.00 26.62 324 ASN B CA 1
ATOM 5300 C C . ASN B 1 324 ? -40.330 -4.012 -29.706 1.00 26.56 324 ASN B C 1
ATOM 5301 O O . ASN B 1 324 ? -39.865 -4.677 -28.773 1.00 26.46 324 ASN B O 1
ATOM 5306 N N . VAL B 1 325 ? -39.593 -3.180 -30.439 1.00 26.46 325 VAL B N 1
ATOM 5307 C CA . VAL B 1 325 ? -38.168 -2.951 -30.171 1.00 26.42 325 VAL B CA 1
ATOM 5308 C C . VAL B 1 325 ? -37.998 -1.826 -29.145 1.00 26.66 325 VAL B C 1
ATOM 5309 O O . VAL B 1 325 ? -38.580 -0.746 -29.296 1.00 26.78 325 VAL B O 1
ATOM 5313 N N . SER B 1 326 ? -37.222 -2.102 -28.095 1.00 26.95 326 SER B N 1
ATOM 5314 C CA . SER B 1 326 ? -36.912 -1.114 -27.061 1.00 27.42 326 SER B CA 1
ATOM 5315 C C . SER B 1 326 ? -36.140 0.070 -27.637 1.00 27.60 326 SER B C 1
ATOM 5316 O O . SER B 1 326 ? -35.333 -0.092 -28.555 1.00 27.65 326 SER B O 1
ATOM 5319 N N . ARG B 1 327 ? -36.401 1.262 -27.101 1.00 27.84 327 ARG B N 1
ATOM 5320 C CA . ARG B 1 327 ? -35.812 2.497 -27.627 1.00 27.90 327 ARG B CA 1
ATOM 5321 C C . ARG B 1 327 ? -34.279 2.444 -27.604 1.00 27.22 327 ARG B C 1
ATOM 5322 O O . ARG B 1 327 ? -33.628 2.887 -28.547 1.00 27.01 327 ARG B O 1
ATOM 5330 N N . HIS B 1 328 ? -33.716 1.871 -26.544 1.00 26.88 328 HIS B N 1
ATOM 5331 C CA . HIS B 1 328 ? -32.321 1.432 -26.552 1.00 26.34 328 HIS B CA 1
ATOM 5332 C C . HIS B 1 328 ? -32.290 -0.058 -26.231 1.00 25.78 328 HIS B C 1
ATOM 5333 O O . HIS B 1 328 ? -32.442 -0.465 -25.074 1.00 26.09 328 HIS B O 1
ATOM 5340 N N . HIS B 1 329 ? -32.097 -0.871 -27.267 1.00 24.62 329 HIS B N 1
ATOM 5341 C CA . HIS B 1 329 ? -32.340 -2.309 -27.168 1.00 23.69 329 HIS B CA 1
ATOM 5342 C C . HIS B 1 329 ? -31.075 -3.130 -26.935 1.00 22.95 329 HIS B C 1
ATOM 5343 O O . HIS B 1 329 ? -31.044 -3.995 -26.056 1.00 22.74 329 HIS B O 1
ATOM 5350 N N . ALA B 1 330 ? -30.039 -2.873 -27.729 1.00 22.20 330 ALA B N 1
ATOM 5351 C CA . ALA B 1 330 ? -28.797 -3.636 -27.636 1.00 21.44 330 ALA B CA 1
ATOM 5352 C C . ALA B 1 330 ? -27.579 -2.813 -28.047 1.00 20.86 330 ALA B C 1
ATOM 5353 O O . ALA B 1 330 ? -27.711 -1.717 -28.584 1.00 20.36 330 ALA B O 1
ATOM 5355 N N . VAL B 1 331 ? -26.392 -3.355 -27.784 1.00 20.22 331 VAL B N 1
ATOM 5356 C CA . VAL B 1 331 ? -25.154 -2.767 -28.283 1.00 19.84 331 VAL B CA 1
ATOM 5357 C C . VAL B 1 331 ? -24.133 -3.869 -28.607 1.00 19.57 331 VAL B C 1
ATOM 5358 O O . VAL B 1 331 ? -24.028 -4.864 -27.882 1.00 19.24 331 VAL B O 1
ATOM 5362 N N . ILE B 1 332 ? -23.434 -3.712 -29.732 1.00 19.23 332 ILE B N 1
ATOM 5363 C CA . ILE B 1 332 ? -22.332 -4.609 -30.088 1.00 18.99 332 ILE B CA 1
ATOM 5364 C C . ILE B 1 332 ? -21.026 -3.849 -29.934 1.00 19.51 332 ILE B C 1
ATOM 5365 O O . ILE B 1 332 ? -20.836 -2.790 -30.537 1.00 19.50 332 ILE B O 1
ATOM 5370 N N . VAL B 1 333 ? -20.144 -4.391 -29.100 1.00 19.71 333 VAL B N 1
ATOM 5371 C CA . VAL B 1 333 ? -18.859 -3.771 -28.810 1.00 20.51 333 VAL B CA 1
ATOM 5372 C C . VAL B 1 333 ? -17.726 -4.567 -29.442 1.00 20.12 333 VAL B C 1
ATOM 5373 O O . VAL B 1 333 ? -17.750 -5.797 -29.444 1.00 19.83 333 VAL B O 1
ATOM 5377 N N . ASP B 1 334 ? -16.753 -3.842 -29.991 1.00 20.76 334 ASP B N 1
ATOM 5378 C CA . ASP B 1 334 ? -15.528 -4.418 -30.528 1.00 21.12 334 ASP B CA 1
ATOM 5379 C C . ASP B 1 334 ? -14.375 -4.048 -29.588 1.00 20.97 334 ASP B C 1
ATOM 5380 O O . ASP B 1 334 ? -14.052 -2.873 -29.424 1.00 21.04 334 ASP B O 1
ATOM 5385 N N . THR B 1 335 ? -13.778 -5.052 -28.950 1.00 20.76 335 THR B N 1
ATOM 5386 C CA . THR B 1 335 ? -12.679 -4.820 -28.006 1.00 20.53 335 THR B CA 1
ATOM 5387 C C . THR B 1 335 ? -11.321 -4.774 -28.702 1.00 20.54 335 THR B C 1
ATOM 5388 O O . THR B 1 335 ? -10.323 -4.371 -28.096 1.00 21.07 335 THR B O 1
ATOM 5392 N N . GLY B 1 336 ? -11.289 -5.175 -29.971 1.00 20.36 336 GLY B N 1
ATOM 5393 C CA . GLY B 1 336 ? -10.034 -5.372 -30.693 1.00 20.28 336 GLY B CA 1
ATOM 5394 C C . GLY B 1 336 ? -9.613 -6.830 -30.668 1.00 20.44 336 GLY B C 1
ATOM 5395 O O . GLY B 1 336 ? -8.737 -7.247 -31.432 1.00 20.59 336 GLY B O 1
ATOM 5396 N N . THR B 1 337 ? -10.242 -7.605 -29.784 1.00 20.62 337 THR B N 1
ATOM 5397 C CA . THR B 1 337 ? -10.018 -9.051 -29.696 1.00 21.33 337 THR B CA 1
ATOM 5398 C C . THR B 1 337 ? -11.318 -9.811 -29.976 1.00 21.03 337 THR B C 1
ATOM 5399 O O . THR B 1 337 ? -11.317 -10.817 -30.691 1.00 21.39 337 THR B O 1
ATOM 5403 N N . ASN B 1 338 ? -12.422 -9.308 -29.427 1.00 21.17 338 ASN B N 1
ATOM 5404 C CA . ASN B 1 338 ? -13.743 -9.917 -29.602 1.00 20.71 338 ASN B CA 1
ATOM 5405 C C . ASN B 1 338 ? -14.834 -8.919 -29.967 1.00 20.68 338 ASN B C 1
ATOM 5406 O O . ASN B 1 338 ? -14.715 -7.722 -29.694 1.00 20.20 338 ASN B O 1
ATOM 5411 N N . TYR B 1 339 ? -15.891 -9.432 -30.598 1.00 20.14 339 TYR B N 1
ATOM 5412 C CA . TYR B 1 339 ? -17.163 -8.724 -30.694 1.00 20.09 339 TYR B CA 1
ATOM 5413 C C . TYR B 1 339 ? -18.123 -9.332 -29.682 1.00 19.79 339 TYR B C 1
ATOM 5414 O O . TYR B 1 339 ? -18.299 -10.554 -29.633 1.00 19.63 339 TYR B O 1
ATOM 5423 N N . VAL B 1 340 ? -18.732 -8.489 -28.858 1.00 19.79 340 VAL B N 1
ATOM 5424 C CA . VAL B 1 340 ? -19.700 -8.979 -27.876 1.00 19.97 340 VAL B CA 1
ATOM 5425 C C . VAL B 1 340 ? -21.006 -8.182 -27.863 1.00 19.68 340 VAL B C 1
ATOM 5426 O O . VAL B 1 340 ? -20.999 -6.951 -27.901 1.00 19.53 340 VAL B O 1
ATOM 5430 N N . ILE B 1 341 ? -22.122 -8.898 -27.843 1.00 19.67 341 ILE B N 1
ATOM 5431 C CA . ILE B 1 341 ? -23.430 -8.256 -27.858 1.00 19.64 341 ILE B CA 1
ATOM 5432 C C . ILE B 1 341 ? -24.002 -8.176 -26.445 1.00 20.40 341 ILE B C 1
ATOM 5433 O O . ILE B 1 341 ? -23.848 -9.102 -25.642 1.00 20.25 341 ILE B O 1
ATOM 5438 N N . ASN B 1 342 ? -24.628 -7.040 -26.155 1.00 21.11 342 ASN B N 1
ATOM 5439 C CA . ASN B 1 342 ? -25.214 -6.763 -24.859 1.00 22.32 342 ASN B CA 1
ATOM 5440 C C . ASN B 1 342 ? -26.688 -6.423 -25.002 1.00 22.44 342 ASN B C 1
ATOM 5441 O O . ASN B 1 342 ? -27.055 -5.576 -25.818 1.00 22.02 342 ASN B O 1
ATOM 5446 N N . ASP B 1 343 ? -27.522 -7.092 -24.209 1.00 22.84 343 ASP B N 1
ATOM 5447 C CA . ASP B 1 343 ? -28.936 -6.751 -24.079 1.00 23.65 343 ASP B CA 1
ATOM 5448 C C . ASP B 1 343 ? -29.035 -5.609 -23.064 1.00 24.19 343 ASP B C 1
ATOM 5449 O O . ASP B 1 343 ? -28.599 -5.749 -21.914 1.00 24.50 343 ASP B O 1
ATOM 5454 N N . LEU B 1 344 ? -29.579 -4.476 -23.495 1.00 24.63 344 LEU B N 1
ATOM 5455 C CA . LEU B 1 344 ? -29.648 -3.297 -22.630 1.00 25.57 344 LEU B CA 1
ATOM 5456 C C . LEU B 1 344 ? -30.942 -3.275 -21.811 1.00 25.98 344 LEU B C 1
ATOM 5457 O O . LEU B 1 344 ? -31.723 -2.321 -21.883 1.00 25.96 344 LEU B O 1
ATOM 5462 N N . ARG B 1 345 ? -31.152 -4.346 -21.039 1.00 26.64 345 ARG B N 1
ATOM 5463 C CA . ARG B 1 345 ? -32.374 -4.554 -20.240 1.00 27.26 345 ARG B CA 1
ATOM 5464 C C . ARG B 1 345 ? -33.670 -4.300 -21.026 1.00 27.39 345 ARG B C 1
ATOM 5465 O O . ARG B 1 345 ? -34.580 -3.615 -20.544 1.00 27.49 345 ARG B O 1
ATOM 5473 N N . SER B 1 346 ? -33.746 -4.859 -22.234 1.00 27.19 346 SER B N 1
ATOM 5474 C CA . SER B 1 346 ? -34.894 -4.643 -23.110 1.00 27.00 346 SER B CA 1
ATOM 5475 C C . SER B 1 346 ? -36.086 -5.472 -22.648 1.00 27.02 346 SER B C 1
ATOM 5476 O O . SER B 1 346 ? -35.925 -6.440 -21.896 1.00 26.96 346 SER B O 1
ATOM 5479 N N . SER B 1 347 ? -37.275 -5.076 -23.097 1.00 27.17 347 SER B N 1
ATOM 5480 C CA . SER B 1 347 ? -38.516 -5.768 -22.755 1.00 27.62 347 SER B CA 1
ATOM 5481 C C . SER B 1 347 ? -38.558 -7.168 -23.370 1.00 27.47 347 SER B C 1
ATOM 5482 O O . SER B 1 347 ? -38.866 -8.150 -22.686 1.00 27.65 347 SER B O 1
ATOM 5485 N N . ASN B 1 348 ? -38.221 -7.251 -24.657 1.00 27.14 348 ASN B N 1
ATOM 5486 C CA . ASN B 1 348 ? -38.385 -8.493 -25.417 1.00 26.61 348 ASN B CA 1
ATOM 5487 C C . ASN B 1 348 ? -37.113 -9.327 -25.595 1.00 26.08 348 ASN B C 1
ATOM 5488 O O . ASN B 1 348 ? -37.176 -10.497 -25.999 1.00 26.20 348 ASN B O 1
ATOM 5493 N N . GLY B 1 349 ? -35.970 -8.725 -25.278 1.00 25.22 349 GLY B N 1
ATOM 5494 C CA . GLY B 1 349 ? -34.705 -9.448 -25.211 1.00 24.21 349 GLY B CA 1
ATOM 5495 C C . GLY B 1 349 ? -33.944 -9.561 -26.518 1.00 23.33 349 GLY B C 1
ATOM 5496 O O . GLY B 1 349 ? -34.365 -9.039 -27.552 1.00 23.25 349 GLY B O 1
ATOM 5497 N N . VAL B 1 350 ? -32.813 -10.255 -26.448 1.00 22.78 350 VAL B N 1
ATOM 5498 C CA . VAL B 1 350 ? -31.926 -10.465 -27.586 1.00 22.27 350 VAL B CA 1
ATOM 5499 C C . VAL B 1 350 ? -31.625 -11.959 -27.672 1.00 21.96 350 VAL B C 1
ATOM 5500 O O . VAL B 1 350 ? -31.312 -12.597 -26.663 1.00 21.77 350 VAL B O 1
ATOM 5504 N N . HIS B 1 351 ? -31.739 -12.512 -28.878 1.00 21.31 351 HIS B N 1
ATOM 5505 C CA . HIS B 1 351 ? -31.468 -13.929 -29.101 1.00 20.98 351 HIS B CA 1
ATOM 5506 C C . HIS B 1 351 ? -30.257 -14.133 -30.011 1.00 20.42 351 HIS B C 1
ATOM 5507 O O . HIS B 1 351 ? -30.218 -13.631 -31.133 1.00 20.13 351 HIS B O 1
ATOM 5514 N N . VAL B 1 352 ? -29.271 -14.865 -29.508 1.00 20.05 352 VAL B N 1
ATOM 5515 C CA . VAL B 1 352 ? -28.084 -15.228 -30.279 1.00 19.89 352 VAL B CA 1
ATOM 5516 C C . VAL B 1 352 ? -28.012 -16.746 -30.415 1.00 20.24 352 VAL B C 1
ATOM 5517 O O . VAL B 1 352 ? -28.186 -17.472 -29.429 1.00 20.31 352 VAL B O 1
ATOM 5521 N N . GLN B 1 353 ? -27.762 -17.211 -31.642 1.00 20.26 353 GLN B N 1
ATOM 5522 C CA . GLN B 1 353 ? -27.819 -18.641 -31.987 1.00 20.19 353 GLN B CA 1
ATOM 5523 C C . GLN B 1 353 ? -29.070 -19.313 -31.420 1.00 20.56 353 GLN B C 1
ATOM 5524 O O . GLN B 1 353 ? -29.004 -20.407 -30.851 1.00 20.58 353 GLN B O 1
ATOM 5530 N N . HIS B 1 354 ? -30.200 -18.623 -31.577 1.00 20.89 354 HIS B N 1
ATOM 5531 C CA . HIS B 1 354 ? -31.539 -19.144 -31.259 1.00 21.70 354 HIS B CA 1
ATOM 5532 C C . HIS B 1 354 ? -31.838 -19.377 -29.775 1.00 22.27 354 HIS B C 1
ATOM 5533 O O . HIS B 1 354 ? -32.749 -20.132 -29.434 1.00 22.52 354 HIS B O 1
ATOM 5540 N N . GLU B 1 355 ? -31.082 -18.722 -28.900 1.00 22.64 355 GLU B N 1
ATOM 5541 C CA . GLU B 1 355 ? -31.403 -18.710 -27.470 1.00 23.13 355 GLU B CA 1
ATOM 5542 C C . GLU B 1 355 ? -31.319 -17.306 -26.883 1.00 23.11 355 GLU B C 1
ATOM 5543 O O . GLU B 1 355 ? -30.448 -16.521 -27.253 1.00 23.00 355 GLU B O 1
ATOM 5546 N N . ARG B 1 356 ? -32.237 -16.996 -25.971 1.00 23.29 356 ARG B N 1
ATOM 5547 C CA . ARG B 1 356 ? -32.285 -15.683 -25.350 1.00 23.72 356 ARG B CA 1
ATOM 5548 C C . ARG B 1 356 ? -31.081 -15.499 -24.432 1.00 23.86 356 ARG B C 1
ATOM 5549 O O . ARG B 1 356 ? -30.789 -16.362 -23.599 1.00 23.79 356 ARG B O 1
ATOM 5557 N N . ILE B 1 357 ? -30.376 -14.383 -24.609 1.00 24.01 357 ILE B N 1
ATOM 5558 C CA . ILE B 1 357 ? -29.184 -14.096 -23.815 1.00 24.33 357 ILE B CA 1
ATOM 5559 C C . ILE B 1 357 ? -29.568 -13.493 -22.461 1.00 24.86 357 ILE B C 1
ATOM 5560 O O . ILE B 1 357 ? -30.478 -12.670 -22.374 1.00 25.02 357 ILE B O 1
ATOM 5565 N N . ARG B 1 358 ? -28.876 -13.933 -21.413 1.00 26.08 358 ARG B N 1
ATOM 5566 C CA . ARG B 1 358 ? -29.167 -13.519 -20.039 1.00 26.61 358 ARG B CA 1
ATOM 5567 C C . ARG B 1 358 ? -27.983 -12.746 -19.474 1.00 27.11 358 ARG B C 1
ATOM 5568 O O . ARG B 1 358 ? -27.955 -12.369 -18.292 1.00 27.43 358 ARG B O 1
ATOM 5570 N N . SER B 1 359 ? -27.012 -12.514 -20.350 1.00 26.97 359 SER B N 1
ATOM 5571 C CA . SER B 1 359 ? -25.747 -11.888 -20.020 1.00 26.96 359 SER B CA 1
ATOM 5572 C C . SER B 1 359 ? -25.120 -11.500 -21.357 1.00 26.50 359 SER B C 1
ATOM 5573 O O . SER B 1 359 ? -25.612 -11.923 -22.411 1.00 26.46 359 SER B O 1
ATOM 5576 N N . ALA B 1 360 ? -24.053 -10.701 -21.323 1.00 25.92 360 ALA B N 1
ATOM 5577 C CA . ALA B 1 360 ? -23.278 -10.395 -22.532 1.00 25.07 360 ALA B CA 1
ATOM 5578 C C . ALA B 1 360 ? -22.807 -11.680 -23.217 1.00 24.44 360 ALA B C 1
ATOM 5579 O O . ALA B 1 360 ? -22.413 -12.646 -22.550 1.00 24.27 360 ALA B O 1
ATOM 5581 N N . VAL B 1 361 ? -22.856 -11.690 -24.547 1.00 23.44 361 VAL B N 1
ATOM 5582 C CA . VAL B 1 361 ? -22.501 -12.877 -25.316 1.00 22.68 361 VAL B CA 1
ATOM 5583 C C . VAL B 1 361 ? -21.460 -12.540 -26.381 1.00 22.33 361 VAL B C 1
ATOM 5584 O O . VAL B 1 361 ? -21.637 -11.607 -27.166 1.00 22.06 361 VAL B O 1
ATOM 5588 N N . THR B 1 362 ? -20.379 -13.313 -26.390 1.00 22.01 362 THR B N 1
ATOM 5589 C CA . THR B 1 362 ? -19.343 -13.224 -27.417 1.00 22.09 362 THR B CA 1
ATOM 5590 C C . THR B 1 362 ? -19.836 -13.780 -28.757 1.00 21.78 362 THR B C 1
ATOM 5591 O O . THR B 1 362 ? -20.345 -14.905 -28.829 1.00 21.64 362 THR B O 1
ATOM 5595 N N . LEU B 1 363 ? -19.676 -12.982 -29.811 1.00 20.86 363 LEU B N 1
ATOM 5596 C CA . LEU B 1 363 ? -20.166 -13.343 -31.141 1.00 20.45 363 LEU B CA 1
ATOM 5597 C C . LEU B 1 363 ? -19.114 -14.057 -31.968 1.00 20.43 363 LEU B C 1
ATOM 5598 O O . LEU B 1 363 ? -17.935 -13.706 -31.932 1.00 20.69 363 LEU B O 1
ATOM 5603 N N . ASN B 1 364 ? -19.554 -15.060 -32.718 1.00 20.10 364 ASN B N 1
ATOM 5604 C CA . ASN B 1 364 ? -18.683 -15.767 -33.643 1.00 20.15 364 ASN B CA 1
ATOM 5605 C C . ASN B 1 364 ? -19.132 -15.501 -35.073 1.00 19.51 364 ASN B C 1
ATOM 5606 O O . ASN B 1 364 ? -20.302 -15.206 -35.315 1.00 19.32 364 ASN B O 1
ATOM 5611 N N . ASP B 1 365 ? -18.198 -15.587 -36.016 1.00 19.07 365 ASP B N 1
ATOM 5612 C CA . ASP B 1 365 ? -18.521 -15.423 -37.431 1.00 18.35 365 ASP B CA 1
ATOM 5613 C C . ASP B 1 365 ? -19.689 -16.328 -37.835 1.00 17.59 365 ASP B C 1
ATOM 5614 O O . ASP B 1 365 ? -19.696 -17.525 -37.534 1.00 17.42 365 ASP B O 1
ATOM 5619 N N . GLY B 1 366 ? -20.683 -15.738 -38.497 1.00 16.77 366 GLY B N 1
ATOM 5620 C CA . GLY B 1 366 ? -21.836 -16.476 -39.005 1.00 16.14 366 GLY B CA 1
ATOM 5621 C C . GLY B 1 366 ? -22.985 -16.675 -38.026 1.00 15.82 366 GLY B C 1
ATOM 5622 O O . GLY B 1 366 ? -23.980 -17.323 -38.371 1.00 15.50 366 GLY B O 1
ATOM 5623 N N . ASP B 1 367 ? -22.843 -16.129 -36.813 1.00 15.48 367 ASP B N 1
ATOM 5624 C CA . ASP B 1 367 ? -23.863 -16.230 -35.762 1.00 15.24 367 ASP B CA 1
ATOM 5625 C C . ASP B 1 367 ? -25.174 -15.580 -36.189 1.00 15.17 367 ASP B C 1
ATOM 5626 O O . ASP B 1 367 ? -25.172 -14.524 -36.822 1.00 15.08 367 ASP B O 1
ATOM 5631 N N . HIS B 1 368 ? -26.282 -16.224 -35.829 1.00 14.77 368 HIS B N 1
ATOM 5632 C CA . HIS B 1 368 ? -27.621 -15.681 -36.017 1.00 14.58 368 HIS B CA 1
ATOM 5633 C C . HIS B 1 368 ? -27.988 -14.762 -34.849 1.00 14.96 368 HIS B C 1
ATOM 5634 O O . HIS B 1 368 ? -27.802 -15.121 -33.683 1.00 14.57 368 HIS B O 1
ATOM 5641 N N . ILE B 1 369 ? -28.502 -13.574 -35.169 1.00 15.39 369 ILE B N 1
ATOM 5642 C CA . ILE B 1 369 ? -28.944 -12.614 -34.153 1.00 16.09 369 ILE B CA 1
ATOM 5643 C C . ILE B 1 369 ? -30.385 -12.190 -34.424 1.00 16.41 369 ILE B C 1
ATOM 5644 O O . ILE B 1 369 ? -30.721 -11.783 -35.538 1.00 16.49 369 ILE B O 1
ATOM 5649 N N . ARG B 1 370 ? -31.228 -12.299 -33.400 1.00 16.82 370 ARG B N 1
ATOM 5650 C CA . ARG B 1 370 ? -32.623 -11.887 -33.488 1.00 17.65 370 ARG B CA 1
ATOM 5651 C C . ARG B 1 370 ? -32.924 -10.786 -32.467 1.00 17.91 370 ARG B C 1
ATOM 5652 O O . ARG B 1 370 ? -32.628 -10.930 -31.277 1.00 17.74 370 ARG B O 1
ATOM 5660 N N . ILE B 1 371 ? -33.482 -9.685 -32.965 1.00 18.52 371 ILE B N 1
ATOM 5661 C CA . ILE B 1 371 ? -34.036 -8.612 -32.143 1.00 18.97 371 ILE B CA 1
ATOM 5662 C C . ILE B 1 371 ? -35.497 -8.450 -32.578 1.00 19.34 371 ILE B C 1
ATOM 5663 O O . ILE B 1 371 ? -35.798 -7.832 -33.607 1.00 19.37 371 ILE B O 1
ATOM 5668 N N . CYS B 1 372 ? -36.390 -9.052 -31.792 1.00 19.66 372 CYS B N 1
ATOM 5669 C CA . CYS B 1 372 ? -37.819 -9.144 -32.099 1.00 20.23 372 CYS B CA 1
ATOM 5670 C C . CYS B 1 372 ? -38.074 -9.801 -33.464 1.00 19.92 372 CYS B C 1
ATOM 5671 O O . CYS B 1 372 ? -37.786 -10.985 -33.635 1.00 19.92 372 CYS B O 1
ATOM 5674 N N . ASP B 1 373 ? -38.598 -9.043 -34.427 1.00 19.71 373 ASP B N 1
ATOM 5675 C CA . ASP B 1 373 ? -38.886 -9.586 -35.757 1.00 19.58 373 ASP B CA 1
ATOM 5676 C C . ASP B 1 373 ? -37.745 -9.362 -36.753 1.00 19.11 373 ASP B C 1
ATOM 5677 O O . ASP B 1 373 ? -37.845 -9.737 -37.925 1.00 19.09 373 ASP B O 1
ATOM 5682 N N . HIS B 1 374 ? -36.665 -8.754 -36.269 1.00 18.67 374 HIS B N 1
ATOM 5683 C CA . HIS B 1 374 ? -35.485 -8.465 -37.079 1.00 18.43 374 HIS B CA 1
ATOM 5684 C C . HIS B 1 374 ? -34.418 -9.523 -36.855 1.00 17.94 374 HIS B C 1
ATOM 5685 O O . HIS B 1 374 ? -33.957 -9.715 -35.729 1.00 17.72 374 HIS B O 1
ATOM 5692 N N . GLU B 1 375 ? -34.036 -10.209 -37.930 1.00 17.43 375 GLU B N 1
ATOM 5693 C CA . GLU B 1 375 ? -33.030 -11.266 -37.851 1.00 17.41 375 GLU B CA 1
ATOM 5694 C C . GLU B 1 375 ? -31.828 -10.982 -38.753 1.00 16.90 375 GLU B C 1
ATOM 5695 O O . GLU B 1 375 ? -31.991 -10.575 -39.907 1.00 16.87 375 GLU B O 1
ATOM 5701 N N . PHE B 1 376 ? -30.630 -11.199 -38.209 1.00 16.45 376 PHE B N 1
ATOM 5702 C CA . PHE B 1 376 ? -29.371 -10.859 -38.876 1.00 16.26 376 PHE B CA 1
ATOM 5703 C C . PHE B 1 376 ? -28.379 -12.024 -38.856 1.00 16.28 376 PHE B C 1
ATOM 5704 O O . PHE B 1 376 ? -28.436 -12.880 -37.972 1.00 16.21 376 PHE B O 1
ATOM 5712 N N . THR B 1 377 ? -27.465 -12.040 -39.825 1.00 16.17 377 THR B N 1
ATOM 5713 C CA . THR B 1 377 ? -26.245 -12.832 -39.705 1.00 16.28 377 THR B CA 1
ATOM 5714 C C . THR B 1 377 ? -25.095 -11.895 -39.353 1.00 16.88 377 THR B C 1
ATOM 5715 O O . THR B 1 377 ? -24.889 -10.871 -40.020 1.00 16.51 377 THR B O 1
ATOM 5719 N N . PHE B 1 378 ? -24.356 -12.248 -38.305 1.00 17.44 378 PHE B N 1
ATOM 5720 C CA . PHE B 1 378 ? -23.122 -11.556 -37.977 1.00 18.49 378 PHE B CA 1
ATOM 5721 C C . PHE B 1 378 ? -21.966 -12.150 -38.782 1.00 19.48 378 PHE B C 1
ATOM 5722 O O . PHE B 1 378 ? -21.743 -13.359 -38.756 1.00 19.06 378 PHE B O 1
ATOM 5730 N N . GLN B 1 379 ? -21.245 -11.303 -39.511 1.00 20.84 379 GLN B N 1
ATOM 5731 C CA . GLN B 1 379 ? -20.144 -11.768 -40.360 1.00 22.61 379 GLN B CA 1
ATOM 5732 C C . GLN B 1 379 ? -18.887 -10.924 -40.166 1.00 23.37 379 GLN B C 1
ATOM 5733 O O . GLN B 1 379 ? -18.952 -9.690 -40.178 1.00 23.66 379 GLN B O 1
ATOM 5739 N N . ILE B 1 380 ? -17.753 -11.597 -39.962 1.00 24.53 380 ILE B N 1
ATOM 5740 C CA . ILE B 1 380 ? -16.456 -10.920 -39.826 1.00 25.55 380 ILE B CA 1
ATOM 5741 C C . ILE B 1 380 ? -15.603 -11.152 -41.075 1.00 25.71 380 ILE B C 1
ATOM 5742 O O . ILE B 1 380 ? -15.738 -10.427 -42.069 1.00 26.16 380 ILE B O 1
ATOM 5747 N N . SER C 2 1 ? -45.813 -4.973 -15.403 0.75 30.65 1 SER E N 1
ATOM 5748 C CA . SER C 2 1 ? -45.725 -5.822 -16.626 0.75 30.67 1 SER E CA 1
ATOM 5749 C C . SER C 2 1 ? -44.350 -5.699 -17.281 0.75 30.62 1 SER E C 1
ATOM 5750 O O . SER C 2 1 ? -43.661 -4.693 -17.101 0.75 30.61 1 SER E O 1
ATOM 5753 N N . LEU C 2 2 ? -43.961 -6.728 -18.035 0.75 30.59 2 LEU E N 1
ATOM 5754 C CA . LEU C 2 2 ? -42.713 -6.716 -18.805 0.75 30.55 2 LEU E CA 1
ATOM 5755 C C . LEU C 2 2 ? -42.924 -6.151 -20.214 0.75 30.54 2 LEU E C 1
ATOM 5756 O O . LEU C 2 2 ? -42.258 -6.564 -21.178 0.75 30.61 2 LEU E O 1
ATOM 5761 N N . GLU C 2 3 ? -43.852 -5.195 -20.313 0.75 30.48 3 GLU E N 1
ATOM 5762 C CA . GLU C 2 3 ? -44.234 -4.604 -21.591 0.75 30.48 3 GLU E CA 1
ATOM 5763 C C . GLU C 2 3 ? -43.443 -3.329 -21.846 0.75 30.36 3 GLU E C 1
ATOM 5764 O O . GLU C 2 3 ? -43.250 -2.520 -20.928 0.75 30.71 3 GLU E O 1
ATOM 5770 N N . VAL C 2 4 ? -42.995 -3.137 -23.089 0.75 30.11 4 VAL E N 1
ATOM 5771 C CA . VAL C 2 4 ? -42.194 -1.962 -23.434 0.75 29.82 4 VAL E CA 1
ATOM 5772 C C . VAL C 2 4 ? -42.840 -0.660 -22.957 0.75 29.67 4 VAL E C 1
ATOM 5773 O O . VAL C 2 4 ? -44.046 -0.465 -23.115 0.75 29.52 4 VAL E O 1
ATOM 5785 N N . GLU C 2 6 ? -44.163 3.029 -22.620 0.75 30.45 6 GLU E N 1
ATOM 5786 C CA . GLU C 2 6 ? -44.697 4.100 -23.470 0.75 30.80 6 GLU E CA 1
ATOM 5787 C C . GLU C 2 6 ? -43.913 5.404 -23.310 0.75 31.16 6 GLU E C 1
ATOM 5788 O O . GLU C 2 6 ? -43.448 5.731 -22.218 0.75 31.18 6 GLU E O 1
ATOM 5790 N N . ALA C 2 7 ? -43.765 6.139 -24.408 0.75 31.77 7 ALA E N 1
ATOM 5791 C CA . ALA C 2 7 ? -42.986 7.376 -24.410 0.75 32.37 7 ALA E CA 1
ATOM 5792 C C . ALA C 2 7 ? -43.873 8.617 -24.378 0.75 32.81 7 ALA E C 1
ATOM 5793 O O . ALA C 2 7 ? -44.884 8.687 -25.083 0.75 32.84 7 ALA E O 1
ATOM 5795 N N . ASP C 2 8 ? -43.484 9.585 -23.549 0.75 33.48 8 ASP E N 1
ATOM 5796 C CA . ASP C 2 8 ? -44.175 10.871 -23.456 0.75 34.02 8 ASP E CA 1
ATOM 5797 C C . ASP C 2 8 ? -43.751 11.821 -24.572 0.75 34.06 8 ASP E C 1
ATOM 5798 O O . ASP C 2 8 ? -44.472 12.767 -24.899 0.75 34.17 8 ASP E O 1
ATOM 5803 N N . GLU D 2 3 ? -42.458 6.891 -29.284 0.75 30.56 3 GLU F N 1
ATOM 5804 C CA . GLU D 2 3 ? -43.607 6.045 -28.835 0.75 30.55 3 GLU F CA 1
ATOM 5805 C C . GLU D 2 3 ? -43.158 4.879 -27.950 0.75 30.62 3 GLU F C 1
ATOM 5806 O O . GLU D 2 3 ? -41.980 4.499 -27.944 0.75 30.63 3 GLU F O 1
ATOM 5809 N N . VAL D 2 4 ? -44.105 4.319 -27.200 0.75 30.66 4 VAL F N 1
ATOM 5810 C CA . VAL D 2 4 ? -43.801 3.255 -26.252 0.75 30.58 4 VAL F CA 1
ATOM 5811 C C . VAL D 2 4 ? -43.740 1.865 -26.867 0.75 30.61 4 VAL F C 1
ATOM 5812 O O . VAL D 2 4 ? -44.572 1.512 -27.706 0.75 30.54 4 VAL F O 1
ATOM 5824 N N . GLU D 2 6 ? -44.076 -1.955 -27.724 0.75 31.11 6 GLU F N 1
ATOM 5825 C CA . GLU D 2 6 ? -45.115 -2.977 -27.614 0.75 31.53 6 GLU F CA 1
ATOM 5826 C C . GLU D 2 6 ? -44.503 -4.290 -27.132 0.75 31.95 6 GLU F C 1
ATOM 5827 O O . GLU D 2 6 ? -43.364 -4.613 -27.471 0.75 31.96 6 GLU F O 1
ATOM 5833 N N . ALA D 2 7 ? -45.255 -5.045 -26.336 0.75 32.51 7 ALA F N 1
ATOM 5834 C CA . ALA D 2 7 ? -44.751 -6.306 -25.804 0.75 33.06 7 ALA F CA 1
ATOM 5835 C C . ALA D 2 7 ? -45.100 -7.492 -26.693 0.75 33.49 7 ALA F C 1
ATOM 5836 O O . ALA D 2 7 ? -46.227 -7.598 -27.196 0.75 33.54 7 ALA F O 1
ATOM 5838 N N . ASP D 2 8 ? -44.116 -8.375 -26.880 0.75 34.02 8 ASP F N 1
ATOM 5839 C CA . ASP D 2 8 ? -44.362 -9.677 -27.488 0.75 34.43 8 ASP F CA 1
ATOM 5840 C C . ASP D 2 8 ? -44.959 -10.605 -26.431 0.75 34.53 8 ASP F C 1
ATOM 5841 O O . ASP D 2 8 ? -46.129 -11.035 -26.578 0.75 34.76 8 ASP F O 1
#

InterPro domains:
  IPR000253 Forkhead-associated (FHA) domain [PF00498] (308-371)
  IPR000253 Forkhead-associated (FHA) domain [PS50006] (308-357)
  IPR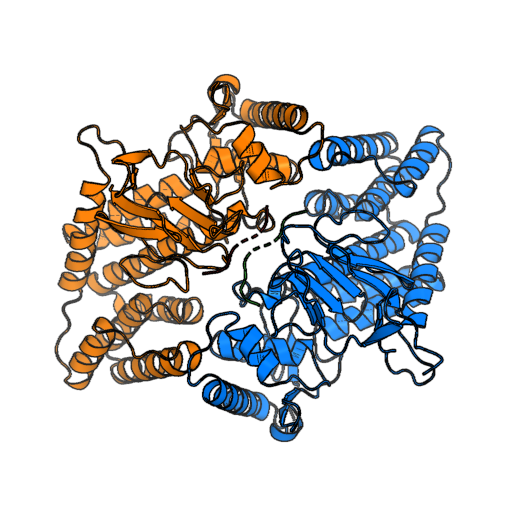000253 Forkhead-associated (FHA) domain [SM00240] (307-357)
  IPR001867 OmpR/PhoB-type DNA-binding domain [PF00486] (31-103)
  IPR001867 OmpR/PhoB-type DNA-binding domain [PS51755] (2-105)
  IPR001867 OmpR/PhoB-type DNA-binding domain [SM00862] (25-103)
  IPR005158 Bacterial transcriptional activator domain [PF03704] (110-255)
  IPR005158 Bacterial transcriptional activator domain [SM01043] (110-255)
  IPR005158 Bacterial transcriptional activator domain [cd15831] (110-255)
  IPR008984 SMAD/FHA domain superfamily [SSF49879] (286-381)
  IPR011990 Tetratricopeptide-like helical domain superfamily [G3DSA:1.25.40.10] (107-288)
  IPR011990 Tetratricopeptide-like helical domain superfamily [SSF48452] (105-279)
  IPR016032 Signal transduction response regulator, C-terminal effector [SSF46894] (12-103)
  IPR036388 Winged helix-like DNA-binding domain superfamily [G3DSA:1.10.10.10] (1-106)
  IPR051677 AfsR/DnrI/RedD regulatory protein [PTHR35807] (5-325)

Radius of gyration: 27.71 Å; Cα contacts (8 Å, |Δi|>4): 1401; chains: 4; bounding box: 64×87×70 Å

CATH classification: 1.10.10.10 (+2 more: 1.25.40.10, 2.60.200.20)

GO terms:
  GO:0003677 DNA binding (F, IDA)
  GO:0003924 GTPase activity (F, IDA)
  GO:0045893 positive regulation of DNA-templated transcription (P, IDA)
  GO:0016887 ATP hydrolysis activity (F, IDA)

Nearest PDB structures (foldseek):
  2ff4-assembly1_A  TM=9.862E-01  e=1.595E-60  Mycobacterium tuberculosis H37Rv
  8hvr-assembly1_J  TM=9.216E-01  e=1.607E-13  Streptomyces coelicolor A3(2)
  3poa-assembly1_A  TM=9.213E-01  e=4.054E-07  Mycobacterium tuberculosis
  2aff-assembly1_A  TM=9.034E-01  e=2.528E-06  Homo sapiens
  2kb4-assembly1_A  TM=7.730E-01  e=1.265E-06  Corynebacterium glutamicum

Foldseek 3Di:
DWQWAWEFQAATFTDTNRHTDDLDDLLLSQVVNQQLQFAPAFDALLNSQCQRQVPDGDPCSVVVVVVSLVSNLVVVCVNVDRSCVQFPQDPRGTHGHDDLCRYLLSLLLVLQLQLLVCLLVLNLVSSLVSLVRNLVSRDHQGNVVNVVGPVRVVLSVVVVVVNVVSLLLNLLSCVLVVNLVVCLVVLVVVCVVVVQPLSSLLSNLSSCLSVVNLVVSLVSLVVSQCCCCVPPNDGRDPSSVVSNVCSVVVHDDNSSVVSNVVSVVLVVVVVQLADPVRHGAWKWWAWPVPRDIQTDRGQKQWEFCAPSGSHHDPDPQTHNTAWIWGDSSRFTKIAGPPGPVAKDKQRHGDDGMDTDDAQIWIDGPPTITGIHRGHDDDD/DWQWAWEFQAATFIDTNRHTDPLDDLLLSQVVVQQLQFAPAFDALLNSQCQRANPDGDPCSSVVVVVSLVSNLVVVCVNVDRSCVQFPQDVSGTHHHDDLVRYLLSLLLVLQLVLLVCLLVLNLVSSLVSLVRSLVSHDHQGNPVNVVGPVRVVLRVVVVVVSVVSLLLNLLSCVLVVNLVVCQVVLVVVCVVVVQPVSSLLSNLVSCVSVVNLVVSLVSLVVSQVVCCVPPNDGRDPSSVVSNVCSVVVHDDNSSVVSSVVSVVLVVVVVQLADPVRDGDWKWWAFPVPRDIDTPSGQKQWEFCAPSGNHHDPDPQTHRGAKMWGDSSRFIKIDGPPGPVAKDKQRHGDPGIGTDDAQIWIDGPPTITGIHD/DPDDDDD/DADDD